Protein AF-A0A2A3E7M5-F1 (afdb_monomer_lite)

Organism: Apis cerana cerana (NCBI:txid94128)

Radius of gyration: 36.36 Å; chains: 1; bounding box: 108×103×100 Å

Foldseek 3Di:
DDDDDDPPVVVVVVVVVVVVVVVVCVVVCLQACPVVCPDPLLVVLLVLLLQLLLQLLQQLLVLQFPQDPPDGRDLLSSLLRNLVSQLVSQVCQLVVVVVVCVVCVPDPDDPDSDGSNNSQLFLLSLVLCSLVVNHHDNSSVSSLVSSLNSLQNNLQVNVVQADPPPDPHGGHPVRVVSLSLAWDFAPPADPVRLVVLLVVLLVQLNVLQCVLPPPVDPPNPPCSSNSSSVSSSVSSSPPCNGTSSPSGLSSNNNSCVNSVPCPGNVVVVVVVCVVVVCVVPVQPRDVPPAPCLVPVLVVVVVVVADPVLLVVLVVDAFLLVLLLSLLLDQSLPVNDQDFPPFPPLWWADQVQLVVLQVVLVVCVVVVVLVVSLVSLLSSLLRHFLVCNLVSLLSNLVSCVSVVVLVSSLQSLVVSVVSCPPLQCNLSSLQSNLVSCVSQVVLVVSLVSLVVSLVSLVSHPDDPVVSVVSNVVSVVVNVVSVVVVVVVVPDPCPPPPPGVPVPDPPDDDAPAADLQARQFHPQWDWDAPDDPQGIAIDGPDDDDVPHDGGDFDFLFWAFAQVCFQQAARQRRHGAPRWDYAPDRITSRHTHNHPVSRVLCNQLCLLCVRLVSVCNSNNDDLLLVRLVSLVSNDALVVQVVLQPPDPPPADDRDSVRHDDSNDCFLPDHDDDDDDDDDDDDRVVNQDLVPVVDDSVVLSSLSSSLSSSLLSSLVGPRDDPVQRWDSHSPTDHHPSSSSSSSSSSSSSSRCVQAKDFDWDFADPPVDPFSLRTDTGGTIIGGGPSVSSHDDPDPVQWFWWAAPVDPVQRDIDTDGPPDPDQWDQGPRPRHTGGLVVLVVLVVVLVVLQVVLVVCSVVVVLVSSLVSLVVSLVSCVVTGDDDDPVNVVSVVSNVSSVRSVVD

pLDDT: mean 78.93, std 17.99, range [24.17, 98.12]

InterPro domains:
  IPR000425 Major intrinsic protein [PF00230] (36-268)
  IPR000425 Major intrinsic protein [PR00783] (44-63)
  IPR000425 Major intrinsic protein [PR00783] (102-126)
  IPR000425 Major intrinsic protein [PR00783] (139-158)
  IPR000425 Major intrinsic protein [PR00783] (197-215)
  IPR000425 Major intrinsic protein [PR00783] (229-251)
  IPR000425 Major intrinsic protein [cd00333] (47-268)
  IPR002893 Zinc finger, MYND-type [PS01360] (567-607)
  IPR002893 Zinc finger, MYND-type [PS50865] (567-607)
  IPR011990 Tetratricopeptide-like helical domain superfamily [G3DSA:1.25.40.10] (345-496)
  IPR011990 Tetratricopeptide-like helical domain superfamily [SSF48452] (353-871)
  IPR019734 Tetratricopeptide repeat [PS50005] (353-386)
  IPR019734 Tetratricopeptide repeat [SM00028] (353-386)
  IPR019734 Tetratricopeptide repeat [SM00028] (389-422)
  IPR019734 Tetratricopeptide repeat [SM00028] (426-459)
  IPR019734 Tetratricopeptide repeat [SM00028] (841-874)
  IPR022357 Major intrinsic protein, conserved site [PS00221] (120-128)
  IPR023271 Aquaporin-like [G3DSA:1.20.1080.10] (28-274)
  IPR023271 Aquaporin-like [SSF81338] (40-268)
  IPR046341 SET domain superfamily [G3DSA:2.170.270.10] (535-565)

Structure (mmCIF, N/CA/C/O backbone):
data_AF-A0A2A3E7M5-F1
#
_entry.id   AF-A0A2A3E7M5-F1
#
loop_
_atom_site.group_PDB
_atom_site.id
_atom_site.type_symbol
_atom_site.label_atom_id
_atom_site.label_alt_id
_atom_site.label_comp_id
_atom_site.label_asym_id
_atom_site.label_entity_id
_atom_site.label_seq_id
_atom_site.pdbx_PDB_ins_code
_atom_site.Cartn_x
_atom_site.Cartn_y
_atom_site.Cartn_z
_atom_site.occupancy
_atom_site.B_iso_or_equiv
_atom_site.auth_seq_id
_atom_site.auth_comp_id
_atom_site.auth_asym_id
_atom_site.auth_atom_id
_atom_site.pdbx_PDB_model_num
ATOM 1 N N . MET A 1 1 ? 60.383 8.614 -33.159 1.00 37.72 1 MET A N 1
ATOM 2 C CA . MET A 1 1 ? 59.120 8.617 -33.930 1.00 37.72 1 MET A CA 1
ATOM 3 C C . MET A 1 1 ? 58.118 7.657 -33.287 1.00 37.72 1 MET A C 1
ATOM 5 O O . MET A 1 1 ? 58.036 6.505 -33.685 1.00 37.72 1 MET A O 1
ATOM 9 N N . LYS A 1 2 ? 57.409 8.100 -32.243 1.00 35.75 2 LYS A N 1
ATOM 10 C CA . LYS A 1 2 ? 56.304 7.377 -31.584 1.00 35.75 2 LYS A CA 1
ATOM 11 C C . LYS A 1 2 ? 55.258 8.409 -31.137 1.00 35.75 2 LYS A C 1
ATOM 13 O O . LYS A 1 2 ? 55.631 9.561 -30.936 1.00 35.75 2 LYS A O 1
ATOM 18 N N . ASN A 1 3 ? 54.014 7.959 -30.954 1.00 34.47 3 ASN A N 1
ATOM 19 C CA . ASN A 1 3 ? 52.841 8.701 -30.453 1.00 34.47 3 ASN A CA 1
ATOM 20 C C . ASN A 1 3 ? 52.068 9.541 -31.491 1.00 34.47 3 ASN A C 1
ATOM 22 O O . ASN A 1 3 ? 52.049 10.760 -31.399 1.00 34.47 3 ASN A O 1
ATOM 26 N N . HIS A 1 4 ? 51.363 8.884 -32.426 1.00 40.97 4 HIS A N 1
ATOM 27 C CA . HIS A 1 4 ? 50.200 9.467 -33.128 1.00 40.97 4 HIS A CA 1
ATOM 28 C C . HIS A 1 4 ? 49.213 8.396 -33.655 1.00 40.97 4 HIS A C 1
ATOM 30 O O . HIS A 1 4 ? 48.809 8.410 -34.811 1.00 40.97 4 HIS A O 1
ATOM 36 N N . VAL A 1 5 ? 48.789 7.457 -32.799 1.00 42.09 5 VAL A N 1
ATOM 37 C CA . VAL A 1 5 ? 47.614 6.595 -33.049 1.00 42.09 5 VAL A CA 1
ATOM 38 C C . VAL A 1 5 ? 46.894 6.390 -31.716 1.00 42.09 5 VAL A C 1
ATOM 40 O O . VAL A 1 5 ? 47.470 5.755 -30.843 1.00 42.09 5 VAL A O 1
ATOM 43 N N . ASN A 1 6 ? 45.704 6.991 -31.545 1.00 41.50 6 ASN A N 1
ATOM 44 C CA . ASN A 1 6 ? 44.674 6.609 -30.546 1.00 41.50 6 ASN A CA 1
ATOM 45 C C . ASN A 1 6 ? 43.386 7.466 -30.579 1.00 41.50 6 ASN A C 1
ATOM 47 O O . ASN A 1 6 ? 42.404 7.113 -29.937 1.00 41.50 6 ASN A O 1
ATOM 51 N N . CYS A 1 7 ? 43.315 8.534 -31.384 1.00 34.69 7 CYS A N 1
ATOM 52 C CA . CYS A 1 7 ? 42.153 9.442 -31.426 1.00 34.69 7 CYS A CA 1
ATOM 53 C C . CYS A 1 7 ? 40.828 8.803 -31.936 1.00 34.69 7 CYS A C 1
ATOM 55 O O . CYS A 1 7 ? 39.781 9.441 -31.919 1.00 34.69 7 CYS A O 1
ATOM 57 N N . TRP A 1 8 ? 40.849 7.543 -32.392 1.00 31.53 8 TRP A N 1
ATOM 58 C CA . TRP A 1 8 ? 39.679 6.828 -32.929 1.00 31.53 8 TRP A CA 1
ATOM 59 C C . TRP A 1 8 ? 38.948 5.922 -31.921 1.00 31.53 8 TRP A C 1
ATOM 61 O O . TRP A 1 8 ? 37.773 5.617 -32.135 1.00 31.53 8 TRP A O 1
ATOM 71 N N . GLU A 1 9 ? 39.587 5.488 -30.828 1.00 40.34 9 GLU A N 1
ATOM 72 C CA . GLU A 1 9 ? 38.908 4.664 -29.809 1.00 40.34 9 GLU A CA 1
ATOM 73 C C . GLU A 1 9 ? 38.120 5.511 -28.804 1.00 40.34 9 GLU A C 1
ATOM 75 O O . GLU A 1 9 ? 37.002 5.135 -28.434 1.00 40.34 9 GLU A O 1
ATOM 80 N N . ASP A 1 10 ? 38.637 6.692 -28.453 1.00 42.62 10 ASP A N 1
ATOM 81 C CA . ASP A 1 10 ? 37.933 7.671 -27.617 1.00 42.62 10 ASP A CA 1
ATOM 82 C C . ASP A 1 10 ? 36.631 8.138 -28.279 1.00 42.62 10 ASP A C 1
ATOM 84 O O . ASP A 1 10 ? 35.591 8.213 -27.627 1.00 42.62 10 ASP A O 1
ATOM 88 N N . TRP A 1 11 ? 36.639 8.360 -29.599 1.00 34.19 11 TRP A N 1
ATOM 89 C CA . TRP A 1 11 ? 35.440 8.752 -30.350 1.00 34.19 11 TRP A CA 1
ATOM 90 C C . TRP A 1 11 ? 34.361 7.660 -30.356 1.00 34.19 11 TRP A C 1
ATOM 92 O O . TRP A 1 11 ? 33.173 7.966 -30.245 1.00 34.19 11 TRP A O 1
ATOM 102 N N . LYS A 1 12 ? 34.752 6.377 -30.400 1.00 36.88 12 LYS A N 1
ATOM 103 C CA . LYS A 1 12 ? 33.814 5.250 -30.256 1.00 36.88 12 LYS A CA 1
ATOM 104 C C . LYS A 1 12 ? 33.254 5.145 -28.838 1.00 36.88 12 LYS A C 1
ATOM 106 O O . LYS A 1 12 ? 32.069 4.857 -28.690 1.00 36.88 12 LYS A O 1
ATOM 111 N N . HIS A 1 13 ? 34.057 5.410 -27.807 1.00 42.47 13 HIS A N 1
ATOM 112 C CA . HIS A 1 13 ? 33.569 5.464 -26.427 1.00 42.47 13 HIS A CA 1
ATOM 113 C C . HIS A 1 13 ? 32.621 6.647 -26.205 1.00 42.47 13 HIS A C 1
ATOM 115 O O . HIS A 1 13 ? 31.585 6.470 -25.569 1.00 42.47 13 HIS A O 1
ATOM 121 N N . TRP A 1 14 ? 32.903 7.809 -26.799 1.00 37.56 14 TRP A N 1
ATOM 122 C CA . TRP A 1 14 ? 32.030 8.982 -26.739 1.00 37.56 14 TRP A CA 1
ATOM 123 C C . TRP A 1 14 ? 30.698 8.743 -27.464 1.00 37.56 14 TRP A C 1
ATOM 125 O O . TRP A 1 14 ? 29.640 8.941 -26.875 1.00 37.56 14 TRP A O 1
ATOM 135 N N . LEU A 1 15 ? 30.721 8.205 -28.690 1.00 35.59 15 LEU A N 1
ATOM 136 C CA . LEU A 1 15 ? 29.507 7.829 -29.431 1.00 35.59 15 LEU A CA 1
ATOM 137 C C . LEU A 1 15 ? 28.678 6.761 -28.707 1.00 35.59 15 LEU A C 1
ATOM 139 O O . LEU A 1 15 ? 27.452 6.857 -28.681 1.00 35.59 15 LEU A O 1
ATOM 143 N N . LYS A 1 16 ? 29.321 5.771 -28.076 1.00 37.94 16 LYS A N 1
ATOM 144 C CA . LYS A 1 16 ? 28.632 4.716 -27.319 1.00 37.94 16 LYS A CA 1
ATOM 145 C C . LYS A 1 16 ? 28.085 5.232 -25.983 1.00 37.94 16 LYS A C 1
ATOM 147 O O . LYS A 1 16 ? 26.987 4.846 -25.597 1.00 37.94 16 LYS A O 1
ATOM 152 N N . ALA A 1 17 ? 28.782 6.156 -25.319 1.00 40.66 17 ALA A N 1
ATOM 153 C CA . ALA A 1 17 ? 28.269 6.875 -24.155 1.00 40.66 17 ALA A CA 1
ATOM 154 C C . ALA A 1 17 ? 27.073 7.765 -24.528 1.00 40.66 17 ALA A C 1
ATOM 156 O O . ALA A 1 17 ? 26.058 7.723 -23.839 1.00 40.66 17 ALA A O 1
ATOM 157 N N . CYS A 1 18 ? 27.131 8.483 -25.655 1.00 34.53 18 CYS A N 1
ATOM 158 C CA . CYS A 1 18 ? 25.996 9.226 -26.200 1.00 34.53 18 CYS A CA 1
ATOM 159 C C . CYS A 1 18 ? 24.829 8.308 -26.585 1.00 34.53 18 CYS A C 1
ATOM 161 O O . CYS A 1 18 ? 23.695 8.636 -26.263 1.00 34.53 18 CYS A O 1
ATOM 163 N N . GLN A 1 19 ? 25.068 7.142 -27.196 1.00 34.72 19 GLN A N 1
ATOM 164 C CA . GLN A 1 19 ? 24.007 6.166 -27.477 1.00 34.72 19 GLN A CA 1
ATOM 165 C C . GLN A 1 19 ? 23.382 5.598 -26.199 1.00 34.72 19 GLN A C 1
ATOM 167 O O . GLN A 1 19 ? 22.164 5.496 -26.137 1.00 34.72 19 GLN A O 1
ATOM 172 N N . ILE A 1 20 ? 24.167 5.278 -25.166 1.00 42.19 20 ILE A N 1
ATOM 173 C CA . ILE A 1 20 ? 23.651 4.785 -23.876 1.00 42.19 20 ILE A CA 1
ATOM 174 C C . ILE A 1 20 ? 22.906 5.896 -23.118 1.00 42.19 20 ILE A C 1
ATOM 176 O O . ILE A 1 20 ? 21.886 5.631 -22.484 1.00 42.19 20 ILE A O 1
ATOM 180 N N . PHE A 1 21 ? 23.374 7.143 -23.207 1.00 38.28 21 PHE A N 1
ATOM 181 C CA . PHE A 1 21 ? 22.692 8.319 -22.670 1.00 38.28 21 PHE A CA 1
ATOM 182 C C . PHE A 1 21 ? 21.350 8.530 -23.386 1.00 38.28 21 PHE A C 1
ATOM 184 O O . PHE A 1 21 ? 20.311 8.519 -22.737 1.00 38.28 21 PHE A O 1
ATOM 191 N N . VAL A 1 22 ? 21.342 8.573 -24.722 1.00 35.75 22 VAL A N 1
ATOM 192 C CA . VAL A 1 22 ? 20.123 8.653 -25.546 1.00 35.75 22 VAL A CA 1
ATOM 193 C C . VAL A 1 22 ? 19.181 7.470 -25.288 1.00 35.75 22 VAL A C 1
ATOM 195 O O . VAL A 1 22 ? 17.984 7.685 -25.138 1.00 35.75 22 VAL A O 1
ATOM 198 N N . GLN A 1 23 ? 19.681 6.239 -25.146 1.00 35.62 23 GLN A N 1
ATOM 199 C CA . GLN A 1 23 ? 18.849 5.066 -24.848 1.00 35.62 23 GLN A CA 1
ATOM 200 C C . GLN A 1 23 ? 18.246 5.092 -23.438 1.00 35.62 23 GLN A C 1
ATOM 202 O O . GLN A 1 23 ? 17.102 4.680 -23.273 1.00 35.62 23 GLN A O 1
ATOM 207 N N . LYS A 1 24 ? 18.949 5.617 -22.426 1.00 39.69 24 LYS A N 1
ATOM 208 C CA . LYS A 1 24 ? 18.361 5.824 -21.089 1.00 39.69 24 LYS A CA 1
ATOM 209 C C . LYS A 1 24 ? 17.323 6.951 -21.077 1.00 39.69 24 LYS A C 1
ATOM 211 O O . LYS A 1 24 ? 16.350 6.869 -20.335 1.00 39.69 24 LYS A O 1
ATOM 216 N N . LEU A 1 25 ? 17.472 7.945 -21.951 1.00 36.69 25 LEU A N 1
ATOM 217 C CA . LEU A 1 25 ? 16.480 9.000 -22.177 1.00 36.69 25 LEU A CA 1
ATOM 218 C C . LEU A 1 25 ? 15.216 8.502 -22.913 1.00 36.69 25 LEU A C 1
ATOM 220 O O . LEU A 1 25 ? 14.172 9.144 -22.808 1.00 36.69 25 LEU A O 1
ATOM 224 N N . LEU A 1 26 ? 15.246 7.346 -23.596 1.00 37.50 26 LEU A N 1
ATOM 225 C CA . LEU A 1 26 ? 14.063 6.777 -24.272 1.00 37.50 26 LEU A CA 1
ATOM 226 C C . LEU A 1 26 ? 12.964 6.292 -23.310 1.00 37.50 26 LEU A C 1
ATOM 228 O O . LEU A 1 26 ? 11.816 6.176 -23.733 1.00 37.50 26 LEU A O 1
ATOM 232 N N . GLY A 1 27 ? 13.279 6.059 -22.030 1.00 39.94 27 GLY A N 1
ATOM 233 C CA . GLY A 1 27 ? 12.277 5.835 -20.977 1.00 39.94 27 GLY A CA 1
ATOM 234 C C . GLY A 1 27 ? 11.668 7.125 -20.407 1.00 39.94 27 GLY A C 1
ATOM 235 O O . GLY A 1 27 ? 10.764 7.055 -19.583 1.00 39.94 27 GLY A O 1
ATOM 236 N N . ALA A 1 28 ? 12.163 8.293 -20.827 1.00 47.72 28 ALA A N 1
ATOM 237 C CA . ALA A 1 28 ? 11.855 9.600 -20.249 1.00 47.72 28 ALA A CA 1
ATOM 238 C C . ALA A 1 28 ? 11.552 10.661 -21.327 1.00 47.72 28 ALA A C 1
ATOM 240 O O . ALA A 1 28 ? 11.864 11.838 -21.140 1.00 47.72 28 ALA A O 1
ATOM 241 N N . LYS A 1 29 ? 10.965 10.256 -22.466 1.00 47.97 29 LYS A N 1
ATOM 242 C CA . LYS A 1 29 ? 10.720 11.125 -23.636 1.00 47.97 29 LYS A CA 1
ATOM 243 C C . LYS A 1 29 ? 10.110 12.488 -23.274 1.00 47.97 29 LYS A C 1
ATOM 245 O O . LYS A 1 29 ? 10.593 13.511 -23.765 1.00 47.97 29 LYS A O 1
ATOM 250 N N . ASP A 1 30 ? 9.133 12.491 -22.368 1.00 49.19 30 ASP A N 1
ATOM 251 C CA . ASP A 1 30 ? 8.420 13.689 -21.907 1.00 49.19 30 ASP A CA 1
ATOM 252 C C . ASP A 1 30 ? 9.307 14.631 -21.075 1.00 49.19 30 ASP A C 1
ATOM 254 O O . ASP A 1 30 ? 9.268 15.846 -21.256 1.00 49.19 30 ASP A O 1
ATOM 258 N N . PHE A 1 31 ? 10.169 14.088 -20.205 1.00 58.47 31 PHE A N 1
ATOM 259 C CA . PHE A 1 31 ? 11.104 14.894 -19.409 1.00 58.47 31 PHE A CA 1
ATOM 260 C C . PHE A 1 31 ? 12.188 15.532 -20.282 1.00 58.47 31 PHE A C 1
ATOM 262 O O . PHE A 1 31 ? 12.618 16.653 -20.022 1.00 58.47 31 PHE A O 1
ATOM 269 N N . VAL A 1 32 ? 12.633 14.842 -21.334 1.00 70.81 32 VAL A N 1
ATOM 270 C CA . VAL A 1 32 ? 13.661 15.373 -22.239 1.00 70.81 32 VAL A CA 1
ATOM 271 C C . VAL A 1 32 ? 13.085 16.427 -23.178 1.00 70.81 32 VAL A C 1
ATOM 273 O O . VAL A 1 32 ? 13.730 17.449 -23.392 1.00 70.81 32 VAL A O 1
ATOM 276 N N . GLY A 1 33 ? 11.877 16.210 -23.707 1.00 61.41 33 GLY A N 1
ATOM 277 C CA . GLY A 1 33 ? 11.207 17.152 -24.609 1.00 61.41 33 GLY A CA 1
ATOM 278 C C . GLY A 1 33 ? 11.652 17.054 -26.074 1.00 61.41 33 GLY A C 1
ATOM 279 O O . GLY A 1 33 ? 11.481 18.006 -26.831 1.00 61.41 33 GLY A O 1
ATOM 280 N N . LEU A 1 34 ? 12.211 15.916 -26.510 1.00 67.88 34 LEU A N 1
ATOM 281 C CA . LEU A 1 34 ? 12.657 15.706 -27.903 1.00 67.88 34 LEU A CA 1
ATOM 282 C C . LEU A 1 34 ? 11.530 15.889 -28.941 1.00 67.88 34 LEU A C 1
ATOM 284 O O . LEU A 1 34 ? 11.790 16.332 -30.055 1.00 67.88 34 LEU A O 1
ATOM 288 N N . GLU A 1 35 ? 10.282 15.595 -28.571 1.00 63.06 35 GLU A N 1
ATOM 289 C CA . GLU A 1 35 ? 9.090 15.811 -29.409 1.00 63.06 35 GLU A CA 1
ATOM 290 C C . GLU A 1 35 ? 8.504 17.235 -29.280 1.00 63.06 35 GLU A C 1
ATOM 292 O O . GLU A 1 35 ? 7.570 17.598 -29.997 1.00 63.06 35 GLU A O 1
ATOM 297 N N . GLU A 1 36 ? 9.010 18.057 -28.356 1.00 66.75 36 GLU A N 1
ATOM 298 C CA . GLU A 1 36 ? 8.673 19.482 -28.271 1.00 66.75 36 GLU A CA 1
ATOM 299 C C . GLU A 1 36 ? 9.598 20.315 -29.160 1.00 66.75 36 GLU A C 1
ATOM 301 O O . GLU A 1 36 ? 9.118 21.164 -29.905 1.00 66.75 36 GLU A O 1
ATOM 306 N N . VAL A 1 37 ? 10.911 20.047 -29.126 1.00 66.56 37 VAL A N 1
ATOM 307 C CA . VAL A 1 37 ? 11.925 20.847 -29.841 1.00 66.56 37 VAL A CA 1
ATOM 308 C C . VAL A 1 37 ? 11.868 20.728 -31.369 1.00 66.56 37 VAL A C 1
ATOM 310 O O . VAL A 1 37 ? 12.450 21.550 -32.069 1.00 66.56 37 VAL A O 1
ATOM 313 N N . THR A 1 38 ? 11.173 19.718 -31.896 1.00 62.72 38 THR A N 1
ATOM 314 C CA . THR A 1 38 ? 10.990 19.473 -33.338 1.00 62.72 38 THR A CA 1
ATOM 315 C C . THR A 1 38 ? 9.784 20.200 -33.942 1.00 62.72 38 THR A C 1
ATOM 317 O O . THR A 1 38 ? 9.569 20.124 -35.151 1.00 62.72 38 THR A O 1
ATOM 320 N N . LYS A 1 39 ? 8.993 20.910 -33.128 1.00 70.19 39 LYS A N 1
ATOM 321 C CA . LYS A 1 39 ? 7.785 21.637 -33.549 1.00 70.19 39 LYS A CA 1
ATOM 322 C C . LYS A 1 39 ? 8.106 23.080 -33.941 1.00 70.19 39 LYS A C 1
ATOM 324 O O . LYS A 1 39 ? 8.925 23.732 -33.298 1.00 70.19 39 LYS A O 1
ATOM 329 N N . VAL A 1 40 ? 7.429 23.623 -34.954 1.00 67.25 40 VAL A N 1
ATOM 330 C CA . VAL A 1 40 ? 7.653 25.011 -35.418 1.00 67.25 40 VAL A CA 1
ATOM 331 C C . VAL A 1 40 ? 7.272 26.023 -34.331 1.00 67.25 40 VAL A C 1
ATOM 333 O O . VAL A 1 40 ? 7.945 27.036 -34.141 1.00 67.25 40 VAL A O 1
ATOM 336 N N . GLU A 1 41 ? 6.254 25.700 -33.536 1.00 69.06 41 GLU A N 1
ATOM 337 C CA . GLU A 1 41 ? 5.815 26.452 -32.362 1.00 69.06 41 GLU A CA 1
ATOM 338 C C . GLU A 1 41 ? 6.935 26.618 -31.321 1.00 69.06 41 GLU A C 1
ATOM 340 O O . GLU A 1 41 ? 6.967 27.619 -30.607 1.00 69.06 41 GLU A O 1
ATOM 345 N N . PHE A 1 42 ? 7.897 25.688 -31.253 1.00 77.25 42 PHE A N 1
ATOM 346 C CA . PHE A 1 42 ? 9.040 25.791 -30.346 1.00 77.25 42 PHE A CA 1
ATOM 347 C C . PHE A 1 42 ? 9.945 26.977 -30.689 1.00 77.25 42 PHE A C 1
ATOM 349 O O . PHE A 1 42 ? 10.337 27.720 -29.792 1.00 77.25 42 PHE A O 1
ATOM 356 N N . LEU A 1 43 ? 10.199 27.230 -31.976 1.00 75.94 43 LEU A N 1
ATOM 357 C CA . LEU A 1 43 ? 10.962 28.403 -32.417 1.00 75.94 43 LEU A CA 1
ATOM 358 C C . LEU A 1 43 ? 10.253 29.706 -32.021 1.00 75.94 43 LEU A C 1
ATOM 360 O O . LEU A 1 43 ? 10.895 30.646 -31.555 1.00 75.94 43 LEU A O 1
ATOM 364 N N . VAL A 1 44 ? 8.922 29.736 -32.127 1.00 76.00 44 VAL A N 1
ATOM 365 C CA . VAL A 1 44 ? 8.103 30.879 -31.697 1.00 76.00 44 VAL A CA 1
ATOM 366 C C . VAL A 1 44 ? 8.199 31.094 -30.179 1.00 76.00 44 VAL A C 1
ATOM 368 O O . VAL A 1 44 ? 8.331 32.234 -29.731 1.00 76.00 44 VAL A O 1
ATOM 371 N N . MET A 1 45 ? 8.219 30.019 -29.380 1.00 82.69 45 MET A N 1
ATOM 372 C CA . MET A 1 45 ? 8.457 30.102 -27.933 1.00 82.69 45 MET A CA 1
ATOM 373 C C . MET A 1 45 ? 9.843 30.670 -27.594 1.00 82.69 45 MET A C 1
ATOM 375 O O . MET A 1 45 ? 9.946 31.544 -26.734 1.00 82.69 45 MET A O 1
ATOM 379 N N . LEU A 1 46 ? 10.899 30.230 -28.286 1.00 84.19 46 LEU A N 1
ATOM 380 C CA . LEU A 1 46 ? 12.263 30.735 -28.082 1.00 84.19 46 LEU A CA 1
ATOM 381 C C . LEU A 1 46 ? 12.396 32.223 -28.436 1.00 84.19 46 LEU A C 1
ATOM 383 O O . LEU A 1 46 ? 13.023 32.987 -27.696 1.00 84.19 46 LEU A O 1
ATOM 387 N N . LEU A 1 47 ? 11.769 32.660 -29.532 1.00 82.44 47 LEU A N 1
ATOM 388 C CA . LEU A 1 47 ? 11.714 34.074 -29.911 1.00 82.44 47 LEU A CA 1
ATOM 389 C C . LEU A 1 47 ? 10.949 34.908 -28.873 1.00 82.44 47 LEU A C 1
ATOM 391 O O . LEU A 1 47 ? 11.408 35.990 -28.511 1.00 82.44 47 LEU A O 1
ATOM 395 N N . ALA A 1 48 ? 9.836 34.397 -28.339 1.00 83.12 48 ALA A N 1
ATOM 396 C CA . ALA A 1 48 ? 9.057 35.076 -27.304 1.00 83.12 48 ALA A CA 1
ATOM 397 C C . ALA A 1 48 ? 9.807 35.205 -25.962 1.00 83.12 48 ALA A C 1
ATOM 399 O O . ALA A 1 48 ? 9.706 36.246 -25.314 1.00 83.12 48 ALA A O 1
ATOM 400 N N . GLU A 1 49 ? 10.602 34.206 -25.561 1.00 89.62 49 GLU A N 1
ATOM 401 C CA . GLU A 1 49 ? 11.495 34.312 -24.394 1.00 89.62 49 GLU A CA 1
ATOM 402 C C . GLU A 1 49 ? 12.641 35.305 -24.633 1.00 89.62 49 GLU A C 1
ATOM 404 O O . GLU A 1 49 ? 12.936 36.126 -23.765 1.00 89.62 49 GLU A O 1
ATOM 409 N N . THR A 1 50 ? 13.242 35.285 -25.828 1.00 90.12 50 THR A N 1
ATOM 410 C CA . THR A 1 50 ? 14.314 36.222 -26.210 1.00 90.12 50 THR A CA 1
ATOM 411 C C . THR A 1 50 ? 13.811 37.668 -26.180 1.00 90.12 50 THR A C 1
ATOM 413 O O . THR A 1 50 ? 14.418 38.524 -25.539 1.00 90.12 50 THR A O 1
ATOM 416 N N . LEU A 1 51 ? 12.672 37.939 -26.828 1.00 87.25 51 LEU A N 1
ATOM 417 C CA . LEU A 1 51 ? 12.052 39.264 -26.880 1.00 87.25 51 LEU A CA 1
ATOM 418 C C . LEU A 1 51 ? 11.528 39.708 -25.506 1.00 87.25 51 LEU A C 1
ATOM 420 O O . LEU A 1 51 ? 11.681 40.870 -25.134 1.00 87.25 51 LEU A O 1
ATOM 424 N N . GLY A 1 52 ? 10.949 38.788 -24.730 1.00 89.19 52 GLY A N 1
ATOM 425 C CA . GLY A 1 52 ? 10.465 39.062 -23.380 1.00 89.19 52 GLY A CA 1
ATOM 426 C C . GLY A 1 52 ? 11.591 39.492 -22.439 1.00 89.19 52 GLY A C 1
ATOM 427 O O . GLY A 1 52 ? 11.477 40.528 -21.784 1.00 89.19 52 GLY A O 1
ATOM 428 N N . THR A 1 53 ? 12.712 38.762 -22.412 1.00 91.88 53 THR A N 1
ATOM 429 C CA . THR A 1 53 ? 13.868 39.158 -21.593 1.00 91.88 53 THR A CA 1
ATOM 430 C C . THR A 1 53 ? 14.586 40.390 -22.154 1.00 91.88 53 THR A C 1
ATOM 432 O O . THR A 1 53 ? 15.043 41.217 -21.366 1.00 91.88 53 THR A O 1
ATOM 435 N N . PHE A 1 54 ? 14.628 40.581 -23.480 1.00 92.94 54 PHE A N 1
ATOM 436 C CA . PHE A 1 54 ? 15.121 41.819 -24.100 1.00 92.94 54 PHE A CA 1
ATOM 437 C C . PHE A 1 54 ? 14.360 43.050 -23.596 1.00 92.94 54 PHE A C 1
ATOM 439 O O . PHE A 1 54 ? 14.979 43.979 -23.081 1.00 92.94 54 PHE A O 1
ATOM 446 N N . LEU A 1 55 ? 13.025 43.038 -23.679 1.00 91.00 55 LEU A N 1
ATOM 447 C CA . LEU A 1 55 ? 12.185 44.154 -23.236 1.00 91.00 55 LEU A CA 1
ATOM 448 C C . LEU A 1 55 ? 12.260 44.360 -21.718 1.00 91.00 55 LEU A C 1
ATOM 450 O O . LEU A 1 55 ? 12.357 45.500 -21.267 1.00 91.00 55 LEU A O 1
ATOM 454 N N . LEU A 1 56 ? 12.275 43.275 -20.935 1.00 92.31 56 LEU A N 1
ATOM 455 C CA . LEU A 1 56 ? 12.440 43.335 -19.481 1.00 92.31 56 LEU A CA 1
ATOM 456 C C . LEU A 1 56 ? 13.748 44.026 -19.081 1.00 92.31 56 LEU A C 1
ATOM 458 O O . LEU A 1 56 ? 13.739 44.896 -18.214 1.00 92.31 56 LEU A O 1
ATOM 462 N N . VAL A 1 57 ? 14.870 43.651 -19.698 1.00 91.69 57 VAL A N 1
ATOM 463 C CA . VAL A 1 57 ? 16.178 44.227 -19.364 1.00 91.69 57 VAL A CA 1
ATOM 464 C C . VAL A 1 57 ? 16.311 45.644 -19.914 1.00 91.69 57 VAL A C 1
ATOM 466 O O . VAL A 1 57 ? 16.767 46.516 -19.183 1.00 91.69 57 VAL A O 1
ATOM 469 N N . LEU A 1 58 ? 15.851 45.915 -21.138 1.00 90.12 58 LEU A N 1
ATOM 470 C CA . LEU A 1 58 ? 15.872 47.258 -21.724 1.00 90.12 58 LEU A CA 1
ATOM 471 C C . LEU A 1 58 ? 15.077 48.265 -20.874 1.00 90.12 58 LEU A C 1
ATOM 473 O O . LEU A 1 58 ? 15.622 49.289 -20.477 1.00 90.12 58 LEU A O 1
ATOM 477 N N . ILE A 1 59 ? 13.812 47.964 -20.560 1.00 90.50 59 ILE A N 1
ATOM 478 C CA . ILE A 1 59 ? 12.906 48.875 -19.836 1.00 90.50 59 ILE A CA 1
ATOM 479 C C . ILE A 1 59 ? 13.222 48.890 -18.333 1.00 90.50 59 ILE A C 1
ATOM 481 O O . ILE A 1 59 ? 13.243 49.949 -17.704 1.00 90.50 59 ILE A O 1
ATOM 485 N N . GLY A 1 60 ? 13.505 47.724 -17.749 1.00 89.88 60 GLY A N 1
ATOM 486 C CA . GLY A 1 60 ? 13.842 47.594 -16.335 1.00 89.88 60 GLY A CA 1
ATOM 487 C C . GLY A 1 60 ? 15.145 48.311 -15.991 1.00 89.88 60 GLY A C 1
ATOM 488 O O . GLY A 1 60 ? 15.147 49.205 -15.146 1.00 89.88 60 GLY A O 1
ATOM 489 N N . CYS A 1 61 ? 16.249 47.996 -16.677 1.00 89.06 61 CYS A N 1
ATOM 490 C CA . CYS A 1 61 ? 17.532 48.653 -16.415 1.00 89.06 61 CYS A CA 1
ATOM 491 C C . CYS A 1 61 ? 17.527 50.138 -16.807 1.00 89.06 61 CYS A C 1
ATOM 493 O O . CYS A 1 61 ? 18.211 50.918 -16.148 1.00 89.06 61 CYS A O 1
ATOM 495 N N . ALA A 1 62 ? 16.715 50.561 -17.785 1.00 87.12 62 ALA A N 1
ATOM 496 C CA . ALA A 1 62 ? 16.480 51.981 -18.046 1.00 87.12 62 ALA A CA 1
ATOM 497 C C . ALA A 1 62 ? 15.936 52.720 -16.810 1.00 87.12 62 ALA A C 1
ATOM 499 O O . ALA A 1 62 ? 16.364 53.836 -16.534 1.00 87.12 62 ALA A O 1
ATOM 500 N N . SER A 1 63 ? 15.054 52.109 -16.012 1.00 88.25 63 SER A N 1
ATOM 501 C CA . SER A 1 63 ? 14.539 52.743 -14.783 1.00 88.25 63 SER A CA 1
ATOM 502 C C . SER A 1 63 ? 15.587 52.938 -13.679 1.00 88.25 63 SER A C 1
ATOM 504 O O . SER A 1 63 ? 15.377 53.737 -12.770 1.00 88.25 63 SER A O 1
ATOM 506 N N . CYS A 1 64 ? 16.728 52.245 -13.761 1.00 85.88 64 CYS A N 1
ATOM 507 C CA . CYS A 1 64 ? 17.852 52.392 -12.835 1.00 85.88 64 CYS A CA 1
ATOM 508 C C . CYS A 1 64 ? 18.796 53.555 -13.189 1.00 85.88 64 CYS A C 1
ATOM 510 O O . CYS A 1 64 ? 19.755 53.783 -12.456 1.00 85.88 64 CYS A O 1
ATOM 512 N N . ILE A 1 65 ? 18.576 54.259 -14.305 1.00 80.12 65 ILE A N 1
ATOM 513 C CA . ILE A 1 65 ? 19.493 55.279 -14.828 1.00 80.12 65 ILE A CA 1
ATOM 514 C C . ILE A 1 65 ? 18.996 56.686 -14.477 1.00 80.12 65 ILE A C 1
ATOM 516 O O . ILE A 1 65 ? 17.819 57.012 -14.631 1.00 80.12 65 ILE A O 1
ATOM 520 N N . THR A 1 66 ? 19.913 57.550 -14.037 1.00 75.00 66 THR A N 1
ATOM 521 C CA . THR A 1 66 ? 19.631 58.975 -13.800 1.00 75.00 66 THR A CA 1
ATOM 522 C C . THR A 1 66 ? 19.610 59.737 -15.130 1.00 75.00 66 THR A C 1
ATOM 524 O O . THR A 1 66 ? 20.619 60.285 -15.565 1.00 75.00 66 THR A O 1
ATOM 527 N N . TRP A 1 67 ? 18.456 59.752 -15.802 1.00 69.12 67 TRP A N 1
ATOM 528 C CA . TRP A 1 67 ? 18.286 60.388 -17.119 1.00 69.12 67 TRP A CA 1
ATOM 529 C C . TRP A 1 67 ? 18.364 61.927 -17.097 1.00 69.12 67 TRP A C 1
ATOM 531 O O . TRP A 1 67 ? 18.649 62.541 -18.124 1.00 69.12 67 TRP A O 1
ATOM 541 N N . THR A 1 68 ? 18.117 62.562 -15.947 1.00 65.38 68 THR A N 1
ATOM 542 C CA . THR A 1 68 ? 18.252 64.013 -15.745 1.00 65.38 68 THR A CA 1
ATOM 543 C C . THR A 1 68 ? 19.001 64.295 -14.445 1.00 65.38 68 THR A C 1
ATOM 545 O O . THR A 1 68 ? 18.730 63.678 -13.417 1.00 65.38 68 THR A O 1
ATOM 548 N N . ALA A 1 69 ? 19.933 65.253 -14.467 1.00 59.72 69 ALA A N 1
ATOM 549 C CA . ALA A 1 69 ? 20.866 65.511 -13.361 1.00 59.72 69 ALA A CA 1
ATOM 550 C C . ALA A 1 69 ? 20.211 65.928 -12.023 1.00 59.72 69 ALA A C 1
ATOM 552 O O . ALA A 1 69 ? 20.892 65.997 -11.003 1.00 59.72 69 ALA A O 1
ATOM 553 N N . SER A 1 70 ? 18.908 66.225 -12.015 1.00 60.12 70 SER A N 1
ATOM 554 C CA . SER A 1 70 ? 18.190 66.792 -10.867 1.00 60.12 70 SER A CA 1
ATOM 555 C C . SER A 1 70 ? 17.391 65.779 -10.039 1.00 60.12 70 SER A C 1
ATOM 557 O O . SER A 1 70 ? 16.944 66.142 -8.958 1.00 60.12 70 SER A O 1
ATOM 559 N N . ASN A 1 71 ? 17.172 64.546 -10.518 1.00 66.69 71 ASN A N 1
ATOM 560 C CA . ASN A 1 71 ? 16.352 63.543 -9.822 1.00 66.69 71 ASN A CA 1
ATOM 561 C C . ASN A 1 71 ? 16.900 62.113 -10.029 1.00 66.69 71 ASN A C 1
ATOM 563 O O . ASN A 1 71 ? 16.663 61.530 -11.091 1.00 66.69 71 ASN A O 1
ATOM 567 N N . PRO A 1 72 ? 17.592 61.511 -9.041 1.00 74.38 72 PRO A N 1
ATOM 568 C CA . PRO A 1 72 ? 17.982 60.105 -9.112 1.00 74.38 72 PRO A CA 1
ATOM 569 C C . PRO A 1 72 ? 16.751 59.179 -9.023 1.00 74.38 72 PRO A C 1
ATOM 571 O O . PRO A 1 72 ? 15.756 59.528 -8.377 1.00 74.38 72 PRO A O 1
ATOM 574 N N . PRO A 1 73 ? 16.790 57.983 -9.637 1.00 81.12 73 PRO A N 1
ATOM 575 C CA . PRO A 1 73 ? 15.667 57.052 -9.620 1.00 81.12 73 PRO A CA 1
ATOM 576 C C . PRO A 1 73 ? 15.401 56.523 -8.206 1.00 81.12 73 PRO A C 1
ATOM 578 O O . PRO A 1 73 ? 16.293 56.019 -7.522 1.00 81.12 73 PRO A O 1
ATOM 581 N N . THR A 1 74 ? 14.148 56.613 -7.758 1.00 89.25 74 THR A N 1
ATOM 582 C CA . THR A 1 74 ? 13.744 56.096 -6.445 1.00 89.25 74 THR A CA 1
ATOM 583 C C . THR A 1 74 ? 13.542 54.581 -6.488 1.00 89.25 74 THR A C 1
ATOM 585 O O . THR A 1 74 ? 13.148 54.015 -7.508 1.00 89.25 74 THR A O 1
ATOM 588 N N . VAL A 1 75 ? 13.723 53.911 -5.344 1.00 89.62 75 VAL A N 1
ATOM 589 C CA . VAL A 1 75 ? 13.433 52.470 -5.204 1.00 89.62 75 VAL A CA 1
ATOM 590 C C . VAL A 1 75 ? 11.994 52.141 -5.627 1.00 89.62 75 VAL A C 1
ATOM 592 O O . VAL A 1 75 ? 11.761 51.110 -6.251 1.00 89.62 75 VAL A O 1
ATOM 595 N N . VAL A 1 76 ? 11.038 53.036 -5.346 1.00 91.06 76 VAL A N 1
ATOM 596 C CA . VAL A 1 76 ? 9.630 52.886 -5.746 1.00 91.06 76 VAL A CA 1
ATOM 597 C C . VAL A 1 76 ? 9.473 52.934 -7.269 1.00 91.06 76 VAL A C 1
ATOM 599 O O . VAL A 1 76 ? 8.806 52.062 -7.817 1.00 91.06 76 VAL A O 1
ATOM 602 N N . HIS A 1 77 ? 10.121 53.884 -7.959 1.00 89.88 77 HIS A N 1
ATOM 603 C CA . HIS A 1 77 ? 10.132 53.935 -9.428 1.00 89.88 77 HIS A CA 1
ATOM 604 C C . HIS A 1 77 ? 10.635 52.601 -9.994 1.00 89.88 77 HIS A C 1
ATOM 606 O O . HIS A 1 77 ? 9.916 51.945 -10.744 1.00 89.88 77 HIS A O 1
ATOM 612 N N . ILE A 1 78 ? 11.839 52.177 -9.598 1.00 90.75 78 ILE A N 1
ATOM 613 C CA . ILE A 1 78 ? 12.475 50.947 -10.095 1.00 90.75 78 ILE A CA 1
ATOM 614 C C . ILE A 1 78 ? 11.564 49.734 -9.848 1.00 90.75 78 ILE A C 1
ATOM 616 O O . ILE A 1 78 ? 11.306 48.945 -10.758 1.00 90.75 78 ILE A O 1
ATOM 620 N N . ALA A 1 79 ? 11.020 49.609 -8.635 1.00 92.62 79 ALA A N 1
ATOM 621 C CA . ALA A 1 79 ? 10.157 48.500 -8.249 1.00 92.62 79 ALA A CA 1
ATOM 622 C C . ALA A 1 79 ? 8.872 48.407 -9.082 1.00 92.62 79 ALA A C 1
ATOM 624 O O . ALA A 1 79 ? 8.517 47.320 -9.543 1.00 92.62 79 ALA A O 1
ATOM 625 N N . PHE A 1 80 ? 8.181 49.530 -9.297 1.00 93.94 80 PHE A N 1
ATOM 626 C CA . PHE A 1 80 ? 6.987 49.550 -10.139 1.00 93.94 80 PHE A CA 1
ATOM 627 C C . PHE A 1 80 ? 7.324 49.299 -11.609 1.00 93.94 80 PHE A C 1
ATOM 629 O O . PHE A 1 80 ? 6.620 48.513 -12.241 1.00 93.94 80 PHE A O 1
ATOM 636 N N . THR A 1 81 ? 8.405 49.870 -12.149 1.00 93.12 81 THR A N 1
ATOM 637 C CA . THR A 1 81 ? 8.777 49.647 -13.555 1.00 93.12 81 THR A CA 1
ATOM 638 C C . THR A 1 81 ? 9.115 48.182 -13.831 1.00 93.12 81 THR A C 1
ATOM 640 O O . THR A 1 81 ? 8.576 47.617 -14.782 1.00 93.12 81 THR A O 1
ATOM 643 N N . PHE A 1 82 ? 9.910 47.514 -12.985 1.00 92.62 82 PHE A N 1
ATOM 644 C CA . PHE A 1 82 ? 10.197 46.082 -13.152 1.00 92.62 82 PHE A CA 1
ATOM 645 C C . PHE A 1 82 ? 8.944 45.201 -12.998 1.00 92.62 82 PHE A C 1
ATOM 647 O O . PHE A 1 82 ? 8.697 44.333 -13.839 1.00 92.62 82 PHE A O 1
ATOM 654 N N . GLY A 1 83 ? 8.131 45.422 -11.959 1.00 91.69 83 GLY A N 1
ATOM 655 C CA . GLY A 1 83 ? 6.933 44.612 -11.714 1.00 91.69 83 GLY A CA 1
ATOM 656 C C . GLY A 1 83 ? 5.852 44.781 -12.784 1.00 91.69 83 GLY A C 1
ATOM 657 O O . GLY A 1 83 ? 5.307 43.790 -13.280 1.00 91.69 83 GLY A O 1
ATOM 658 N N . LEU A 1 84 ? 5.578 46.020 -13.205 1.00 92.44 84 LEU A N 1
ATOM 659 C CA . LEU A 1 84 ? 4.606 46.309 -14.261 1.00 92.44 84 LEU A CA 1
ATOM 660 C C . LEU A 1 84 ? 5.105 45.869 -15.640 1.00 92.44 84 LEU A C 1
ATOM 662 O O . LEU A 1 84 ? 4.289 45.399 -16.434 1.00 92.44 84 LEU A O 1
ATOM 666 N N . ALA A 1 85 ? 6.411 45.944 -15.925 1.00 90.19 85 ALA A N 1
ATOM 667 C CA . ALA A 1 85 ? 6.973 45.409 -17.165 1.00 90.19 85 ALA A CA 1
ATOM 668 C C . ALA A 1 85 ? 6.721 43.898 -17.278 1.00 90.19 85 ALA A C 1
ATOM 670 O O . ALA A 1 85 ? 6.173 43.451 -18.284 1.00 90.19 85 ALA A O 1
ATOM 671 N N . VAL A 1 86 ? 7.018 43.112 -16.235 1.00 89.06 86 VAL A N 1
ATOM 672 C CA . VAL A 1 86 ? 6.744 41.662 -16.244 1.00 89.06 86 VAL A CA 1
ATOM 673 C C . VAL A 1 86 ? 5.242 41.366 -16.321 1.00 89.06 86 VAL A C 1
ATOM 675 O O . VAL A 1 86 ? 4.837 40.537 -17.135 1.00 89.06 86 VAL A O 1
ATOM 678 N N . ALA A 1 87 ? 4.396 42.069 -15.556 1.00 89.19 87 ALA A N 1
ATOM 679 C CA . ALA A 1 87 ? 2.940 41.882 -15.622 1.00 89.19 87 ALA A CA 1
ATOM 680 C C . ALA A 1 87 ? 2.356 42.202 -17.011 1.00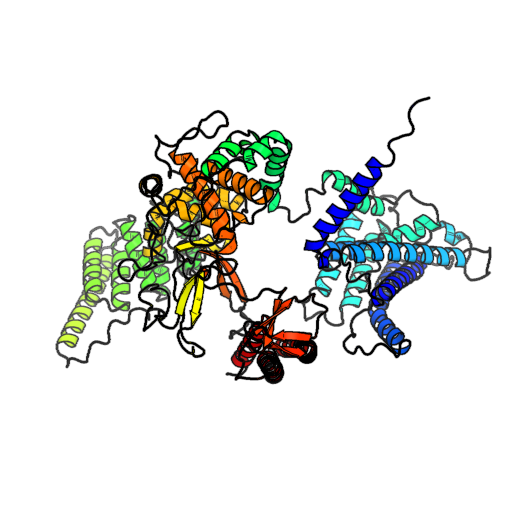 89.19 87 ALA A C 1
ATOM 682 O O . ALA A 1 87 ? 1.428 41.521 -17.463 1.00 89.19 87 ALA A O 1
ATOM 683 N N . SER A 1 88 ? 2.906 43.215 -17.689 1.00 85.75 88 SER A N 1
ATOM 684 C CA . SER A 1 88 ? 2.498 43.640 -19.032 1.00 85.75 88 SER A CA 1
ATOM 685 C C . SER A 1 88 ? 2.990 42.680 -20.112 1.00 85.75 88 SER A C 1
ATOM 687 O O . SER A 1 88 ? 2.213 42.329 -20.994 1.00 85.75 88 SER A O 1
ATOM 689 N N . LEU A 1 89 ? 4.236 42.198 -20.023 1.00 85.31 89 LEU A N 1
ATOM 690 C CA . LEU A 1 89 ? 4.795 41.183 -20.927 1.00 85.31 89 LEU A CA 1
ATOM 691 C C . LEU A 1 89 ? 4.025 39.857 -20.824 1.00 85.31 89 LEU A C 1
ATOM 693 O O . LEU A 1 89 ? 3.615 39.290 -21.836 1.00 85.31 89 LEU A O 1
ATOM 697 N N . ALA A 1 90 ? 3.743 39.396 -19.604 1.00 81.81 90 ALA A N 1
ATOM 698 C CA . ALA A 1 90 ? 2.979 38.171 -19.378 1.00 81.81 90 ALA A CA 1
ATOM 699 C C . ALA A 1 90 ? 1.497 38.291 -19.803 1.00 81.81 90 ALA A C 1
ATOM 701 O O . ALA A 1 90 ? 0.898 37.292 -20.203 1.00 81.81 90 ALA A O 1
ATOM 702 N N . HIS A 1 91 ? 0.908 39.495 -19.797 1.00 78.19 91 HIS A N 1
ATOM 703 C CA . HIS A 1 91 ? -0.388 39.748 -20.444 1.00 78.19 91 HIS A CA 1
ATOM 704 C C . HIS A 1 91 ? -0.286 39.772 -21.977 1.00 78.19 91 HIS A C 1
ATOM 706 O O . HIS A 1 91 ? -1.085 39.128 -22.662 1.00 78.19 91 HIS A O 1
ATOM 712 N N . SER A 1 92 ? 0.684 40.505 -22.529 1.00 69.56 92 SER A N 1
ATOM 713 C CA . SER A 1 92 ? 0.788 40.767 -23.969 1.00 69.56 92 SER A CA 1
ATOM 714 C C . SER A 1 92 ? 1.216 39.546 -24.782 1.00 69.56 92 SER A C 1
ATOM 716 O O . SER A 1 92 ? 0.879 39.470 -25.964 1.00 69.56 92 SER A O 1
ATOM 718 N N . GLN A 1 93 ? 1.830 38.526 -24.169 1.00 65.00 93 GLN A N 1
ATOM 719 C CA . GLN A 1 93 ? 2.080 37.249 -24.848 1.00 65.00 93 GLN A CA 1
ATOM 720 C C . GLN A 1 93 ? 0.804 36.593 -25.410 1.00 65.00 93 GLN A C 1
ATOM 722 O O . GLN A 1 93 ? 0.881 35.939 -26.447 1.00 65.00 93 GLN A O 1
ATOM 727 N N . LYS A 1 94 ? -0.380 36.794 -24.808 1.00 60.78 94 LYS A N 1
ATOM 728 C CA . LYS A 1 94 ? -1.644 36.325 -25.414 1.00 60.78 94 LYS A CA 1
ATOM 729 C C . LYS A 1 94 ? -2.001 37.078 -26.698 1.00 60.78 94 LYS A C 1
ATOM 731 O O . LYS A 1 94 ? -2.560 36.484 -27.612 1.00 60.78 94 LYS A O 1
ATOM 736 N N . LEU A 1 95 ? -1.670 38.366 -26.784 1.00 59.12 95 LEU A N 1
ATOM 737 C CA . LEU A 1 95 ? -1.893 39.174 -27.984 1.00 59.12 95 LEU A CA 1
ATOM 738 C C . LEU A 1 95 ? -0.891 38.812 -29.090 1.00 59.12 95 LEU A C 1
ATOM 740 O O . LEU A 1 95 ? -1.271 38.715 -30.253 1.00 59.12 95 LEU A O 1
ATOM 744 N N . LEU A 1 96 ? 0.362 38.518 -28.727 1.00 58.91 96 LEU A N 1
ATOM 745 C CA . LEU A 1 96 ? 1.374 38.035 -29.669 1.00 58.91 96 LEU A CA 1
ATOM 746 C C . LEU A 1 96 ? 0.980 36.680 -30.290 1.00 58.91 96 LEU A C 1
ATOM 748 O O . LEU A 1 96 ? 1.140 36.501 -31.495 1.00 58.91 96 LEU A O 1
ATOM 752 N N . ALA A 1 97 ? 0.380 35.768 -29.511 1.00 58.53 97 ALA A N 1
ATOM 753 C CA . ALA A 1 97 ? -0.199 34.524 -30.037 1.00 58.53 97 ALA A CA 1
ATOM 754 C C . ALA A 1 97 ? -1.273 34.785 -31.112 1.00 58.53 97 ALA A C 1
ATOM 756 O O . ALA A 1 97 ? -1.306 34.107 -32.139 1.00 58.53 97 ALA A O 1
ATOM 757 N N . LEU A 1 98 ? -2.138 35.783 -30.891 1.00 56.50 98 LEU A N 1
ATOM 758 C CA . LEU A 1 98 ? -3.211 36.154 -31.819 1.00 56.50 98 LEU A CA 1
ATOM 759 C C . LEU A 1 98 ? -2.676 36.801 -33.108 1.00 56.50 98 LEU A C 1
ATOM 761 O O . LEU A 1 98 ? -3.181 36.490 -34.184 1.00 56.50 98 LEU A O 1
ATOM 765 N N . LEU A 1 99 ? -1.641 37.643 -33.017 1.00 58.97 99 LEU A N 1
ATOM 766 C CA . LEU A 1 99 ? -1.009 38.283 -34.180 1.00 58.97 99 LEU A CA 1
ATOM 767 C C . LEU A 1 99 ? -0.241 37.280 -35.053 1.00 58.97 99 LEU A C 1
ATOM 769 O O . LEU A 1 99 ? -0.382 37.278 -36.273 1.00 58.97 99 LEU A O 1
ATOM 773 N N . ILE A 1 100 ? 0.522 36.369 -34.443 1.00 59.78 100 ILE A N 1
ATOM 774 C CA . ILE A 1 100 ? 1.232 35.314 -35.188 1.00 59.78 100 ILE A CA 1
ATOM 775 C C . ILE A 1 100 ? 0.226 34.395 -35.901 1.00 59.78 100 ILE A C 1
ATOM 777 O O . ILE A 1 100 ? 0.446 34.006 -37.046 1.00 59.78 100 ILE A O 1
ATOM 781 N N . ARG A 1 101 ? -0.928 34.127 -35.276 1.00 56.72 101 ARG A N 1
ATOM 782 C CA . ARG A 1 101 ? -2.031 33.374 -35.888 1.00 56.72 101 ARG A CA 1
ATOM 783 C C . ARG A 1 101 ? -2.669 34.082 -37.091 1.00 56.72 101 ARG A C 1
ATOM 785 O O . ARG A 1 101 ? -3.132 33.386 -37.986 1.00 56.72 101 ARG A O 1
ATOM 792 N N . SER A 1 102 ? -2.695 35.419 -37.149 1.00 56.84 102 SER A N 1
ATOM 793 C CA . SER A 1 102 ? -3.206 36.137 -38.332 1.00 56.84 102 SER A CA 1
ATOM 794 C C . SER A 1 102 ? -2.192 36.223 -39.475 1.00 56.84 102 SER A C 1
ATOM 796 O O . SER A 1 102 ? -2.594 36.367 -40.621 1.00 56.84 102 SER A O 1
ATOM 798 N N . MET A 1 103 ? -0.889 36.134 -39.186 1.00 56.31 103 MET A N 1
ATOM 799 C CA . MET A 1 103 ? 0.164 36.143 -40.213 1.00 56.31 103 MET A CA 1
ATOM 800 C C . MET A 1 103 ? 0.411 34.768 -40.856 1.00 56.31 103 MET A C 1
ATOM 802 O O . MET A 1 103 ? 1.067 34.696 -41.892 1.00 56.31 103 MET A O 1
ATOM 806 N N . ILE A 1 104 ? -0.090 33.680 -40.258 1.00 59.81 104 ILE A N 1
ATOM 807 C CA . ILE A 1 104 ? 0.089 32.307 -40.750 1.00 59.81 104 ILE A CA 1
ATOM 808 C C . ILE A 1 104 ? -1.287 31.670 -41.007 1.00 59.81 104 ILE A C 1
ATOM 810 O O . ILE A 1 104 ? -1.760 30.825 -40.244 1.00 59.81 104 ILE A O 1
ATOM 814 N N . GLU A 1 105 ? -1.930 32.065 -42.113 1.00 49.19 105 GLU A N 1
ATOM 815 C CA . GLU A 1 105 ? -3.282 31.621 -42.515 1.00 49.19 105 GLU A CA 1
ATOM 816 C C . GLU A 1 105 ? -3.443 30.091 -42.654 1.00 49.19 105 GLU A C 1
ATOM 818 O O . GLU A 1 105 ? -4.558 29.567 -42.648 1.00 49.19 105 GLU A O 1
ATOM 823 N N . SER A 1 106 ? -2.339 29.349 -42.765 1.00 50.53 106 SER A N 1
ATOM 824 C CA . SER A 1 106 ? -2.317 27.897 -42.962 1.00 50.53 106 SER A CA 1
ATOM 825 C C . SER A 1 106 ? -2.477 27.060 -41.680 1.00 50.53 106 SER A C 1
ATOM 827 O O . SER A 1 106 ? -2.733 25.857 -41.780 1.00 50.53 106 SER A O 1
ATOM 829 N N . ILE A 1 107 ? -2.392 27.643 -40.474 1.00 50.88 107 ILE A N 1
ATOM 830 C CA . ILE A 1 107 ? -2.519 26.890 -39.209 1.00 50.88 107 ILE A CA 1
ATOM 831 C C . ILE A 1 107 ? -3.994 26.786 -38.775 1.00 50.88 107 ILE A C 1
ATOM 833 O O . ILE A 1 107 ? -4.510 27.578 -37.983 1.00 50.88 107 ILE A O 1
ATOM 837 N N . LYS A 1 108 ? -4.681 25.736 -39.248 1.00 40.28 108 LYS A N 1
ATOM 838 C CA . LYS A 1 108 ? -6.055 25.365 -38.839 1.00 40.28 108 LYS A CA 1
ATOM 839 C C . LYS A 1 108 ? -6.137 24.728 -37.436 1.00 40.28 108 LYS A C 1
ATOM 841 O O . LYS A 1 108 ? -6.717 23.658 -37.273 1.00 40.28 108 LYS A O 1
ATOM 846 N N . TYR A 1 109 ? -5.609 25.395 -36.409 1.00 44.19 109 TYR A N 1
ATOM 847 C CA . TYR A 1 109 ? -5.840 25.026 -35.004 1.00 44.19 109 TYR A CA 1
ATOM 848 C C . TYR A 1 109 ? -6.691 26.073 -34.267 1.00 44.19 109 TYR A C 1
ATOM 850 O O . TYR A 1 109 ? -6.533 27.288 -34.434 1.00 44.19 109 TYR A O 1
ATOM 858 N N . GLN A 1 110 ? -7.635 25.582 -33.457 1.00 39.78 110 GLN A N 1
ATOM 859 C CA . GLN A 1 110 ? -8.680 26.383 -32.801 1.00 39.78 110 GLN A CA 1
ATOM 860 C C . GLN A 1 110 ? -8.625 26.324 -31.256 1.00 39.78 110 GLN A C 1
ATOM 862 O O . GLN A 1 110 ? -9.410 26.996 -30.597 1.00 39.78 110 GLN A O 1
ATOM 867 N N . ASP A 1 111 ? -7.672 25.587 -30.668 1.00 39.09 111 ASP A N 1
ATOM 868 C CA . ASP A 1 111 ? -7.554 25.371 -29.210 1.00 39.09 111 ASP A CA 1
ATOM 869 C C . ASP A 1 111 ? -6.575 26.326 -28.474 1.00 39.09 111 ASP A C 1
ATOM 871 O O . ASP A 1 111 ? -6.395 26.203 -27.262 1.00 39.09 111 ASP A O 1
ATOM 875 N N . VAL A 1 112 ? -5.927 27.287 -29.150 1.00 42.00 112 VAL A N 1
ATOM 876 C CA . VAL A 1 112 ? -4.850 28.105 -28.540 1.00 42.00 112 VAL A CA 1
ATOM 877 C C . VAL A 1 112 ? -5.342 29.478 -28.056 1.00 42.00 112 VAL A C 1
ATOM 879 O O . VAL A 1 112 ? -5.231 30.482 -28.753 1.00 42.00 112 VAL A O 1
ATOM 882 N N . LEU A 1 113 ? -5.828 29.525 -26.810 1.00 35.47 113 LEU A N 1
ATOM 883 C CA . LEU A 1 113 ? -5.954 30.754 -25.994 1.00 35.47 113 LEU A CA 1
ATOM 884 C C . LEU A 1 113 ? -4.943 30.783 -24.820 1.00 35.47 113 LEU A C 1
ATOM 886 O O . LEU A 1 113 ? -5.133 31.481 -23.816 1.00 35.47 113 LEU A O 1
ATOM 890 N N . GLY A 1 114 ? -3.866 29.999 -24.938 1.00 48.06 114 GLY A N 1
ATOM 891 C CA . GLY A 1 114 ? -2.747 29.954 -23.992 1.00 48.06 114 GLY A CA 1
ATOM 892 C C . GLY A 1 114 ? -1.663 31.010 -24.278 1.00 48.06 114 GLY A C 1
ATOM 893 O O . GLY A 1 114 ? -1.619 31.555 -25.381 1.00 48.06 114 GLY A O 1
ATOM 894 N N . PRO A 1 115 ? -0.782 31.320 -23.305 1.00 55.75 115 PRO A N 1
ATOM 895 C CA . PRO A 1 115 ? 0.426 32.117 -23.544 1.00 55.75 115 PRO A CA 1
ATOM 896 C C . PRO A 1 115 ? 1.374 31.413 -24.527 1.00 55.75 115 PRO A C 1
ATOM 898 O O . PRO A 1 115 ? 1.443 30.187 -24.513 1.00 55.75 115 PRO A O 1
ATOM 901 N N . VAL A 1 116 ? 2.138 32.174 -25.323 1.00 64.69 116 VAL A N 1
ATOM 902 C CA . VAL A 1 116 ? 3.076 31.615 -26.320 1.00 64.69 116 VAL A CA 1
ATOM 903 C C . VAL A 1 116 ? 4.144 30.746 -25.658 1.00 64.69 116 VAL A C 1
ATOM 905 O O . VAL A 1 116 ? 4.160 29.542 -25.877 1.00 64.69 116 VAL A O 1
ATOM 908 N N . SER A 1 117 ? 5.029 31.337 -24.846 1.00 71.94 117 SER A N 1
ATOM 909 C CA . SER A 1 117 ? 6.153 30.618 -24.223 1.00 71.94 117 SER A CA 1
ATOM 910 C C . SER A 1 117 ? 5.923 30.268 -22.753 1.00 71.94 117 SER A C 1
ATOM 912 O O . SER A 1 117 ? 6.687 29.488 -22.187 1.00 71.94 117 SER A O 1
ATOM 914 N N . GLY A 1 118 ? 4.895 30.851 -22.133 1.00 74.25 118 GLY A N 1
ATOM 915 C CA . GLY A 1 118 ? 4.709 30.867 -20.679 1.00 74.25 118 GLY A CA 1
ATOM 916 C C . GLY A 1 118 ? 5.326 32.093 -19.993 1.00 74.25 118 GLY A C 1
ATOM 917 O O . GLY A 1 118 ? 5.138 32.259 -18.793 1.00 74.25 118 GLY A O 1
ATOM 918 N N . CYS A 1 119 ? 6.012 32.968 -20.743 1.00 83.38 119 CYS A N 1
ATOM 919 C CA . CYS A 1 119 ? 6.662 34.188 -20.256 1.00 83.38 119 CYS A CA 1
ATOM 920 C C . CYS A 1 119 ? 7.577 33.949 -19.041 1.00 83.38 119 CYS A C 1
ATOM 922 O O . CYS A 1 119 ? 7.468 34.646 -18.031 1.00 83.38 119 CYS A O 1
ATOM 924 N N . HIS A 1 120 ? 8.478 32.963 -19.119 1.00 90.06 120 HIS A N 1
ATOM 925 C CA . HIS A 1 120 ? 9.380 32.671 -18.000 1.00 90.06 120 HIS A CA 1
ATOM 926 C C . HIS A 1 120 ? 10.344 33.844 -17.776 1.00 90.06 120 HIS A C 1
ATOM 928 O O . HIS A 1 120 ? 10.544 34.259 -16.637 1.00 90.06 120 HIS A O 1
ATOM 934 N N . VAL A 1 121 ? 10.941 34.355 -18.865 1.00 90.44 121 VAL A N 1
ATOM 935 C CA . VAL A 1 121 ? 11.853 35.518 -18.992 1.00 90.44 121 VAL A CA 1
ATOM 936 C C . VAL A 1 121 ? 13.009 35.603 -17.977 1.00 90.44 121 VAL A C 1
ATOM 938 O O . VAL A 1 121 ? 13.699 36.624 -17.872 1.00 90.44 121 VAL A O 1
ATOM 941 N N . ASN A 1 122 ? 13.234 34.519 -17.237 1.00 91.69 122 ASN A N 1
ATOM 942 C CA . ASN A 1 122 ? 14.096 34.406 -16.073 1.00 91.69 122 ASN A CA 1
ATOM 943 C C . ASN A 1 122 ? 14.613 32.954 -15.952 1.00 91.69 122 ASN A C 1
ATOM 945 O O . ASN A 1 122 ? 13.809 32.040 -15.728 1.00 91.69 122 ASN A O 1
ATOM 949 N N . PRO A 1 123 ? 15.941 32.727 -16.001 1.00 91.31 123 PRO A N 1
ATOM 950 C CA . PRO A 1 123 ? 16.529 31.398 -15.841 1.00 91.31 123 PRO A CA 1
ATOM 951 C C . PRO A 1 123 ? 16.174 30.685 -14.530 1.00 91.31 123 PRO A C 1
ATOM 953 O O . PRO A 1 123 ? 16.057 29.460 -14.517 1.00 91.31 123 PRO A O 1
ATOM 956 N N . ALA A 1 124 ? 15.967 31.424 -13.433 1.00 87.81 124 ALA A N 1
ATOM 957 C CA . ALA A 1 124 ? 15.558 30.850 -12.152 1.00 87.81 124 ALA A CA 1
ATOM 958 C C . ALA A 1 124 ? 14.121 30.299 -12.203 1.00 87.81 124 ALA A C 1
ATOM 960 O O . ALA A 1 124 ? 13.864 29.229 -11.654 1.00 87.81 124 ALA A O 1
ATOM 961 N N . VAL A 1 125 ? 13.211 30.973 -12.919 1.00 90.00 125 VAL A N 1
ATOM 962 C CA . VAL A 1 125 ? 11.825 30.515 -13.132 1.00 90.00 125 VAL A CA 1
ATOM 963 C C . VAL A 1 125 ? 11.795 29.276 -14.024 1.00 90.00 125 VAL A C 1
ATOM 965 O O . VAL A 1 125 ? 11.172 28.283 -13.654 1.00 90.00 125 VAL A O 1
ATOM 968 N N . SER A 1 126 ? 12.532 29.280 -15.141 1.00 88.75 126 SER A N 1
ATOM 969 C CA . SER A 1 126 ? 12.664 28.095 -16.001 1.00 88.75 126 SER A CA 1
ATOM 970 C C . SER A 1 126 ? 13.213 26.884 -15.232 1.00 88.75 126 SER A C 1
ATOM 972 O O . SER A 1 126 ? 12.691 25.780 -15.367 1.00 88.75 126 SER A O 1
ATOM 974 N N . MET A 1 127 ? 14.220 27.089 -14.374 1.00 83.25 127 MET A N 1
ATOM 975 C CA . MET A 1 127 ? 14.795 26.031 -13.536 1.00 83.25 127 MET A CA 1
ATOM 976 C C . MET A 1 127 ? 13.832 25.549 -12.436 1.00 83.25 127 MET A C 1
ATOM 978 O O . MET A 1 127 ? 13.745 24.347 -12.196 1.00 83.25 127 MET A O 1
ATOM 982 N N . GLY A 1 128 ? 13.083 26.446 -11.787 1.00 80.88 128 GLY A N 1
ATOM 983 C CA . GLY A 1 128 ? 12.062 26.066 -10.801 1.00 80.88 128 GLY A CA 1
ATOM 984 C C . GLY A 1 128 ? 10.935 25.237 -11.426 1.00 80.88 128 GLY A C 1
ATOM 985 O O . GLY A 1 128 ? 10.551 24.194 -10.893 1.00 80.88 128 GLY A O 1
ATOM 986 N N . LEU A 1 129 ? 10.472 25.630 -12.617 1.00 80.06 129 LEU A N 1
ATOM 987 C CA . LEU A 1 129 ? 9.466 24.875 -13.363 1.00 80.06 129 LEU A CA 1
ATOM 988 C C . LEU A 1 129 ? 9.990 23.502 -13.816 1.00 80.06 129 LEU A C 1
ATOM 990 O O . LEU A 1 129 ? 9.262 22.524 -13.653 1.00 80.06 129 LEU A O 1
ATOM 994 N N . LEU A 1 130 ? 11.253 23.390 -14.249 1.00 82.56 130 LEU A N 1
ATOM 995 C CA . LEU A 1 130 ? 11.913 22.100 -14.510 1.00 82.56 130 LEU A CA 1
ATOM 996 C C . LEU A 1 130 ? 11.948 21.194 -13.268 1.00 82.56 130 LEU A C 1
ATOM 998 O O . LEU A 1 130 ? 11.541 20.039 -13.346 1.00 82.56 130 LEU A O 1
ATOM 1002 N N . VAL A 1 131 ? 12.390 21.711 -12.115 1.00 75.94 131 VAL A N 1
ATOM 1003 C CA . VAL A 1 131 ? 12.468 20.937 -10.857 1.00 75.94 131 VAL A CA 1
ATOM 1004 C C . VAL A 1 131 ? 11.086 20.461 -10.399 1.00 75.94 131 VAL A C 1
ATOM 1006 O O . VAL A 1 131 ? 10.963 19.371 -9.853 1.00 75.94 131 VAL A O 1
ATOM 1009 N N . SER A 1 132 ? 10.036 21.242 -10.658 1.00 69.25 132 SER A N 1
ATOM 1010 C CA . SER A 1 132 ? 8.652 20.848 -10.358 1.00 69.25 132 SER A CA 1
ATOM 1011 C C . SER A 1 132 ? 7.996 19.922 -11.399 1.00 69.25 132 SER A C 1
ATOM 1013 O O . SER A 1 132 ? 6.823 19.591 -11.247 1.00 69.25 132 SER A O 1
ATOM 1015 N N . GLY A 1 133 ? 8.706 19.545 -12.471 1.00 73.56 133 GLY A N 1
ATOM 1016 C CA . GLY A 1 133 ? 8.174 18.716 -13.561 1.00 73.56 133 GLY A CA 1
ATOM 1017 C C . GLY A 1 133 ? 7.246 19.443 -14.548 1.00 73.56 133 GLY A C 1
ATOM 1018 O O . GLY A 1 133 ? 6.667 18.804 -15.419 1.00 73.56 133 GLY A O 1
ATOM 1019 N N . ASN A 1 134 ? 7.110 20.769 -14.442 1.00 72.31 134 ASN A N 1
ATOM 1020 C CA . ASN A 1 134 ? 6.230 21.597 -15.280 1.00 72.31 134 ASN A CA 1
ATOM 1021 C C . ASN A 1 134 ? 6.914 22.148 -16.552 1.00 72.31 134 ASN A C 1
ATOM 1023 O O . ASN A 1 134 ? 6.297 22.891 -17.313 1.00 72.31 134 ASN A O 1
ATOM 1027 N N . CYS A 1 135 ? 8.189 21.826 -16.793 1.00 78.56 135 CYS A N 1
ATOM 1028 C CA . CYS A 1 135 ? 8.926 22.211 -18.001 1.00 78.56 135 CYS A CA 1
ATOM 1029 C C . CYS A 1 135 ? 9.958 21.128 -18.353 1.00 78.56 135 CYS A C 1
ATOM 1031 O O . CYS A 1 135 ? 10.638 20.630 -17.459 1.00 78.56 135 CYS A O 1
ATOM 1033 N N . SER A 1 136 ? 10.093 20.763 -19.633 1.00 82.00 136 SER A N 1
ATOM 1034 C CA . SER A 1 136 ? 11.051 19.738 -20.072 1.00 82.00 136 SER A CA 1
ATOM 1035 C C . SER A 1 136 ? 12.503 20.239 -20.027 1.00 82.00 136 SER A C 1
ATOM 1037 O O . SER A 1 136 ? 12.782 21.445 -20.050 1.00 82.00 136 SER A O 1
ATOM 1039 N N . PHE A 1 137 ? 13.459 19.314 -19.958 1.00 83.12 137 PHE A N 1
ATOM 1040 C CA . PHE A 1 137 ? 14.882 19.611 -19.818 1.00 83.12 137 PHE A CA 1
ATOM 1041 C C . PHE A 1 137 ? 15.436 20.396 -21.015 1.00 83.12 137 PHE A C 1
ATOM 1043 O O . PHE A 1 137 ? 16.029 21.458 -20.818 1.00 83.12 137 PHE A O 1
ATOM 1050 N N . LEU A 1 138 ? 15.204 19.935 -22.254 1.00 82.94 138 LEU A N 1
ATOM 1051 C CA . LEU A 1 138 ? 15.694 20.642 -23.445 1.00 82.94 138 LEU A CA 1
ATOM 1052 C C . LEU A 1 138 ? 15.047 22.024 -23.589 1.00 82.94 138 LEU A C 1
ATOM 1054 O O . LEU A 1 138 ? 15.757 23.002 -23.820 1.00 82.94 138 LEU A O 1
ATOM 1058 N N . LYS A 1 139 ? 13.728 22.133 -23.370 1.00 84.44 139 LYS A N 1
ATOM 1059 C CA . LYS A 1 139 ? 13.014 23.420 -23.371 1.00 84.44 139 LYS A CA 1
ATOM 1060 C C . LYS A 1 139 ? 13.622 24.395 -22.368 1.00 84.44 139 LYS A C 1
ATOM 1062 O O . LYS A 1 139 ? 13.900 25.536 -22.722 1.00 84.44 139 LYS A O 1
ATOM 1067 N N . THR A 1 140 ? 13.911 23.926 -21.155 1.00 86.19 140 THR A N 1
ATOM 1068 C CA . THR A 1 140 ? 14.552 24.723 -20.099 1.00 86.19 140 THR A CA 1
ATOM 1069 C C . THR A 1 140 ? 15.934 25.225 -20.512 1.00 86.19 140 THR A C 1
ATOM 1071 O O . THR A 1 140 ? 16.220 26.410 -20.346 1.00 86.19 140 THR A O 1
ATOM 1074 N N . VAL A 1 141 ? 16.782 24.366 -21.087 1.00 87.44 141 VAL A N 1
ATOM 1075 C CA . VAL A 1 141 ? 18.122 24.757 -21.559 1.00 87.44 141 VAL A CA 1
ATOM 1076 C C . VAL A 1 141 ? 18.031 25.795 -22.681 1.00 87.44 141 VAL A C 1
ATOM 1078 O O . VAL A 1 141 ? 18.678 26.840 -22.596 1.00 87.44 141 VAL A O 1
ATOM 1081 N N . CYS A 1 142 ? 17.192 25.563 -23.694 1.00 87.94 142 CYS A N 1
ATOM 1082 C CA . CYS A 1 142 ? 17.004 26.508 -24.796 1.00 87.94 142 CYS A CA 1
ATOM 1083 C C . CYS A 1 142 ? 16.430 27.851 -24.316 1.00 87.94 142 CYS A C 1
ATOM 1085 O O . CYS A 1 142 ? 16.916 28.899 -24.734 1.00 87.94 142 CYS A O 1
ATOM 1087 N N . TYR A 1 143 ? 15.463 27.836 -23.390 1.00 90.44 143 TYR A N 1
ATOM 1088 C CA . TYR A 1 143 ? 14.917 29.048 -22.772 1.00 90.44 143 TYR A CA 1
ATOM 1089 C C . TYR A 1 143 ? 16.013 29.855 -22.073 1.00 90.44 143 TYR A C 1
ATOM 1091 O O . TYR A 1 143 ? 16.120 31.051 -22.316 1.00 90.44 143 TYR A O 1
ATOM 1099 N N . ILE A 1 144 ? 16.858 29.222 -21.252 1.00 91.44 144 ILE A N 1
ATOM 1100 C CA . ILE A 1 144 ? 17.937 29.915 -20.528 1.00 91.44 144 ILE A CA 1
ATOM 1101 C C . ILE A 1 144 ? 18.913 30.594 -21.501 1.00 91.44 144 ILE A C 1
ATOM 1103 O O . ILE A 1 144 ? 19.281 31.748 -21.286 1.00 91.44 144 ILE A O 1
ATOM 1107 N N . VAL A 1 145 ? 19.296 29.920 -22.592 1.00 89.88 145 VAL A N 1
ATOM 1108 C CA . VAL A 1 145 ? 20.161 30.509 -23.631 1.00 89.88 145 VAL A CA 1
ATOM 1109 C C . VAL A 1 145 ? 19.482 31.719 -24.283 1.00 89.88 145 VAL A C 1
ATOM 1111 O O . VAL A 1 145 ? 20.066 32.801 -24.315 1.00 89.88 145 VAL A O 1
ATOM 1114 N N . CYS A 1 146 ? 18.233 31.574 -24.727 1.00 90.62 146 CYS A N 1
ATOM 1115 C CA . CYS A 1 146 ? 17.449 32.642 -25.354 1.00 90.62 146 CYS A CA 1
ATOM 1116 C C . CYS A 1 146 ? 17.232 33.855 -24.434 1.00 90.62 146 CYS A C 1
ATOM 1118 O O . CYS A 1 146 ? 17.419 34.994 -24.861 1.00 90.62 146 CYS A O 1
ATOM 1120 N N . GLN A 1 147 ? 16.914 33.623 -23.158 1.00 93.38 147 GLN A N 1
ATOM 1121 C CA . GLN A 1 147 ? 16.772 34.662 -22.133 1.00 93.38 147 GLN A CA 1
ATOM 1122 C C . GLN A 1 147 ? 18.091 35.430 -21.941 1.00 93.38 147 GLN A C 1
ATOM 1124 O O . GLN A 1 147 ? 18.098 36.660 -21.931 1.00 93.38 147 GLN A O 1
ATOM 1129 N N . CYS A 1 148 ? 19.226 34.727 -21.850 1.00 91.75 148 CYS A N 1
ATOM 1130 C CA . CYS A 1 148 ? 20.547 35.350 -21.749 1.00 91.75 148 CYS A CA 1
ATOM 1131 C C . CYS A 1 148 ? 20.907 36.172 -23.000 1.00 91.75 148 CYS A C 1
ATOM 1133 O O . CYS A 1 148 ? 21.376 37.302 -22.865 1.00 91.75 148 CYS A O 1
ATOM 1135 N N . CYS A 1 149 ? 20.637 35.662 -24.206 1.00 91.19 149 CYS A N 1
ATOM 1136 C CA . CYS A 1 149 ? 20.821 36.414 -25.453 1.00 91.19 149 CYS A CA 1
ATOM 1137 C C . CYS A 1 149 ? 19.950 37.681 -25.492 1.00 91.19 149 CYS A C 1
ATOM 1139 O O . CYS A 1 149 ? 20.454 38.759 -25.808 1.00 91.19 149 CYS A O 1
ATOM 1141 N N . GLY A 1 150 ? 18.673 37.572 -25.107 1.00 91.69 150 GLY A N 1
ATOM 1142 C CA . GLY A 1 150 ? 17.752 38.704 -25.000 1.00 91.69 150 GLY A CA 1
ATOM 1143 C C . GLY A 1 150 ? 18.242 39.768 -24.017 1.00 91.69 150 GLY A C 1
ATOM 1144 O O . GLY A 1 150 ? 18.279 40.948 -24.358 1.00 91.69 150 GLY A O 1
ATOM 1145 N N . ALA A 1 151 ? 18.701 39.361 -22.831 1.00 92.38 151 ALA A N 1
ATOM 1146 C CA . ALA A 1 151 ? 19.254 40.272 -21.829 1.00 92.38 151 ALA A CA 1
ATOM 1147 C C . ALA A 1 151 ? 20.490 41.037 -22.327 1.00 92.38 151 ALA A C 1
ATOM 1149 O O . ALA A 1 151 ? 20.565 42.254 -22.166 1.00 92.38 151 ALA A O 1
ATOM 1150 N N . ILE A 1 152 ? 21.446 40.339 -22.952 1.00 90.44 152 ILE A N 1
ATOM 1151 C CA . ILE A 1 152 ? 22.664 40.954 -23.503 1.00 90.44 152 ILE A CA 1
ATOM 1152 C C . ILE A 1 152 ? 22.301 41.951 -24.611 1.00 90.44 152 ILE A C 1
ATOM 1154 O O . ILE A 1 152 ? 22.820 43.066 -24.619 1.00 90.44 152 ILE A O 1
ATOM 1158 N N . ALA A 1 153 ? 21.367 41.598 -25.500 1.00 91.44 153 ALA A N 1
ATOM 1159 C CA . ALA A 1 153 ? 20.873 42.507 -26.530 1.00 91.44 153 ALA A CA 1
ATOM 1160 C C . ALA A 1 153 ? 20.163 43.738 -25.932 1.00 91.44 153 ALA A C 1
ATOM 1162 O O . ALA A 1 153 ? 20.406 44.855 -26.384 1.00 91.44 153 ALA A O 1
ATOM 1163 N N . GLY A 1 154 ? 19.347 43.564 -24.885 1.00 91.12 154 GLY A N 1
ATOM 1164 C CA . GLY A 1 154 ? 18.636 44.657 -24.209 1.00 91.12 154 GLY A CA 1
ATOM 1165 C C . GLY A 1 154 ? 19.594 45.658 -23.565 1.00 91.12 154 GLY A C 1
ATOM 1166 O O . GLY A 1 154 ? 19.493 46.861 -23.801 1.00 91.12 154 GLY A O 1
ATOM 1167 N N . SER A 1 155 ? 20.592 45.166 -22.826 1.00 88.50 155 SER A N 1
ATOM 1168 C CA . SER A 1 155 ? 21.657 46.006 -22.263 1.00 88.50 155 SER A CA 1
ATOM 1169 C C . SER A 1 155 ? 22.562 46.625 -23.334 1.00 88.50 155 SER A C 1
ATOM 1171 O O . SER A 1 155 ? 23.023 47.752 -23.161 1.00 88.50 155 SER A O 1
ATOM 1173 N N . GLY A 1 156 ? 22.803 45.927 -24.447 1.00 87.12 156 GLY A N 1
ATOM 1174 C CA . GLY A 1 156 ? 23.577 46.435 -25.580 1.00 87.12 156 GLY A CA 1
ATOM 1175 C C . GLY A 1 156 ? 22.893 47.612 -26.275 1.00 87.12 156 GLY A C 1
ATOM 1176 O O . GLY A 1 156 ? 23.528 48.642 -26.490 1.00 87.12 156 GLY A O 1
ATOM 1177 N N . VAL A 1 157 ? 21.587 47.501 -26.545 1.00 87.69 157 VAL A N 1
ATOM 1178 C CA . VAL A 1 157 ? 20.763 48.601 -27.076 1.00 87.69 157 VAL A CA 1
ATOM 1179 C C . VAL A 1 157 ? 20.699 49.765 -26.085 1.00 87.69 157 VAL A C 1
ATOM 1181 O O . VAL A 1 157 ? 20.873 50.911 -26.493 1.00 87.69 157 VAL A O 1
ATOM 1184 N N . LEU A 1 158 ? 20.542 49.489 -24.785 1.00 84.06 158 LEU A N 1
ATOM 1185 C CA . LEU A 1 158 ? 20.555 50.525 -23.747 1.00 84.06 158 LEU A CA 1
ATOM 1186 C C . LEU A 1 158 ? 21.892 51.289 -23.713 1.00 84.06 158 LEU A C 1
ATOM 1188 O O . LEU A 1 158 ? 21.895 52.516 -23.677 1.00 84.06 158 LEU A O 1
ATOM 1192 N N . LYS A 1 159 ? 23.033 50.591 -23.806 1.00 80.25 159 LYS A N 1
ATOM 1193 C CA . LYS A 1 159 ? 24.361 51.223 -23.914 1.00 80.25 159 LYS A CA 1
ATOM 1194 C C . LYS A 1 159 ? 24.528 52.015 -25.212 1.00 80.25 159 LYS A C 1
ATOM 1196 O O . LYS A 1 159 ? 25.145 53.074 -25.187 1.00 80.25 159 LYS A O 1
ATOM 1201 N N . ALA A 1 160 ? 24.006 51.510 -26.331 1.00 77.88 160 ALA A N 1
ATOM 1202 C CA . ALA A 1 160 ? 24.088 52.179 -27.628 1.00 77.88 160 ALA A CA 1
ATOM 1203 C C . ALA A 1 160 ? 23.290 53.492 -27.654 1.00 77.88 160 ALA A C 1
ATOM 1205 O O . ALA A 1 160 ? 23.795 54.480 -28.177 1.00 77.88 160 ALA A O 1
ATOM 1206 N N . ALA A 1 161 ? 22.107 53.530 -27.029 1.00 71.56 161 ALA A N 1
ATOM 1207 C CA . ALA A 1 161 ? 21.327 54.759 -26.863 1.00 71.56 161 ALA A CA 1
ATOM 1208 C C . ALA A 1 161 ? 22.097 55.842 -26.076 1.00 71.56 161 ALA A C 1
ATOM 1210 O O . ALA A 1 161 ? 22.027 57.015 -26.410 1.00 71.56 161 ALA A O 1
ATOM 1211 N N . ILE A 1 162 ? 22.901 55.442 -25.086 1.00 67.50 162 ILE A N 1
ATOM 1212 C CA . ILE A 1 162 ? 23.647 56.355 -24.197 1.00 67.50 162 ILE A CA 1
ATOM 1213 C C . ILE A 1 162 ? 25.040 56.732 -24.776 1.00 67.50 162 ILE A C 1
ATOM 1215 O O . ILE A 1 162 ? 25.795 57.490 -24.169 1.00 67.50 162 ILE A O 1
ATOM 1219 N N . SER A 1 163 ? 25.440 56.208 -25.946 1.00 60.19 163 SER A N 1
ATOM 1220 C CA . SER A 1 163 ? 26.810 56.355 -26.472 1.00 60.19 163 SER A CA 1
ATOM 1221 C C . SER A 1 163 ? 26.894 57.171 -27.770 1.00 60.19 163 SER A C 1
ATOM 1223 O O . SER A 1 163 ? 26.447 56.737 -28.829 1.00 60.19 163 SER A O 1
ATOM 1225 N N . ASN A 1 164 ? 27.579 58.321 -27.710 1.00 54.91 164 ASN A N 1
ATOM 1226 C CA . ASN A 1 164 ? 27.691 59.335 -28.780 1.00 54.91 164 ASN A CA 1
ATOM 1227 C C . ASN A 1 164 ? 28.367 58.901 -30.112 1.00 54.91 164 ASN A C 1
ATOM 1229 O O . ASN A 1 164 ? 28.709 59.767 -30.913 1.00 54.91 164 ASN A O 1
ATOM 1233 N N . ASN A 1 165 ? 28.598 57.611 -30.376 1.00 52.97 165 ASN A N 1
ATOM 1234 C CA . ASN A 1 165 ? 29.405 57.147 -31.518 1.00 52.97 165 ASN A CA 1
ATOM 1235 C C . ASN A 1 165 ? 28.612 56.601 -32.724 1.00 52.97 165 ASN A C 1
ATOM 1237 O O . ASN A 1 165 ? 29.236 56.126 -33.670 1.00 52.97 165 ASN A O 1
ATOM 1241 N N . CYS A 1 166 ? 27.274 56.663 -32.736 1.00 46.06 166 CYS A N 1
ATOM 1242 C CA . CYS A 1 166 ? 26.486 56.329 -33.940 1.00 46.06 166 CYS A CA 1
ATOM 1243 C C . CYS A 1 166 ? 25.223 57.174 -34.153 1.00 46.06 166 CYS A C 1
ATOM 1245 O O . CYS A 1 166 ? 24.877 57.437 -35.301 1.00 46.06 166 CYS A O 1
ATOM 1247 N N . CYS A 1 167 ? 24.524 57.609 -33.102 1.00 45.75 167 CYS A N 1
ATOM 1248 C CA . CYS A 1 167 ? 23.334 58.461 -33.217 1.00 45.75 167 CYS A CA 1
ATOM 1249 C C . CYS A 1 167 ? 23.286 59.430 -32.026 1.00 45.75 167 CYS A C 1
ATOM 1251 O O . CYS A 1 167 ? 23.454 58.992 -30.892 1.00 45.75 167 CYS A O 1
ATOM 1253 N N . ASN A 1 168 ? 22.997 60.718 -32.250 1.00 48.59 168 ASN A N 1
ATOM 1254 C CA . ASN A 1 168 ? 22.703 61.678 -31.171 1.00 48.59 168 ASN A CA 1
ATOM 1255 C C . ASN A 1 168 ? 21.282 61.443 -30.624 1.00 48.59 168 ASN A C 1
ATOM 1257 O O . ASN A 1 168 ? 20.398 62.284 -30.776 1.00 48.59 168 ASN A O 1
ATOM 1261 N N . LEU A 1 169 ? 21.044 60.269 -30.036 1.00 52.16 169 LEU A N 1
ATOM 1262 C CA . LEU A 1 169 ? 19.721 59.833 -29.606 1.00 52.16 169 LEU A CA 1
ATOM 1263 C C . LEU A 1 169 ? 19.713 59.465 -28.116 1.00 52.16 169 LEU A C 1
ATOM 1265 O O . LEU A 1 169 ? 19.677 58.292 -27.768 1.00 52.16 169 LEU A O 1
ATOM 1269 N N . LEU A 1 170 ? 19.603 60.516 -27.289 1.00 53.91 170 LEU A N 1
ATOM 1270 C CA . LEU A 1 170 ? 19.152 60.506 -25.885 1.00 53.91 170 LEU A CA 1
ATOM 1271 C C . LEU A 1 170 ? 20.243 60.257 -24.800 1.00 53.91 170 LEU A C 1
ATOM 1273 O O . LEU A 1 170 ? 20.639 59.129 -24.540 1.00 53.91 170 LEU A O 1
ATOM 1277 N N . ILE A 1 171 ? 20.545 61.336 -24.049 1.00 55.12 171 ILE A N 1
ATOM 1278 C CA . ILE A 1 171 ? 21.148 61.421 -22.687 1.00 55.12 171 ILE A CA 1
ATOM 1279 C C . ILE A 1 171 ? 22.692 61.538 -22.516 1.00 55.12 171 ILE A C 1
ATOM 1281 O O . ILE A 1 171 ? 23.458 61.001 -23.311 1.00 55.12 171 ILE A O 1
ATOM 1285 N N . PRO A 1 172 ? 23.163 62.305 -21.494 1.00 55.28 172 PRO A N 1
ATOM 1286 C CA . PRO A 1 172 ? 24.584 62.585 -21.219 1.00 55.28 172 PRO A CA 1
ATOM 1287 C C . PRO A 1 172 ? 25.461 61.403 -20.762 1.00 55.28 172 PRO A C 1
ATOM 1289 O O . PRO A 1 172 ? 24.998 60.397 -20.223 1.00 55.28 172 PRO A O 1
ATOM 1292 N N . LYS A 1 173 ? 26.782 61.589 -20.917 1.00 54.19 173 LYS A N 1
ATOM 1293 C CA . LYS A 1 173 ? 27.833 60.577 -20.696 1.00 54.19 173 LYS A CA 1
ATOM 1294 C C . LYS A 1 173 ? 27.944 60.094 -19.247 1.00 54.19 173 LYS A C 1
ATOM 1296 O O . LYS A 1 173 ? 28.357 58.956 -19.024 1.00 54.19 173 LYS A O 1
ATOM 1301 N N . GLU A 1 174 ? 27.579 60.923 -18.271 1.00 55.53 174 GLU A N 1
ATOM 1302 C CA . GLU A 1 174 ? 27.671 60.595 -16.839 1.00 55.53 174 GLU A CA 1
ATOM 1303 C C . GLU A 1 174 ? 26.829 59.361 -16.447 1.00 55.53 174 GLU A C 1
ATOM 1305 O O . GLU A 1 174 ? 27.193 58.638 -15.518 1.00 55.53 174 GLU A O 1
ATOM 1310 N N . ALA A 1 175 ? 25.757 59.053 -17.190 1.00 54.66 175 ALA A N 1
ATOM 1311 C CA . ALA A 1 175 ? 24.899 57.888 -16.949 1.00 54.66 175 ALA A CA 1
ATOM 1312 C C . ALA A 1 175 ? 25.617 56.530 -17.101 1.00 54.66 175 ALA A C 1
ATOM 1314 O O . ALA A 1 175 ? 25.215 55.550 -16.470 1.00 54.66 175 ALA A O 1
ATOM 1315 N N . ILE A 1 176 ? 26.705 56.449 -17.879 1.00 55.03 176 ILE A N 1
ATOM 1316 C CA . ILE A 1 176 ? 27.469 55.198 -18.060 1.00 55.03 176 ILE A CA 1
ATOM 1317 C C . ILE A 1 176 ? 28.158 54.779 -16.747 1.00 55.03 176 ILE A C 1
ATOM 1319 O O . ILE A 1 176 ? 28.272 53.587 -16.465 1.00 55.03 176 ILE A O 1
ATOM 1323 N N . GLY A 1 177 ? 28.545 55.746 -15.905 1.00 53.72 177 GLY A N 1
ATOM 1324 C CA . GLY A 1 177 ? 29.170 55.497 -14.601 1.00 53.72 177 GLY A CA 1
ATOM 1325 C C . GLY A 1 177 ? 28.239 54.882 -13.547 1.00 53.72 177 GLY A C 1
ATOM 1326 O O . GLY A 1 177 ? 28.720 54.427 -12.515 1.00 53.72 177 GLY A O 1
ATOM 1327 N N . GLN A 1 178 ? 26.925 54.828 -13.800 1.00 58.97 178 GLN A N 1
ATOM 1328 C CA . GLN A 1 178 ? 25.930 54.206 -12.910 1.00 58.97 178 GLN A CA 1
ATOM 1329 C C . GLN A 1 178 ? 25.669 52.719 -13.233 1.00 58.97 178 GLN A C 1
ATOM 1331 O O . GLN A 1 178 ? 24.695 52.130 -12.764 1.00 58.97 178 GLN A O 1
ATOM 1336 N N . GLY A 1 179 ? 26.516 52.091 -14.056 1.00 69.00 179 GLY A N 1
ATOM 1337 C CA . GLY A 1 179 ? 26.521 50.638 -14.242 1.00 69.00 179 GLY A CA 1
ATOM 1338 C C . GLY A 1 179 ? 25.328 50.058 -15.013 1.00 69.00 179 GLY A C 1
ATOM 1339 O O . GLY A 1 179 ? 25.069 48.866 -14.898 1.00 69.00 179 GLY A O 1
ATOM 1340 N N . LEU A 1 180 ? 24.587 50.855 -15.798 1.00 74.06 180 LEU A N 1
ATOM 1341 C CA . LEU A 1 180 ? 23.452 50.402 -16.634 1.00 74.06 180 LEU A CA 1
ATOM 1342 C C . LEU A 1 180 ? 22.428 49.513 -15.886 1.00 74.06 180 LEU A C 1
ATOM 1344 O O . LEU A 1 180 ? 21.902 48.548 -16.442 1.00 74.06 180 LEU A O 1
ATOM 1348 N N . GLY A 1 181 ? 22.172 49.793 -14.604 1.00 75.88 181 GLY A N 1
ATOM 1349 C CA . GLY A 1 181 ? 21.274 48.984 -13.773 1.00 75.88 181 GLY A CA 1
ATOM 1350 C C . GLY A 1 181 ? 21.809 47.591 -13.405 1.00 75.88 181 GLY A C 1
ATOM 1351 O O . GLY A 1 181 ? 21.013 46.706 -13.066 1.00 75.88 181 GLY A O 1
ATOM 1352 N N . ALA A 1 182 ? 23.125 47.370 -13.475 1.00 79.56 182 ALA A N 1
ATOM 1353 C CA . ALA A 1 182 ? 23.788 46.181 -12.951 1.00 79.56 182 ALA A CA 1
ATOM 1354 C C . ALA A 1 182 ? 23.507 46.005 -11.448 1.00 79.56 182 ALA A C 1
ATOM 1356 O O . ALA A 1 182 ? 23.512 46.955 -10.669 1.00 79.56 182 ALA A O 1
ATOM 1357 N N . THR A 1 183 ? 23.258 44.764 -11.034 1.00 80.94 183 THR A N 1
ATOM 1358 C CA . THR A 1 183 ? 23.046 44.404 -9.625 1.00 80.94 183 THR A CA 1
ATOM 1359 C C . THR A 1 183 ? 24.377 44.265 -8.895 1.00 80.94 183 THR A C 1
ATOM 1361 O O . THR A 1 183 ? 25.252 43.526 -9.352 1.00 80.94 183 THR A O 1
ATOM 1364 N N . GLY A 1 184 ? 24.503 44.904 -7.735 1.00 78.50 184 GLY A N 1
ATOM 1365 C CA . GLY A 1 184 ? 25.680 44.838 -6.873 1.00 78.50 184 GLY A CA 1
ATOM 1366 C C . GLY A 1 184 ? 25.304 44.882 -5.394 1.00 78.50 184 GLY A C 1
ATOM 1367 O O . GLY A 1 184 ? 24.156 45.144 -5.040 1.00 78.50 184 GLY A O 1
ATOM 1368 N N . LEU A 1 185 ? 26.280 44.605 -4.532 1.00 80.62 185 LEU A N 1
ATOM 1369 C CA . LEU A 1 185 ? 26.127 44.756 -3.086 1.00 80.62 185 LEU A CA 1
ATOM 1370 C C . LEU A 1 185 ? 26.032 46.230 -2.686 1.00 80.62 185 LEU A C 1
ATOM 1372 O O . LEU A 1 185 ? 26.791 47.057 -3.191 1.00 80.62 185 LEU A O 1
ATOM 1376 N N . GLY A 1 186 ? 25.157 46.535 -1.727 1.00 79.69 186 GLY A N 1
ATOM 1377 C CA . GLY A 1 186 ? 25.211 47.808 -1.006 1.00 79.69 186 GLY A CA 1
ATOM 1378 C C . GLY A 1 186 ? 26.500 47.924 -0.181 1.00 79.69 186 GLY A C 1
ATOM 1379 O O . GLY A 1 186 ? 27.011 46.926 0.323 1.00 79.69 186 GLY A O 1
ATOM 1380 N N . GLU A 1 187 ? 27.008 49.145 0.008 1.00 75.25 187 GLU A N 1
ATOM 1381 C CA . GLU A 1 187 ? 28.349 49.438 0.564 1.00 75.25 187 GLU A CA 1
ATOM 1382 C C . GLU A 1 187 ? 28.662 48.818 1.942 1.00 75.25 187 GLU A C 1
ATOM 1384 O O . GLU A 1 187 ? 29.824 48.712 2.327 1.00 75.25 187 GLU A O 1
ATOM 1389 N N . LYS A 1 188 ? 27.633 48.427 2.704 1.00 80.00 188 LYS A N 1
ATOM 1390 C CA . LYS A 1 188 ? 27.743 47.842 4.054 1.00 80.00 188 LYS A CA 1
ATOM 1391 C C . LYS A 1 188 ? 27.176 46.420 4.153 1.00 80.00 188 LYS A C 1
ATOM 1393 O O . LYS A 1 188 ? 26.948 45.934 5.258 1.00 80.00 188 LYS A O 1
ATOM 1398 N N . VAL A 1 189 ? 26.909 45.771 3.021 1.00 80.56 189 VAL A N 1
ATOM 1399 C CA . VAL A 1 189 ? 26.293 44.441 2.954 1.00 80.56 189 VAL A CA 1
ATOM 1400 C C . VAL A 1 189 ? 27.374 43.399 2.687 1.00 80.56 189 VAL A C 1
ATOM 1402 O O . VAL A 1 189 ? 28.114 43.496 1.711 1.00 80.56 189 VAL A O 1
ATOM 1405 N N . SER A 1 190 ? 27.474 42.390 3.553 1.00 81.75 190 SER A N 1
ATOM 1406 C CA . SER A 1 190 ? 28.425 41.295 3.359 1.00 81.75 190 SER A CA 1
ATOM 1407 C C . SER A 1 190 ? 27.997 40.362 2.226 1.00 81.75 190 SER A C 1
ATOM 1409 O O . SER A 1 190 ? 26.820 40.276 1.862 1.00 81.75 190 SER A O 1
ATOM 1411 N N . GLU A 1 191 ? 28.945 39.563 1.733 1.00 76.31 191 GLU A N 1
ATOM 1412 C CA . GLU A 1 191 ? 28.621 38.538 0.748 1.00 76.31 191 GLU A CA 1
ATOM 1413 C C . GLU A 1 191 ? 27.528 37.560 1.256 1.00 76.31 191 GLU A C 1
ATOM 1415 O O . GLU A 1 191 ? 26.510 37.319 0.602 1.00 76.31 191 GLU A O 1
ATOM 1420 N N . SER A 1 192 ? 27.665 37.030 2.471 1.00 76.06 192 SER A N 1
ATOM 1421 C CA . SER A 1 192 ? 26.663 36.108 3.023 1.00 76.06 192 SER A CA 1
ATOM 1422 C C . SER A 1 192 ? 25.266 36.735 3.151 1.00 76.06 192 SER A C 1
ATOM 1424 O O . SER A 1 192 ? 24.271 36.047 2.915 1.00 76.06 192 SER A O 1
ATOM 1426 N N . GLN A 1 193 ? 25.177 38.032 3.461 1.00 80.38 193 GLN A N 1
ATOM 1427 C CA . GLN A 1 193 ? 23.909 38.761 3.563 1.00 80.38 193 GLN A CA 1
ATOM 1428 C C . GLN A 1 193 ? 23.232 38.951 2.200 1.00 80.38 193 GLN A C 1
ATOM 1430 O O . GLN A 1 193 ? 22.027 38.723 2.089 1.00 80.38 193 GLN A O 1
ATOM 1435 N N . GLY A 1 194 ? 23.983 39.314 1.155 1.00 81.56 194 GLY A N 1
ATOM 1436 C CA . GLY A 1 194 ? 23.410 39.478 -0.185 1.00 81.56 194 GLY A CA 1
ATOM 1437 C C . GLY A 1 194 ? 22.923 38.158 -0.794 1.00 81.56 194 GLY A C 1
ATOM 1438 O O . GLY A 1 194 ? 21.832 38.117 -1.359 1.00 81.56 194 GLY A O 1
ATOM 1439 N N . ILE A 1 195 ? 23.663 37.057 -0.598 1.00 79.94 195 ILE A N 1
ATOM 1440 C CA . ILE A 1 195 ? 23.227 35.706 -1.009 1.00 79.94 195 ILE A CA 1
ATOM 1441 C C . ILE A 1 195 ? 21.927 35.310 -0.299 1.00 79.94 195 ILE A C 1
ATOM 1443 O O . ILE A 1 195 ? 21.000 34.812 -0.939 1.00 79.94 195 ILE A O 1
ATOM 1447 N N . PHE A 1 196 ? 21.842 35.544 1.013 1.00 83.19 196 PHE A N 1
ATOM 1448 C CA . PHE A 1 196 ? 20.646 35.240 1.799 1.00 83.19 196 PHE A CA 1
ATOM 1449 C C . PHE A 1 196 ? 19.432 36.062 1.341 1.00 83.19 196 PHE A C 1
ATOM 1451 O O . PHE A 1 196 ? 18.343 35.509 1.181 1.00 83.19 196 PHE A O 1
ATOM 1458 N N . MET A 1 197 ? 19.625 37.356 1.058 1.00 85.19 197 MET A N 1
ATOM 1459 C CA . MET A 1 197 ? 18.557 38.227 0.567 1.00 85.19 197 MET A CA 1
ATOM 1460 C C . MET A 1 197 ? 18.042 37.782 -0.808 1.00 85.19 197 MET A C 1
ATOM 1462 O O . MET A 1 197 ? 16.838 37.578 -0.956 1.00 85.19 197 MET A O 1
ATOM 1466 N N . GLU A 1 198 ? 18.934 37.562 -1.785 1.00 84.50 198 GLU A N 1
ATOM 1467 C CA . GLU A 1 198 ? 18.579 37.077 -3.133 1.00 84.50 198 GLU A CA 1
ATOM 1468 C C . GLU A 1 198 ? 17.864 35.718 -3.090 1.00 84.50 198 GLU A C 1
ATOM 1470 O O . GLU A 1 198 ? 16.900 35.500 -3.828 1.00 84.50 198 GLU A O 1
ATOM 1475 N N . ALA A 1 199 ? 18.277 34.812 -2.196 1.00 83.31 199 ALA A N 1
ATOM 1476 C CA . ALA A 1 199 ? 17.611 33.525 -2.009 1.00 83.31 199 ALA A CA 1
ATOM 1477 C C . ALA A 1 199 ? 16.159 33.683 -1.518 1.00 83.31 199 ALA A C 1
ATOM 1479 O O . ALA A 1 199 ? 15.270 33.021 -2.053 1.00 83.31 199 ALA A O 1
ATOM 1480 N N . ILE A 1 200 ? 15.897 34.580 -0.558 1.00 88.69 200 ILE A N 1
ATOM 1481 C CA . ILE A 1 200 ? 14.544 34.839 -0.033 1.00 88.69 200 ILE A CA 1
ATOM 1482 C C . ILE A 1 200 ? 13.628 35.428 -1.109 1.00 88.69 200 ILE A C 1
ATOM 1484 O O . ILE A 1 200 ? 12.526 34.919 -1.319 1.00 88.69 200 ILE A O 1
ATOM 1488 N N . ILE A 1 201 ? 14.066 36.477 -1.812 1.00 89.62 201 ILE A N 1
ATOM 1489 C CA . ILE A 1 201 ? 13.225 37.135 -2.825 1.00 89.62 201 ILE A CA 1
ATOM 1490 C C . ILE A 1 201 ? 12.993 36.246 -4.054 1.00 89.62 201 ILE A C 1
ATOM 1492 O O . ILE A 1 201 ? 11.892 36.234 -4.605 1.00 89.62 201 ILE A O 1
ATOM 1496 N N . THR A 1 202 ? 13.982 35.428 -4.436 1.00 88.75 202 THR A N 1
ATOM 1497 C CA . THR A 1 202 ? 13.826 34.436 -5.512 1.00 88.75 202 THR A CA 1
ATOM 1498 C C . THR A 1 202 ? 12.886 33.308 -5.087 1.00 88.75 202 THR A C 1
ATOM 1500 O O . THR A 1 202 ? 12.035 32.896 -5.873 1.00 88.75 202 THR A O 1
ATOM 1503 N N . PHE A 1 203 ? 12.975 32.833 -3.838 1.00 87.69 203 PHE A N 1
ATOM 1504 C CA . PHE A 1 203 ? 12.037 31.846 -3.295 1.00 87.69 203 PHE A CA 1
ATOM 1505 C C . PHE A 1 203 ? 10.599 32.378 -3.275 1.00 87.69 203 PHE A C 1
ATOM 1507 O O . PHE A 1 203 ? 9.692 31.674 -3.709 1.00 87.69 203 PHE A O 1
ATOM 1514 N N . LEU A 1 204 ? 10.389 33.628 -2.847 1.00 90.81 204 LEU A N 1
ATOM 1515 C CA . LEU A 1 204 ? 9.072 34.271 -2.861 1.00 90.81 204 LEU A CA 1
ATOM 1516 C C . LEU A 1 204 ? 8.498 34.363 -4.286 1.00 90.81 204 LEU A C 1
ATOM 1518 O O . LEU A 1 204 ? 7.334 34.021 -4.500 1.00 90.81 204 LEU A O 1
ATOM 1522 N N . LEU A 1 205 ? 9.319 34.755 -5.267 1.00 91.00 205 LEU A N 1
ATOM 1523 C CA . LEU A 1 205 ? 8.928 34.783 -6.679 1.00 91.00 205 LEU A CA 1
ATOM 1524 C C . LEU A 1 205 ? 8.523 33.390 -7.188 1.00 91.00 205 LEU A C 1
ATOM 1526 O O . LEU A 1 205 ? 7.453 33.245 -7.777 1.00 91.00 205 LEU A O 1
ATOM 1530 N N . LEU A 1 206 ? 9.338 32.361 -6.936 1.00 90.25 206 LEU A N 1
ATOM 1531 C CA . LEU A 1 206 ? 9.042 30.984 -7.352 1.00 90.25 206 LEU A CA 1
ATOM 1532 C C . LEU A 1 206 ? 7.792 30.421 -6.663 1.00 90.25 206 LEU A C 1
ATOM 1534 O O . LEU A 1 206 ? 6.980 29.768 -7.316 1.00 90.25 206 LEU A O 1
ATOM 1538 N N . LEU A 1 207 ? 7.597 30.710 -5.374 1.00 89.50 207 LEU A N 1
ATOM 1539 C CA . LEU A 1 207 ? 6.412 30.303 -4.621 1.00 89.50 207 LEU A CA 1
ATOM 1540 C C . LEU A 1 207 ? 5.134 30.885 -5.238 1.00 89.50 207 LEU A C 1
ATOM 1542 O O . LEU A 1 207 ? 4.156 30.158 -5.417 1.00 89.50 207 LEU A O 1
ATOM 1546 N N . VAL A 1 208 ? 5.145 32.170 -5.611 1.00 90.19 208 VAL A N 1
ATOM 1547 C CA . VAL A 1 208 ? 4.005 32.806 -6.287 1.00 90.19 208 VAL A CA 1
ATOM 1548 C C . VAL A 1 208 ? 3.811 32.250 -7.696 1.00 90.19 208 VAL A C 1
ATOM 1550 O O . VAL A 1 208 ? 2.675 31.938 -8.047 1.00 90.19 208 VAL A O 1
ATOM 1553 N N . VAL A 1 209 ? 4.879 32.042 -8.477 1.00 88.25 209 VAL A N 1
ATOM 1554 C CA . VAL A 1 209 ? 4.787 31.403 -9.804 1.00 88.25 209 VAL A CA 1
ATOM 1555 C C . VAL A 1 209 ? 4.133 30.023 -9.703 1.00 88.25 209 VAL A C 1
ATOM 1557 O O . VAL A 1 209 ? 3.186 29.756 -10.441 1.00 88.25 209 VAL A O 1
ATOM 1560 N N . HIS A 1 210 ? 4.551 29.167 -8.766 1.00 83.62 210 HIS A N 1
ATOM 1561 C CA . HIS A 1 210 ? 3.910 27.864 -8.557 1.00 83.62 210 HIS A CA 1
ATOM 1562 C C . HIS A 1 210 ? 2.458 28.000 -8.082 1.00 83.62 210 HIS A C 1
ATOM 1564 O O . HIS A 1 210 ? 1.584 27.305 -8.590 1.00 83.62 210 HIS A O 1
ATOM 1570 N N . ALA A 1 211 ? 2.162 28.928 -7.168 1.00 85.75 211 ALA A N 1
ATOM 1571 C CA . ALA A 1 211 ? 0.803 29.133 -6.673 1.00 85.75 211 ALA A CA 1
ATOM 1572 C C . ALA A 1 211 ? -0.176 29.613 -7.762 1.00 85.75 211 ALA A C 1
ATOM 1574 O O . ALA A 1 211 ? -1.347 29.242 -7.720 1.00 85.75 211 ALA A O 1
ATOM 1575 N N . VAL A 1 212 ? 0.269 30.418 -8.735 1.00 84.00 212 VAL A N 1
ATOM 1576 C CA . VAL A 1 212 ? -0.591 30.894 -9.838 1.00 84.00 212 VAL A CA 1
ATOM 1577 C C . VAL A 1 212 ? -0.595 29.978 -11.066 1.00 84.00 212 VAL A C 1
ATOM 1579 O O . VAL A 1 212 ? -1.434 30.168 -11.944 1.00 84.00 212 VAL A O 1
ATOM 1582 N N . THR A 1 213 ? 0.309 28.993 -11.128 1.00 75.50 213 THR A N 1
ATOM 1583 C CA . THR A 1 213 ? 0.350 27.962 -12.184 1.00 75.50 213 THR A CA 1
ATOM 1584 C C . THR A 1 213 ? -0.202 26.601 -11.742 1.00 75.50 213 THR A C 1
ATOM 1586 O O . THR A 1 213 ? -0.447 25.763 -12.606 1.00 75.50 213 THR A O 1
ATOM 1589 N N . ASP A 1 214 ? -0.464 26.373 -10.446 1.00 78.69 214 ASP A N 1
ATOM 1590 C CA . ASP A 1 214 ? -1.094 25.138 -9.954 1.00 78.69 214 ASP A CA 1
ATOM 1591 C C . ASP A 1 214 ? -2.505 24.956 -10.558 1.00 78.69 214 ASP A C 1
ATOM 1593 O O . ASP A 1 214 ? -3.414 25.731 -10.237 1.00 78.69 214 ASP A O 1
ATOM 1597 N N . PRO A 1 215 ? -2.751 23.907 -11.373 1.00 66.69 215 PRO A N 1
ATOM 1598 C CA . PRO A 1 215 ? -4.062 23.656 -11.973 1.00 66.69 215 PRO A CA 1
ATOM 1599 C C . PRO A 1 215 ? -5.170 23.374 -10.942 1.00 66.69 215 PRO A C 1
ATOM 1601 O O . PRO A 1 215 ? -6.350 23.408 -11.293 1.00 66.69 215 PRO A O 1
ATOM 1604 N N . LYS A 1 216 ? -4.825 23.107 -9.674 1.00 70.69 216 LYS A N 1
ATOM 1605 C CA . LYS A 1 216 ? -5.784 22.929 -8.572 1.00 70.69 216 LYS A CA 1
ATOM 1606 C C . LYS A 1 216 ? -6.340 24.254 -8.039 1.00 70.69 216 LYS A C 1
ATOM 1608 O O . LYS A 1 216 ? -7.371 24.228 -7.368 1.00 70.69 216 LYS A O 1
ATOM 1613 N N . ARG A 1 217 ? -5.703 25.400 -8.323 1.00 69.06 217 ARG A N 1
ATOM 1614 C CA . ARG A 1 217 ? -6.222 26.730 -7.962 1.00 69.06 217 ARG A CA 1
ATOM 1615 C C . ARG A 1 217 ? -7.066 27.304 -9.092 1.00 69.06 217 ARG A C 1
ATOM 1617 O O . ARG A 1 217 ? -6.569 27.795 -10.099 1.00 69.06 217 ARG A O 1
ATOM 1624 N N . THR A 1 218 ? -8.381 27.243 -8.918 1.00 67.12 218 THR A N 1
ATOM 1625 C CA . THR A 1 218 ? -9.354 27.790 -9.875 1.00 67.12 218 THR A CA 1
ATOM 1626 C C . THR A 1 218 ? -9.652 29.275 -9.652 1.00 67.12 218 THR A C 1
ATOM 1628 O O . THR A 1 218 ? -10.215 29.911 -10.542 1.00 67.12 218 THR A O 1
ATOM 1631 N N . ASP A 1 219 ? -9.240 29.828 -8.510 1.00 73.62 219 ASP A N 1
ATOM 1632 C CA . ASP A 1 219 ? -9.489 31.197 -8.047 1.00 73.62 219 ASP A CA 1
ATOM 1633 C C . ASP A 1 219 ? -8.536 32.252 -8.644 1.00 73.62 219 ASP A C 1
ATOM 1635 O O . ASP A 1 219 ? -8.819 33.446 -8.601 1.00 73.62 219 ASP A O 1
ATOM 1639 N N . THR A 1 220 ? -7.423 31.829 -9.246 1.00 63.59 220 THR A N 1
ATOM 1640 C CA . THR A 1 220 ? -6.356 32.707 -9.772 1.00 63.59 220 THR A CA 1
ATOM 1641 C C . THR A 1 220 ? -6.517 33.086 -11.253 1.00 63.59 220 THR A C 1
ATOM 1643 O O . THR A 1 220 ? -5.719 33.864 -11.791 1.00 63.59 220 THR A O 1
ATOM 1646 N N . LYS A 1 221 ? -7.532 32.546 -11.946 1.00 60.69 221 LYS A N 1
ATOM 1647 C CA . LYS A 1 221 ? -7.699 32.675 -13.405 1.00 60.69 221 LYS A CA 1
ATOM 1648 C C . LYS A 1 221 ? -7.843 34.142 -13.834 1.00 60.69 221 LYS A C 1
ATOM 1650 O O . LYS A 1 221 ? -8.829 34.800 -13.527 1.00 60.69 221 LYS A O 1
ATOM 1655 N N . GLY A 1 222 ? -6.852 34.633 -14.582 1.00 66.81 222 GLY A N 1
ATOM 1656 C CA . GLY A 1 222 ? -6.772 36.012 -15.088 1.00 66.81 222 GLY A CA 1
ATOM 1657 C C . GLY A 1 222 ? -5.821 36.924 -14.304 1.00 66.81 222 GLY A C 1
ATOM 1658 O O . GLY A 1 222 ? -5.230 37.820 -14.895 1.00 66.81 222 GLY A O 1
ATOM 1659 N N . TRP A 1 223 ? -5.581 36.651 -13.019 1.00 78.38 223 TRP A N 1
ATOM 1660 C CA . TRP A 1 223 ? -4.768 37.511 -12.143 1.00 78.38 223 TRP A CA 1
ATOM 1661 C C . TRP A 1 223 ? -3.281 37.125 -12.083 1.00 78.38 223 TRP A C 1
ATOM 1663 O O . TRP A 1 223 ? -2.465 37.903 -11.588 1.00 78.38 223 TRP A O 1
ATOM 1673 N N . ALA A 1 224 ? -2.908 35.954 -12.613 1.00 82.19 224 ALA A N 1
ATOM 1674 C CA . ALA A 1 224 ? -1.552 35.403 -12.534 1.00 82.19 224 ALA A CA 1
ATOM 1675 C C . ALA A 1 224 ? -0.418 36.371 -12.966 1.00 82.19 224 ALA A C 1
ATOM 1677 O O . ALA A 1 224 ? 0.530 36.518 -12.191 1.00 82.19 224 ALA A O 1
ATOM 1678 N N . PRO A 1 225 ? -0.493 37.097 -14.106 1.00 86.44 225 PRO A N 1
ATOM 1679 C CA . PRO A 1 225 ? 0.553 38.055 -14.485 1.00 86.44 225 PRO A CA 1
ATOM 1680 C C . PRO A 1 225 ? 0.720 39.204 -13.484 1.00 86.44 225 PRO A C 1
ATOM 1682 O O . PRO A 1 225 ? 1.840 39.633 -13.211 1.00 86.44 225 PRO A O 1
ATOM 1685 N N . LEU A 1 226 ? -0.391 39.698 -12.922 1.00 88.44 226 LEU A N 1
ATOM 1686 C CA . LEU A 1 226 ? -0.375 40.807 -11.971 1.00 88.44 226 LEU A CA 1
ATOM 1687 C C . LEU A 1 226 ? 0.182 40.360 -10.615 1.00 88.44 226 LEU A C 1
ATOM 1689 O O . LEU A 1 226 ? 0.987 41.075 -10.030 1.00 88.44 226 LEU A O 1
ATOM 1693 N N . ALA A 1 227 ? -0.174 39.162 -10.147 1.00 90.25 227 ALA A N 1
ATOM 1694 C CA . ALA A 1 227 ? 0.390 38.578 -8.930 1.00 90.25 227 ALA A CA 1
ATOM 1695 C C . ALA A 1 227 ? 1.918 38.391 -9.024 1.00 90.25 227 ALA A C 1
ATOM 1697 O O . ALA A 1 227 ? 2.638 38.740 -8.086 1.00 90.25 227 ALA A O 1
ATOM 1698 N N . ILE A 1 228 ? 2.426 37.916 -10.168 1.00 91.44 228 ILE A N 1
ATOM 1699 C CA . ILE A 1 228 ? 3.873 37.813 -10.425 1.00 91.44 228 ILE A CA 1
ATOM 1700 C C . ILE A 1 228 ? 4.517 39.210 -10.429 1.00 91.44 228 ILE A C 1
ATOM 1702 O O . ILE A 1 228 ? 5.500 39.428 -9.721 1.00 91.44 228 ILE A O 1
ATOM 1706 N N . GLY A 1 229 ? 3.942 40.177 -11.153 1.00 92.31 229 GLY A N 1
ATOM 1707 C CA . GLY A 1 229 ? 4.456 41.550 -11.205 1.00 92.31 229 GLY A CA 1
ATOM 1708 C C . GLY A 1 229 ? 4.497 42.247 -9.843 1.00 92.31 229 GLY A C 1
ATOM 1709 O O . GLY A 1 229 ? 5.527 42.798 -9.471 1.00 92.31 229 GLY A O 1
ATOM 1710 N N . LEU A 1 230 ? 3.422 42.159 -9.052 1.00 94.12 230 LEU A N 1
ATOM 1711 C CA . LEU A 1 230 ? 3.363 42.717 -7.695 1.00 94.12 230 LEU A CA 1
ATOM 1712 C C . LEU A 1 230 ? 4.384 42.065 -6.754 1.00 94.12 230 LEU A C 1
ATOM 1714 O O . LEU A 1 230 ? 4.978 42.753 -5.926 1.00 94.12 230 LEU A O 1
ATOM 1718 N N . THR A 1 231 ? 4.637 40.762 -6.905 1.00 95.38 231 THR A N 1
ATOM 1719 C CA . THR A 1 231 ? 5.681 40.060 -6.141 1.00 95.38 231 THR A CA 1
ATOM 1720 C C . THR A 1 231 ? 7.065 40.612 -6.473 1.00 95.38 231 THR A C 1
ATOM 1722 O O . THR A 1 231 ? 7.862 40.867 -5.573 1.00 95.38 231 THR A O 1
ATOM 1725 N N . ILE A 1 232 ? 7.331 40.882 -7.754 1.00 94.81 232 ILE A N 1
ATOM 1726 C CA . ILE A 1 232 ? 8.568 41.530 -8.205 1.00 94.81 232 ILE A CA 1
ATOM 1727 C C . ILE A 1 232 ? 8.668 42.957 -7.647 1.00 94.81 232 ILE A C 1
ATOM 1729 O O . ILE A 1 232 ? 9.736 43.313 -7.149 1.00 94.81 232 ILE A O 1
ATOM 1733 N N . THR A 1 233 ? 7.585 43.744 -7.649 1.00 95.56 233 THR A N 1
ATOM 1734 C CA . THR A 1 233 ? 7.548 45.091 -7.048 1.00 95.56 233 THR A CA 1
ATOM 1735 C C . THR A 1 233 ? 7.901 45.053 -5.560 1.00 95.56 233 THR A C 1
ATOM 1737 O O . THR A 1 233 ? 8.814 45.757 -5.133 1.00 95.56 233 THR A O 1
ATOM 1740 N N . VAL A 1 234 ? 7.242 44.205 -4.762 1.00 94.81 234 VAL A N 1
ATOM 1741 C CA . VAL A 1 234 ? 7.511 44.086 -3.315 1.00 94.81 234 VAL A CA 1
ATOM 1742 C C . VAL A 1 234 ? 8.959 43.650 -3.056 1.00 94.81 234 VAL A C 1
ATOM 1744 O O . VAL A 1 234 ? 9.645 44.249 -2.226 1.00 94.81 234 VAL A O 1
ATOM 1747 N N . SER A 1 235 ? 9.468 42.677 -3.816 1.00 93.81 235 SER A N 1
ATOM 1748 C CA . SER A 1 235 ? 10.865 42.235 -3.724 1.00 93.81 235 SER A CA 1
ATOM 1749 C C . SER A 1 235 ? 11.874 43.321 -4.119 1.00 93.81 235 SER A C 1
ATOM 1751 O O . SER A 1 235 ? 12.953 43.403 -3.528 1.00 93.81 235 SER A O 1
ATOM 1753 N N . HIS A 1 236 ? 11.553 44.192 -5.081 1.00 92.50 236 HIS A N 1
ATOM 1754 C CA . HIS A 1 236 ? 12.397 45.345 -5.412 1.00 92.50 236 HIS A CA 1
ATOM 1755 C C . HIS A 1 236 ? 12.368 46.403 -4.304 1.00 92.50 236 HIS A C 1
ATOM 1757 O O . HIS A 1 236 ? 13.431 46.871 -3.895 1.00 92.50 236 HIS A O 1
ATOM 1763 N N . MET A 1 237 ? 11.187 46.718 -3.758 1.00 92.50 237 MET A N 1
ATOM 1764 C CA . MET A 1 237 ? 11.050 47.648 -2.629 1.00 92.50 237 MET A CA 1
ATOM 1765 C C . MET A 1 237 ? 11.861 47.206 -1.404 1.00 92.50 237 MET A C 1
ATOM 1767 O O . MET A 1 237 ? 12.430 48.052 -0.720 1.00 92.50 237 MET A O 1
ATOM 1771 N N . ALA A 1 238 ? 11.952 45.897 -1.153 1.00 89.81 238 ALA A N 1
ATOM 1772 C CA . ALA A 1 238 ? 12.726 45.342 -0.046 1.00 89.81 238 ALA A CA 1
ATOM 1773 C C . ALA A 1 238 ? 14.240 45.229 -0.323 1.00 89.81 238 ALA A C 1
ATOM 1775 O O . ALA A 1 238 ? 15.040 45.475 0.577 1.00 89.81 238 ALA A O 1
ATOM 1776 N N . ALA A 1 239 ? 14.652 44.818 -1.530 1.00 88.56 239 ALA A N 1
ATOM 1777 C CA . ALA A 1 239 ? 16.019 44.329 -1.764 1.00 88.56 239 ALA A CA 1
ATOM 1778 C C . ALA A 1 239 ? 16.915 45.203 -2.657 1.00 88.56 239 ALA A C 1
ATOM 1780 O O . ALA A 1 239 ? 18.128 44.971 -2.673 1.00 88.56 239 ALA A O 1
ATOM 1781 N N . VAL A 1 240 ? 16.380 46.205 -3.373 1.00 88.94 240 VAL A N 1
ATOM 1782 C CA . VAL A 1 240 ? 17.196 47.073 -4.250 1.00 88.94 240 VAL A CA 1
ATOM 1783 C C . VAL A 1 240 ? 18.371 47.727 -3.499 1.00 88.94 240 VAL A C 1
ATOM 1785 O O . VAL A 1 240 ? 19.490 47.587 -3.987 1.00 88.94 240 VAL A O 1
ATOM 1788 N N . PRO A 1 241 ? 18.205 48.323 -2.297 1.00 86.56 241 PRO A N 1
ATOM 1789 C CA . PRO A 1 241 ? 19.325 48.914 -1.548 1.00 86.56 241 PRO A CA 1
ATOM 1790 C C . PRO A 1 241 ? 20.377 47.912 -1.043 1.00 86.56 241 PRO A C 1
ATOM 1792 O O . PRO A 1 241 ? 21.456 48.317 -0.617 1.00 86.56 241 PRO A O 1
ATOM 1795 N N . VAL A 1 242 ? 20.056 46.613 -1.035 1.00 83.56 242 VAL A N 1
ATOM 1796 C CA . VAL A 1 242 ? 20.893 45.555 -0.443 1.00 83.56 242 VAL A CA 1
ATOM 1797 C C . VAL A 1 242 ? 21.697 44.813 -1.517 1.00 83.56 242 VAL A C 1
ATOM 1799 O O . VAL A 1 242 ? 22.858 44.469 -1.301 1.00 83.56 242 VAL A O 1
ATOM 1802 N N . THR A 1 243 ? 21.067 44.552 -2.669 1.00 85.50 243 THR A N 1
ATOM 1803 C CA . THR A 1 243 ? 21.553 43.627 -3.719 1.00 85.50 243 THR A CA 1
ATOM 1804 C C . THR A 1 243 ? 21.249 44.078 -5.154 1.00 85.50 243 THR A C 1
ATOM 1806 O O . THR A 1 243 ? 21.669 43.434 -6.115 1.00 85.50 243 THR A O 1
ATOM 1809 N N . GLY A 1 244 ? 20.472 45.152 -5.333 1.00 83.94 244 GLY A N 1
ATOM 1810 C CA . GLY A 1 244 ? 19.870 45.511 -6.620 1.00 83.94 244 GLY A CA 1
ATOM 1811 C C . GLY A 1 244 ? 18.623 44.695 -6.999 1.00 83.94 244 GLY A C 1
ATOM 1812 O O . GLY A 1 244 ? 18.055 44.963 -8.056 1.00 83.94 244 GLY A O 1
ATOM 1813 N N . SER A 1 245 ? 18.180 43.753 -6.148 1.00 86.94 245 SER A N 1
ATOM 1814 C CA . SER A 1 245 ? 16.999 42.891 -6.346 1.00 86.94 245 SER A CA 1
ATOM 1815 C C . SER A 1 245 ? 16.998 42.188 -7.708 1.00 86.94 245 SER A C 1
ATOM 1817 O O . SER A 1 245 ? 16.166 42.447 -8.576 1.00 86.94 245 SER A O 1
ATOM 1819 N N . SER A 1 246 ? 17.986 41.321 -7.933 1.00 83.62 246 SER A N 1
ATOM 1820 C CA . SER A 1 246 ? 18.135 40.622 -9.206 1.00 83.62 246 SER A CA 1
ATOM 1821 C C . SER A 1 246 ? 16.973 39.668 -9.458 1.00 83.62 246 SER A C 1
ATOM 1823 O O . SER A 1 246 ? 16.253 39.845 -10.444 1.00 83.62 246 SER A O 1
ATOM 1825 N N . MET A 1 247 ? 16.824 38.627 -8.622 1.00 86.25 247 MET A N 1
ATOM 1826 C CA . MET A 1 247 ? 15.934 37.461 -8.821 1.00 86.25 247 MET A CA 1
ATOM 1827 C C . MET A 1 247 ? 16.066 36.726 -10.172 1.00 86.25 247 MET A C 1
ATOM 1829 O O . MET A 1 247 ? 15.414 35.701 -10.387 1.00 86.25 247 MET A O 1
ATOM 1833 N N . ASN A 1 248 ? 16.856 37.248 -11.112 1.00 90.81 248 ASN A N 1
ATOM 1834 C CA . ASN A 1 248 ? 16.856 36.878 -12.517 1.00 90.81 248 ASN A CA 1
ATOM 1835 C C . ASN A 1 248 ? 18.300 36.890 -13.054 1.00 90.81 248 ASN A C 1
ATOM 1837 O O . ASN A 1 248 ? 18.847 37.950 -13.373 1.00 90.81 248 ASN A O 1
ATOM 1841 N N . PRO A 1 249 ? 18.915 35.705 -13.215 1.00 88.69 249 PRO A N 1
ATOM 1842 C CA . PRO A 1 249 ? 20.297 35.573 -13.668 1.00 88.69 249 PRO A CA 1
ATOM 1843 C C . PRO A 1 249 ? 20.581 36.231 -15.021 1.00 88.69 249 PRO A C 1
ATOM 1845 O O . PRO A 1 249 ? 21.654 36.804 -15.192 1.00 88.69 249 PRO A O 1
ATOM 1848 N N . ALA A 1 250 ? 19.629 36.209 -15.963 1.00 88.75 250 ALA A N 1
ATOM 1849 C CA . ALA A 1 250 ? 19.798 36.862 -17.262 1.00 88.75 250 ALA A CA 1
ATOM 1850 C C . ALA A 1 250 ? 19.832 38.396 -17.111 1.00 88.75 250 ALA A C 1
ATOM 1852 O O . ALA A 1 250 ? 20.695 39.054 -17.689 1.00 88.75 250 ALA A O 1
ATOM 1853 N N . ARG A 1 251 ? 18.972 38.961 -16.252 1.00 89.25 251 ARG A N 1
ATOM 1854 C CA . ARG A 1 251 ? 18.923 40.400 -15.912 1.00 89.25 251 ARG A CA 1
ATOM 1855 C C . ARG A 1 251 ? 20.162 40.907 -15.161 1.00 89.25 251 ARG A C 1
ATOM 1857 O O . ARG A 1 251 ? 20.441 42.103 -15.217 1.00 89.25 251 ARG A O 1
ATOM 1864 N N . THR A 1 252 ? 20.915 40.042 -14.480 1.00 87.44 252 THR A N 1
ATOM 1865 C CA . THR A 1 252 ? 22.268 40.380 -13.990 1.00 87.44 252 THR A CA 1
ATOM 1866 C C . THR A 1 252 ? 23.323 40.223 -15.090 1.00 87.44 252 THR A C 1
ATOM 1868 O O . THR A 1 252 ? 24.212 41.063 -15.200 1.00 87.44 252 THR A O 1
ATOM 1871 N N . LEU A 1 253 ? 23.229 39.176 -15.919 1.00 85.44 253 LEU A N 1
ATOM 1872 C CA . LEU A 1 253 ? 24.220 38.872 -16.955 1.00 85.44 253 LEU A CA 1
ATOM 1873 C C . LEU A 1 253 ? 24.306 39.954 -18.044 1.00 85.44 253 LEU A C 1
ATOM 1875 O O . LEU A 1 253 ? 25.413 40.315 -18.435 1.00 85.44 253 LEU A O 1
ATOM 1879 N N . GLY A 1 254 ? 23.168 40.478 -18.515 1.00 87.56 254 GLY A N 1
ATOM 1880 C CA . GLY A 1 254 ? 23.111 41.463 -19.606 1.00 87.56 254 GLY A CA 1
ATOM 1881 C C . GLY A 1 254 ? 24.016 42.685 -19.380 1.00 87.56 254 GLY A C 1
ATOM 1882 O O . GLY A 1 254 ? 24.962 42.875 -20.151 1.00 87.56 254 GLY A O 1
ATOM 1883 N N . PRO A 1 255 ? 23.806 43.476 -18.308 1.00 84.88 255 PRO A N 1
ATOM 1884 C CA . PRO A 1 255 ? 24.649 44.633 -18.011 1.00 84.88 255 PRO A CA 1
ATOM 1885 C C . PRO A 1 255 ? 26.108 44.250 -17.731 1.00 84.88 255 PRO A C 1
ATOM 1887 O O . PRO A 1 255 ? 27.017 44.921 -18.217 1.00 84.88 255 PRO A O 1
ATOM 1890 N N . ALA A 1 256 ? 26.346 43.143 -17.016 1.00 82.06 256 ALA A N 1
ATOM 1891 C CA . ALA A 1 256 ? 27.690 42.682 -16.661 1.00 82.06 256 ALA A CA 1
ATOM 1892 C C . ALA A 1 256 ? 28.553 42.356 -17.896 1.00 82.06 256 ALA A C 1
ATOM 1894 O O . ALA A 1 256 ? 29.698 42.797 -17.979 1.00 82.06 256 ALA A O 1
ATOM 1895 N N . VAL A 1 257 ? 27.990 41.655 -18.889 1.00 81.88 257 VAL A N 1
ATOM 1896 C CA . VAL A 1 257 ? 28.655 41.363 -20.174 1.00 81.88 257 VAL A CA 1
ATOM 1897 C C . VAL A 1 257 ? 28.960 42.651 -20.943 1.00 81.88 257 VAL A C 1
ATOM 1899 O O . VAL A 1 257 ? 30.051 42.813 -21.482 1.00 81.88 257 VAL A O 1
ATOM 1902 N N . ILE A 1 258 ? 28.003 43.579 -20.979 1.00 84.06 258 ILE A N 1
ATOM 1903 C CA . ILE A 1 258 ? 28.073 44.813 -21.773 1.00 84.06 258 ILE A CA 1
ATOM 1904 C C . ILE A 1 258 ? 29.007 45.876 -21.157 1.00 84.06 258 ILE A C 1
ATOM 1906 O O . ILE A 1 258 ? 29.528 46.739 -21.877 1.00 84.06 258 ILE A O 1
ATOM 1910 N N . LEU A 1 259 ? 29.259 45.808 -19.848 1.00 75.31 259 LEU A N 1
ATOM 1911 C CA . LEU A 1 259 ? 30.202 46.669 -19.123 1.00 75.31 259 LEU A CA 1
ATOM 1912 C C . LEU A 1 259 ? 31.563 46.011 -18.857 1.00 75.31 259 LEU A C 1
ATOM 1914 O O . LEU A 1 259 ? 32.531 46.718 -18.596 1.00 75.31 259 LEU A O 1
ATOM 1918 N N . GLY A 1 260 ? 31.660 44.682 -18.942 1.00 70.06 260 GLY A N 1
ATOM 1919 C CA . GLY A 1 260 ? 32.859 43.934 -18.555 1.00 70.06 260 GLY A CA 1
ATOM 1920 C C . GLY A 1 260 ? 33.048 43.819 -17.036 1.00 70.06 260 GLY A C 1
ATOM 1921 O O . GLY A 1 260 ? 34.152 43.529 -16.573 1.00 70.06 260 GLY A O 1
ATOM 1922 N N . GLU A 1 261 ? 31.992 44.044 -16.248 1.00 69.38 261 GLU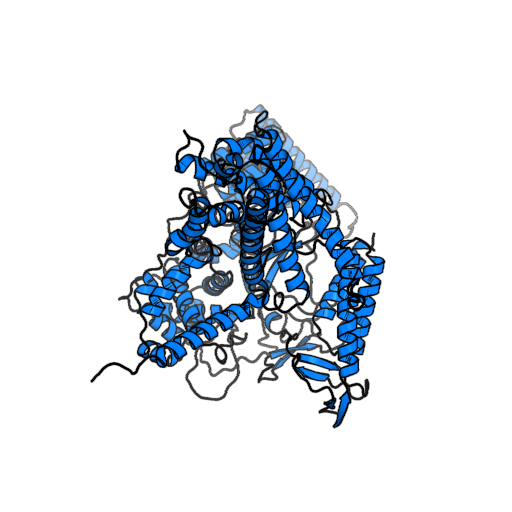 A N 1
ATOM 1923 C CA . GLU A 1 261 ? 32.050 44.053 -14.786 1.00 69.38 261 GLU A CA 1
ATOM 1924 C C . GLU A 1 261 ? 31.614 42.717 -14.176 1.00 69.38 261 GLU A C 1
ATOM 1926 O O . GLU A 1 261 ? 30.434 42.404 -14.037 1.00 69.38 261 GLU A O 1
ATOM 1931 N N . TRP A 1 262 ? 32.602 41.927 -13.754 1.00 68.44 262 TRP A N 1
ATOM 1932 C CA . TRP A 1 262 ? 32.402 40.558 -13.263 1.00 68.44 262 TRP A CA 1
ATOM 1933 C C . TRP A 1 262 ? 32.478 40.413 -11.733 1.00 68.44 262 TRP A C 1
ATOM 1935 O O . TRP A 1 262 ? 32.272 39.318 -11.206 1.00 68.44 262 TRP A O 1
ATOM 1945 N N . LYS A 1 263 ? 32.787 41.501 -11.008 1.00 56.06 263 LYS A N 1
ATOM 1946 C CA . LYS A 1 263 ? 33.126 41.477 -9.568 1.00 56.06 263 LYS A CA 1
ATOM 1947 C C . LYS A 1 263 ? 32.009 40.886 -8.699 1.00 56.06 263 LYS A C 1
ATOM 1949 O O . LYS A 1 263 ? 32.295 40.067 -7.834 1.00 56.06 263 LYS A O 1
ATOM 1954 N N . ASN A 1 264 ? 30.754 41.213 -9.011 1.00 53.50 264 ASN A N 1
ATOM 1955 C CA . ASN A 1 264 ? 29.563 40.734 -8.305 1.00 53.50 264 ASN A CA 1
ATOM 1956 C C . ASN A 1 264 ? 28.742 39.742 -9.154 1.00 53.50 264 ASN A C 1
ATOM 1958 O O . ASN A 1 264 ? 27.517 39.734 -9.088 1.00 53.50 264 ASN A O 1
ATOM 1962 N N . LEU A 1 265 ? 29.376 38.866 -9.952 1.00 56.34 265 LEU A N 1
ATOM 1963 C CA . LEU A 1 265 ? 28.659 37.810 -10.704 1.00 56.34 265 LEU A CA 1
ATOM 1964 C C . LEU A 1 265 ? 28.317 36.569 -9.853 1.00 56.34 265 LEU A C 1
ATOM 1966 O O . LEU A 1 265 ? 28.134 35.449 -10.324 1.00 56.34 265 LEU A O 1
ATOM 1970 N N . TRP A 1 266 ? 28.275 36.750 -8.549 1.00 53.16 266 TRP A N 1
ATOM 1971 C CA . TRP A 1 266 ? 28.066 35.722 -7.552 1.00 53.16 266 TRP A CA 1
ATOM 1972 C C . TRP A 1 266 ? 26.659 35.112 -7.495 1.00 53.16 266 TRP A C 1
ATOM 1974 O O . TRP A 1 266 ? 26.534 33.971 -7.073 1.00 53.16 266 TRP A O 1
ATOM 1984 N N . THR A 1 267 ? 25.626 35.781 -8.009 1.00 48.78 267 THR A N 1
ATOM 1985 C CA . THR A 1 267 ? 24.303 35.188 -8.280 1.00 48.78 267 THR A CA 1
ATOM 1986 C C . THR A 1 267 ? 24.392 34.145 -9.401 1.00 48.78 267 THR A C 1
ATOM 1988 O O . THR A 1 267 ? 23.808 33.067 -9.302 1.00 48.78 267 THR A O 1
ATOM 1991 N N . TYR A 1 268 ? 25.233 34.387 -10.412 1.00 47.84 268 TYR A N 1
ATOM 1992 C CA . TYR A 1 268 ? 25.595 33.391 -11.427 1.00 47.84 268 TYR A CA 1
ATOM 1993 C C . TYR A 1 268 ? 26.485 32.283 -10.839 1.00 47.84 268 TYR A C 1
ATOM 1995 O O . TYR A 1 268 ? 26.235 31.104 -11.086 1.00 47.84 268 TYR A O 1
ATOM 2003 N N . LYS A 1 269 ? 27.446 32.619 -9.958 1.00 44.53 269 LYS A N 1
ATOM 2004 C CA . LYS A 1 269 ? 28.165 31.607 -9.154 1.00 44.53 269 LYS A CA 1
ATOM 2005 C C . LYS A 1 269 ? 27.268 30.892 -8.143 1.00 44.53 269 LYS A C 1
ATOM 2007 O O . LYS A 1 269 ? 27.668 29.831 -7.696 1.00 44.53 269 LYS A O 1
ATOM 2012 N N . MET A 1 270 ? 26.088 31.395 -7.782 1.00 43.41 270 MET A N 1
ATOM 2013 C CA . MET A 1 270 ? 25.146 30.669 -6.931 1.00 43.41 270 MET A CA 1
ATOM 2014 C C . MET A 1 270 ? 24.448 29.586 -7.743 1.00 43.41 270 MET A C 1
ATOM 2016 O O . MET A 1 270 ? 24.358 28.467 -7.266 1.00 43.41 270 MET A O 1
ATOM 2020 N N . ILE A 1 271 ? 24.065 29.852 -8.995 1.00 40.97 271 ILE A N 1
ATOM 2021 C CA . ILE A 1 271 ? 23.565 28.806 -9.900 1.00 40.97 271 ILE A CA 1
ATOM 2022 C C . ILE A 1 271 ? 24.677 27.827 -10.271 1.00 40.97 271 ILE A C 1
ATOM 2024 O O . ILE A 1 271 ? 24.482 26.621 -10.144 1.00 40.97 271 ILE A O 1
ATOM 2028 N N . LEU A 1 272 ? 25.868 28.313 -10.632 1.00 35.97 272 LEU A N 1
ATOM 2029 C CA . LEU A 1 272 ? 27.001 27.430 -10.904 1.00 35.97 272 LEU A CA 1
ATOM 2030 C C . LEU A 1 272 ? 27.467 26.672 -9.658 1.00 35.97 272 LEU A C 1
ATOM 2032 O O . LEU A 1 272 ? 27.752 25.499 -9.798 1.00 35.97 272 LEU A O 1
ATOM 2036 N N . ARG A 1 273 ? 27.437 27.218 -8.434 1.00 36.03 273 ARG A N 1
ATOM 2037 C CA . ARG A 1 273 ? 27.693 26.443 -7.199 1.00 36.03 273 ARG A CA 1
ATOM 2038 C C . ARG A 1 273 ? 26.526 25.538 -6.822 1.00 36.03 273 ARG A C 1
ATOM 2040 O O . ARG A 1 273 ? 26.775 24.445 -6.340 1.00 36.03 273 ARG A O 1
ATOM 2047 N N . ILE A 1 274 ? 25.278 25.886 -7.124 1.00 40.31 274 ILE A N 1
ATOM 2048 C CA . ILE A 1 274 ? 24.149 24.944 -7.071 1.00 40.31 274 ILE A CA 1
ATOM 2049 C C . ILE A 1 274 ? 24.316 23.827 -8.119 1.00 40.31 274 ILE A C 1
ATOM 2051 O O . ILE A 1 274 ? 23.662 22.803 -7.964 1.00 40.31 274 ILE A O 1
ATOM 2055 N N . LEU A 1 275 ? 25.220 23.963 -9.105 1.00 34.97 275 LEU A N 1
ATOM 2056 C CA . LEU A 1 275 ? 25.658 22.929 -10.062 1.00 34.97 275 LEU A CA 1
ATOM 2057 C C . LEU A 1 275 ? 27.046 22.303 -9.731 1.00 34.97 275 LEU A C 1
ATOM 2059 O O . LEU A 1 275 ? 27.311 21.168 -10.119 1.00 34.97 275 LEU A O 1
ATOM 2063 N N . GLU A 1 276 ? 27.897 22.973 -8.945 1.00 30.56 276 GLU A N 1
ATOM 2064 C CA . GLU A 1 276 ? 29.313 22.635 -8.696 1.00 30.56 276 GLU A CA 1
ATOM 2065 C C . GLU A 1 276 ? 29.564 22.155 -7.254 1.00 30.56 276 GLU A C 1
ATOM 2067 O O . GLU A 1 276 ? 30.211 21.126 -7.079 1.00 30.56 276 GLU A O 1
ATOM 2072 N N . ASN A 1 277 ? 28.902 22.715 -6.229 1.00 30.94 277 ASN A N 1
ATOM 2073 C CA . ASN A 1 277 ? 28.588 21.941 -5.012 1.00 30.94 277 ASN A CA 1
ATOM 2074 C C . ASN A 1 277 ? 27.646 20.777 -5.345 1.00 30.94 277 ASN A C 1
ATOM 2076 O O . ASN A 1 277 ? 27.590 19.810 -4.596 1.00 30.94 277 ASN A O 1
ATOM 2080 N N . ARG A 1 278 ? 26.975 20.806 -6.504 1.00 38.44 278 ARG A N 1
ATOM 2081 C CA . ARG A 1 278 ? 26.317 19.633 -7.088 1.00 38.44 278 ARG A CA 1
ATOM 2082 C C . ARG A 1 278 ? 27.320 18.629 -7.681 1.00 38.44 278 ARG A C 1
ATOM 2084 O O . ARG A 1 278 ? 27.022 17.449 -7.647 1.00 38.44 278 ARG A O 1
ATOM 2091 N N . SER A 1 279 ? 28.564 18.960 -8.039 1.00 28.80 279 SER A N 1
ATOM 2092 C CA . SER A 1 279 ? 29.578 17.899 -8.274 1.00 28.80 279 SER A CA 1
ATOM 2093 C C . SER A 1 279 ? 29.823 17.023 -7.024 1.00 28.80 279 SER A C 1
ATOM 2095 O O . SER A 1 279 ? 30.222 15.867 -7.141 1.00 28.80 279 SER A O 1
ATOM 2097 N N . LYS A 1 280 ? 29.481 17.537 -5.829 1.00 29.64 280 LYS A N 1
ATOM 2098 C CA . LYS A 1 280 ? 29.434 16.803 -4.549 1.00 29.64 280 LYS A CA 1
ATOM 2099 C C . LYS A 1 280 ? 28.007 16.586 -3.998 1.00 29.64 280 LYS A C 1
ATOM 2101 O O . LYS A 1 280 ? 27.851 15.969 -2.952 1.00 29.64 280 LYS A O 1
ATOM 2106 N N . GLY A 1 281 ? 26.974 17.053 -4.708 1.00 26.50 281 GLY A N 1
ATOM 2107 C CA . GLY A 1 281 ? 25.581 17.183 -4.242 1.00 26.50 281 GLY A CA 1
ATOM 2108 C C . GLY A 1 281 ? 24.502 16.824 -5.280 1.00 26.50 281 GLY A C 1
ATOM 2109 O O . GLY A 1 281 ? 23.320 16.833 -4.963 1.00 26.50 281 GLY A O 1
ATOM 2110 N N . TRP A 1 282 ? 24.880 16.418 -6.497 1.00 25.14 282 TRP A N 1
ATOM 2111 C CA . TRP A 1 282 ? 24.022 15.772 -7.508 1.00 25.14 282 TRP A CA 1
ATOM 2112 C C . TRP A 1 282 ? 23.529 14.409 -7.010 1.00 25.14 282 TRP A C 1
ATOM 2114 O O . TRP A 1 282 ? 22.621 13.834 -7.593 1.00 25.14 282 TRP A O 1
ATOM 2124 N N . ARG A 1 283 ? 24.079 13.920 -5.892 1.00 29.34 283 ARG A N 1
ATOM 2125 C CA . ARG A 1 283 ? 23.572 12.767 -5.150 1.00 29.34 283 ARG A CA 1
ATOM 2126 C C . ARG A 1 283 ? 22.376 13.094 -4.238 1.00 29.34 283 ARG A C 1
ATOM 2128 O O . ARG A 1 283 ? 21.890 12.184 -3.594 1.00 29.34 283 ARG A O 1
ATOM 2135 N N . MET A 1 284 ? 21.917 14.354 -4.150 1.00 27.83 284 MET A N 1
ATOM 2136 C CA . MET A 1 284 ? 20.974 14.818 -3.106 1.00 27.83 284 MET A CA 1
ATOM 2137 C C . MET A 1 284 ? 19.649 15.443 -3.605 1.00 27.83 284 MET A C 1
ATOM 2139 O O . MET A 1 284 ? 18.872 15.892 -2.774 1.00 27.83 284 MET A O 1
ATOM 2143 N N . LEU A 1 285 ? 19.319 15.418 -4.911 1.00 27.08 285 LEU A N 1
ATOM 2144 C CA . LEU A 1 285 ? 18.003 15.875 -5.430 1.00 27.08 285 LEU A CA 1
ATOM 2145 C C . LEU A 1 285 ? 17.422 15.026 -6.602 1.00 27.08 285 LEU A C 1
ATOM 2147 O O . LEU A 1 285 ? 16.768 15.568 -7.487 1.00 27.08 285 LEU A O 1
ATOM 2151 N N . GLU A 1 286 ? 17.621 13.700 -6.603 1.00 31.25 286 GLU A N 1
ATOM 2152 C CA . GLU A 1 286 ? 16.745 12.726 -7.297 1.00 31.25 286 GLU A CA 1
ATOM 2153 C C . GLU A 1 286 ? 15.903 12.005 -6.225 1.00 31.25 286 GLU A C 1
ATOM 2155 O O . GLU A 1 286 ? 16.487 11.256 -5.449 1.00 31.25 286 GLU A O 1
ATOM 2160 N N . ASP A 1 287 ? 14.581 12.221 -6.138 1.00 33.50 287 ASP A N 1
ATOM 2161 C CA . ASP A 1 287 ? 13.632 11.449 -5.290 1.00 33.50 287 ASP A CA 1
ATOM 2162 C C . ASP A 1 287 ? 14.142 11.065 -3.880 1.00 33.50 287 ASP A C 1
ATOM 2164 O O . ASP A 1 287 ? 14.027 9.923 -3.407 1.00 33.50 287 ASP A O 1
ATOM 2168 N N . ASN A 1 288 ? 14.789 12.025 -3.213 1.00 36.53 288 ASN A N 1
ATOM 2169 C CA . ASN A 1 288 ? 15.919 11.695 -2.348 1.00 36.53 288 ASN A CA 1
ATOM 2170 C C . ASN A 1 288 ? 15.591 11.431 -0.877 1.00 36.53 288 ASN A C 1
ATOM 2172 O O . ASN A 1 288 ? 16.197 11.975 0.039 1.00 36.53 288 ASN A O 1
ATOM 2176 N N . GLU A 1 289 ? 14.675 10.490 -0.678 1.00 32.88 289 GLU A N 1
ATOM 2177 C CA . GLU A 1 289 ? 14.772 9.566 0.451 1.00 32.88 289 GLU A CA 1
ATOM 2178 C C . GLU A 1 289 ? 14.427 8.107 0.073 1.00 32.88 289 GLU A C 1
ATOM 2180 O O . GLU A 1 289 ? 14.297 7.286 0.979 1.00 32.88 289 GLU A O 1
ATOM 2185 N N . ILE A 1 290 ? 14.202 7.760 -1.209 1.00 39.56 290 ILE A N 1
ATOM 2186 C CA . ILE A 1 290 ? 13.597 6.456 -1.576 1.00 39.56 290 ILE A CA 1
ATOM 2187 C C . ILE A 1 290 ? 14.564 5.464 -2.261 1.00 39.56 290 ILE A C 1
ATOM 2189 O O . ILE A 1 290 ? 14.386 4.262 -2.082 1.00 39.56 290 ILE A O 1
ATOM 2193 N N . SER A 1 291 ? 15.610 5.893 -2.991 1.00 45.91 291 SER A N 1
ATOM 2194 C CA . SER A 1 291 ? 16.452 4.942 -3.769 1.00 45.91 291 SER A CA 1
ATOM 2195 C C . SER A 1 291 ? 17.850 4.619 -3.212 1.00 45.91 291 SER A C 1
ATOM 2197 O O . SER A 1 291 ? 18.378 3.538 -3.493 1.00 45.91 291 SER A O 1
ATOM 2199 N N . ASP A 1 292 ? 18.464 5.493 -2.406 1.00 58.91 292 ASP A N 1
ATOM 2200 C CA . ASP A 1 292 ? 19.907 5.389 -2.107 1.00 58.91 292 ASP A CA 1
ATOM 2201 C C . ASP A 1 292 ? 20.280 4.214 -1.172 1.00 58.91 292 ASP A C 1
ATOM 2203 O O . ASP A 1 292 ? 21.424 3.741 -1.196 1.00 58.91 292 ASP A O 1
ATOM 2207 N N . TYR A 1 293 ? 19.300 3.683 -0.421 1.00 72.31 293 TYR A N 1
ATOM 2208 C CA . TYR A 1 293 ? 19.451 2.554 0.513 1.00 72.31 293 TYR A CA 1
ATOM 2209 C C . TYR A 1 293 ? 20.003 1.295 -0.177 1.00 72.31 293 TYR A C 1
ATOM 2211 O O . TYR A 1 293 ? 21.009 0.741 0.262 1.00 72.31 293 TYR A O 1
ATOM 2219 N N . PHE A 1 294 ? 19.404 0.881 -1.300 1.00 81.69 294 PHE A N 1
ATOM 2220 C CA . PHE A 1 294 ? 19.910 -0.241 -2.103 1.00 81.69 294 PHE A CA 1
ATOM 2221 C C . PHE A 1 294 ? 20.899 0.213 -3.182 1.00 81.69 294 PHE A C 1
ATOM 2223 O O . PHE A 1 294 ? 21.919 -0.442 -3.383 1.00 81.69 294 PHE A O 1
ATOM 2230 N N . ARG A 1 295 ? 20.640 1.338 -3.868 1.00 82.12 295 ARG A N 1
ATOM 2231 C CA . ARG A 1 295 ? 21.387 1.770 -5.070 1.00 82.12 295 ARG A CA 1
ATOM 2232 C C . ARG A 1 295 ? 22.891 1.909 -4.819 1.00 82.12 295 ARG A C 1
ATOM 2234 O O . ARG A 1 295 ? 23.696 1.403 -5.600 1.00 82.12 295 ARG A O 1
ATOM 2241 N N . SER A 1 296 ? 23.275 2.541 -3.710 1.00 83.44 296 SER A N 1
ATOM 2242 C CA . SER A 1 296 ? 24.682 2.764 -3.342 1.00 83.44 296 SER A CA 1
ATOM 2243 C C . SER A 1 296 ? 25.425 1.477 -2.947 1.00 83.44 296 SER A C 1
ATOM 2245 O O . SER A 1 296 ? 26.635 1.352 -3.154 1.00 83.44 296 SER A O 1
ATOM 2247 N N . ASN A 1 297 ? 24.715 0.502 -2.378 1.00 86.75 297 ASN A N 1
ATOM 2248 C CA . ASN A 1 297 ? 25.273 -0.784 -1.980 1.00 86.75 297 ASN A CA 1
ATOM 2249 C C . ASN A 1 297 ? 25.356 -1.759 -3.166 1.00 86.75 297 ASN A C 1
ATOM 2251 O O . ASN A 1 297 ? 26.407 -2.352 -3.402 1.00 86.75 297 ASN A O 1
ATOM 2255 N N . PHE A 1 298 ? 24.305 -1.827 -3.981 1.00 89.75 298 PHE A N 1
ATOM 2256 C CA . PHE A 1 298 ? 24.278 -2.609 -5.213 1.00 89.75 298 PHE A CA 1
ATOM 2257 C C . PHE A 1 298 ? 25.369 -2.171 -6.201 1.00 89.75 298 PHE A C 1
ATOM 2259 O O . PHE A 1 298 ? 26.066 -3.019 -6.750 1.00 89.75 298 PHE A O 1
ATOM 2266 N N . HIS A 1 299 ? 25.620 -0.865 -6.358 1.00 88.25 299 HIS A N 1
ATOM 2267 C CA . HIS A 1 299 ? 26.723 -0.385 -7.202 1.00 88.25 299 HIS A CA 1
ATOM 2268 C C . HIS A 1 299 ? 28.107 -0.814 -6.667 1.00 88.25 299 HIS A C 1
ATOM 2270 O O . HIS A 1 299 ? 29.008 -1.111 -7.454 1.00 88.25 299 HIS A O 1
ATOM 2276 N N . ARG A 1 300 ? 28.301 -0.892 -5.339 1.00 89.00 300 ARG A N 1
ATOM 2277 C CA . ARG A 1 300 ? 29.541 -1.443 -4.756 1.00 89.00 300 ARG A CA 1
ATOM 2278 C C . ARG A 1 300 ? 29.700 -2.927 -5.077 1.00 89.00 300 ARG A C 1
ATOM 2280 O O . ARG A 1 300 ? 30.799 -3.336 -5.436 1.00 89.00 300 ARG A O 1
ATOM 2287 N N . LEU A 1 301 ? 28.618 -3.704 -5.002 1.00 91.94 301 LEU A N 1
ATOM 2288 C CA . LEU A 1 301 ? 28.609 -5.112 -5.405 1.00 91.94 301 LEU A CA 1
ATOM 2289 C C . LEU A 1 301 ? 28.934 -5.275 -6.900 1.00 91.94 301 LEU A C 1
ATOM 2291 O O . LEU A 1 301 ? 29.810 -6.061 -7.244 1.00 91.94 301 LEU A O 1
ATOM 2295 N N . GLN A 1 302 ? 28.302 -4.492 -7.780 1.00 90.88 302 GLN A N 1
ATOM 2296 C CA . GLN A 1 302 ? 28.579 -4.516 -9.223 1.00 90.88 302 GLN A CA 1
ATOM 2297 C C . GLN A 1 302 ? 30.049 -4.199 -9.544 1.00 90.88 302 GLN A C 1
ATOM 2299 O O . GLN A 1 302 ? 30.636 -4.854 -10.398 1.00 90.88 302 GLN A O 1
ATOM 2304 N N . ASN A 1 303 ? 30.665 -3.248 -8.832 1.00 91.25 303 ASN A N 1
ATOM 2305 C CA . ASN A 1 303 ? 32.087 -2.920 -8.995 1.00 91.25 303 ASN A CA 1
ATOM 2306 C C . ASN A 1 303 ? 33.036 -4.013 -8.468 1.00 91.25 303 ASN A C 1
ATOM 2308 O O . ASN A 1 303 ? 34.186 -4.072 -8.895 1.00 91.25 303 ASN A O 1
ATOM 2312 N N . ALA A 1 304 ? 32.592 -4.836 -7.513 1.00 92.06 304 ALA A N 1
ATOM 2313 C CA . ALA A 1 304 ? 33.398 -5.895 -6.904 1.00 92.06 304 ALA A CA 1
ATOM 2314 C C . ALA A 1 304 ? 33.393 -7.207 -7.707 1.00 92.06 304 ALA A C 1
ATOM 2316 O O . ALA A 1 304 ? 34.223 -8.084 -7.468 1.00 92.06 304 ALA A O 1
ATOM 2317 N N . ILE A 1 305 ? 32.453 -7.362 -8.640 1.00 92.69 305 ILE A N 1
ATOM 2318 C CA . ILE A 1 305 ? 32.253 -8.597 -9.393 1.00 92.69 305 ILE A CA 1
ATOM 2319 C C . ILE A 1 305 ? 33.078 -8.590 -10.674 1.00 92.69 305 ILE A C 1
ATOM 2321 O O . ILE A 1 305 ? 32.991 -7.683 -11.502 1.00 92.69 305 ILE A O 1
ATOM 2325 N N . THR A 1 306 ? 33.864 -9.648 -10.867 1.00 93.19 306 THR A N 1
ATOM 2326 C CA . THR A 1 306 ? 34.681 -9.791 -12.073 1.00 93.19 306 THR A CA 1
ATOM 2327 C C . THR A 1 306 ? 33.848 -10.296 -13.262 1.00 93.19 306 THR A C 1
ATOM 2329 O O . THR A 1 306 ? 32.850 -11.000 -13.077 1.00 93.19 306 THR A O 1
ATOM 2332 N N . PRO A 1 307 ? 34.281 -10.053 -14.516 1.00 92.62 307 PRO A N 1
ATOM 2333 C CA . PRO A 1 307 ? 33.649 -10.655 -15.694 1.00 92.62 307 PRO A CA 1
ATOM 2334 C C . PRO A 1 307 ? 33.619 -12.192 -15.661 1.00 92.62 307 PRO A C 1
ATOM 2336 O O . PRO A 1 307 ? 32.727 -12.807 -16.244 1.00 92.62 307 PRO A O 1
ATOM 2339 N N . GLN A 1 308 ? 34.576 -12.825 -14.973 1.00 93.50 308 GLN A N 1
ATOM 2340 C CA . GLN A 1 308 ? 34.600 -14.277 -14.796 1.00 93.50 308 GLN A CA 1
ATOM 2341 C C . GLN A 1 308 ? 33.540 -14.742 -13.790 1.00 93.50 308 GLN A C 1
ATOM 2343 O O . GLN A 1 308 ? 32.948 -15.803 -13.974 1.00 93.50 308 GLN A O 1
ATOM 2348 N N . ASP A 1 309 ? 33.253 -13.946 -12.762 1.00 93.31 309 ASP A N 1
ATOM 2349 C CA . ASP A 1 309 ? 32.199 -14.252 -11.797 1.00 93.31 309 ASP A CA 1
ATOM 2350 C C . ASP A 1 309 ? 30.801 -14.025 -12.377 1.00 93.31 309 ASP A C 1
ATOM 2352 O O . ASP A 1 309 ? 29.918 -14.840 -12.127 1.00 93.31 309 ASP A O 1
ATOM 2356 N N . MET A 1 310 ? 30.606 -13.029 -13.252 1.00 92.50 310 MET A N 1
ATOM 2357 C CA . MET A 1 310 ? 29.357 -12.922 -14.024 1.00 92.50 310 MET A CA 1
ATOM 2358 C C . MET A 1 310 ? 29.130 -14.146 -14.919 1.00 92.50 310 MET A C 1
ATOM 2360 O O . MET A 1 310 ? 28.011 -14.650 -14.981 1.00 92.50 310 MET A O 1
ATOM 2364 N N . LYS A 1 311 ? 30.176 -14.691 -15.560 1.00 92.19 311 LYS A N 1
ATOM 2365 C CA . LYS A 1 311 ? 30.059 -15.961 -16.304 1.00 92.19 311 LYS A CA 1
ATOM 2366 C C . LYS A 1 311 ? 29.649 -17.126 -15.396 1.00 92.19 311 LYS A C 1
ATOM 2368 O O . LYS A 1 311 ? 28.789 -17.909 -15.792 1.00 92.19 311 LYS A O 1
ATOM 2373 N N . LYS A 1 312 ? 30.207 -17.220 -14.178 1.00 93.75 312 LYS A N 1
ATOM 2374 C CA . LYS A 1 312 ? 29.765 -18.209 -13.176 1.00 93.75 312 LYS A CA 1
ATOM 2375 C C . LYS A 1 312 ? 28.291 -18.000 -12.825 1.00 93.75 312 LYS A C 1
ATOM 2377 O O . LYS A 1 312 ? 27.536 -18.958 -12.910 1.00 93.75 312 LYS A O 1
ATOM 2382 N N . PHE A 1 313 ? 27.870 -16.771 -12.515 1.00 93.06 313 PHE A N 1
ATOM 2383 C CA . PHE A 1 313 ? 26.483 -16.442 -12.171 1.00 93.06 313 PHE A CA 1
ATOM 2384 C C . PHE A 1 313 ? 25.484 -16.842 -13.272 1.00 93.06 313 PHE A C 1
ATOM 2386 O O . PHE A 1 313 ? 24.477 -17.481 -12.982 1.00 93.06 313 PHE A O 1
ATOM 2393 N N . ILE A 1 314 ? 25.801 -16.551 -14.539 1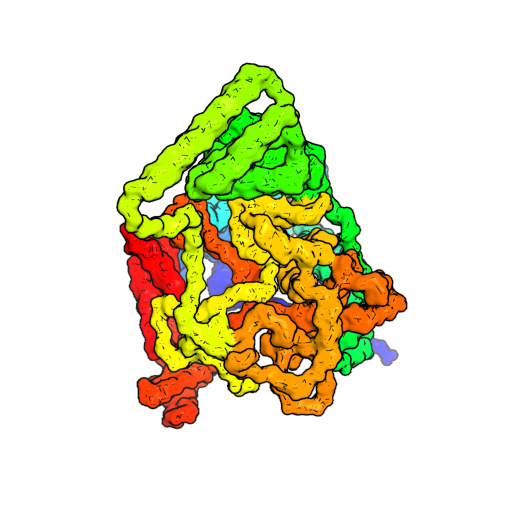.00 88.75 314 ILE A N 1
ATOM 2394 C CA . ILE A 1 314 ? 24.995 -16.952 -15.710 1.00 88.75 314 ILE A CA 1
ATOM 2395 C C . ILE A 1 314 ? 24.888 -18.482 -15.836 1.00 88.75 314 ILE A C 1
ATOM 2397 O O . ILE A 1 314 ? 23.887 -18.995 -16.332 1.00 88.75 314 ILE A O 1
ATOM 2401 N N . SER A 1 315 ? 25.905 -19.228 -15.392 1.00 89.12 315 SER A N 1
ATOM 2402 C CA . SER A 1 315 ? 25.916 -20.695 -15.458 1.00 89.12 315 SER A CA 1
ATOM 2403 C C . SER A 1 315 ? 25.132 -21.402 -14.339 1.00 89.12 315 SER A C 1
ATOM 2405 O O . SER A 1 315 ? 24.937 -22.616 -14.437 1.00 89.12 315 SER A O 1
ATOM 2407 N N . LEU A 1 316 ? 24.672 -20.674 -13.308 1.00 87.75 316 LEU A N 1
ATOM 2408 C CA . LEU A 1 316 ? 23.918 -21.229 -12.174 1.00 87.75 316 LEU A CA 1
ATOM 2409 C C . LEU A 1 316 ? 22.495 -21.622 -12.589 1.00 87.75 316 LEU A C 1
ATOM 2411 O O . LEU A 1 316 ? 21.783 -20.850 -13.241 1.00 87.75 316 LEU A O 1
ATOM 2415 N N . ASN A 1 317 ? 22.067 -22.813 -12.174 1.00 78.12 317 ASN A N 1
ATOM 2416 C CA . ASN A 1 317 ? 20.843 -23.444 -12.672 1.00 78.12 317 ASN A CA 1
ATOM 2417 C C . ASN A 1 317 ? 19.691 -23.372 -11.660 1.00 78.12 317 ASN A C 1
ATOM 2419 O O . ASN A 1 317 ? 18.536 -23.420 -12.066 1.00 78.12 317 ASN A O 1
ATOM 2423 N N . SER A 1 318 ? 19.986 -23.182 -10.371 1.00 82.94 318 SER A N 1
ATOM 2424 C CA . SER A 1 318 ? 18.989 -23.049 -9.304 1.00 82.94 318 SER A CA 1
ATOM 2425 C C . SER A 1 318 ? 18.993 -21.663 -8.648 1.00 82.94 318 SER A C 1
ATOM 2427 O O . SER A 1 318 ? 20.010 -20.968 -8.569 1.00 82.94 318 SER A O 1
ATOM 2429 N N . ASN A 1 319 ? 17.846 -21.268 -8.092 1.00 88.12 319 ASN A N 1
ATOM 2430 C CA . ASN A 1 319 ? 17.742 -20.037 -7.303 1.00 88.12 319 ASN A CA 1
ATOM 2431 C C . ASN A 1 319 ? 18.544 -20.113 -5.989 1.00 88.12 319 ASN A C 1
ATOM 2433 O O . ASN A 1 319 ? 19.088 -19.101 -5.556 1.00 88.12 319 ASN A O 1
ATOM 2437 N N . SER A 1 320 ? 18.696 -21.300 -5.395 1.00 90.19 320 SER A N 1
ATOM 2438 C CA . SER A 1 320 ? 19.522 -21.511 -4.197 1.00 90.19 320 SER A CA 1
ATOM 2439 C C . SER A 1 320 ? 21.012 -21.252 -4.463 1.00 90.19 320 SER A C 1
ATOM 2441 O O . SER A 1 320 ? 21.658 -20.559 -3.679 1.00 90.19 320 SER A O 1
ATOM 2443 N N . GLU A 1 321 ? 21.551 -21.717 -5.599 1.00 91.00 321 GLU A N 1
ATOM 2444 C CA . GLU A 1 321 ? 22.923 -21.396 -6.029 1.00 91.00 321 GLU A CA 1
ATOM 2445 C C . GLU A 1 321 ? 23.123 -19.889 -6.240 1.00 91.00 321 GLU A C 1
ATOM 2447 O O . GLU A 1 321 ? 24.170 -19.350 -5.885 1.00 91.00 321 GLU A O 1
ATOM 2452 N N . ARG A 1 322 ? 22.127 -19.189 -6.803 1.00 93.06 322 ARG A N 1
ATOM 2453 C CA . ARG A 1 322 ? 22.189 -17.730 -7.016 1.00 93.06 322 ARG A CA 1
ATOM 2454 C C . ARG A 1 322 ? 22.257 -16.968 -5.692 1.00 93.06 322 ARG A C 1
ATOM 2456 O O . ARG A 1 322 ? 23.015 -16.008 -5.591 1.00 93.06 322 ARG A O 1
ATOM 2463 N N . ILE A 1 323 ? 21.530 -17.414 -4.668 1.00 95.44 323 ILE A N 1
ATOM 2464 C CA . ILE A 1 323 ? 21.582 -16.837 -3.314 1.00 95.44 323 ILE A CA 1
ATOM 2465 C C . ILE A 1 323 ? 22.934 -17.095 -2.641 1.00 95.44 323 ILE A C 1
ATOM 2467 O O . ILE A 1 323 ? 23.521 -16.162 -2.087 1.00 95.44 323 ILE A O 1
ATOM 2471 N N . ASP A 1 324 ? 23.447 -18.325 -2.725 1.00 94.94 324 ASP A N 1
ATOM 2472 C CA . ASP A 1 324 ? 24.777 -18.691 -2.221 1.00 94.94 324 ASP A CA 1
ATOM 2473 C C . ASP A 1 324 ? 25.896 -17.892 -2.913 1.00 94.94 324 ASP A C 1
ATOM 2475 O O . ASP A 1 324 ? 26.835 -17.427 -2.269 1.00 94.94 324 ASP A O 1
ATOM 2479 N N . PHE A 1 325 ? 25.783 -17.673 -4.226 1.00 95.44 325 PHE A N 1
ATOM 2480 C CA . PHE A 1 325 ? 26.712 -16.835 -4.980 1.00 95.44 325 PHE A CA 1
ATOM 2481 C C . PHE A 1 325 ? 26.727 -15.390 -4.466 1.00 95.44 325 PHE A C 1
ATOM 2483 O O . PHE A 1 325 ? 27.801 -14.838 -4.243 1.00 95.44 325 PHE A O 1
ATOM 2490 N N . MET A 1 326 ? 25.559 -14.781 -4.238 1.00 95.12 326 MET A N 1
ATOM 2491 C CA . MET A 1 326 ? 25.469 -13.405 -3.726 1.00 95.12 326 MET A CA 1
ATOM 2492 C C . MET A 1 326 ? 26.065 -13.274 -2.324 1.00 95.12 326 MET A C 1
ATOM 2494 O O . MET A 1 326 ? 26.826 -12.346 -2.058 1.00 95.12 326 MET A O 1
ATOM 2498 N N . LEU A 1 327 ? 25.743 -14.206 -1.423 1.00 94.38 327 LEU A N 1
ATOM 2499 C CA . LEU A 1 327 ? 26.152 -14.142 -0.015 1.00 94.38 327 LEU A CA 1
ATOM 2500 C C . LEU A 1 327 ? 27.642 -14.448 0.218 1.00 94.38 327 LEU A C 1
ATOM 2502 O O . LEU A 1 327 ? 28.128 -14.295 1.332 1.00 94.38 327 LEU A O 1
ATOM 2506 N N . ARG A 1 328 ? 28.402 -14.775 -0.832 1.00 92.44 328 ARG A N 1
ATOM 2507 C CA . ARG A 1 328 ? 29.873 -14.816 -0.790 1.00 92.44 328 ARG A CA 1
ATOM 2508 C C . ARG A 1 328 ? 30.544 -13.445 -0.953 1.00 92.44 328 ARG A C 1
ATOM 2510 O O . ARG A 1 328 ? 31.749 -13.344 -0.739 1.00 92.44 328 ARG A O 1
ATOM 2517 N N . TYR A 1 329 ? 29.806 -12.390 -1.311 1.00 93.94 329 TYR A N 1
ATOM 2518 C CA . TYR A 1 329 ? 30.360 -11.043 -1.494 1.00 93.94 329 TYR A CA 1
ATOM 2519 C C . TYR A 1 329 ? 30.179 -10.168 -0.239 1.00 93.94 329 TYR A C 1
ATOM 2521 O O . TYR A 1 329 ? 29.037 -9.887 0.140 1.00 93.94 329 TYR A O 1
ATOM 2529 N N . PRO A 1 330 ? 31.264 -9.642 0.375 1.00 92.38 330 PRO A N 1
ATOM 2530 C CA . PRO A 1 330 ? 31.184 -8.749 1.540 1.00 92.38 330 PRO A CA 1
ATOM 2531 C C . PRO A 1 330 ? 30.278 -7.531 1.338 1.00 92.38 330 PRO A C 1
ATOM 2533 O O . PRO A 1 330 ? 29.579 -7.108 2.257 1.00 92.38 330 PRO A O 1
ATOM 2536 N N . GLN A 1 331 ? 30.205 -7.021 0.107 1.00 92.62 331 GLN A N 1
ATOM 2537 C CA . GLN A 1 331 ? 29.373 -5.877 -0.261 1.00 92.62 331 GLN A CA 1
ATOM 2538 C C . GLN A 1 331 ? 27.876 -6.132 -0.014 1.00 92.62 331 GLN A C 1
ATOM 2540 O O . GLN A 1 331 ? 27.139 -5.176 0.194 1.00 92.62 331 GLN A O 1
ATOM 2545 N N . VAL A 1 332 ? 27.407 -7.386 0.031 1.00 91.00 332 VAL A N 1
ATOM 2546 C CA . VAL A 1 332 ? 26.012 -7.704 0.397 1.00 91.00 332 VAL A CA 1
ATOM 2547 C C . VAL A 1 332 ? 25.746 -7.482 1.893 1.00 91.00 332 VAL A C 1
ATOM 2549 O O . VAL A 1 332 ? 24.609 -7.206 2.281 1.00 91.00 332 VAL A O 1
ATOM 2552 N N . TYR A 1 333 ? 26.779 -7.551 2.740 1.00 91.44 333 TYR A N 1
ATOM 2553 C CA . TYR A 1 333 ? 26.687 -7.367 4.193 1.00 91.44 333 TYR A CA 1
ATOM 2554 C C . TYR A 1 333 ? 26.822 -5.903 4.620 1.00 91.44 333 TYR A C 1
ATOM 2556 O O . TYR A 1 333 ? 26.198 -5.511 5.607 1.00 91.44 333 TYR A O 1
ATOM 2564 N N . ASP A 1 334 ? 27.525 -5.090 3.822 1.00 87.69 334 ASP A N 1
ATOM 2565 C CA . ASP A 1 334 ? 27.632 -3.628 3.961 1.00 87.69 334 ASP A CA 1
ATOM 2566 C C . ASP A 1 334 ? 26.266 -2.916 4.070 1.00 87.69 334 ASP A C 1
ATOM 2568 O O . ASP A 1 334 ? 26.186 -1.809 4.612 1.00 87.69 334 ASP A O 1
ATOM 2572 N N . LEU A 1 335 ? 25.185 -3.509 3.540 1.00 84.00 335 LEU A N 1
ATOM 2573 C CA . LEU A 1 335 ? 23.828 -3.023 3.779 1.00 84.00 335 LEU A CA 1
ATOM 2574 C C . LEU A 1 335 ? 23.347 -3.495 5.156 1.00 84.00 335 LEU A C 1
ATOM 2576 O O . LEU A 1 335 ? 22.920 -4.643 5.342 1.00 84.00 335 LEU A O 1
ATOM 2580 N N . ALA A 1 336 ? 23.444 -2.585 6.125 1.00 73.56 336 ALA A N 1
ATOM 2581 C CA . ALA A 1 336 ? 23.150 -2.841 7.526 1.00 73.56 336 ALA A CA 1
ATOM 2582 C C . ALA A 1 336 ? 21.665 -3.160 7.773 1.00 73.56 336 ALA A C 1
ATOM 2584 O O . ALA A 1 336 ? 20.765 -2.383 7.439 1.00 73.56 336 ALA A O 1
ATOM 2585 N N . ILE A 1 337 ? 21.420 -4.283 8.450 1.00 80.62 337 ILE A N 1
ATOM 2586 C CA . ILE A 1 337 ? 20.094 -4.672 8.935 1.00 80.62 337 ILE A CA 1
ATOM 2587 C C . ILE A 1 337 ? 19.910 -4.099 10.340 1.00 80.62 337 ILE A C 1
ATOM 2589 O O . ILE A 1 337 ? 20.328 -4.689 11.337 1.00 80.62 337 ILE A O 1
ATOM 2593 N N . LYS A 1 338 ? 19.295 -2.917 10.398 1.00 70.56 338 LYS A N 1
ATOM 2594 C CA . LYS A 1 338 ? 18.947 -2.218 11.637 1.00 70.56 338 LYS A CA 1
ATOM 2595 C C . LYS A 1 338 ? 17.684 -2.831 12.240 1.00 70.56 338 LYS A C 1
ATOM 2597 O O . LYS A 1 338 ? 16.592 -2.652 11.705 1.00 70.56 338 LYS A O 1
ATOM 2602 N N . ILE A 1 339 ? 17.841 -3.553 13.347 1.00 65.88 339 ILE A N 1
ATOM 2603 C CA . ILE A 1 339 ? 16.754 -4.125 14.155 1.00 65.88 339 ILE A CA 1
ATOM 2604 C C . ILE A 1 339 ? 16.975 -3.686 15.596 1.00 65.88 339 ILE A C 1
ATOM 2606 O O . ILE A 1 339 ? 18.102 -3.704 16.080 1.00 65.88 339 ILE A O 1
ATOM 2610 N N . GLY A 1 340 ? 15.909 -3.261 16.270 1.00 50.62 340 GLY A N 1
ATOM 2611 C CA . GLY A 1 340 ? 16.001 -2.633 17.592 1.00 50.62 340 GLY A CA 1
ATOM 2612 C C . GLY A 1 340 ? 16.205 -1.115 17.540 1.00 50.62 340 GLY A C 1
ATOM 2613 O O . GLY A 1 340 ? 15.741 -0.436 18.446 1.00 50.62 340 GLY A O 1
ATOM 2614 N N . GLU A 1 341 ? 16.727 -0.559 16.438 1.00 52.00 341 GLU A N 1
ATOM 2615 C CA . GLU A 1 341 ? 16.555 0.864 16.072 1.00 52.00 341 GLU A CA 1
ATOM 2616 C C . GLU A 1 341 ? 15.119 1.144 15.577 1.00 52.00 341 GLU A C 1
ATOM 2618 O O . GLU A 1 341 ? 14.880 1.742 14.530 1.00 52.00 341 GLU A O 1
ATOM 2623 N N . VAL A 1 342 ? 14.136 0.636 16.313 1.00 54.59 342 VAL A N 1
ATOM 2624 C CA . VAL A 1 342 ? 12.727 0.943 16.102 1.00 54.59 342 VAL A CA 1
ATOM 2625 C C . VAL A 1 342 ? 12.498 2.320 16.710 1.00 54.59 342 VAL A C 1
ATOM 2627 O O . VAL A 1 342 ? 12.818 2.523 17.880 1.00 54.59 342 VAL A O 1
ATOM 2630 N N . GLU A 1 343 ? 11.954 3.266 15.942 1.00 59.88 343 GLU A N 1
ATOM 2631 C CA . GLU A 1 343 ? 11.550 4.562 16.492 1.00 59.88 343 GLU A CA 1
ATOM 2632 C C . GLU A 1 343 ? 10.686 4.344 17.746 1.00 59.88 343 GLU A C 1
ATOM 2634 O O . GLU A 1 343 ? 9.758 3.534 17.726 1.00 59.88 343 GLU A O 1
ATOM 2639 N N . ASP A 1 344 ? 10.915 5.103 18.823 1.00 61.41 344 ASP A N 1
ATOM 2640 C CA . ASP A 1 344 ? 10.149 5.031 20.091 1.00 61.41 344 ASP A CA 1
ATOM 2641 C C . ASP A 1 344 ? 8.627 5.318 19.918 1.00 61.41 344 ASP A C 1
ATOM 2643 O O . ASP A 1 344 ? 7.819 5.234 20.846 1.00 61.41 344 ASP A O 1
ATOM 2647 N N . GLN A 1 345 ? 8.204 5.645 18.696 1.00 66.00 345 GLN A N 1
ATOM 2648 C CA . GLN A 1 345 ? 6.812 5.772 18.266 1.00 66.00 345 GLN A CA 1
ATOM 2649 C C . GLN A 1 345 ? 6.159 4.430 17.861 1.00 66.00 345 GLN A C 1
ATOM 2651 O O . GLN A 1 345 ? 4.935 4.328 17.862 1.00 66.00 345 GLN A O 1
ATOM 2656 N N . MET A 1 346 ? 6.950 3.405 17.521 1.00 78.75 346 MET A N 1
ATOM 2657 C CA . MET A 1 346 ? 6.508 2.075 17.061 1.00 78.75 346 MET A CA 1
ATOM 2658 C C . MET A 1 346 ? 6.516 0.994 18.162 1.00 78.75 346 MET A C 1
ATOM 2660 O O . MET A 1 346 ? 6.124 -0.154 17.921 1.00 78.75 346 MET A O 1
ATOM 2664 N N . LEU A 1 347 ? 6.923 1.350 19.381 1.00 86.62 347 LEU A N 1
ATOM 2665 C CA . LEU A 1 347 ? 6.868 0.483 20.559 1.00 86.62 347 LEU A CA 1
ATOM 2666 C C . LEU A 1 347 ? 5.665 0.822 21.453 1.00 86.62 347 LEU A C 1
ATOM 2668 O O . LEU A 1 347 ? 5.157 1.947 21.463 1.00 86.62 347 LEU A O 1
ATOM 2672 N N . LYS A 1 348 ? 5.208 -0.162 22.234 1.00 90.50 348 LYS A N 1
ATOM 2673 C CA . LYS A 1 348 ? 4.243 0.056 23.317 1.00 90.50 348 LYS A CA 1
ATOM 2674 C C . LYS A 1 348 ? 4.904 0.855 24.437 1.00 90.50 348 LYS A C 1
ATOM 2676 O O . LYS A 1 348 ? 6.007 0.539 24.874 1.00 90.50 348 LYS A O 1
ATOM 2681 N N . ASN A 1 349 ? 4.211 1.876 24.927 1.00 91.69 349 ASN A N 1
ATOM 2682 C CA . ASN A 1 349 ? 4.718 2.795 25.937 1.00 91.69 349 ASN A CA 1
ATOM 2683 C C . ASN A 1 349 ? 3.594 3.118 26.932 1.00 91.69 349 ASN A C 1
ATOM 2685 O O . ASN A 1 349 ? 2.659 3.860 26.622 1.00 91.69 349 ASN A O 1
ATOM 2689 N N . GLY A 1 350 ? 3.689 2.537 28.133 1.00 91.75 350 GLY A N 1
ATOM 2690 C CA . GLY A 1 350 ? 2.667 2.666 29.175 1.00 91.75 350 GLY A CA 1
ATOM 2691 C C . GLY A 1 350 ? 2.468 4.104 29.650 1.00 91.75 350 GLY A C 1
ATOM 2692 O O . GLY A 1 350 ? 1.335 4.527 29.847 1.00 91.75 350 GLY A O 1
ATOM 2693 N N . GLU A 1 351 ? 3.533 4.901 29.754 1.00 93.06 351 GLU A N 1
ATOM 2694 C CA . GLU A 1 351 ? 3.428 6.298 30.186 1.00 93.06 351 GLU A CA 1
ATOM 2695 C C . GLU A 1 351 ? 2.662 7.150 29.159 1.00 93.06 351 GLU A C 1
ATOM 2697 O O . GLU A 1 351 ? 1.734 7.879 29.519 1.00 93.06 351 GLU A O 1
ATOM 2702 N N . LYS A 1 352 ? 2.984 7.012 27.864 1.00 93.00 352 LYS A N 1
ATOM 2703 C CA . LYS A 1 352 ? 2.241 7.669 26.773 1.00 93.00 352 LYS A CA 1
ATOM 2704 C C . LYS A 1 352 ? 0.783 7.195 26.731 1.00 93.00 352 LYS A C 1
ATOM 2706 O O . LYS A 1 352 ? -0.119 8.022 26.602 1.00 93.00 352 LYS A O 1
ATOM 2711 N N . ALA A 1 353 ? 0.535 5.893 26.897 1.00 94.50 353 ALA A N 1
ATOM 2712 C CA . ALA A 1 353 ? -0.815 5.329 26.926 1.00 94.50 353 ALA A CA 1
ATOM 2713 C C . ALA A 1 353 ? -1.654 5.857 28.106 1.00 94.50 353 ALA A C 1
ATOM 2715 O O . ALA A 1 353 ? -2.820 6.209 27.921 1.00 94.50 353 ALA A O 1
ATOM 2716 N N . LEU A 1 354 ? -1.066 5.982 29.302 1.00 94.88 354 LEU A N 1
ATOM 2717 C CA . LEU A 1 354 ? -1.729 6.544 30.483 1.00 94.88 354 LEU A CA 1
ATOM 2718 C C . LEU A 1 354 ? -2.014 8.047 30.318 1.00 94.88 354 LEU A C 1
ATOM 2720 O O . LEU A 1 354 ? -3.136 8.475 30.591 1.00 94.88 354 LEU A O 1
ATOM 2724 N N . LYS A 1 355 ? -1.066 8.829 29.779 1.00 96.12 355 LYS A N 1
ATOM 2725 C CA . LYS A 1 355 ? -1.288 10.249 29.438 1.00 96.12 355 LYS A CA 1
ATOM 2726 C C . LYS A 1 355 ? -2.451 10.417 28.455 1.00 96.12 355 LYS A C 1
ATOM 2728 O O . LYS A 1 355 ? -3.328 11.249 28.686 1.00 96.12 355 LYS A O 1
ATOM 2733 N N . LEU A 1 356 ? -2.507 9.601 27.398 1.00 96.94 356 LEU A N 1
ATOM 2734 C CA . LEU A 1 356 ? -3.629 9.605 26.454 1.00 96.94 356 LEU A CA 1
ATOM 2735 C C . LEU A 1 356 ? -4.942 9.181 27.127 1.00 96.94 356 LEU A C 1
ATOM 2737 O O . LEU A 1 356 ? -5.938 9.877 26.962 1.00 96.94 356 LEU A O 1
ATOM 2741 N N . LYS A 1 357 ? -4.959 8.122 27.951 1.00 96.75 357 LYS A N 1
ATOM 2742 C CA . LYS A 1 357 ? -6.138 7.743 28.757 1.00 96.75 357 LYS A CA 1
ATOM 2743 C C . LYS A 1 357 ? -6.673 8.933 29.558 1.00 96.75 357 LYS A C 1
ATOM 2745 O O . LYS A 1 357 ? -7.880 9.145 29.576 1.00 96.75 357 LYS A O 1
ATOM 2750 N N . ASP A 1 358 ? -5.811 9.727 30.190 1.00 97.38 358 ASP A N 1
ATOM 2751 C CA . ASP A 1 358 ? -6.247 10.864 31.010 1.00 97.38 358 ASP A CA 1
ATOM 2752 C C . ASP A 1 358 ? -6.721 12.072 30.191 1.00 97.38 358 ASP A C 1
ATOM 2754 O O . ASP A 1 358 ? -7.633 12.784 30.616 1.00 97.38 358 ASP A O 1
ATOM 2758 N N . VAL A 1 359 ? -6.200 12.267 28.978 1.00 97.75 359 VAL A N 1
ATOM 2759 C CA . VAL A 1 359 ? -6.795 13.192 27.997 1.00 97.75 359 VAL A CA 1
ATOM 2760 C C . VAL A 1 359 ? -8.167 12.682 27.527 1.00 97.75 359 VAL A C 1
ATOM 2762 O O . VAL A 1 359 ? -9.120 13.459 27.465 1.00 97.75 359 VAL A O 1
ATOM 2765 N N . GLY A 1 360 ? -8.309 11.377 27.281 1.00 97.50 360 GLY A N 1
ATOM 2766 C CA . GLY A 1 360 ? -9.581 10.733 26.944 1.00 97.50 360 GLY A CA 1
ATOM 2767 C C . GLY A 1 360 ? -10.622 10.890 28.055 1.00 97.50 360 GLY A C 1
ATOM 2768 O O . GLY A 1 360 ? -11.763 11.253 27.775 1.00 97.50 360 GLY A O 1
ATOM 2769 N N . ASN A 1 361 ? -10.212 10.732 29.320 1.00 97.94 361 ASN A N 1
ATOM 2770 C CA . ASN A 1 361 ? -11.054 10.951 30.501 1.00 97.94 361 ASN A CA 1
ATOM 2771 C C . ASN A 1 361 ? -11.601 12.392 30.545 1.00 97.94 361 ASN A C 1
ATOM 2773 O O . ASN A 1 361 ? -12.774 12.592 30.858 1.00 97.94 361 ASN A O 1
ATOM 2777 N N . LYS A 1 362 ? -10.781 13.394 30.188 1.00 98.12 362 LYS A N 1
ATOM 2778 C CA . LYS A 1 362 ? -11.203 14.807 30.122 1.00 98.12 362 LYS A CA 1
ATOM 2779 C C . LYS A 1 362 ? -12.245 15.051 29.028 1.00 98.12 362 LYS A C 1
ATOM 2781 O O . LYS A 1 362 ? -13.228 15.734 29.293 1.00 98.12 362 LYS A O 1
ATOM 2786 N N . TYR A 1 363 ? -12.069 14.485 27.831 1.00 98.00 363 TYR A N 1
ATOM 2787 C CA . TYR A 1 363 ? -13.075 14.583 26.762 1.00 98.00 363 TYR A CA 1
ATOM 2788 C C . TYR A 1 363 ? -14.365 13.833 27.112 1.00 98.00 363 TYR A C 1
ATOM 2790 O O . TYR A 1 363 ? -15.457 14.362 26.917 1.00 98.00 363 TYR A O 1
ATOM 2798 N N . PHE A 1 364 ? -14.251 12.639 27.698 1.00 97.81 364 PHE A N 1
ATOM 2799 C CA . PHE A 1 364 ? -15.393 11.849 28.154 1.00 97.81 364 PHE A CA 1
ATOM 2800 C C . PHE A 1 364 ? -16.223 12.604 29.203 1.00 97.81 364 PHE A C 1
ATOM 2802 O O . PHE A 1 364 ? -17.439 12.701 29.067 1.00 97.81 364 PHE A O 1
ATOM 2809 N N . GLY A 1 365 ? -15.571 13.212 30.201 1.00 96.69 365 GLY A N 1
ATOM 2810 C CA . GLY A 1 365 ? -16.236 14.016 31.234 1.00 96.69 365 GLY A CA 1
ATOM 2811 C C . GLY A 1 365 ? -16.932 15.283 30.717 1.00 96.69 365 GLY A C 1
ATOM 2812 O O . GLY A 1 365 ? -17.768 15.839 31.421 1.00 96.69 365 GLY A O 1
ATOM 2813 N N . ARG A 1 366 ? -16.624 15.724 29.490 1.00 97.31 366 ARG A N 1
ATOM 2814 C CA . ARG A 1 366 ? -17.294 16.836 28.789 1.00 97.31 366 ARG A CA 1
ATOM 2815 C C . ARG A 1 366 ? -18.400 16.379 27.829 1.00 97.31 366 ARG A C 1
ATOM 2817 O O . ARG A 1 366 ? -19.002 17.217 27.169 1.00 97.31 366 ARG A O 1
ATOM 2824 N N . GLY A 1 367 ? -18.632 15.071 27.693 1.00 95.81 367 GLY A N 1
ATOM 2825 C CA . GLY A 1 367 ? -19.536 14.510 26.682 1.00 95.81 367 GLY A CA 1
ATOM 2826 C C . GLY A 1 367 ? -18.981 14.533 25.249 1.00 95.81 367 GLY A C 1
ATOM 2827 O O . GLY A 1 367 ? -19.700 14.216 24.304 1.00 95.81 367 GLY A O 1
ATOM 2828 N N . GLU A 1 368 ? -17.699 14.860 25.048 1.00 97.25 368 GLU A N 1
ATOM 2829 C CA . GLU A 1 368 ? -17.050 14.918 23.728 1.00 97.25 368 GLU A CA 1
ATOM 2830 C C . GLU A 1 368 ? -16.654 13.506 23.234 1.00 97.25 368 GLU A C 1
ATOM 2832 O O . GLU A 1 368 ? -15.488 13.222 22.942 1.00 97.25 368 GLU A O 1
ATOM 2837 N N . PHE A 1 369 ? -17.625 12.587 23.161 1.00 97.00 369 PHE A N 1
ATOM 2838 C CA . PHE A 1 369 ? -17.386 11.145 23.011 1.00 97.00 369 PHE A CA 1
ATOM 2839 C C . PHE A 1 369 ? -16.601 10.751 21.749 1.00 97.00 369 PHE A C 1
ATOM 2841 O O . PHE A 1 369 ? -15.804 9.821 21.803 1.00 97.00 369 PHE A O 1
ATOM 2848 N N . ILE A 1 370 ? -16.753 11.462 20.626 1.00 95.06 370 ILE A N 1
ATOM 2849 C CA . ILE A 1 370 ? -15.989 11.169 19.396 1.00 95.06 370 ILE A CA 1
ATOM 2850 C C . ILE A 1 370 ? -14.487 11.434 19.606 1.00 95.06 370 ILE A C 1
ATOM 2852 O O . ILE A 1 370 ? -13.662 10.586 19.268 1.00 95.06 370 ILE A O 1
ATOM 2856 N N . LYS A 1 371 ? -14.124 12.559 20.240 1.00 95.69 371 LYS A N 1
ATOM 2857 C CA . LYS A 1 371 ? -12.723 12.878 20.573 1.00 95.69 371 LYS A CA 1
ATOM 2858 C C . LYS A 1 371 ? -12.179 11.934 21.642 1.00 95.69 371 LYS A C 1
ATOM 2860 O O . LYS A 1 371 ? -11.040 11.488 21.554 1.00 95.69 371 LYS A O 1
ATOM 2865 N N . ALA A 1 372 ? -13.003 11.578 22.630 1.00 97.62 372 ALA A N 1
ATOM 2866 C CA . ALA A 1 372 ? -12.635 10.570 23.618 1.00 97.62 372 ALA A CA 1
ATOM 2867 C C . ALA A 1 372 ? -12.324 9.216 22.948 1.00 97.62 372 ALA A C 1
ATOM 2869 O O . ALA A 1 372 ? -11.312 8.601 23.273 1.00 97.62 372 ALA A O 1
ATOM 2870 N N . LEU A 1 373 ? -13.130 8.780 21.970 1.00 97.38 373 LEU A N 1
ATOM 2871 C CA . LEU A 1 373 ? -12.926 7.525 21.239 1.00 97.38 373 LEU A CA 1
ATOM 2872 C C . LEU A 1 373 ? -11.612 7.523 20.447 1.00 97.38 373 LEU A C 1
ATOM 2874 O O . LEU A 1 373 ? -10.885 6.529 20.493 1.00 97.38 373 LEU A O 1
ATOM 2878 N N . GLU A 1 374 ? -11.290 8.616 19.755 1.00 95.62 374 GLU A N 1
ATOM 2879 C CA . GLU A 1 374 ? -10.021 8.784 19.036 1.00 95.62 374 GLU A CA 1
ATOM 2880 C C . GLU A 1 374 ? -8.822 8.667 19.991 1.00 95.62 374 GLU A C 1
ATOM 2882 O O . GLU A 1 374 ? -7.930 7.836 19.798 1.00 95.62 374 GLU A O 1
ATOM 2887 N N . ILE A 1 375 ? -8.844 9.428 21.088 1.00 97.56 375 ILE A N 1
ATOM 2888 C CA . ILE A 1 375 ? -7.760 9.451 22.074 1.00 97.56 375 ILE A CA 1
ATOM 2889 C C . ILE A 1 375 ? -7.599 8.096 22.785 1.00 97.56 375 ILE A C 1
ATOM 2891 O O . ILE A 1 375 ? -6.475 7.601 22.906 1.00 97.56 375 ILE A O 1
ATOM 2895 N N . TYR A 1 376 ? -8.692 7.449 23.206 1.00 98.12 376 TYR A N 1
ATOM 2896 C CA . TYR A 1 376 ? -8.621 6.103 23.786 1.00 98.12 376 TYR A CA 1
ATOM 2897 C C . TYR A 1 376 ? -8.158 5.055 22.770 1.00 98.12 376 TYR A C 1
ATOM 2899 O O . TYR A 1 376 ? -7.472 4.111 23.149 1.00 98.12 376 TYR A O 1
ATOM 2907 N N . SER A 1 377 ? -8.489 5.201 21.486 1.00 96.31 377 SER A N 1
ATOM 2908 C CA . SER A 1 377 ? -8.030 4.276 20.444 1.00 96.31 377 SER A CA 1
ATOM 2909 C C . SER A 1 377 ? -6.515 4.333 20.251 1.00 96.31 377 SER A C 1
ATOM 2911 O O . SER A 1 377 ? -5.871 3.285 20.200 1.00 96.31 377 SER A O 1
ATOM 2913 N N . ASN A 1 378 ? -5.936 5.535 20.260 1.00 94.50 378 ASN A N 1
ATOM 2914 C CA . ASN A 1 378 ? -4.483 5.722 20.254 1.00 94.50 378 ASN A CA 1
ATOM 2915 C C . ASN A 1 378 ? -3.832 5.190 21.546 1.00 94.50 378 ASN A C 1
ATOM 2917 O O . ASN A 1 378 ? -2.783 4.548 21.495 1.00 94.50 378 ASN A O 1
ATOM 2921 N N . ALA A 1 379 ? -4.478 5.376 22.704 1.00 95.56 379 ALA A N 1
ATOM 2922 C CA . ALA A 1 379 ? -4.014 4.812 23.972 1.00 95.56 379 ALA A CA 1
ATOM 2923 C C . ALA A 1 379 ? -3.994 3.269 23.965 1.00 95.56 379 ALA A C 1
ATOM 2925 O O . ALA A 1 379 ? -3.020 2.679 24.424 1.00 95.56 379 ALA A O 1
ATOM 2926 N N . VAL A 1 380 ? -5.021 2.609 23.411 1.00 94.81 380 VAL A N 1
ATOM 2927 C CA . VAL A 1 380 ? -5.098 1.137 23.297 1.00 94.81 380 VAL A CA 1
ATOM 2928 C C . VAL A 1 380 ? -3.969 0.568 22.430 1.00 94.81 380 VAL A C 1
ATOM 2930 O O . VAL A 1 380 ? -3.426 -0.484 22.762 1.00 94.81 380 VAL A O 1
ATOM 2933 N N . LEU A 1 381 ? -3.583 1.254 21.348 1.00 93.88 381 LEU A N 1
ATOM 2934 C CA . LEU A 1 381 ? -2.476 0.828 20.481 1.00 93.88 381 LEU A CA 1
ATOM 2935 C C . LEU A 1 381 ? -1.103 0.895 21.173 1.00 93.88 381 LEU A C 1
ATOM 2937 O O . LEU A 1 381 ? -0.232 0.076 20.883 1.00 93.88 381 LEU A O 1
ATOM 2941 N N . LEU A 1 382 ? -0.918 1.839 22.101 1.00 93.56 382 LEU A N 1
ATOM 2942 C CA . LEU A 1 382 ? 0.326 2.016 22.859 1.00 93.56 382 LEU A CA 1
ATOM 2943 C C . LEU A 1 382 ? 0.368 1.240 24.184 1.00 93.56 382 LEU A C 1
ATOM 2945 O O . LEU A 1 382 ? 1.452 1.073 24.739 1.00 93.56 382 LEU A O 1
ATOM 2949 N N . ALA A 1 383 ? -0.773 0.793 24.715 1.00 92.69 383 ALA A N 1
ATOM 2950 C CA . ALA A 1 383 ? -0.864 0.218 26.054 1.00 92.69 383 ALA A CA 1
ATOM 2951 C C . ALA A 1 383 ? -0.204 -1.178 26.160 1.00 92.69 383 ALA A C 1
ATOM 2953 O O . ALA A 1 383 ? -0.616 -2.112 25.461 1.00 92.69 383 ALA A O 1
ATOM 2954 N N . PRO A 1 384 ? 0.773 -1.368 27.072 1.00 90.88 384 PRO A N 1
ATOM 2955 C CA . PRO A 1 384 ? 1.246 -2.691 27.480 1.00 90.88 384 PRO A CA 1
ATOM 2956 C C . PRO A 1 384 ? 0.122 -3.534 28.101 1.00 90.88 384 PRO A C 1
ATOM 2958 O O . PRO A 1 384 ? -0.883 -3.000 28.572 1.00 90.88 384 PRO A O 1
ATOM 2961 N N . GLN A 1 385 ? 0.315 -4.856 28.169 1.00 86.12 385 GLN A N 1
ATOM 2962 C CA . GLN A 1 385 ? -0.705 -5.809 28.639 1.00 86.12 385 GLN A CA 1
ATOM 2963 C C . GLN A 1 385 ? -1.330 -5.448 29.998 1.00 86.12 385 GLN A C 1
ATOM 2965 O O . GLN A 1 385 ? -2.540 -5.558 30.159 1.00 86.12 385 GLN A O 1
ATOM 2970 N N . LYS A 1 386 ? -0.523 -4.969 30.954 1.00 85.69 386 LYS A N 1
ATOM 2971 C CA . LYS A 1 386 ? -0.988 -4.582 32.298 1.00 85.69 386 LYS A CA 1
ATOM 2972 C C . LYS A 1 386 ? -1.947 -3.377 32.299 1.00 85.69 386 LYS A C 1
ATOM 2974 O O . LYS A 1 386 ? -2.768 -3.253 33.198 1.00 85.69 386 LYS A O 1
ATOM 2979 N N . ASP A 1 387 ? -1.831 -2.492 31.307 1.00 87.12 387 ASP A N 1
ATOM 2980 C CA . ASP A 1 387 ? -2.559 -1.220 31.244 1.00 87.12 387 ASP A CA 1
ATOM 2981 C C . ASP A 1 387 ? -3.763 -1.305 30.283 1.00 87.12 387 ASP A C 1
ATOM 2983 O O . ASP A 1 387 ? -4.782 -0.638 30.487 1.00 87.12 387 ASP A O 1
ATOM 2987 N N . VAL A 1 388 ? -3.676 -2.148 29.240 1.00 90.50 388 VAL A N 1
ATOM 2988 C CA . VAL A 1 388 ? -4.648 -2.188 28.129 1.00 90.50 388 VAL A CA 1
ATOM 2989 C C . VAL A 1 388 ? -6.075 -2.495 28.587 1.00 90.50 388 VAL A C 1
ATOM 2991 O O . VAL A 1 388 ? -7.014 -1.891 28.071 1.00 90.50 388 VAL A O 1
ATOM 2994 N N . GLY A 1 389 ? -6.256 -3.353 29.600 1.00 92.50 389 GLY A N 1
ATOM 2995 C CA . GLY A 1 389 ? -7.580 -3.691 30.132 1.00 92.50 389 GLY A CA 1
ATOM 2996 C C . GLY A 1 389 ? -8.331 -2.476 30.687 1.00 92.50 389 GLY A C 1
ATOM 2997 O O . GLY A 1 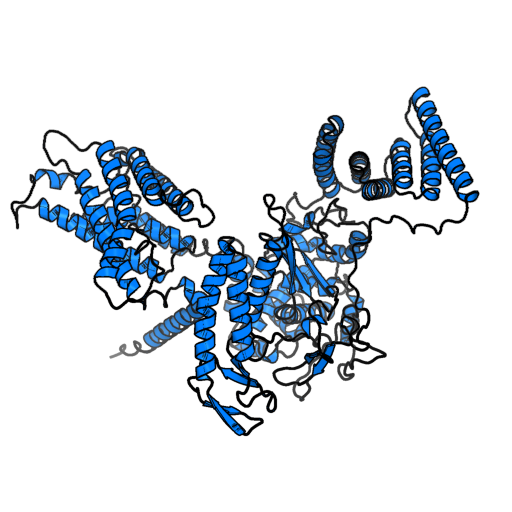389 ? -9.529 -2.326 30.455 1.00 92.50 389 GLY A O 1
ATOM 2998 N N . VAL A 1 390 ? -7.631 -1.549 31.351 1.00 93.56 390 VAL A N 1
ATOM 2999 C CA . VAL A 1 390 ? -8.238 -0.312 31.874 1.00 93.56 390 VAL A CA 1
ATOM 3000 C C . VAL A 1 390 ? -8.564 0.668 30.745 1.00 93.56 390 VAL A C 1
ATOM 3002 O O . VAL A 1 390 ? -9.617 1.304 30.765 1.00 93.56 390 VAL A O 1
ATOM 3005 N N . VAL A 1 391 ? -7.708 0.771 29.724 1.00 95.31 391 VAL A N 1
ATOM 3006 C CA . VAL A 1 391 ? -7.965 1.658 28.576 1.00 95.31 391 VAL A CA 1
ATOM 3007 C C . VAL A 1 391 ? -9.152 1.154 27.739 1.00 95.31 391 VAL A C 1
ATOM 3009 O O . VAL A 1 391 ? -10.031 1.943 27.394 1.00 95.31 391 VAL A O 1
ATOM 3012 N N . LEU A 1 392 ? -9.244 -0.156 27.487 1.00 96.38 392 LEU A N 1
ATOM 3013 C CA . LEU A 1 392 ? -10.393 -0.801 26.833 1.00 96.38 392 LEU A CA 1
ATOM 3014 C C . LEU A 1 392 ? -11.691 -0.631 27.644 1.00 96.38 392 LEU A C 1
ATOM 3016 O O . LEU A 1 392 ? -12.757 -0.371 27.081 1.00 96.38 392 LEU A O 1
ATOM 3020 N N . ALA A 1 393 ? -11.619 -0.682 28.977 1.00 96.56 393 ALA A N 1
ATOM 3021 C CA . ALA A 1 393 ? -12.763 -0.393 29.839 1.00 96.56 393 ALA A CA 1
ATOM 3022 C C . ALA A 1 393 ? -13.252 1.067 29.736 1.00 96.56 393 ALA A C 1
ATOM 3024 O O . ALA A 1 393 ? -14.448 1.321 29.890 1.00 96.56 393 ALA A O 1
ATOM 3025 N N . ASN A 1 394 ? -12.379 2.031 29.434 1.00 96.62 394 ASN A N 1
ATOM 3026 C CA . ASN A 1 394 ? -12.789 3.420 29.194 1.00 96.62 394 ASN A CA 1
ATOM 3027 C C . ASN A 1 394 ? -13.271 3.633 27.744 1.00 96.62 394 ASN A C 1
ATOM 3029 O O . ASN A 1 394 ? -14.244 4.357 27.501 1.00 96.62 394 ASN A O 1
ATOM 3033 N N . ARG A 1 395 ? -12.666 2.941 26.770 1.00 97.69 395 ARG A N 1
ATOM 3034 C CA . ARG A 1 395 ? -13.098 2.985 25.365 1.00 97.69 395 ARG A CA 1
ATOM 3035 C C . ARG A 1 395 ? -14.475 2.346 25.160 1.00 97.69 395 ARG A C 1
ATOM 3037 O O . ARG A 1 395 ? -15.332 2.976 24.545 1.00 97.69 395 ARG A O 1
ATOM 3044 N N . SER A 1 396 ? -14.750 1.192 25.774 1.00 97.88 396 SER A N 1
ATOM 3045 C CA . SER A 1 396 ? -16.088 0.570 25.779 1.00 97.88 396 SER A CA 1
ATOM 3046 C C . SER A 1 396 ? -17.164 1.468 26.395 1.00 97.88 396 SER A C 1
ATOM 3048 O O . SER A 1 396 ? -18.291 1.471 25.908 1.00 97.88 396 SER A O 1
ATOM 3050 N N . ALA A 1 397 ? -16.839 2.268 27.421 1.00 97.56 397 ALA A N 1
ATOM 3051 C CA . ALA A 1 397 ? -17.766 3.269 27.962 1.00 97.56 397 ALA A CA 1
ATOM 3052 C C . ALA A 1 397 ? -18.139 4.307 26.897 1.00 97.56 397 ALA A C 1
ATOM 3054 O O . ALA A 1 397 ? -19.311 4.601 26.679 1.00 97.56 397 ALA A O 1
ATOM 3055 N N . THR A 1 398 ? -17.134 4.813 26.187 1.00 97.94 398 THR A N 1
ATOM 3056 C CA . THR A 1 398 ? -17.306 5.798 25.113 1.00 97.94 398 THR A CA 1
ATOM 3057 C C . THR A 1 398 ? -18.122 5.233 23.951 1.00 97.94 398 THR A C 1
ATOM 3059 O O . THR A 1 398 ? -19.045 5.881 23.467 1.00 97.94 398 THR A O 1
ATOM 3062 N N . LEU A 1 399 ? -17.833 3.997 23.539 1.00 97.81 399 LEU A N 1
ATOM 3063 C CA . LEU A 1 399 ? -18.568 3.296 22.485 1.00 97.81 399 LEU A CA 1
ATOM 3064 C C . LEU A 1 399 ? -20.023 3.014 22.873 1.00 97.81 399 LEU A C 1
ATOM 3066 O O . LEU A 1 399 ? -20.897 3.098 22.016 1.00 97.81 399 LEU A O 1
ATOM 3070 N N . TYR A 1 400 ? -20.293 2.737 24.151 1.00 97.62 400 TYR A N 1
ATOM 3071 C CA . TYR A 1 400 ? -21.653 2.585 24.666 1.00 97.62 400 TYR A CA 1
ATOM 3072 C C . TYR A 1 400 ? -22.454 3.894 24.559 1.00 97.62 400 TYR A C 1
ATOM 3074 O O . TYR A 1 400 ? -23.581 3.867 24.075 1.00 97.62 400 TYR A O 1
ATOM 3082 N N . HIS A 1 401 ? -21.861 5.041 24.917 1.00 96.44 401 HIS A N 1
ATOM 3083 C CA . HIS A 1 401 ? -22.493 6.361 24.745 1.00 96.44 401 HIS A CA 1
ATOM 3084 C C . HIS A 1 401 ? -22.662 6.790 23.276 1.00 96.44 401 HIS A C 1
ATOM 3086 O O . HIS A 1 401 ? -23.496 7.639 22.986 1.00 96.44 401 HIS A O 1
ATOM 3092 N N . LEU A 1 402 ? -21.901 6.200 22.349 1.00 95.50 402 LEU A N 1
ATOM 3093 C CA . LEU A 1 402 ? -22.048 6.379 20.896 1.00 95.50 402 LEU A CA 1
ATOM 3094 C C . LEU A 1 402 ? -22.986 5.335 20.248 1.00 95.50 402 LEU A C 1
ATOM 3096 O O . LEU A 1 402 ? -22.992 5.197 19.022 1.00 95.50 402 LEU A O 1
ATOM 3100 N N . GLU A 1 403 ? -23.718 4.559 21.059 1.00 96.00 403 GLU A N 1
ATOM 3101 C CA . GLU A 1 403 ? -24.630 3.476 20.640 1.00 96.00 403 GLU A CA 1
ATOM 3102 C C . GLU A 1 403 ? -23.949 2.382 19.788 1.00 96.00 403 GLU A C 1
ATOM 3104 O O . GLU A 1 403 ? -24.578 1.601 19.073 1.00 96.00 403 GLU A O 1
ATOM 3109 N N . LYS A 1 404 ? -22.617 2.271 19.874 1.00 96.00 404 LYS A N 1
ATOM 3110 C CA . LYS A 1 404 ? -21.806 1.271 19.162 1.00 96.00 404 LYS A CA 1
ATOM 3111 C C . LYS A 1 404 ? -21.682 -0.006 19.985 1.00 96.00 404 LYS A C 1
ATOM 3113 O O . LYS A 1 404 ? -20.580 -0.462 20.287 1.00 96.00 404 LYS A O 1
ATOM 3118 N N . HIS A 1 405 ? -22.827 -0.586 20.348 1.00 96.12 405 HIS A N 1
ATOM 3119 C CA . HIS A 1 405 ? -22.931 -1.711 21.286 1.00 96.12 405 HIS A CA 1
ATOM 3120 C C . HIS A 1 405 ? -22.111 -2.949 20.875 1.00 96.12 405 HIS A C 1
ATOM 3122 O O . HIS A 1 405 ? -21.529 -3.589 21.746 1.00 96.12 405 HIS A O 1
ATOM 3128 N N . SER A 1 406 ? -21.993 -3.238 19.571 1.00 94.31 406 SER A N 1
ATOM 3129 C CA . SER A 1 406 ? -21.130 -4.297 19.005 1.00 94.31 406 SER A CA 1
ATOM 3130 C C . SER A 1 406 ? -19.652 -4.120 19.412 1.00 94.31 406 SER A C 1
ATOM 3132 O O . SER A 1 406 ? -19.041 -4.992 20.041 1.00 94.31 406 SER A O 1
ATOM 3134 N N . TYR A 1 407 ? -19.095 -2.929 19.171 1.00 95.38 407 TYR A N 1
ATOM 3135 C CA . TYR A 1 407 ? -17.720 -2.587 19.548 1.00 95.38 407 TYR A CA 1
ATOM 3136 C C . TYR A 1 407 ? -17.547 -2.431 21.067 1.00 95.38 407 TYR A C 1
ATOM 3138 O O . TYR A 1 407 ? -16.540 -2.869 21.619 1.00 95.38 407 TYR A O 1
ATOM 3146 N N . ALA A 1 408 ? -18.533 -1.851 21.760 1.00 97.31 408 ALA A N 1
ATOM 3147 C CA . ALA A 1 408 ? -18.503 -1.686 23.213 1.00 97.31 408 ALA A CA 1
ATOM 3148 C C . ALA A 1 408 ? -18.486 -3.034 23.955 1.00 97.31 408 ALA A C 1
ATOM 3150 O O . ALA A 1 408 ? -17.780 -3.167 24.952 1.00 97.31 408 ALA A O 1
ATOM 3151 N N . LEU A 1 409 ? -19.233 -4.029 23.459 1.00 96.62 409 LEU A N 1
ATOM 3152 C CA . LEU A 1 409 ? -19.203 -5.408 23.947 1.00 96.62 409 LEU A CA 1
ATOM 3153 C C . LEU A 1 409 ? -17.824 -6.045 23.727 1.00 96.62 409 LEU A C 1
ATOM 3155 O O . LEU A 1 409 ? -17.242 -6.569 24.672 1.00 96.62 409 LEU A O 1
ATOM 3159 N N . THR A 1 410 ? -17.282 -5.924 22.511 1.00 95.62 410 THR A N 1
ATOM 3160 C CA . THR A 1 410 ? -15.959 -6.464 22.145 1.00 95.62 410 THR A CA 1
ATOM 3161 C C . THR A 1 410 ? -14.851 -5.930 23.061 1.00 95.62 410 THR A C 1
ATOM 3163 O O . THR A 1 410 ? -14.063 -6.704 23.600 1.00 95.62 410 THR A O 1
ATOM 3166 N N . ASP A 1 411 ? -14.815 -4.614 23.295 1.00 96.62 411 ASP A N 1
ATOM 3167 C CA . ASP A 1 411 ? -13.846 -3.987 24.202 1.00 96.62 411 ASP A CA 1
ATOM 3168 C C . ASP A 1 411 ? -14.061 -4.393 25.673 1.00 96.62 411 ASP A C 1
ATOM 3170 O O . ASP A 1 411 ? -13.090 -4.510 26.420 1.00 96.62 411 ASP A O 1
ATOM 3174 N N . ALA A 1 412 ? -15.310 -4.600 26.111 1.00 96.75 412 ALA A N 1
ATOM 3175 C CA . ALA A 1 412 ? -15.620 -5.009 27.483 1.00 96.75 412 ALA A CA 1
ATOM 3176 C C . ALA A 1 412 ? -15.169 -6.452 27.773 1.00 96.75 412 ALA A C 1
ATOM 3178 O O . ALA A 1 412 ? -14.575 -6.717 28.819 1.00 96.75 412 ALA A O 1
ATOM 3179 N N . GLU A 1 413 ? -15.402 -7.371 26.835 1.00 95.12 413 GLU A N 1
ATOM 3180 C CA . GLU A 1 413 ? -14.949 -8.763 26.926 1.00 95.12 413 GLU A CA 1
ATOM 3181 C C . GLU A 1 413 ? -13.422 -8.864 26.841 1.00 95.12 413 GLU A C 1
ATOM 3183 O O . GLU A 1 413 ? -12.802 -9.581 27.629 1.00 95.12 413 GLU A O 1
ATOM 3188 N N . GLU A 1 414 ? -12.793 -8.079 25.963 1.00 93.12 414 GLU A N 1
ATOM 3189 C CA . GLU A 1 414 ? -11.335 -8.040 25.858 1.00 93.12 414 GLU A CA 1
ATOM 3190 C C . GLU A 1 414 ? -10.675 -7.441 27.107 1.00 93.12 414 GLU A C 1
ATOM 3192 O O . GLU A 1 414 ? -9.669 -7.964 27.581 1.00 93.12 414 GLU A O 1
ATOM 3197 N N . ALA A 1 415 ? -11.254 -6.393 27.697 1.00 94.62 415 ALA A N 1
ATOM 3198 C CA . ALA A 1 415 ? -10.774 -5.822 28.953 1.00 94.62 415 ALA A CA 1
ATOM 3199 C C . ALA A 1 415 ? -10.823 -6.830 30.113 1.00 94.62 415 ALA A C 1
ATOM 3201 O O . ALA A 1 415 ? -9.851 -6.953 30.862 1.00 94.62 415 ALA A O 1
ATOM 3202 N N . LEU A 1 416 ? -11.922 -7.586 30.241 1.00 93.06 416 LEU A N 1
ATOM 3203 C CA . LEU A 1 416 ? -12.037 -8.677 31.214 1.00 93.06 416 LEU A CA 1
ATOM 3204 C C . LEU A 1 416 ? -10.954 -9.743 30.982 1.00 93.06 416 LEU A C 1
ATOM 3206 O O . LEU A 1 416 ? -10.269 -10.132 31.930 1.00 93.06 416 LEU A O 1
ATOM 3210 N N . ARG A 1 417 ? -10.740 -10.150 29.722 1.00 91.56 417 ARG A N 1
ATOM 3211 C CA . ARG A 1 417 ? -9.724 -11.139 29.320 1.00 91.56 417 ARG A CA 1
ATOM 3212 C C . ARG A 1 417 ? -8.285 -10.675 29.575 1.00 91.56 417 ARG A C 1
ATOM 3214 O O . ARG A 1 417 ? -7.435 -11.496 29.902 1.00 91.56 417 ARG A O 1
ATOM 3221 N N . MET A 1 418 ? -8.010 -9.376 29.448 1.00 88.00 418 MET A N 1
ATOM 3222 C CA . MET A 1 418 ? -6.686 -8.775 29.674 1.00 88.00 418 MET A CA 1
ATOM 3223 C C . MET A 1 418 ? -6.389 -8.442 31.149 1.00 88.00 418 MET A C 1
ATOM 3225 O O . MET A 1 418 ? -5.324 -7.906 31.437 1.00 88.00 418 MET A O 1
ATOM 3229 N N . GLY A 1 419 ? -7.288 -8.766 32.088 1.00 84.00 419 GLY A N 1
ATOM 3230 C CA . GLY A 1 419 ? -7.045 -8.590 33.525 1.00 84.00 419 GLY A CA 1
ATOM 3231 C C . GLY A 1 419 ? -7.546 -7.265 34.107 1.00 84.00 419 GLY A C 1
ATOM 3232 O O . GLY A 1 419 ? -6.833 -6.615 34.867 1.00 84.00 419 GLY A O 1
ATOM 3233 N N . TYR A 1 420 ? -8.777 -6.855 33.784 1.00 90.44 420 TYR A N 1
ATOM 3234 C CA . TYR A 1 420 ? -9.404 -5.683 34.413 1.00 90.44 420 TYR A CA 1
ATOM 3235 C C . TYR A 1 420 ? -9.522 -5.829 35.956 1.00 90.44 420 TYR A C 1
ATOM 3237 O O . TYR A 1 420 ? -9.929 -6.912 36.412 1.00 90.44 420 TYR A O 1
ATOM 3245 N N . PRO A 1 421 ? -9.213 -4.772 36.754 1.00 91.50 421 PRO A N 1
ATOM 3246 C CA . PRO A 1 421 ? -9.179 -4.827 38.221 1.00 91.50 421 PRO A CA 1
ATOM 3247 C C . PRO A 1 421 ? -10.471 -5.354 38.843 1.00 91.50 421 PRO A C 1
ATOM 3249 O O . PRO A 1 421 ? -11.571 -4.931 38.474 1.00 91.50 421 PRO A O 1
ATOM 3252 N N . GLN A 1 422 ? -10.331 -6.293 39.781 1.00 90.31 422 GLN A N 1
ATOM 3253 C CA . GLN A 1 422 ? -11.439 -7.068 40.342 1.00 90.31 422 GLN A CA 1
ATOM 3254 C C . GLN A 1 422 ? -12.473 -6.169 41.031 1.00 90.31 422 GLN A C 1
ATOM 3256 O O . GLN A 1 422 ? -13.665 -6.276 40.755 1.00 90.31 422 GLN A O 1
ATOM 3261 N N . GLU A 1 423 ? -12.006 -5.186 41.798 1.00 90.56 423 GLU A N 1
ATOM 3262 C CA . GLU A 1 423 ? -12.809 -4.207 42.530 1.00 90.56 423 GLU A CA 1
ATOM 3263 C C . GLU A 1 423 ? -13.585 -3.220 41.639 1.00 90.56 423 GLU A C 1
ATOM 3265 O O . GLU A 1 423 ? -14.390 -2.430 42.139 1.00 90.56 423 GLU A O 1
ATOM 3270 N N . LEU A 1 424 ? -13.353 -3.249 40.320 1.00 91.75 424 LEU A N 1
ATOM 3271 C CA . LEU A 1 424 ? -14.080 -2.470 39.316 1.00 91.75 424 LEU A CA 1
ATOM 3272 C C . LEU A 1 424 ? -14.932 -3.337 38.373 1.00 91.75 424 LEU A C 1
ATOM 3274 O O . LEU A 1 424 ? -15.701 -2.774 37.588 1.00 91.75 424 LEU A O 1
ATOM 3278 N N . ARG A 1 425 ? -14.840 -4.677 38.433 1.00 92.44 425 ARG A N 1
ATOM 3279 C CA . ARG A 1 425 ? -15.477 -5.589 37.458 1.00 92.44 425 ARG A CA 1
ATOM 3280 C C . ARG A 1 425 ? -16.988 -5.422 37.338 1.00 92.44 425 ARG A C 1
ATOM 3282 O O . ARG A 1 425 ? -17.507 -5.549 36.231 1.00 92.44 425 ARG A O 1
ATOM 3289 N N . TYR A 1 426 ? -17.682 -5.047 38.412 1.00 92.50 426 TYR A N 1
ATOM 3290 C CA . TYR A 1 426 ? -19.121 -4.770 38.358 1.00 92.50 426 TYR A CA 1
ATOM 3291 C C . TYR A 1 426 ? -19.482 -3.745 37.266 1.00 92.50 426 TYR A C 1
ATOM 3293 O O . TYR A 1 426 ? -20.455 -3.945 36.545 1.00 92.50 426 TYR A O 1
ATOM 3301 N N . LYS A 1 427 ? -18.658 -2.702 37.057 1.00 92.69 427 LYS A N 1
ATOM 3302 C CA . LYS A 1 427 ? -18.908 -1.649 36.051 1.00 92.69 427 LYS A CA 1
ATOM 3303 C C . LYS A 1 427 ? -18.855 -2.166 34.618 1.00 92.69 427 LYS A C 1
ATOM 3305 O O . LYS A 1 427 ? -19.554 -1.650 33.746 1.00 92.69 427 LYS A O 1
ATOM 3310 N N . ILE A 1 428 ? -17.955 -3.111 34.347 1.00 95.06 428 ILE A N 1
ATOM 3311 C CA . ILE A 1 428 ? -17.708 -3.591 32.986 1.00 95.06 428 ILE A CA 1
ATOM 3312 C C . ILE A 1 428 ? -18.639 -4.749 32.625 1.00 95.06 428 ILE A C 1
ATOM 3314 O O . ILE A 1 428 ? -19.135 -4.780 31.503 1.00 95.06 428 ILE A O 1
ATOM 3318 N N . GLU A 1 429 ? -18.965 -5.619 33.585 1.00 95.25 429 GLU A N 1
ATOM 3319 C CA . GLU A 1 429 ? -19.975 -6.671 33.411 1.00 95.25 429 GLU A CA 1
ATOM 3320 C C . GLU A 1 429 ? -21.389 -6.085 33.277 1.00 95.25 429 GLU A C 1
ATOM 3322 O O . GLU A 1 429 ? -22.148 -6.516 32.412 1.00 95.25 429 GLU A O 1
ATOM 3327 N N . GLU A 1 430 ? -21.728 -5.031 34.031 1.00 94.75 430 GLU A N 1
ATOM 3328 C CA . GLU A 1 430 ? -22.994 -4.309 33.844 1.00 94.75 430 GLU A CA 1
ATOM 3329 C C . GLU A 1 430 ? -23.085 -3.705 32.430 1.00 94.75 430 GLU A C 1
ATOM 3331 O O . GLU A 1 430 ? -24.092 -3.867 31.738 1.00 94.75 430 GLU A O 1
ATOM 3336 N N . ARG A 1 431 ? -22.014 -3.053 31.951 1.00 96.12 431 ARG A N 1
ATOM 3337 C CA . ARG A 1 431 ? -21.974 -2.503 30.587 1.00 96.12 431 ARG A CA 1
ATOM 3338 C C . ARG A 1 431 ? -22.082 -3.597 29.531 1.00 96.12 431 ARG A C 1
ATOM 3340 O O . ARG A 1 431 ? -22.830 -3.434 28.573 1.00 96.12 431 ARG A O 1
ATOM 3347 N N . ARG A 1 432 ? -21.370 -4.710 29.713 1.00 96.75 432 ARG A N 1
ATOM 3348 C CA . ARG A 1 432 ? -21.441 -5.896 28.854 1.00 96.75 432 ARG A CA 1
ATOM 3349 C C . ARG A 1 432 ? -22.870 -6.435 28.773 1.00 96.75 432 ARG A C 1
ATOM 3351 O O . ARG A 1 432 ? -23.373 -6.631 27.669 1.00 96.75 432 ARG A O 1
ATOM 3358 N N . ALA A 1 433 ? -23.554 -6.567 29.907 1.00 95.94 433 ALA A N 1
ATOM 3359 C CA . ALA A 1 433 ? -24.952 -6.982 29.968 1.00 95.94 433 ALA A CA 1
ATOM 3360 C C . ALA A 1 433 ? -25.896 -6.003 29.243 1.00 95.94 433 ALA A C 1
ATOM 3362 O O . ALA A 1 433 ? -26.732 -6.428 28.444 1.00 95.94 433 ALA A O 1
ATOM 3363 N N . ARG A 1 434 ? -25.720 -4.687 29.441 1.00 95.19 434 ARG A N 1
ATOM 3364 C CA . ARG A 1 434 ? -26.486 -3.650 28.724 1.00 95.19 434 ARG A CA 1
ATOM 3365 C C . ARG A 1 434 ? -26.227 -3.666 27.210 1.00 95.19 434 ARG A C 1
ATOM 3367 O O . ARG A 1 434 ? -27.175 -3.521 26.443 1.00 95.19 434 ARG A O 1
ATOM 3374 N N . CYS A 1 435 ? -24.989 -3.894 26.761 1.00 96.19 435 CYS A N 1
ATOM 3375 C CA . CYS A 1 435 ? -24.671 -4.069 25.338 1.00 96.19 435 CYS A CA 1
ATOM 3376 C C . CYS A 1 435 ? -25.347 -5.315 24.749 1.00 96.19 435 CYS A C 1
ATOM 3378 O O . CYS A 1 435 ? -25.952 -5.228 23.684 1.00 96.19 435 CYS A O 1
ATOM 3380 N N . LEU A 1 436 ? -25.279 -6.460 25.438 1.00 94.69 436 LEU A N 1
ATOM 3381 C CA . LEU A 1 436 ? -25.939 -7.701 25.013 1.00 94.69 436 LEU A CA 1
ATOM 3382 C C . LEU A 1 436 ? -27.460 -7.521 24.907 1.00 94.69 436 LEU A C 1
ATOM 3384 O O . LEU A 1 436 ? -28.061 -7.967 23.932 1.00 94.69 436 LEU A O 1
ATOM 3388 N N . LEU A 1 437 ? -28.068 -6.795 25.850 1.00 91.81 437 LEU A N 1
ATOM 3389 C CA . LEU A 1 437 ? -29.489 -6.457 25.815 1.00 91.81 437 LEU A CA 1
ATOM 3390 C C . LEU A 1 437 ? -29.853 -5.570 24.613 1.00 91.81 437 LEU A C 1
ATOM 3392 O O . LEU A 1 437 ? -30.821 -5.868 23.915 1.00 91.81 437 LEU A O 1
ATOM 3396 N N . ALA A 1 438 ? -29.066 -4.527 24.327 1.00 90.94 438 ALA A N 1
ATOM 3397 C CA . ALA A 1 438 ? -29.262 -3.670 23.152 1.00 90.94 438 ALA A CA 1
ATOM 3398 C C . ALA A 1 438 ? -29.101 -4.442 21.824 1.00 90.94 438 ALA A C 1
ATOM 3400 O O . ALA A 1 438 ? -29.815 -4.185 20.857 1.00 90.94 438 ALA A O 1
ATOM 3401 N N . LEU A 1 439 ? -28.218 -5.447 21.802 1.00 90.00 439 LEU A N 1
ATOM 3402 C CA . LEU A 1 439 ? -28.025 -6.388 20.692 1.00 90.00 439 LEU A CA 1
ATOM 3403 C C . LEU A 1 439 ? -29.051 -7.544 20.670 1.00 90.00 439 LEU A C 1
ATOM 3405 O O . LEU A 1 439 ? -28.907 -8.460 19.863 1.00 90.00 439 LEU A O 1
ATOM 3409 N N . LYS A 1 440 ? -30.077 -7.525 21.537 1.00 90.44 440 LYS A N 1
ATOM 3410 C CA . LYS A 1 440 ? -31.136 -8.553 21.663 1.00 90.44 440 LYS A CA 1
ATOM 3411 C C . LYS A 1 440 ? -30.631 -9.966 22.014 1.00 90.44 440 LYS A C 1
ATOM 3413 O O . LYS A 1 440 ? -31.352 -10.948 21.857 1.00 90.44 440 LYS A O 1
ATOM 3418 N N . ARG A 1 441 ? -29.411 -10.086 22.548 1.00 89.38 441 ARG A N 1
ATOM 3419 C CA . ARG A 1 441 ? -28.796 -11.340 23.026 1.00 89.38 441 ARG A CA 1
ATOM 3420 C C . ARG A 1 441 ? -29.213 -11.598 24.478 1.00 89.38 441 ARG A C 1
ATOM 3422 O O . ARG A 1 441 ? -28.407 -11.512 25.402 1.00 89.38 441 ARG A O 1
ATOM 3429 N N . HIS A 1 442 ? -30.512 -11.830 24.682 1.00 89.69 442 HIS A N 1
ATOM 3430 C CA . HIS A 1 442 ? -31.153 -11.807 26.004 1.00 89.69 442 HIS A CA 1
ATOM 3431 C C . HIS A 1 442 ? -30.584 -12.829 27.001 1.00 89.69 442 HIS A C 1
ATOM 3433 O O . HIS A 1 442 ? -30.316 -12.460 28.144 1.00 89.69 442 HIS A O 1
ATOM 3439 N N . ASP A 1 443 ? -30.347 -14.074 26.583 1.00 87.94 443 ASP A N 1
ATOM 3440 C CA . ASP A 1 443 ? -29.840 -15.124 27.482 1.00 87.94 443 ASP A CA 1
ATOM 3441 C C . ASP A 1 443 ? -28.415 -14.816 27.974 1.00 87.94 443 ASP A C 1
ATOM 3443 O O . ASP A 1 443 ? -28.102 -14.945 29.158 1.00 87.94 443 ASP A O 1
ATOM 3447 N N . GLU A 1 444 ? -27.562 -14.304 27.086 1.00 92.44 444 GLU A N 1
ATOM 3448 C CA . GLU A 1 444 ? -26.211 -13.858 27.435 1.00 92.44 444 GLU A CA 1
ATOM 3449 C C . GLU A 1 444 ? -26.231 -12.600 28.315 1.00 92.44 444 GLU A C 1
ATOM 3451 O O . GLU A 1 444 ? -25.427 -12.484 29.240 1.00 92.44 444 GLU A O 1
ATOM 3456 N N . ALA A 1 445 ? -27.175 -11.678 28.082 1.00 93.31 445 ALA A N 1
ATOM 3457 C CA . ALA A 1 445 ? -27.368 -10.506 28.934 1.00 93.31 445 ALA A CA 1
ATOM 3458 C C . ALA A 1 445 ? -27.740 -10.903 30.373 1.00 93.31 445 ALA A C 1
ATOM 3460 O O . ALA A 1 445 ? -27.206 -10.326 31.318 1.00 93.31 445 ALA A O 1
ATOM 3461 N N . VAL A 1 446 ? -28.592 -11.921 30.560 1.00 92.69 446 VAL A N 1
ATOM 3462 C CA . VAL A 1 446 ? -28.932 -12.471 31.888 1.00 92.69 446 VAL A CA 1
ATOM 3463 C C . VAL A 1 446 ? -27.694 -13.036 32.588 1.00 92.69 446 VAL A C 1
ATOM 3465 O O . VAL A 1 446 ? -27.479 -12.758 33.770 1.00 92.69 446 VAL A O 1
ATOM 3468 N N . LEU A 1 447 ? -26.849 -13.787 31.875 1.00 93.38 447 LEU A N 1
ATOM 3469 C CA . LEU A 1 447 ? -25.593 -14.310 32.426 1.00 93.38 447 LEU A CA 1
ATOM 3470 C C . LEU A 1 447 ? -24.623 -13.182 32.816 1.00 93.38 447 LEU A C 1
ATOM 3472 O O . LEU A 1 447 ? -24.051 -13.217 33.905 1.00 93.38 447 LEU A O 1
ATOM 3476 N N . ALA A 1 448 ? -24.481 -12.155 31.976 1.00 94.50 448 ALA A N 1
ATOM 3477 C CA . ALA A 1 448 ? -23.636 -10.998 32.261 1.00 94.50 448 ALA A CA 1
ATOM 3478 C C . ALA A 1 448 ? -24.160 -10.161 33.448 1.00 94.50 448 ALA A C 1
ATOM 3480 O O . ALA A 1 448 ? -23.372 -9.774 34.307 1.00 94.50 448 ALA A O 1
ATOM 3481 N N . PHE A 1 449 ? -25.478 -9.956 33.581 1.00 95.94 449 PHE A N 1
ATOM 3482 C CA . PHE A 1 449 ? -26.067 -9.294 34.756 1.00 95.94 449 PHE A CA 1
ATOM 3483 C C . PHE A 1 449 ? -25.846 -10.094 36.050 1.00 95.94 449 PHE A C 1
ATOM 3485 O O . PHE A 1 449 ? -25.544 -9.507 37.087 1.00 95.94 449 PHE A O 1
ATOM 3492 N N . ARG A 1 450 ? -25.924 -11.432 36.004 1.00 94.38 450 ARG A N 1
ATOM 3493 C CA . ARG A 1 450 ? -25.573 -12.293 37.151 1.00 94.38 450 ARG A CA 1
ATOM 3494 C C . ARG A 1 450 ? -24.079 -12.210 37.498 1.00 94.38 450 ARG A C 1
ATOM 3496 O O . ARG A 1 450 ? -23.740 -12.177 38.680 1.00 94.38 450 ARG A O 1
ATOM 3503 N N . SER A 1 451 ? -23.199 -12.109 36.498 1.00 93.50 451 SER A N 1
ATOM 3504 C CA . SER A 1 451 ? -21.764 -11.852 36.709 1.00 93.50 451 SER A CA 1
ATOM 3505 C C . SER A 1 451 ? -21.526 -10.481 37.356 1.00 93.50 451 SER A C 1
ATOM 3507 O O . SER A 1 451 ? -20.773 -10.374 38.323 1.00 93.50 451 SER A O 1
ATOM 3509 N N . ALA A 1 452 ? -22.243 -9.447 36.900 1.00 94.06 452 ALA A N 1
ATOM 3510 C CA . ALA A 1 452 ? -22.185 -8.103 37.470 1.00 94.06 452 ALA A CA 1
ATOM 3511 C C . ALA A 1 452 ? -22.612 -8.076 38.946 1.00 94.06 452 ALA A C 1
ATOM 3513 O O . ALA A 1 452 ? -21.908 -7.470 39.748 1.00 94.06 452 ALA A O 1
ATOM 3514 N N . LEU A 1 453 ? -23.696 -8.778 39.315 1.00 93.50 453 LEU A N 1
ATOM 3515 C CA . LEU A 1 453 ? -24.117 -8.934 40.716 1.00 93.50 453 LEU A CA 1
ATOM 3516 C C . LEU A 1 453 ? -23.023 -9.584 41.567 1.00 93.50 453 LEU A C 1
ATOM 3518 O O . LEU A 1 453 ? -22.660 -9.033 42.601 1.00 93.50 453 LEU A O 1
ATOM 3522 N N . LYS A 1 454 ? -22.443 -10.703 41.112 1.00 92.94 454 LYS A N 1
ATOM 3523 C CA . LYS A 1 454 ? -21.345 -11.375 41.829 1.00 92.94 454 LYS A CA 1
ATOM 3524 C C . LYS A 1 454 ? -20.122 -10.462 41.996 1.00 92.94 454 LYS A C 1
ATOM 3526 O O . LYS A 1 454 ? -19.483 -10.460 43.041 1.00 92.94 454 LYS A O 1
ATOM 3531 N N . ALA A 1 455 ? -19.814 -9.644 40.992 1.00 92.06 455 ALA A N 1
ATOM 3532 C CA . ALA A 1 455 ? -18.711 -8.687 41.041 1.00 92.06 455 ALA A CA 1
ATOM 3533 C C . ALA A 1 455 ? -18.968 -7.461 41.950 1.00 92.06 455 ALA A C 1
ATOM 3535 O O . ALA A 1 455 ? -18.046 -6.672 42.166 1.00 92.06 455 ALA A O 1
ATOM 3536 N N . LEU A 1 456 ? -20.182 -7.273 42.494 1.00 91.69 456 LEU A N 1
ATOM 3537 C CA . LEU A 1 456 ? -20.448 -6.250 43.518 1.00 91.69 456 LEU A CA 1
ATOM 3538 C C . LEU A 1 456 ? -19.898 -6.639 44.896 1.00 91.69 456 LEU A C 1
ATOM 3540 O O . LEU A 1 456 ? -19.780 -5.769 45.760 1.00 91.69 456 LEU A O 1
ATOM 3544 N N . ASP A 1 457 ? -19.577 -7.911 45.138 1.00 87.19 457 ASP A N 1
ATOM 3545 C CA . ASP A 1 457 ? -19.014 -8.368 46.416 1.00 87.19 457 ASP A CA 1
ATOM 3546 C C . ASP A 1 457 ? -17.549 -7.956 46.585 1.00 87.19 457 ASP A C 1
ATOM 3548 O O . ASP A 1 457 ? -17.160 -7.523 47.666 1.00 87.19 457 ASP A O 1
ATOM 3552 N N . ASP A 1 458 ? -16.795 -7.919 45.486 1.00 87.25 458 ASP A N 1
ATOM 3553 C CA . ASP A 1 458 ? -15.428 -7.385 45.440 1.00 87.25 458 ASP A CA 1
ATOM 3554 C C . ASP A 1 458 ? -15.379 -5.840 45.324 1.00 87.25 458 ASP A C 1
ATOM 3556 O O . ASP A 1 458 ? -14.310 -5.223 45.359 1.00 87.25 458 ASP A O 1
ATOM 3560 N N . GLY A 1 459 ? -16.529 -5.189 45.119 1.00 84.12 459 GLY A N 1
ATOM 3561 C CA . GLY A 1 459 ? -16.622 -3.781 44.735 1.00 84.12 459 GLY A CA 1
ATOM 3562 C C . GLY A 1 459 ? -16.417 -2.795 45.890 1.00 84.12 459 GLY A C 1
ATOM 3563 O O . GLY A 1 459 ? -17.204 -2.751 46.834 1.00 84.12 459 GLY A O 1
ATOM 3564 N N . LYS A 1 460 ? -15.432 -1.892 45.764 1.00 82.69 460 LYS A N 1
ATOM 3565 C CA . LYS A 1 460 ? -15.220 -0.767 46.703 1.00 82.69 460 LYS A CA 1
ATOM 3566 C C . LYS A 1 460 ? -16.271 0.340 46.504 1.00 82.69 460 LYS A C 1
ATOM 3568 O O . LYS A 1 460 ? -16.007 1.368 45.880 1.00 82.69 460 LYS A O 1
ATOM 3573 N N . LEU A 1 461 ? -17.481 0.106 47.010 1.00 82.56 461 LEU A N 1
ATOM 3574 C CA . LEU A 1 461 ? -18.649 0.993 46.945 1.00 82.56 461 LEU A CA 1
ATOM 3575 C C . LEU A 1 461 ? -19.149 1.357 48.352 1.00 82.56 461 LEU A C 1
ATOM 3577 O O . LEU A 1 461 ? -19.004 0.576 49.287 1.00 82.56 461 LEU A O 1
ATOM 3581 N N . SER A 1 462 ? -19.801 2.517 48.500 1.00 85.56 462 SER A N 1
ATOM 3582 C CA . SER A 1 462 ? -20.626 2.776 49.688 1.00 85.56 462 SER A CA 1
ATOM 3583 C C . SER A 1 462 ? -21.877 1.889 49.661 1.00 85.56 462 SER A C 1
ATOM 3585 O O . SER A 1 462 ? -22.396 1.593 48.581 1.00 85.56 462 SER A O 1
ATOM 3587 N N . GLY A 1 463 ? -22.380 1.487 50.835 1.00 84.06 463 GLY A N 1
ATOM 3588 C CA . GLY A 1 463 ? -23.512 0.554 50.951 1.00 84.06 463 GLY A CA 1
ATOM 3589 C C . GLY A 1 463 ? -24.740 0.982 50.139 1.00 84.06 463 GLY A C 1
ATOM 3590 O O . GLY A 1 463 ? -25.267 0.191 49.364 1.00 84.06 463 GLY A O 1
ATOM 3591 N N . GLU A 1 464 ? -25.105 2.263 50.213 1.00 88.62 464 GLU A N 1
ATOM 3592 C CA . GLU A 1 464 ? -26.188 2.874 49.428 1.00 88.62 464 GLU A CA 1
ATOM 3593 C C . GLU A 1 464 ? -25.992 2.713 47.905 1.00 88.62 464 GLU A C 1
ATOM 3595 O O . GLU A 1 464 ? -26.912 2.321 47.186 1.00 88.62 464 GLU A O 1
ATOM 3600 N N . LYS A 1 465 ? -24.773 2.950 47.394 1.00 86.81 465 LYS A N 1
ATOM 3601 C CA . LYS A 1 465 ? -24.468 2.802 45.960 1.00 86.81 465 LYS A CA 1
ATOM 3602 C C . LYS A 1 465 ? -24.484 1.339 45.519 1.00 86.81 465 LYS A C 1
ATOM 3604 O O . LYS A 1 465 ? -24.927 1.065 44.406 1.00 86.81 465 LYS A O 1
ATOM 3609 N N . LYS A 1 466 ? -24.029 0.411 46.374 1.00 89.12 466 LYS A N 1
ATOM 3610 C CA . LYS A 1 466 ? -24.114 -1.034 46.108 1.00 89.12 466 LYS A CA 1
ATOM 3611 C C . LYS A 1 466 ? -25.576 -1.489 46.050 1.00 89.12 466 LYS A C 1
ATOM 3613 O O . LYS A 1 466 ? -25.961 -2.097 45.058 1.00 89.12 466 LYS A O 1
ATOM 3618 N N . GLN A 1 467 ? -26.391 -1.122 47.041 1.00 89.62 467 GLN A N 1
ATOM 3619 C CA . GLN A 1 467 ? -27.821 -1.456 47.092 1.00 89.62 467 GLN A CA 1
ATOM 3620 C C . GLN A 1 467 ? -28.594 -0.909 45.887 1.00 89.62 467 GLN A C 1
ATOM 3622 O O . GLN A 1 467 ? -29.368 -1.643 45.277 1.00 89.62 467 GLN A O 1
ATOM 3627 N N . LYS A 1 468 ? -28.356 0.353 45.499 1.00 91.50 468 LYS A N 1
ATOM 3628 C CA . LYS A 1 468 ? -29.000 0.945 44.319 1.00 91.50 468 LYS A CA 1
ATOM 3629 C C . LYS A 1 468 ? -28.660 0.182 43.037 1.00 91.50 468 LYS A C 1
ATOM 3631 O O . LYS A 1 468 ? -29.559 -0.167 42.280 1.00 91.50 468 LYS A O 1
ATOM 3636 N N . LEU A 1 469 ? -27.377 -0.104 42.810 1.00 89.12 469 LEU A N 1
ATOM 3637 C CA . LEU A 1 469 ? -26.937 -0.802 41.602 1.00 89.12 469 LEU A CA 1
ATOM 3638 C C . LEU A 1 469 ? -27.419 -2.262 41.564 1.00 89.12 469 LEU A C 1
ATOM 3640 O O . LEU A 1 469 ? -27.798 -2.766 40.510 1.00 89.12 469 LEU A O 1
ATOM 3644 N N . GLU A 1 470 ? -27.466 -2.930 42.717 1.00 91.62 470 GLU A N 1
ATOM 3645 C CA . GLU A 1 470 ? -28.068 -4.255 42.850 1.00 91.62 470 GLU A CA 1
ATOM 3646 C C . GLU A 1 470 ? -29.572 -4.239 42.523 1.00 91.62 470 GLU A C 1
ATOM 3648 O O . GLU A 1 470 ? -30.042 -5.101 41.776 1.00 91.62 470 GLU A O 1
ATOM 3653 N N . ALA A 1 471 ? -30.321 -3.255 43.031 1.00 92.06 471 ALA A N 1
ATOM 3654 C CA . ALA A 1 471 ? -31.738 -3.085 42.721 1.00 92.06 471 ALA A CA 1
ATOM 3655 C C . ALA A 1 471 ? -31.964 -2.836 41.220 1.00 92.06 471 ALA A C 1
ATOM 3657 O O . ALA A 1 471 ? -32.781 -3.527 40.610 1.00 92.06 471 ALA A O 1
ATOM 3658 N N . ASP A 1 472 ? -31.190 -1.934 40.606 1.00 92.25 472 ASP A N 1
ATOM 3659 C CA . ASP A 1 472 ? -31.252 -1.645 39.168 1.00 92.25 472 ASP A CA 1
ATOM 3660 C C . ASP A 1 472 ? -31.001 -2.916 38.328 1.00 92.25 472 ASP A C 1
ATOM 3662 O O . ASP A 1 472 ? -31.763 -3.216 37.406 1.00 92.25 472 ASP A O 1
ATOM 3666 N N . ILE A 1 473 ? -29.983 -3.721 38.664 1.00 92.75 473 ILE A N 1
ATOM 3667 C CA . ILE A 1 473 ? -29.689 -4.976 37.949 1.00 92.75 473 ILE A CA 1
ATOM 3668 C C . ILE A 1 473 ? -30.805 -6.019 38.151 1.00 92.75 473 ILE A C 1
ATOM 3670 O O . ILE A 1 473 ? -31.213 -6.674 37.187 1.00 92.75 473 ILE A O 1
ATOM 3674 N N . ARG A 1 474 ? -31.341 -6.163 39.371 1.00 92.75 474 ARG A N 1
ATOM 3675 C CA . ARG A 1 474 ? -32.468 -7.071 39.662 1.00 92.75 474 ARG A CA 1
ATOM 3676 C C . ARG A 1 474 ? -33.734 -6.675 38.887 1.00 92.75 474 ARG A C 1
ATOM 3678 O O . ARG A 1 474 ? -34.411 -7.556 38.360 1.00 92.75 474 ARG A O 1
ATOM 3685 N N . ILE A 1 475 ? -34.019 -5.377 38.749 1.00 91.94 475 ILE A N 1
ATOM 3686 C CA . ILE A 1 475 ? -35.123 -4.864 37.919 1.00 91.94 475 ILE A CA 1
ATOM 3687 C C . ILE A 1 475 ? -34.908 -5.242 36.447 1.00 91.94 475 ILE A C 1
ATOM 3689 O O . ILE A 1 475 ? -35.817 -5.784 35.818 1.00 91.94 475 ILE A O 1
ATOM 3693 N N . MET A 1 476 ? -33.706 -5.025 35.903 1.00 91.25 476 MET A N 1
ATOM 3694 C CA . MET A 1 476 ? -33.392 -5.376 34.510 1.00 91.25 476 MET A CA 1
ATOM 3695 C C . MET A 1 476 ? -33.547 -6.880 34.237 1.00 91.25 476 MET A C 1
ATOM 3697 O O . MET A 1 476 ? -34.114 -7.257 33.211 1.00 91.25 476 MET A O 1
ATOM 3701 N N . LEU A 1 477 ? -33.119 -7.743 35.167 1.00 91.06 477 LEU A N 1
ATOM 3702 C CA . LEU A 1 477 ? -33.333 -9.192 35.084 1.00 91.06 477 LEU A CA 1
ATOM 3703 C C . LEU A 1 477 ? -34.828 -9.553 35.053 1.00 91.06 477 LEU A C 1
ATOM 3705 O O . LEU A 1 477 ? -35.257 -10.276 34.154 1.00 91.06 477 LEU A O 1
ATOM 3709 N N . ALA A 1 478 ? -35.633 -8.998 35.963 1.00 89.31 478 ALA A N 1
ATOM 3710 C CA . ALA A 1 478 ? -37.076 -9.248 36.012 1.00 89.31 478 ALA A CA 1
ATOM 3711 C C . ALA A 1 478 ? -37.810 -8.767 34.743 1.00 89.31 478 ALA A C 1
ATOM 3713 O O . ALA A 1 478 ? -38.740 -9.425 34.268 1.00 89.31 478 ALA A O 1
ATOM 3714 N N . VAL A 1 479 ? -37.378 -7.646 34.151 1.00 87.69 479 VAL A N 1
ATOM 3715 C CA . VAL A 1 479 ? -37.900 -7.146 32.867 1.00 87.69 479 VAL A CA 1
ATOM 3716 C C . VAL A 1 479 ? -37.586 -8.118 31.724 1.00 87.69 479 VAL A C 1
ATOM 3718 O O . VAL A 1 479 ? -38.480 -8.424 30.930 1.00 87.69 479 VAL A O 1
ATOM 3721 N N . ILE A 1 480 ? -36.359 -8.649 31.651 1.00 86.56 480 ILE A N 1
ATOM 3722 C CA . ILE A 1 480 ? -35.968 -9.630 30.623 1.00 86.56 480 ILE A CA 1
ATOM 3723 C C . ILE A 1 480 ? -36.754 -10.937 30.791 1.00 86.56 480 ILE A C 1
ATOM 3725 O O . ILE A 1 480 ? -37.301 -11.450 29.815 1.00 86.56 480 ILE A O 1
ATOM 3729 N N . GLU A 1 481 ? -36.884 -11.453 32.016 1.00 84.81 481 GLU A N 1
ATOM 3730 C CA . GLU A 1 481 ? -37.657 -12.670 32.289 1.00 84.81 481 GLU A CA 1
ATOM 3731 C C . GLU A 1 481 ? -39.138 -12.503 31.913 1.00 84.81 481 GLU A C 1
ATOM 3733 O O . GLU A 1 481 ? -39.701 -13.366 31.236 1.00 84.81 481 GLU A O 1
ATOM 3738 N N . LYS A 1 482 ? -39.759 -11.365 32.255 1.00 83.25 482 LYS A N 1
ATOM 3739 C CA . LYS A 1 482 ? -41.143 -11.051 31.865 1.00 83.25 482 LYS A CA 1
ATOM 3740 C C . LYS A 1 482 ? -41.302 -10.924 30.345 1.00 83.25 482 LYS A C 1
ATOM 3742 O O . LYS A 1 482 ? -42.273 -11.444 29.796 1.00 83.25 482 LYS A O 1
ATOM 3747 N N . SER A 1 483 ? -40.344 -10.298 29.658 1.00 79.12 483 SER A N 1
ATOM 3748 C CA . SER A 1 483 ? -40.307 -10.218 28.189 1.00 79.12 483 SER A CA 1
ATOM 3749 C C . SER A 1 483 ? -40.249 -11.613 27.549 1.00 79.12 483 SER A C 1
ATOM 3751 O O . SER A 1 483 ? -41.067 -11.944 26.690 1.00 79.12 483 SER A O 1
ATOM 3753 N N . ASN A 1 484 ? -39.360 -12.481 28.041 1.00 77.81 484 ASN A N 1
ATOM 3754 C CA . ASN A 1 484 ? -39.219 -13.858 27.562 1.00 77.81 484 ASN A CA 1
ATOM 3755 C C . ASN A 1 484 ? -40.476 -14.709 27.835 1.00 77.81 484 ASN A C 1
ATOM 3757 O O . ASN A 1 484 ? -40.860 -15.530 27.001 1.00 77.81 484 ASN A O 1
ATOM 3761 N N . GLN A 1 485 ? -41.158 -14.508 28.969 1.00 77.25 485 GLN A N 1
ATOM 3762 C CA . GLN A 1 485 ? -42.437 -15.171 29.261 1.00 77.25 485 GLN A CA 1
ATOM 3763 C C . GLN A 1 485 ? -43.566 -14.723 28.321 1.00 77.25 485 GLN A C 1
ATOM 3765 O O . GLN A 1 485 ? -44.374 -15.554 27.907 1.00 77.25 485 GLN A O 1
ATOM 3770 N N . LEU A 1 486 ? -43.622 -13.435 27.965 1.00 72.38 486 LEU A N 1
ATOM 3771 C CA . LEU A 1 486 ? -44.599 -12.901 27.009 1.00 72.38 486 LEU A CA 1
ATOM 3772 C C . LEU A 1 486 ? -44.337 -13.429 25.591 1.00 72.38 486 LEU A C 1
ATOM 3774 O O . LEU A 1 486 ? -45.268 -13.896 24.937 1.00 72.38 486 LEU A O 1
ATOM 3778 N N . ALA A 1 487 ? -43.074 -13.458 25.154 1.00 67.88 487 ALA A N 1
ATOM 3779 C CA . ALA A 1 487 ? -42.679 -14.020 23.861 1.00 67.88 487 ALA A CA 1
ATOM 3780 C C . ALA A 1 487 ? -43.073 -15.504 23.710 1.00 67.88 487 ALA A C 1
ATOM 3782 O O . ALA A 1 487 ? -43.512 -15.921 22.643 1.00 67.88 487 ALA A O 1
ATOM 3783 N N . ARG A 1 488 ? -43.000 -16.293 24.794 1.00 66.56 488 ARG A N 1
ATOM 3784 C CA . ARG A 1 488 ? -43.429 -17.707 24.817 1.00 66.56 488 ARG A CA 1
ATOM 3785 C C . ARG A 1 488 ? -44.950 -17.920 24.782 1.00 66.56 488 ARG A C 1
ATOM 3787 O O . ARG A 1 488 ? -45.375 -19.050 24.561 1.00 66.56 488 ARG A O 1
ATOM 3794 N N . LYS A 1 489 ? -45.762 -16.883 25.027 1.00 62.91 489 LYS A N 1
ATOM 3795 C CA . LYS A 1 489 ? -47.239 -16.956 25.054 1.00 62.91 489 LYS A CA 1
ATOM 3796 C C . LYS A 1 489 ? -47.922 -16.361 23.816 1.00 62.91 489 LYS A C 1
ATOM 3798 O O . LYS A 1 489 ? -49.126 -16.544 23.658 1.00 62.91 489 LYS A O 1
ATOM 3803 N N . GLY A 1 490 ? -47.192 -15.647 22.959 1.00 55.44 490 GLY A N 1
ATOM 3804 C CA . GLY A 1 490 ? -47.720 -15.142 21.690 1.00 55.44 490 GLY A CA 1
ATOM 3805 C C . GLY A 1 490 ? -47.838 -16.236 20.616 1.00 55.44 490 GLY A C 1
ATOM 3806 O O . GLY A 1 490 ? -47.187 -17.279 20.726 1.00 55.44 490 GLY A O 1
ATOM 3807 N N . PRO A 1 491 ? -48.628 -16.015 19.548 1.00 49.75 491 PRO A N 1
ATOM 3808 C CA . PRO A 1 491 ? -48.569 -16.869 18.365 1.00 49.75 491 PRO A CA 1
ATOM 3809 C C . PRO A 1 491 ? -47.143 -16.875 17.799 1.00 49.75 491 PRO A C 1
ATOM 3811 O O . PRO A 1 491 ? -46.467 -15.844 17.808 1.00 49.75 491 PRO A O 1
ATOM 3814 N N . LYS A 1 492 ? -46.691 -18.026 17.278 1.00 46.19 492 LYS A N 1
ATOM 3815 C CA . LYS A 1 492 ? -45.383 -18.170 16.618 1.00 46.19 492 LYS A CA 1
ATOM 3816 C C . LYS A 1 492 ? -45.346 -17.385 15.301 1.00 46.19 492 LYS A C 1
ATOM 3818 O O . LYS A 1 492 ? -45.450 -17.956 14.218 1.00 46.19 492 LYS A O 1
ATOM 3823 N N . ILE A 1 493 ? -45.171 -16.071 15.399 1.00 46.62 493 ILE A N 1
ATOM 3824 C CA . ILE A 1 493 ? -44.659 -15.254 14.301 1.00 46.62 493 ILE A CA 1
ATOM 3825 C C . ILE A 1 493 ? -43.283 -15.846 13.958 1.00 46.62 493 ILE A C 1
ATOM 3827 O O . ILE A 1 493 ? -42.484 -16.025 14.883 1.00 46.62 493 ILE A O 1
ATOM 3831 N N . PRO A 1 494 ? -42.995 -16.196 12.689 1.00 41.41 494 PRO A N 1
ATOM 3832 C CA . PRO A 1 494 ? -41.695 -16.742 12.326 1.00 41.41 494 PRO A CA 1
ATOM 3833 C C . PRO A 1 494 ? -40.613 -15.767 12.779 1.00 41.41 494 PRO A C 1
ATOM 3835 O O . PRO A 1 494 ? -40.688 -14.572 12.479 1.00 41.41 494 PRO A O 1
ATOM 3838 N N . GLU A 1 495 ? -39.646 -16.274 13.546 1.00 43.53 495 GLU A N 1
ATOM 3839 C CA . GLU A 1 495 ? -38.574 -15.460 14.105 1.00 43.53 495 GLU A CA 1
ATOM 3840 C C . GLU A 1 495 ? -37.951 -14.636 12.979 1.00 43.53 495 GLU A C 1
ATOM 3842 O O . GLU A 1 495 ? -37.407 -15.186 12.016 1.00 43.53 495 GLU A O 1
ATOM 3847 N N . LYS A 1 496 ? -38.013 -13.301 13.095 1.00 40.50 496 LYS A N 1
ATOM 3848 C CA . LYS A 1 496 ? -37.142 -12.434 12.303 1.00 40.50 496 LYS A CA 1
ATOM 3849 C C . LYS A 1 496 ? -35.725 -12.723 12.770 1.00 40.50 496 LYS A C 1
ATOM 3851 O O . LYS A 1 496 ? -35.250 -12.120 13.732 1.00 40.50 496 LYS A O 1
ATOM 3856 N N . ARG A 1 497 ? -35.126 -13.701 12.080 1.00 40.06 497 ARG A N 1
ATOM 3857 C CA . ARG A 1 497 ? -33.747 -14.175 12.167 1.00 40.06 497 ARG A CA 1
ATOM 3858 C C . ARG A 1 497 ? -32.874 -13.000 12.574 1.00 40.06 497 ARG A C 1
ATOM 3860 O O . ARG A 1 497 ? -32.920 -11.981 11.889 1.00 40.06 497 ARG A O 1
ATOM 3867 N N . ASN A 1 498 ? -32.194 -13.157 13.711 1.00 39.28 498 ASN A N 1
ATOM 3868 C CA . ASN A 1 498 ? -31.372 -12.166 14.404 1.00 39.28 498 ASN A CA 1
ATOM 3869 C C . ASN A 1 498 ? -31.036 -10.931 13.560 1.00 39.28 498 ASN A C 1
ATOM 3871 O O . ASN A 1 498 ? -30.411 -11.065 12.507 1.00 39.28 498 ASN A O 1
ATOM 3875 N N . MET A 1 499 ? -31.332 -9.730 14.075 1.00 37.78 499 MET A N 1
ATOM 3876 C CA . MET A 1 499 ? -30.702 -8.493 13.590 1.00 37.78 499 MET A CA 1
ATOM 3877 C C . MET A 1 499 ? -29.217 -8.474 13.991 1.00 37.78 499 MET A C 1
ATOM 3879 O O . MET A 1 499 ? -28.769 -7.639 14.772 1.00 37.78 499 MET A O 1
ATOM 3883 N N . ILE A 1 500 ? -28.467 -9.430 13.442 1.00 42.38 500 ILE A N 1
ATOM 3884 C CA . ILE A 1 500 ? -27.048 -9.316 13.142 1.00 42.38 500 ILE A CA 1
ATOM 3885 C C . ILE A 1 500 ? -26.907 -7.987 12.387 1.00 42.38 500 ILE A C 1
ATOM 3887 O O . ILE A 1 500 ? -27.750 -7.682 11.535 1.00 42.38 500 ILE A O 1
ATOM 3891 N N . GLU A 1 501 ? -25.888 -7.183 12.716 1.00 43.59 501 GLU A N 1
ATOM 3892 C CA . GLU A 1 501 ? -25.510 -6.029 11.885 1.00 43.59 501 GLU A CA 1
ATOM 3893 C C . GLU A 1 501 ? -25.513 -6.501 10.428 1.00 43.59 501 GLU A C 1
ATOM 3895 O O . GLU A 1 501 ? -24.859 -7.512 10.172 1.00 43.59 501 GLU A O 1
ATOM 3900 N N . PRO A 1 502 ? -26.281 -5.872 9.512 1.00 36.75 502 PRO A N 1
ATOM 3901 C CA . PRO A 1 502 ? -26.603 -6.469 8.220 1.00 36.75 502 PRO A CA 1
ATOM 3902 C C . PRO A 1 502 ? -25.320 -6.966 7.569 1.00 36.75 502 PRO A C 1
ATOM 3904 O O . PRO A 1 502 ? -24.443 -6.151 7.263 1.00 36.75 502 PRO A O 1
ATOM 3907 N N . GLU A 1 503 ? -25.184 -8.298 7.453 1.00 44.25 503 GLU A N 1
ATOM 3908 C CA . GLU A 1 503 ? -23.962 -8.911 6.937 1.00 44.25 503 GLU A CA 1
ATOM 3909 C C . GLU A 1 503 ? -23.669 -8.222 5.615 1.00 44.25 503 GLU A C 1
ATOM 3911 O O . GLU A 1 503 ? -24.516 -8.245 4.716 1.00 44.25 503 GLU A O 1
ATOM 3916 N N . LYS A 1 504 ? -22.511 -7.548 5.524 1.00 50.66 504 LYS A N 1
ATOM 3917 C CA . LYS A 1 504 ? -22.134 -6.821 4.308 1.00 50.66 504 LYS A CA 1
ATOM 3918 C C . LYS A 1 504 ? -22.354 -7.782 3.144 1.00 50.66 504 LYS A C 1
ATOM 3920 O O . LYS A 1 504 ? -21.741 -8.852 3.197 1.00 50.66 504 LYS A O 1
ATOM 3925 N N . PRO A 1 505 ? -23.216 -7.451 2.162 1.00 52.56 505 PRO A N 1
ATOM 3926 C CA . PRO A 1 505 ? -23.655 -8.410 1.162 1.00 52.56 505 PRO A CA 1
ATOM 3927 C C . PRO A 1 505 ? -22.423 -9.005 0.494 1.00 52.56 505 PRO A C 1
ATOM 3929 O O . PRO A 1 505 ? -21.675 -8.323 -0.207 1.00 52.56 505 PRO A O 1
ATOM 3932 N N . THR A 1 506 ? -22.160 -10.270 0.816 1.00 62.56 506 THR A N 1
ATOM 3933 C CA . THR A 1 506 ? -21.011 -10.981 0.282 1.00 62.56 506 THR A CA 1
ATOM 3934 C C . THR A 1 506 ? -21.394 -11.396 -1.119 1.00 62.56 506 THR A C 1
ATOM 3936 O O . THR A 1 506 ? -22.322 -12.183 -1.301 1.00 62.56 506 THR A O 1
ATOM 3939 N N . LEU A 1 507 ? -20.694 -10.833 -2.105 1.00 76.06 507 LEU A N 1
ATOM 3940 C CA . LEU A 1 507 ? -20.779 -11.303 -3.479 1.00 76.06 507 LEU A CA 1
ATOM 3941 C C . LEU A 1 507 ? -20.506 -12.811 -3.482 1.00 76.06 507 LEU A C 1
ATOM 3943 O O . LEU A 1 507 ? -19.587 -13.288 -2.807 1.00 76.06 507 LEU A O 1
ATOM 3947 N N . LYS A 1 508 ? -21.336 -13.551 -4.210 1.00 83.81 508 LYS A N 1
ATOM 3948 C CA . LYS A 1 508 ? -21.249 -15.000 -4.374 1.00 83.81 508 LYS A CA 1
ATOM 3949 C C . LYS A 1 508 ? -21.418 -15.314 -5.849 1.00 83.81 508 LYS A C 1
ATOM 3951 O O . LYS A 1 508 ? -22.178 -14.645 -6.539 1.00 83.81 508 LYS A O 1
ATOM 3956 N N . ILE A 1 509 ? -20.701 -16.330 -6.299 1.00 87.12 509 ILE A N 1
ATOM 3957 C CA . ILE A 1 509 ? -20.942 -16.973 -7.583 1.00 87.12 509 ILE A CA 1
ATOM 3958 C C . ILE A 1 509 ? -21.992 -18.050 -7.311 1.00 87.12 509 ILE A C 1
ATOM 3960 O O . ILE A 1 509 ? -21.818 -18.844 -6.387 1.00 87.12 509 ILE A O 1
ATOM 3964 N N . GLU A 1 510 ? -23.092 -18.040 -8.060 1.00 83.12 510 GLU A N 1
ATOM 3965 C CA . GLU A 1 510 ? -24.163 -19.035 -7.909 1.00 83.12 510 GLU A CA 1
ATOM 3966 C C . GLU A 1 510 ? -23.726 -20.393 -8.477 1.00 83.12 510 GLU A C 1
ATOM 3968 O O . GLU A 1 510 ? -23.895 -21.425 -7.831 1.00 83.12 510 GLU A O 1
ATOM 3973 N N . ASP A 1 511 ? -23.064 -20.369 -9.637 1.00 89.56 511 ASP A N 1
ATOM 3974 C CA . ASP A 1 511 ? -22.567 -21.537 -10.363 1.00 89.56 511 ASP A CA 1
ATOM 3975 C C . ASP A 1 511 ? -21.034 -21.498 -10.508 1.00 89.56 511 ASP A C 1
ATOM 3977 O O . ASP A 1 511 ? -20.492 -20.988 -11.490 1.00 89.56 511 ASP A O 1
ATOM 3981 N N . CYS A 1 512 ? -20.308 -22.036 -9.523 1.00 91.50 512 CYS A N 1
ATOM 3982 C CA . CYS A 1 512 ? -18.845 -22.147 -9.579 1.00 91.50 512 CYS A CA 1
ATOM 3983 C C . CYS A 1 512 ? -18.371 -23.174 -10.624 1.00 91.50 512 CYS A C 1
ATOM 3985 O O . CYS A 1 512 ? -18.956 -24.252 -10.773 1.00 91.50 512 CYS A O 1
ATOM 3987 N N . ASN A 1 513 ? -17.255 -22.876 -11.295 1.00 92.75 513 ASN A N 1
ATOM 3988 C CA . ASN A 1 513 ? -16.515 -23.839 -12.106 1.00 92.75 513 ASN A CA 1
ATOM 3989 C C . ASN A 1 513 ? -15.928 -24.937 -11.181 1.00 92.75 513 ASN A C 1
ATOM 3991 O O . ASN A 1 513 ? -15.284 -24.605 -10.184 1.00 92.75 513 ASN A O 1
ATOM 3995 N N . PRO A 1 514 ? -16.128 -26.239 -11.472 1.00 90.88 514 PRO A N 1
ATOM 3996 C CA . PRO A 1 514 ? -15.671 -27.323 -10.599 1.00 90.88 514 PRO A CA 1
ATOM 3997 C C . PRO A 1 514 ? -14.144 -27.475 -10.545 1.00 90.88 514 PRO A C 1
ATOM 3999 O O . PRO A 1 514 ? -13.626 -27.912 -9.523 1.00 90.88 514 PRO A O 1
ATOM 4002 N N . LEU A 1 515 ? -13.431 -27.108 -11.615 1.00 89.06 515 LEU A N 1
ATOM 4003 C CA . LEU A 1 515 ? -11.967 -27.150 -11.712 1.00 89.06 515 LEU A CA 1
ATOM 4004 C C . LEU A 1 515 ? -11.315 -25.890 -11.126 1.00 89.06 515 LEU A C 1
ATOM 4006 O O . LEU A 1 515 ? -10.229 -25.971 -10.562 1.00 89.06 515 LEU A O 1
ATOM 4010 N N . TYR A 1 516 ? -11.991 -24.741 -11.222 1.00 89.38 516 TYR A N 1
ATOM 4011 C CA . TYR A 1 516 ? -11.528 -23.440 -10.726 1.00 89.38 516 TYR A CA 1
ATOM 4012 C C . TYR A 1 516 ? -12.617 -22.788 -9.853 1.00 89.38 516 TYR A C 1
ATOM 4014 O O . TYR A 1 516 ? -13.326 -21.903 -10.330 1.00 89.38 516 TYR A O 1
ATOM 4022 N N . PRO A 1 517 ? -12.785 -23.185 -8.573 1.00 89.88 517 PRO A N 1
ATOM 4023 C CA . PRO A 1 517 ? -13.940 -22.788 -7.756 1.00 89.88 517 PRO A CA 1
ATOM 4024 C C . PRO A 1 517 ? -14.074 -21.282 -7.484 1.00 89.88 517 PRO A C 1
ATOM 4026 O O . PRO A 1 517 ? -15.153 -20.817 -7.119 1.00 89.88 517 PRO A O 1
ATOM 4029 N N . SER A 1 518 ? -12.998 -20.511 -7.668 1.00 90.38 518 SER A N 1
ATOM 4030 C CA . SER A 1 518 ? -13.012 -19.042 -7.618 1.00 90.38 518 SER A CA 1
ATOM 4031 C C . SER A 1 518 ? -13.631 -18.388 -8.861 1.00 90.38 518 SER A C 1
ATOM 4033 O O . SER A 1 518 ? -13.862 -17.181 -8.842 1.00 90.38 518 SER A O 1
ATOM 4035 N N . CYS A 1 519 ? -13.911 -19.148 -9.922 1.00 93.44 519 CYS A N 1
ATOM 4036 C CA . CYS A 1 519 ? -14.519 -18.693 -11.170 1.00 93.44 519 CYS A CA 1
ATOM 4037 C C . CYS A 1 519 ? -15.964 -19.195 -11.324 1.00 93.44 519 CYS A C 1
ATOM 4039 O O . CYS A 1 519 ? -16.341 -20.239 -10.793 1.00 93.44 519 CYS A O 1
ATOM 4041 N N . SER A 1 520 ? -16.769 -18.464 -12.095 1.00 94.62 520 SER A N 1
ATOM 4042 C CA . SER A 1 520 ? -18.065 -18.927 -12.606 1.00 94.62 520 SER A CA 1
ATOM 4043 C C . SER A 1 520 ? -17.870 -20.029 -13.651 1.00 94.62 520 SER A C 1
ATOM 4045 O O . SER A 1 520 ? -16.861 -20.036 -14.356 1.00 94.62 520 SER A O 1
ATOM 4047 N N . LYS A 1 521 ? -18.858 -20.918 -13.830 1.00 94.50 521 LYS A N 1
ATOM 4048 C CA . LYS A 1 521 ? -18.935 -21.836 -14.989 1.00 94.50 521 LYS A CA 1
ATOM 4049 C C . LYS A 1 521 ? -18.901 -21.102 -16.336 1.00 94.50 521 LYS A C 1
ATOM 4051 O O . LYS A 1 521 ? -18.574 -21.722 -17.343 1.00 94.50 521 LYS A O 1
ATOM 4056 N N . ALA A 1 522 ? -19.200 -19.799 -16.347 1.00 94.00 522 ALA A N 1
ATOM 4057 C CA . ALA A 1 522 ? -19.017 -18.902 -17.489 1.00 94.00 522 ALA A CA 1
ATOM 4058 C C . ALA A 1 522 ? -17.548 -18.756 -17.942 1.00 94.00 522 ALA A C 1
ATOM 4060 O O . ALA A 1 522 ? -17.305 -18.226 -19.023 1.00 94.00 522 ALA A O 1
ATOM 4061 N N . VAL A 1 523 ? -16.578 -19.193 -17.129 1.00 93.81 523 VAL A N 1
ATOM 4062 C CA . VAL A 1 523 ? -15.138 -19.106 -17.401 1.00 93.81 523 VAL A CA 1
ATOM 4063 C C . VAL A 1 523 ? -14.514 -20.500 -17.418 1.00 93.81 523 VAL A C 1
ATOM 4065 O O . VAL A 1 523 ? -14.664 -21.272 -16.473 1.00 93.81 523 VAL A O 1
ATOM 4068 N N . GLU A 1 524 ? -13.750 -20.789 -18.464 1.00 92.88 524 GLU A N 1
ATOM 4069 C CA . GLU A 1 524 ? -12.862 -21.946 -18.601 1.00 92.88 524 GLU A CA 1
ATOM 4070 C C . GLU A 1 524 ? -11.409 -21.451 -18.644 1.00 92.88 524 GLU A C 1
ATOM 4072 O O . GLU A 1 524 ? -11.142 -20.395 -19.215 1.00 92.88 524 GLU A O 1
ATOM 4077 N N . ILE A 1 525 ? -10.463 -22.192 -18.062 1.00 88.75 525 ILE A N 1
ATOM 4078 C CA . ILE A 1 525 ? -9.029 -21.931 -18.245 1.00 88.75 525 ILE A CA 1
ATOM 4079 C C . ILE A 1 525 ? -8.482 -22.953 -19.242 1.00 88.75 525 ILE A C 1
ATOM 4081 O O . ILE A 1 525 ? -8.638 -24.154 -19.024 1.00 88.75 525 ILE A O 1
ATOM 4085 N N . ARG A 1 526 ? -7.809 -22.490 -20.300 1.00 84.75 526 ARG A N 1
ATOM 4086 C CA . ARG A 1 526 ? -7.089 -23.346 -21.261 1.00 84.75 526 ARG A CA 1
ATOM 4087 C C . ARG A 1 526 ? -5.613 -22.996 -21.304 1.00 84.75 526 ARG A C 1
ATOM 4089 O O . ARG A 1 526 ? -5.259 -21.848 -21.059 1.00 84.75 526 ARG A O 1
ATOM 4096 N N . ASP A 1 527 ? -4.772 -23.965 -21.660 1.00 81.19 527 ASP A N 1
ATOM 4097 C CA . ASP A 1 527 ? -3.371 -23.733 -22.018 1.00 81.19 527 ASP A CA 1
ATOM 4098 C C . ASP A 1 527 ? -3.190 -23.854 -23.534 1.00 81.19 527 ASP A C 1
ATOM 4100 O O . ASP A 1 527 ? -3.396 -24.926 -24.100 1.00 81.19 527 ASP A O 1
ATOM 4104 N N . GLU A 1 528 ? -2.811 -22.759 -24.192 1.00 74.25 528 GLU A N 1
ATOM 4105 C CA . GLU A 1 528 ? -2.422 -22.756 -25.613 1.00 74.25 528 GLU A CA 1
ATOM 4106 C C . GLU A 1 528 ? -0.894 -22.772 -25.803 1.00 74.25 528 GLU A C 1
ATOM 4108 O O . GLU A 1 528 ? -0.399 -22.815 -26.930 1.00 74.25 528 GLU A O 1
ATOM 4113 N N . GLY A 1 529 ? -0.122 -22.752 -24.710 1.00 71.88 529 GLY A N 1
ATOM 4114 C CA . GLY A 1 529 ? 1.336 -22.745 -24.739 1.00 71.88 529 GLY A CA 1
ATOM 4115 C C . GLY A 1 529 ? 1.945 -21.529 -25.452 1.00 71.88 529 GLY A C 1
ATOM 4116 O O . GLY A 1 529 ? 1.329 -20.471 -25.628 1.00 71.88 529 GLY A O 1
ATOM 4117 N N . GLY A 1 530 ? 3.212 -21.668 -25.849 1.00 69.88 530 GLY A N 1
ATOM 4118 C CA . GLY A 1 530 ? 3.939 -20.655 -26.618 1.00 69.88 530 GLY A CA 1
ATOM 4119 C C . GLY A 1 530 ? 3.970 -19.277 -25.944 1.00 69.88 530 GLY A C 1
ATOM 4120 O O . GLY A 1 530 ? 4.481 -19.121 -24.839 1.00 69.88 530 GLY A O 1
ATOM 4121 N N . ASN A 1 531 ? 3.450 -18.258 -26.635 1.00 66.75 531 ASN A N 1
ATOM 4122 C CA . ASN A 1 531 ? 3.395 -16.878 -26.133 1.00 66.75 531 ASN A CA 1
ATOM 4123 C C . ASN A 1 531 ? 2.086 -16.519 -25.406 1.00 66.75 531 ASN A C 1
ATOM 4125 O O . ASN A 1 531 ? 1.983 -15.401 -24.906 1.00 66.75 531 ASN A O 1
ATOM 4129 N N . ILE A 1 532 ? 1.100 -17.422 -25.371 1.00 71.19 532 ILE A N 1
ATOM 4130 C CA . ILE A 1 532 ? -0.206 -17.198 -24.729 1.00 71.19 532 ILE A CA 1
ATOM 4131 C C . ILE A 1 532 ? -0.242 -17.913 -23.377 1.00 71.19 532 ILE A C 1
ATOM 4133 O O . ILE A 1 532 ? -0.593 -17.307 -22.366 1.00 71.19 532 ILE A O 1
ATOM 4137 N N . GLY A 1 533 ? 0.161 -19.185 -23.361 1.00 79.75 533 GLY A N 1
ATOM 4138 C CA . GLY A 1 533 ? 0.097 -20.038 -22.183 1.00 79.75 533 GLY A CA 1
ATOM 4139 C C . GLY A 1 533 ? -1.335 -20.199 -21.673 1.00 79.75 533 GLY A C 1
ATOM 4140 O O . GLY A 1 533 ? -2.302 -20.283 -22.441 1.00 79.75 533 GLY A O 1
ATOM 4141 N N . ARG A 1 534 ? -1.457 -20.212 -20.346 1.00 84.62 534 ARG A N 1
ATOM 4142 C CA . ARG A 1 534 ? -2.717 -20.447 -19.642 1.00 84.62 534 ARG A CA 1
ATOM 4143 C C . ARG A 1 534 ? -3.535 -19.174 -19.542 1.00 84.62 534 ARG A C 1
ATOM 4145 O O . ARG A 1 534 ? -3.024 -18.156 -19.084 1.00 84.62 534 ARG A O 1
ATOM 4152 N N . HIS A 1 535 ? -4.793 -19.240 -19.958 1.00 83.25 535 HIS A N 1
ATOM 4153 C CA . HIS A 1 535 ? -5.661 -18.074 -20.033 1.00 83.25 535 HIS A CA 1
ATOM 4154 C C . HIS A 1 535 ? -7.144 -18.413 -19.840 1.00 83.25 535 HIS A C 1
ATOM 4156 O O . HIS A 1 535 ? -7.594 -19.520 -20.136 1.00 83.25 535 HIS A O 1
ATOM 4162 N N . ALA A 1 536 ? -7.903 -17.429 -19.357 1.00 89.12 536 ALA A N 1
ATOM 4163 C CA . ALA A 1 536 ? -9.353 -17.494 -19.213 1.00 89.12 536 ALA A CA 1
ATOM 4164 C C . ALA A 1 536 ? -10.100 -17.262 -20.544 1.00 89.12 536 ALA A C 1
ATOM 4166 O O . ALA A 1 536 ? -9.807 -16.313 -21.274 1.00 89.12 536 ALA A O 1
ATOM 4167 N N . ILE A 1 537 ? -11.111 -18.092 -20.813 1.00 88.06 537 ILE A N 1
ATOM 4168 C CA . ILE A 1 537 ? -12.019 -18.031 -21.968 1.00 88.06 537 ILE A CA 1
ATOM 4169 C C . ILE A 1 537 ? -13.471 -18.056 -21.468 1.00 88.06 537 ILE A C 1
ATOM 4171 O O . ILE A 1 537 ? -13.788 -18.741 -20.497 1.00 88.06 537 ILE A O 1
ATOM 4175 N N . ALA A 1 538 ? -14.364 -17.326 -22.139 1.00 88.56 538 ALA A N 1
ATOM 4176 C CA . ALA A 1 538 ? -15.801 -17.390 -21.884 1.00 88.56 538 ALA A CA 1
ATOM 4177 C C . ALA A 1 538 ? -16.425 -18.668 -22.482 1.00 88.56 538 ALA A C 1
ATOM 4179 O O . ALA A 1 538 ? -16.218 -18.966 -23.657 1.00 88.56 538 ALA A O 1
ATOM 4180 N N . THR A 1 539 ? -17.213 -19.406 -21.696 1.00 91.69 539 THR A N 1
ATOM 4181 C CA . THR A 1 539 ? -17.921 -20.631 -22.140 1.00 91.69 539 THR A CA 1
ATOM 4182 C C . THR A 1 539 ? -19.311 -20.360 -22.721 1.00 91.69 539 THR A C 1
ATOM 4184 O O . THR A 1 539 ? -19.902 -21.230 -23.358 1.00 91.69 539 THR A O 1
ATOM 4187 N N . LYS A 1 540 ? -19.833 -19.152 -22.496 1.00 89.94 540 LYS A N 1
ATOM 4188 C CA . LYS A 1 540 ? -21.123 -18.634 -22.962 1.00 89.94 540 LYS A CA 1
ATOM 4189 C C . LYS A 1 540 ? -21.033 -17.116 -23.133 1.00 89.94 540 LYS A C 1
ATOM 4191 O O . LYS A 1 540 ? -20.053 -16.506 -22.700 1.00 89.94 540 LYS A O 1
ATOM 4196 N N . ASP A 1 541 ? -22.077 -16.507 -23.686 1.00 85.19 541 ASP A N 1
ATOM 4197 C CA . ASP A 1 541 ? -22.251 -15.057 -23.611 1.00 85.19 541 ASP A CA 1
ATOM 4198 C C . ASP A 1 541 ? -22.383 -14.605 -22.142 1.00 85.19 541 ASP A C 1
ATOM 4200 O O . ASP A 1 541 ? -22.981 -15.291 -21.304 1.00 85.19 541 ASP A O 1
ATOM 4204 N N . ILE A 1 542 ? -21.765 -13.466 -21.825 1.00 84.25 542 ILE A N 1
ATOM 4205 C CA . ILE A 1 542 ? -21.646 -12.913 -20.470 1.00 84.25 542 ILE A CA 1
ATOM 4206 C C . ILE A 1 542 ? -22.394 -11.584 -20.425 1.00 84.25 542 ILE A C 1
ATOM 4208 O O . ILE A 1 542 ? -22.041 -10.646 -21.143 1.00 84.25 542 ILE A O 1
ATOM 4212 N N . GLU A 1 543 ? -23.382 -11.485 -19.540 1.00 81.88 543 GLU A N 1
ATOM 4213 C CA . GLU A 1 543 ? -24.183 -10.269 -19.403 1.00 81.88 543 GLU A CA 1
ATOM 4214 C C . GLU A 1 543 ? -23.465 -9.189 -18.566 1.00 81.88 543 GLU A C 1
ATOM 4216 O O . GLU A 1 543 ? -22.771 -9.507 -17.590 1.00 81.88 543 GLU A O 1
ATOM 4221 N N . PRO A 1 544 ? -23.627 -7.888 -18.886 1.00 77.00 544 PRO A N 1
ATOM 4222 C CA . PRO A 1 544 ? -23.040 -6.802 -18.106 1.00 77.00 544 PRO A CA 1
ATOM 4223 C C . PRO A 1 544 ? -23.484 -6.823 -16.635 1.00 77.00 544 PRO A C 1
ATOM 4225 O O . PRO A 1 544 ? -24.629 -6.523 -16.305 1.00 77.00 544 PRO A O 1
ATOM 4228 N N . GLY A 1 545 ? -22.542 -7.124 -15.739 1.00 74.75 545 GLY A N 1
ATOM 4229 C CA . GLY A 1 545 ? -22.782 -7.244 -14.296 1.00 74.75 545 GLY A CA 1
ATOM 4230 C C . GLY A 1 545 ? -22.741 -8.680 -13.764 1.00 74.75 545 GLY A C 1
ATOM 4231 O O . GLY A 1 545 ? -22.738 -8.855 -12.546 1.00 74.75 545 GLY A O 1
ATOM 4232 N N . GLU A 1 546 ? -22.646 -9.694 -14.631 1.00 83.81 546 GLU A N 1
ATOM 4233 C CA . GLU A 1 546 ? -22.401 -11.075 -14.210 1.00 83.81 546 GLU A CA 1
ATOM 4234 C C . GLU A 1 546 ? -21.025 -11.219 -13.529 1.00 83.81 546 GLU A C 1
ATOM 4236 O O . GLU A 1 546 ? -20.019 -10.643 -13.956 1.00 83.81 546 GLU A O 1
ATOM 4241 N N . ILE A 1 547 ? -20.971 -11.995 -12.441 1.00 89.94 547 ILE A N 1
ATOM 4242 C CA . ILE A 1 547 ? -19.756 -12.170 -11.640 1.00 89.94 547 ILE A CA 1
ATOM 4243 C C . ILE A 1 547 ? -18.942 -13.350 -12.179 1.00 89.94 547 ILE A C 1
ATOM 4245 O O . ILE A 1 547 ? -19.296 -14.510 -11.980 1.00 89.94 547 ILE A O 1
ATOM 4249 N N . LEU A 1 548 ? -17.813 -13.047 -12.821 1.00 92.31 548 LEU A N 1
ATOM 4250 C CA . LEU A 1 548 ? -16.949 -14.054 -13.447 1.00 92.31 548 LEU A CA 1
ATOM 4251 C C . LEU A 1 548 ? -15.963 -14.724 -12.487 1.00 92.31 548 LEU A C 1
ATOM 4253 O O . LEU A 1 548 ? -15.656 -15.903 -12.659 1.00 92.31 548 LEU A O 1
ATOM 4257 N N . ALA A 1 549 ? -15.463 -13.994 -11.488 1.00 91.75 549 ALA A N 1
ATOM 4258 C CA . ALA A 1 549 ? -14.536 -14.519 -10.493 1.00 91.75 549 ALA A CA 1
ATOM 4259 C C . ALA A 1 549 ? -14.667 -13.795 -9.144 1.00 91.75 549 ALA A C 1
ATOM 4261 O O . ALA A 1 549 ? -14.904 -12.588 -9.090 1.00 91.75 549 ALA A O 1
ATOM 4262 N N . ILE A 1 550 ? -14.475 -14.540 -8.054 1.00 90.81 550 ILE A N 1
ATOM 4263 C CA . ILE A 1 550 ? -14.340 -14.041 -6.685 1.00 90.81 550 ILE A CA 1
ATOM 4264 C C . ILE A 1 550 ? -13.185 -14.800 -6.034 1.00 90.81 550 ILE A C 1
ATOM 4266 O O . ILE A 1 550 ? -13.295 -15.979 -5.701 1.00 90.81 550 ILE A O 1
ATOM 4270 N N . GLU A 1 551 ? -12.085 -14.096 -5.791 1.00 87.69 551 GLU A N 1
ATOM 4271 C CA . GLU A 1 551 ? -10.902 -14.640 -5.133 1.00 87.69 551 GLU A CA 1
ATOM 4272 C C . GLU A 1 551 ? -10.497 -13.743 -3.959 1.00 87.69 551 GLU A C 1
ATOM 4274 O O . GLU A 1 551 ? -10.518 -12.512 -4.044 1.00 87.69 551 GLU A O 1
ATOM 4279 N N . LYS A 1 552 ? -10.136 -14.359 -2.830 1.00 85.06 552 LYS A N 1
ATOM 4280 C CA . LYS A 1 552 ? -9.470 -13.656 -1.726 1.00 85.06 552 LYS A CA 1
ATOM 4281 C C . LYS A 1 552 ? -7.967 -13.685 -2.001 1.00 85.06 552 LYS A C 1
ATOM 4283 O O . LYS A 1 552 ? -7.486 -14.734 -2.422 1.00 85.06 552 LYS A O 1
ATOM 4288 N N . PRO A 1 553 ? -7.218 -12.602 -1.728 1.00 86.69 553 PRO A N 1
ATOM 4289 C CA . PRO A 1 553 ? -5.782 -12.608 -1.969 1.00 86.69 553 PRO A CA 1
ATOM 4290 C C . PRO A 1 553 ? -5.136 -13.742 -1.175 1.00 86.69 553 PRO A C 1
ATOM 4292 O O . PRO A 1 553 ? -5.362 -13.855 0.035 1.00 86.69 553 PRO A O 1
ATOM 4295 N N . TYR A 1 554 ? -4.311 -14.556 -1.835 1.00 84.56 554 TYR A N 1
ATOM 4296 C CA . TYR A 1 554 ? -3.528 -15.570 -1.136 1.00 84.56 554 TYR A CA 1
ATOM 4297 C C . TYR A 1 554 ? -2.594 -14.901 -0.123 1.00 84.56 554 TYR A C 1
ATOM 4299 O O . TYR A 1 554 ? -2.497 -15.324 1.026 1.00 84.56 554 TYR A O 1
ATOM 4307 N N . SER A 1 555 ? -1.929 -13.828 -0.541 1.00 88.00 555 SER A N 1
ATOM 4308 C CA . SER A 1 555 ? -1.133 -12.960 0.319 1.00 88.00 555 SER A CA 1
ATOM 4309 C C . SER A 1 555 ? -1.447 -11.518 -0.042 1.00 88.00 555 SER A C 1
ATOM 4311 O O . SER A 1 555 ? -1.543 -11.189 -1.223 1.00 88.00 555 SER A O 1
ATOM 4313 N N . ALA A 1 556 ? -1.619 -10.667 0.964 1.00 92.56 556 ALA A N 1
ATOM 4314 C CA . ALA A 1 556 ? -1.819 -9.235 0.802 1.00 92.56 556 ALA A CA 1
ATOM 4315 C C . ALA A 1 556 ? -0.947 -8.485 1.806 1.00 92.56 556 ALA A C 1
ATOM 4317 O O . ALA A 1 556 ? -0.701 -8.970 2.913 1.00 92.56 556 ALA A O 1
ATOM 4318 N N . PHE A 1 557 ? -0.488 -7.300 1.423 1.00 94.00 557 PHE A N 1
ATOM 4319 C CA . PHE A 1 557 ? 0.338 -6.456 2.269 1.00 94.00 557 PHE A CA 1
ATOM 4320 C C . PHE A 1 557 ? -0.082 -4.993 2.158 1.00 94.00 557 PHE A C 1
ATOM 4322 O O . PHE A 1 557 ? -0.371 -4.502 1.071 1.00 94.00 557 PHE A O 1
ATOM 4329 N N . LEU A 1 558 ? -0.115 -4.307 3.297 1.00 93.06 558 LEU A N 1
ATOM 4330 C CA . LEU A 1 558 ? -0.601 -2.940 3.458 1.00 93.06 558 LEU A CA 1
ATOM 4331 C C . LEU A 1 558 ? 0.582 -1.957 3.539 1.00 93.06 558 LEU A C 1
ATOM 4333 O O . LEU A 1 558 ? 1.561 -2.233 4.237 1.00 93.06 558 LEU A O 1
ATOM 4337 N N . LEU A 1 559 ? 0.507 -0.812 2.855 1.00 90.81 559 LEU A N 1
ATOM 4338 C CA . LEU A 1 559 ? 1.566 0.206 2.913 1.00 90.81 559 LEU A CA 1
ATOM 4339 C C . LEU A 1 559 ? 1.696 0.807 4.322 1.00 90.81 559 LEU A C 1
ATOM 4341 O O . LEU A 1 559 ? 0.734 0.863 5.093 1.00 90.81 559 LEU A O 1
ATOM 4345 N N . ALA A 1 560 ? 2.896 1.308 4.635 1.00 88.31 560 ALA A N 1
ATOM 4346 C CA . ALA A 1 560 ? 3.249 1.851 5.949 1.00 88.31 560 ALA A CA 1
ATOM 4347 C C . ALA A 1 560 ? 2.279 2.938 6.445 1.00 88.31 560 ALA A C 1
ATOM 4349 O O . ALA A 1 560 ? 1.948 2.972 7.628 1.00 88.31 560 ALA A O 1
ATOM 4350 N N . GLU A 1 561 ? 1.795 3.800 5.547 1.00 89.38 561 GLU A N 1
ATOM 4351 C CA . GLU A 1 561 ? 0.888 4.909 5.870 1.00 89.38 561 GLU A CA 1
ATOM 4352 C C . GLU A 1 561 ? -0.523 4.454 6.295 1.00 89.38 561 GLU A C 1
ATOM 4354 O O . GLU A 1 561 ? -1.182 5.146 7.069 1.00 89.38 561 GLU A O 1
ATOM 4359 N N . TYR A 1 562 ? -0.966 3.259 5.880 1.00 92.75 562 TYR A N 1
ATOM 4360 C CA . TYR A 1 562 ? -2.282 2.718 6.242 1.00 92.75 562 TYR A CA 1
ATOM 4361 C C . TYR A 1 562 ? -2.248 1.773 7.458 1.00 92.75 562 TYR A C 1
ATOM 4363 O O . TYR A 1 562 ? -3.308 1.411 7.970 1.00 92.75 562 TYR A O 1
ATOM 4371 N N . ARG A 1 563 ? -1.064 1.394 7.971 1.00 90.94 563 ARG A N 1
ATOM 4372 C CA . ARG A 1 563 ? -0.856 0.296 8.952 1.00 90.94 563 ARG A CA 1
ATOM 4373 C C . ARG A 1 563 ? -1.658 0.370 10.266 1.00 90.94 563 ARG A C 1
ATOM 4375 O O . ARG A 1 563 ? -1.820 -0.654 10.930 1.00 90.94 563 ARG A O 1
ATOM 4382 N N . LEU A 1 564 ? -2.133 1.561 10.649 1.00 92.69 564 LEU A N 1
ATOM 4383 C CA . LEU A 1 564 ? -2.959 1.795 11.848 1.00 92.69 564 LEU A CA 1
ATOM 4384 C C . LEU A 1 564 ? -4.426 2.155 11.545 1.00 92.69 564 LEU A C 1
ATOM 4386 O O . LEU A 1 564 ? -5.250 2.137 12.457 1.00 92.69 564 LEU A O 1
ATOM 4390 N N . ILE A 1 565 ? -4.758 2.473 10.289 1.00 92.62 565 ILE A N 1
ATOM 4391 C CA . ILE A 1 565 ? -6.096 2.926 9.858 1.00 92.62 565 ILE A CA 1
ATOM 4392 C C . ILE A 1 565 ? -6.833 1.899 8.989 1.00 92.62 565 ILE A C 1
ATOM 4394 O O . ILE A 1 565 ? -8.058 1.946 8.887 1.00 92.62 565 ILE A O 1
ATOM 4398 N N . ASN A 1 566 ? -6.118 0.925 8.429 1.00 94.94 566 ASN A N 1
ATOM 4399 C CA . ASN A 1 566 ? -6.660 -0.231 7.726 1.00 94.94 566 ASN A CA 1
ATOM 4400 C C . ASN A 1 566 ? -6.148 -1.508 8.410 1.00 94.94 566 ASN A C 1
ATOM 4402 O O . ASN A 1 566 ? -5.056 -1.541 8.973 1.00 94.94 566 ASN A O 1
ATOM 4406 N N . CYS A 1 567 ? -6.956 -2.569 8.405 1.00 95.12 567 CYS A N 1
ATOM 4407 C CA . CYS A 1 567 ? -6.619 -3.808 9.095 1.00 95.12 567 CYS A CA 1
ATOM 4408 C C . CYS A 1 567 ? -5.413 -4.491 8.448 1.00 95.12 567 CYS A C 1
ATOM 4410 O O . CYS A 1 567 ? -5.460 -4.847 7.275 1.00 95.12 567 CYS A O 1
ATOM 4412 N N . PHE A 1 568 ? -4.382 -4.785 9.237 1.00 94.94 568 PHE A N 1
ATOM 4413 C CA . PHE A 1 568 ? -3.142 -5.383 8.737 1.00 94.94 568 PHE A CA 1
ATOM 4414 C C . PHE A 1 568 ? -3.282 -6.819 8.178 1.00 94.94 568 PHE A C 1
ATOM 4416 O O . PHE A 1 568 ? -2.362 -7.325 7.535 1.00 94.94 568 PHE A O 1
ATOM 4423 N N . TYR A 1 569 ? -4.445 -7.454 8.381 1.00 93.06 569 TYR A N 1
ATOM 4424 C CA . TYR A 1 569 ? -4.795 -8.778 7.852 1.00 93.06 569 TYR A CA 1
ATOM 4425 C C . TYR A 1 569 ? -5.761 -8.727 6.654 1.00 93.06 569 TYR A C 1
ATOM 4427 O O . TYR A 1 569 ? -5.519 -9.377 5.644 1.00 93.06 569 TYR A O 1
ATOM 4435 N N . CYS A 1 570 ? -6.871 -7.977 6.747 1.00 91.19 570 CYS A N 1
ATOM 4436 C CA . CYS A 1 570 ? -7.916 -7.948 5.705 1.00 91.19 570 CYS A CA 1
ATOM 4437 C C . CYS A 1 570 ? -8.020 -6.625 4.927 1.00 91.19 570 CYS A C 1
ATOM 4439 O O . CYS A 1 570 ? -8.971 -6.445 4.167 1.00 91.19 570 CYS A O 1
ATOM 4441 N N . LEU A 1 571 ? -7.101 -5.683 5.166 1.00 93.44 571 LEU A N 1
ATOM 4442 C CA . LEU A 1 571 ? -6.933 -4.372 4.513 1.00 93.44 571 LEU A CA 1
ATOM 4443 C C . LEU A 1 571 ? -8.155 -3.427 4.573 1.00 93.44 571 LEU A C 1
ATOM 4445 O O . LEU A 1 571 ? -8.088 -2.272 4.155 1.00 93.44 571 LEU A O 1
ATOM 4449 N N . THR A 1 572 ? -9.260 -3.868 5.175 1.00 90.50 572 THR A N 1
ATOM 4450 C CA . THR A 1 572 ? -10.474 -3.075 5.390 1.00 90.50 572 THR A CA 1
ATOM 4451 C C . THR A 1 572 ? -10.211 -1.954 6.390 1.00 90.50 572 THR A C 1
ATOM 4453 O O . THR A 1 572 ? -9.591 -2.182 7.433 1.00 90.50 572 THR A O 1
ATOM 4456 N N . LYS A 1 573 ? -10.732 -0.758 6.100 1.00 91.44 573 LYS A N 1
ATOM 4457 C CA . LYS A 1 573 ? -10.666 0.411 6.981 1.00 91.44 573 LYS A CA 1
ATOM 4458 C C . LYS A 1 573 ? -11.181 0.101 8.391 1.00 91.44 573 LYS A C 1
ATOM 4460 O O . LYS A 1 573 ? -12.219 -0.541 8.565 1.00 91.44 573 LYS A O 1
ATOM 4465 N N . ILE A 1 574 ? -10.448 0.562 9.393 1.00 93.06 574 ILE A N 1
ATOM 4466 C CA . ILE A 1 574 ? -10.733 0.362 10.811 1.00 93.06 574 ILE A CA 1
ATOM 4467 C C . ILE A 1 574 ? -11.656 1.478 11.309 1.00 93.06 574 ILE A C 1
ATOM 4469 O O . ILE A 1 574 ? -11.400 2.655 11.070 1.00 93.06 574 ILE A O 1
ATOM 4473 N N . PHE A 1 575 ? -12.707 1.104 12.044 1.00 91.19 575 PHE A N 1
ATOM 4474 C CA . PHE A 1 575 ? -13.515 2.048 12.826 1.00 91.19 575 PHE A CA 1
ATOM 4475 C C . PHE A 1 575 ? -13.039 2.130 14.288 1.00 91.19 575 PHE A C 1
ATOM 4477 O O . PHE A 1 575 ? -12.846 3.221 14.814 1.00 91.19 575 PHE A O 1
ATOM 4484 N N . VAL A 1 576 ? -12.777 0.979 14.921 1.00 93.88 576 VAL A N 1
ATOM 4485 C CA . VAL A 1 576 ? -12.152 0.874 16.251 1.00 93.88 576 VAL A CA 1
ATOM 4486 C C . VAL A 1 576 ? -10.937 -0.057 16.153 1.00 93.88 576 VAL A C 1
ATOM 4488 O O . VAL A 1 576 ? -11.120 -1.221 15.789 1.00 93.88 576 VAL A O 1
ATOM 4491 N N . PRO A 1 577 ? -9.704 0.404 16.441 1.00 95.44 577 PRO A N 1
ATOM 4492 C CA . PRO A 1 577 ? -8.513 -0.426 16.300 1.00 95.44 577 PRO A CA 1
ATOM 4493 C C . PRO A 1 577 ? -8.390 -1.446 17.430 1.00 95.44 577 PRO A C 1
ATOM 4495 O O . PRO A 1 577 ? -8.436 -1.108 18.617 1.00 95.44 577 PRO A O 1
ATOM 4498 N N . ILE A 1 578 ? -8.164 -2.697 17.050 1.00 93.69 578 ILE A N 1
ATOM 4499 C CA . ILE A 1 578 ? -7.705 -3.765 17.935 1.00 93.69 578 ILE A CA 1
ATOM 4500 C C . ILE A 1 578 ? -6.171 -3.852 17.797 1.00 93.69 578 ILE A C 1
ATOM 4502 O O . ILE A 1 578 ? -5.685 -3.938 16.666 1.00 93.69 578 ILE A O 1
ATOM 4506 N N . PRO A 1 579 ? -5.394 -3.810 18.896 1.00 93.12 579 PRO A N 1
ATOM 4507 C CA . PRO A 1 579 ? -3.934 -3.882 18.848 1.00 93.12 579 PRO A CA 1
ATOM 4508 C C . PRO A 1 579 ? -3.457 -5.310 18.557 1.00 93.12 579 PRO A C 1
ATOM 4510 O O . PRO A 1 579 ? -4.201 -6.273 18.743 1.00 93.12 579 PRO A O 1
ATOM 4513 N N . ALA A 1 580 ? -2.198 -5.471 18.148 1.00 91.44 580 ALA A N 1
ATOM 4514 C CA . ALA A 1 580 ? -1.569 -6.787 18.042 1.00 91.44 580 ALA A CA 1
ATOM 4515 C C . ALA A 1 580 ? -1.503 -7.525 19.396 1.00 91.44 580 ALA A C 1
ATOM 4517 O O . ALA A 1 580 ? -1.373 -6.901 20.453 1.00 91.44 580 ALA A O 1
ATOM 4518 N N . VAL A 1 581 ? -1.515 -8.867 19.345 1.00 88.06 581 VAL A N 1
ATOM 4519 C CA . VAL A 1 581 ? -1.205 -9.736 20.506 1.00 88.06 581 VAL A CA 1
ATOM 4520 C C . VAL A 1 581 ? 0.236 -9.515 20.986 1.00 88.06 581 VAL A C 1
ATOM 4522 O O . VAL A 1 581 ? 0.530 -9.677 22.167 1.00 88.06 581 VAL A O 1
ATOM 4525 N N . CYS A 1 582 ? 1.128 -9.102 20.078 1.00 87.69 582 CYS A N 1
ATOM 4526 C CA . CYS A 1 582 ? 2.505 -8.730 20.378 1.00 87.69 582 CYS A CA 1
ATOM 4527 C C . CYS A 1 582 ? 2.575 -7.710 21.529 1.00 87.69 582 CYS A C 1
ATOM 4529 O O . CYS A 1 582 ? 1.905 -6.675 21.506 1.00 87.69 582 CYS A O 1
ATOM 4531 N N . GLN A 1 583 ? 3.401 -7.994 22.540 1.00 85.38 583 GLN A N 1
ATOM 4532 C CA . GLN A 1 583 ? 3.514 -7.157 23.741 1.00 85.38 583 GLN A CA 1
ATOM 4533 C C . GLN A 1 583 ? 4.554 -6.038 23.638 1.00 85.38 583 GLN A C 1
ATOM 4535 O O . GLN A 1 583 ? 4.658 -5.229 24.557 1.00 85.38 583 GLN A O 1
ATOM 4540 N N . THR A 1 584 ? 5.282 -5.949 22.524 1.00 84.50 584 THR A N 1
ATOM 4541 C CA . THR A 1 584 ? 6.320 -4.931 22.307 1.00 84.50 584 THR A CA 1
ATOM 4542 C C . THR A 1 584 ? 5.922 -3.883 21.272 1.00 84.50 584 THR A C 1
ATOM 4544 O O . THR A 1 584 ? 6.192 -2.706 21.489 1.00 84.50 584 THR A O 1
ATOM 4547 N N . CYS A 1 585 ? 5.263 -4.261 20.172 1.00 89.25 585 CYS A N 1
ATOM 4548 C CA . CYS A 1 585 ? 4.982 -3.334 19.073 1.00 89.25 585 CYS A CA 1
ATOM 4549 C C . CYS A 1 585 ? 3.633 -2.607 19.204 1.00 89.25 585 CYS A C 1
ATOM 4551 O O . CYS A 1 585 ? 2.630 -3.188 19.627 1.00 89.25 585 CYS A O 1
ATOM 4553 N N . SER A 1 586 ? 3.604 -1.367 18.723 1.00 90.75 586 SER A N 1
ATOM 4554 C CA . SER A 1 586 ? 2.399 -0.596 18.384 1.00 90.75 586 SER A CA 1
ATOM 4555 C C . SER A 1 586 ? 2.258 -0.423 16.858 1.00 90.75 586 SER A C 1
ATOM 4557 O O . SER A 1 586 ? 1.540 0.448 16.371 1.00 90.75 586 SER A O 1
ATOM 4559 N N . CYS A 1 587 ? 2.966 -1.251 16.077 1.00 87.19 587 CYS A N 1
ATOM 4560 C CA . CYS A 1 587 ? 3.168 -1.076 14.637 1.00 87.19 587 CYS A CA 1
ATOM 4561 C C . CYS A 1 587 ? 1.920 -1.279 13.768 1.00 87.19 587 CYS A C 1
ATOM 4563 O O . CYS A 1 587 ? 1.841 -0.675 12.699 1.00 87.19 587 CYS A O 1
ATOM 4565 N N . VAL A 1 588 ? 0.988 -2.141 14.177 1.00 93.62 588 VAL A N 1
ATOM 4566 C CA . VAL A 1 588 ? -0.119 -2.619 13.332 1.00 93.62 588 VAL A CA 1
ATOM 4567 C C . VAL A 1 588 ? -1.439 -2.669 14.097 1.00 93.62 588 VAL A C 1
ATOM 4569 O O . VAL A 1 588 ? -1.460 -2.937 15.301 1.00 93.62 588 VAL A O 1
ATOM 4572 N N . ALA A 1 589 ? -2.544 -2.451 13.382 1.00 95.31 589 ALA A N 1
ATOM 4573 C CA . ALA A 1 589 ? -3.895 -2.510 13.928 1.00 95.31 589 ALA A CA 1
ATOM 4574 C C . ALA A 1 589 ? -4.807 -3.462 13.135 1.00 95.31 589 ALA A C 1
ATOM 4576 O O . ALA A 1 589 ? -4.610 -3.725 11.946 1.00 95.31 589 ALA A O 1
ATOM 4577 N N . TYR A 1 590 ? -5.852 -3.960 13.796 1.00 96.44 590 TYR A N 1
ATOM 4578 C CA . TYR A 1 590 ? -6.838 -4.874 13.220 1.00 96.44 590 TYR A CA 1
ATOM 4579 C C . TYR A 1 590 ? -8.258 -4.337 13.407 1.00 96.44 590 TYR A C 1
ATOM 4581 O O . TYR A 1 590 ? -8.546 -3.642 14.377 1.00 96.44 590 TYR A O 1
ATOM 4589 N N . CYS A 1 591 ? -9.167 -4.680 12.491 1.00 94.19 591 CYS A N 1
ATOM 4590 C CA . CYS A 1 591 ? -10.580 -4.296 12.590 1.00 94.19 591 CYS A CA 1
ATOM 4591 C C . CYS A 1 591 ? -11.393 -5.180 13.554 1.00 94.19 591 CYS A C 1
ATOM 4593 O O . CYS A 1 591 ? -12.525 -4.839 13.882 1.00 94.19 591 CYS A O 1
ATOM 4595 N N . SER A 1 592 ? -10.852 -6.333 13.962 1.00 93.00 592 SER A N 1
ATOM 4596 C CA . SER A 1 592 ? -11.528 -7.303 14.826 1.00 93.00 592 SER A CA 1
ATOM 4597 C C . SER A 1 592 ? -10.535 -8.230 15.530 1.00 93.00 592 SER A C 1
ATOM 4599 O O . SER A 1 592 ? -9.420 -8.453 15.046 1.00 93.00 592 SER A O 1
ATOM 4601 N N . ILE A 1 593 ? -10.986 -8.831 16.635 1.00 91.00 593 ILE A N 1
ATOM 4602 C CA . ILE A 1 593 ? -10.285 -9.908 17.349 1.00 91.00 593 ILE A CA 1
ATOM 4603 C C . ILE A 1 593 ? -9.970 -11.085 16.408 1.00 91.00 593 ILE A C 1
ATOM 4605 O O . ILE A 1 593 ? -8.836 -11.551 16.387 1.00 91.00 593 ILE A O 1
ATOM 4609 N N . SER A 1 594 ? -10.911 -11.503 15.549 1.00 92.62 594 SER A N 1
ATOM 4610 C CA . SER A 1 594 ? -10.674 -12.612 14.607 1.00 92.62 594 SER A CA 1
ATOM 4611 C C . SER A 1 594 ? -9.556 -12.316 13.602 1.00 92.62 594 SER A C 1
ATOM 4613 O O . SER A 1 594 ? -8.759 -13.202 13.303 1.00 92.62 594 SER A O 1
ATOM 4615 N N . CYS A 1 595 ? -9.464 -11.085 13.086 1.00 94.38 595 CYS A N 1
ATOM 4616 C CA . CYS A 1 595 ? -8.382 -10.706 12.174 1.00 94.38 595 CYS A CA 1
ATOM 4617 C C . CYS A 1 595 ? -7.023 -10.660 12.881 1.00 94.38 595 CYS A C 1
ATOM 4619 O O . CYS A 1 595 ? -6.046 -11.149 12.323 1.00 94.38 595 CYS A O 1
ATOM 4621 N N . ARG A 1 596 ? -6.972 -10.132 14.110 1.00 94.69 596 ARG A N 1
ATOM 4622 C CA . ARG A 1 596 ? -5.761 -10.143 14.939 1.00 94.69 596 ARG A CA 1
ATOM 4623 C C . ARG A 1 596 ? -5.285 -11.570 15.218 1.00 94.69 596 ARG A C 1
ATOM 4625 O O . ARG A 1 596 ? -4.112 -11.869 15.032 1.00 94.69 596 ARG A O 1
ATOM 4632 N N . ASP A 1 597 ? -6.187 -12.446 15.651 1.00 93.62 597 ASP A N 1
ATOM 4633 C CA . ASP A 1 597 ? -5.830 -13.798 16.095 1.00 93.62 597 ASP A CA 1
ATOM 4634 C C . ASP A 1 597 ? -5.424 -14.699 14.914 1.00 93.62 597 ASP A C 1
ATOM 4636 O O . ASP A 1 597 ? -4.534 -15.535 15.059 1.00 93.62 597 ASP A O 1
ATOM 4640 N N . LYS A 1 598 ? -5.993 -14.477 13.718 1.00 91.31 598 LYS A N 1
ATOM 4641 C CA . LYS A 1 598 ? -5.559 -15.134 12.469 1.00 91.31 598 LYS A CA 1
ATOM 4642 C C . LYS A 1 598 ? -4.180 -14.684 11.989 1.00 91.31 598 LYS A C 1
ATOM 4644 O O . LYS A 1 598 ? -3.469 -15.485 11.389 1.00 91.31 598 LYS A O 1
ATOM 4649 N N . ASP A 1 599 ? -3.808 -13.428 12.231 1.00 93.62 599 ASP A N 1
ATOM 4650 C CA . ASP A 1 599 ? -2.508 -12.890 11.819 1.00 93.62 599 ASP A CA 1
ATOM 4651 C C . ASP A 1 599 ? -1.410 -13.099 12.868 1.00 93.62 599 ASP A C 1
ATOM 4653 O O . ASP A 1 599 ? -0.235 -13.036 12.529 1.00 93.62 599 ASP A O 1
ATOM 4657 N N . ALA A 1 600 ? -1.759 -13.386 14.128 1.00 93.06 600 ALA A N 1
ATOM 4658 C CA . ALA A 1 600 ? -0.833 -13.391 15.264 1.00 93.06 600 ALA A CA 1
ATOM 4659 C C . ALA A 1 600 ? 0.467 -14.188 15.025 1.00 93.06 600 ALA A C 1
ATOM 4661 O O . ALA A 1 600 ? 1.546 -13.683 15.325 1.00 93.06 600 ALA A O 1
ATOM 4662 N N . LYS A 1 601 ? 0.380 -15.388 14.431 1.00 91.19 601 LYS A N 1
ATOM 4663 C CA . LYS A 1 601 ? 1.547 -16.238 14.118 1.00 91.19 601 LYS A CA 1
ATOM 4664 C C . LYS A 1 601 ? 2.360 -15.754 12.905 1.00 91.19 601 LYS A C 1
ATOM 4666 O O . LYS A 1 601 ? 3.559 -16.007 12.820 1.00 91.19 601 LYS A O 1
ATOM 4671 N N . ILE A 1 602 ? 1.726 -15.059 11.963 1.00 92.75 602 ILE A N 1
ATOM 4672 C CA . ILE A 1 602 ? 2.412 -14.427 10.826 1.00 92.75 602 ILE A CA 1
ATOM 4673 C C . ILE A 1 602 ? 3.172 -13.211 11.361 1.00 92.75 602 ILE A C 1
ATOM 4675 O O . ILE A 1 602 ? 4.389 -13.109 11.226 1.00 92.75 602 ILE A O 1
ATOM 4679 N N . HIS A 1 603 ? 2.454 -12.356 12.087 1.00 93.69 603 HIS A N 1
ATOM 4680 C CA . HIS A 1 603 ? 2.965 -11.161 12.734 1.00 93.69 603 HIS A CA 1
ATOM 4681 C C . HIS A 1 603 ? 4.101 -11.446 13.730 1.00 93.69 603 HIS A C 1
ATOM 4683 O O . HIS A 1 603 ? 5.010 -10.635 13.824 1.00 93.69 603 HIS A O 1
ATOM 4689 N N . GLU A 1 604 ? 4.124 -12.584 14.430 1.00 92.31 604 GLU A N 1
ATOM 4690 C CA . GLU A 1 604 ? 5.268 -12.996 15.267 1.00 92.31 604 GLU A CA 1
ATOM 4691 C C . GLU A 1 604 ? 6.594 -13.039 14.480 1.00 92.31 604 GLU A C 1
ATOM 4693 O O . GLU A 1 604 ? 7.632 -12.594 14.972 1.00 92.31 604 GLU A O 1
ATOM 4698 N N . ASN A 1 605 ? 6.546 -13.505 13.229 1.00 92.50 605 ASN A N 1
ATOM 4699 C CA . ASN A 1 605 ? 7.703 -13.571 12.337 1.00 92.50 605 ASN A CA 1
ATOM 4700 C C . ASN A 1 605 ? 7.987 -12.228 11.644 1.00 92.50 605 ASN A C 1
ATOM 4702 O O . ASN A 1 605 ? 9.146 -11.874 11.438 1.00 92.50 605 ASN A O 1
ATOM 4706 N N . GLU A 1 606 ? 6.955 -11.449 11.311 1.00 92.31 606 GLU A N 1
ATOM 4707 C CA . GLU A 1 606 ? 7.127 -10.143 10.655 1.00 92.31 606 GLU A CA 1
ATOM 4708 C C . GLU A 1 606 ? 7.537 -9.027 11.628 1.00 92.31 606 GLU A C 1
ATOM 4710 O O . GLU A 1 606 ? 8.316 -8.147 11.269 1.00 92.31 606 GLU A O 1
ATOM 4715 N N . CYS A 1 607 ? 7.045 -9.038 12.867 1.00 91.06 607 CYS A N 1
ATOM 4716 C CA . CYS A 1 607 ? 7.160 -7.926 13.814 1.00 91.06 607 CYS A CA 1
ATOM 4717 C C . CYS A 1 607 ? 8.592 -7.380 13.994 1.00 91.06 607 CYS A C 1
ATOM 4719 O O . CYS A 1 607 ? 8.735 -6.155 14.003 1.00 91.06 607 CYS A O 1
ATOM 4721 N N . PRO A 1 608 ? 9.656 -8.205 14.107 1.00 89.19 608 PRO A N 1
ATOM 4722 C CA . PRO A 1 608 ? 11.022 -7.695 14.252 1.00 89.19 608 PRO A CA 1
ATOM 4723 C C . PRO A 1 608 ? 11.578 -7.019 12.990 1.00 89.19 608 PRO A C 1
ATOM 4725 O O . PRO A 1 608 ? 12.519 -6.238 13.094 1.00 89.19 608 PRO A O 1
ATOM 4728 N N . ILE A 1 609 ? 11.028 -7.335 11.811 1.00 89.88 609 ILE A N 1
ATOM 4729 C CA . ILE A 1 609 ? 11.548 -6.917 10.500 1.00 89.88 609 ILE A CA 1
ATOM 4730 C C . ILE A 1 609 ? 10.693 -5.839 9.816 1.00 89.88 609 ILE A C 1
ATOM 4732 O O . ILE A 1 609 ? 11.203 -5.125 8.955 1.00 89.88 609 ILE A O 1
ATOM 4736 N N . LEU A 1 610 ? 9.423 -5.668 10.215 1.00 90.06 610 LEU A N 1
ATOM 4737 C CA . LEU A 1 610 ? 8.522 -4.633 9.684 1.00 90.06 610 LEU A CA 1
ATOM 4738 C C . LEU A 1 610 ? 9.120 -3.211 9.721 1.00 90.06 610 LEU A C 1
ATOM 4740 O O . LEU A 1 610 ? 9.050 -2.539 8.690 1.00 90.06 610 LEU A O 1
ATOM 4744 N N . PRO A 1 611 ? 9.744 -2.739 10.826 1.00 86.75 611 PRO A N 1
ATOM 4745 C CA . PRO A 1 611 ? 10.332 -1.400 10.866 1.00 86.75 611 PRO A CA 1
ATOM 4746 C C . PRO A 1 611 ? 11.460 -1.236 9.841 1.00 86.75 611 PRO A C 1
ATOM 4748 O O . PRO A 1 611 ? 11.481 -0.247 9.116 1.00 86.75 611 PRO A O 1
ATOM 4751 N N . THR A 1 612 ? 12.345 -2.232 9.711 1.00 86.06 612 THR A N 1
ATOM 4752 C CA . THR A 1 612 ? 13.445 -2.225 8.733 1.00 86.06 612 THR A CA 1
ATOM 4753 C C . THR A 1 612 ? 12.922 -2.244 7.295 1.00 86.06 612 THR A C 1
ATOM 4755 O O . THR A 1 612 ? 13.428 -1.505 6.452 1.00 86.06 612 THR A O 1
ATOM 4758 N N . LEU A 1 613 ? 11.884 -3.041 7.008 1.00 87.19 613 LEU A N 1
ATOM 4759 C CA . LEU A 1 613 ? 11.252 -3.081 5.688 1.00 87.19 613 LEU A CA 1
ATOM 4760 C C . LEU A 1 613 ? 10.643 -1.722 5.316 1.00 87.19 613 LEU A C 1
ATOM 4762 O O . LEU A 1 613 ? 10.930 -1.209 4.235 1.00 87.19 613 LEU A O 1
ATOM 4766 N N . TRP A 1 614 ? 9.859 -1.102 6.204 1.00 86.25 614 TRP A N 1
ATOM 4767 C CA . TRP A 1 614 ? 9.273 0.218 5.941 1.00 86.25 614 TRP A CA 1
ATOM 4768 C C . TRP A 1 614 ? 10.331 1.323 5.842 1.00 86.25 614 TRP A C 1
ATOM 4770 O O . TRP A 1 614 ? 10.263 2.130 4.918 1.00 86.25 614 TRP A O 1
ATOM 4780 N N . ALA A 1 615 ? 11.339 1.329 6.720 1.00 82.12 615 ALA A N 1
ATOM 4781 C CA . ALA A 1 615 ? 12.435 2.300 6.683 1.00 82.12 615 ALA A CA 1
ATOM 4782 C C . ALA A 1 615 ? 13.299 2.177 5.414 1.00 82.12 615 ALA A C 1
ATOM 4784 O O . ALA A 1 615 ? 13.764 3.187 4.894 1.00 82.12 615 ALA A O 1
ATOM 4785 N N . SER A 1 616 ? 13.465 0.963 4.870 1.00 82.56 616 SER A N 1
ATOM 4786 C CA . SER A 1 616 ? 14.164 0.743 3.592 1.00 82.56 616 SER A CA 1
ATOM 4787 C C . SER A 1 616 ? 13.420 1.300 2.372 1.00 82.56 616 SER A C 1
ATOM 4789 O O . SER A 1 616 ? 14.002 1.358 1.290 1.00 82.56 616 SER A O 1
ATOM 4791 N N . LYS A 1 617 ? 12.128 1.644 2.526 1.00 81.38 617 LYS A N 1
ATOM 4792 C CA . LYS A 1 617 ? 11.213 2.108 1.465 1.00 81.38 617 LYS A CA 1
ATOM 4793 C C . LYS A 1 617 ? 11.226 1.223 0.207 1.00 81.38 617 LYS A C 1
ATOM 4795 O O . LYS A 1 617 ? 10.978 1.681 -0.905 1.00 81.38 617 LYS A O 1
ATOM 4800 N N . THR A 1 618 ? 11.502 -0.067 0.401 1.00 83.44 618 THR A N 1
ATOM 4801 C CA . THR A 1 618 ? 11.530 -1.073 -0.661 1.00 83.44 618 THR A CA 1
ATOM 4802 C C . THR A 1 618 ? 10.149 -1.265 -1.302 1.00 83.44 618 THR A C 1
ATOM 4804 O O . THR A 1 618 ? 9.123 -0.866 -0.749 1.00 83.44 618 THR A O 1
ATOM 4807 N N . SER A 1 619 ? 10.102 -1.901 -2.474 1.00 87.50 619 SER A N 1
ATOM 4808 C CA . SER A 1 619 ? 8.840 -2.192 -3.166 1.00 87.50 619 SER A CA 1
ATOM 4809 C C . SER A 1 619 ? 7.914 -3.058 -2.307 1.00 87.50 619 SER A C 1
ATOM 4811 O O . SER A 1 619 ? 8.371 -4.001 -1.659 1.00 87.50 619 SER A O 1
ATOM 4813 N N . ILE A 1 620 ? 6.598 -2.818 -2.392 1.00 89.31 620 ILE A N 1
ATOM 4814 C CA . ILE A 1 620 ? 5.551 -3.673 -1.798 1.00 89.31 620 ILE A CA 1
ATOM 4815 C C . ILE A 1 620 ? 5.733 -5.161 -2.158 1.00 89.31 620 ILE A C 1
ATOM 4817 O O . ILE A 1 620 ? 5.406 -6.044 -1.365 1.00 89.31 620 ILE A O 1
ATOM 4821 N N . ASN A 1 621 ? 6.350 -5.438 -3.311 1.00 91.06 621 ASN A N 1
ATOM 4822 C CA . ASN A 1 621 ? 6.656 -6.783 -3.785 1.00 91.06 621 ASN A CA 1
ATOM 4823 C C . ASN A 1 621 ? 7.620 -7.536 -2.854 1.00 91.06 621 ASN A C 1
ATOM 4825 O O . ASN A 1 621 ? 7.481 -8.744 -2.686 1.00 91.06 621 ASN A O 1
ATOM 4829 N N . CYS A 1 622 ? 8.550 -6.839 -2.198 1.00 93.06 622 CYS A N 1
ATOM 4830 C CA . CYS A 1 622 ? 9.474 -7.425 -1.225 1.00 93.06 622 CYS A CA 1
ATOM 4831 C C . CYS A 1 622 ? 8.757 -7.841 0.068 1.00 93.06 622 CYS A C 1
ATOM 4833 O O . CYS A 1 622 ? 9.042 -8.901 0.628 1.00 93.06 622 CYS A O 1
ATOM 4835 N N . PHE A 1 623 ? 7.781 -7.041 0.513 1.00 93.31 623 PHE A N 1
ATOM 4836 C CA . PHE A 1 623 ? 6.931 -7.375 1.657 1.00 93.31 623 PHE A CA 1
ATOM 4837 C C . PHE A 1 623 ? 6.041 -8.582 1.341 1.00 93.31 623 PHE A C 1
ATOM 4839 O O . PHE A 1 623 ? 5.956 -9.508 2.142 1.00 93.31 623 PHE A O 1
ATOM 4846 N N . LEU A 1 624 ? 5.425 -8.612 0.153 1.00 92.56 624 LEU A N 1
ATOM 4847 C CA . LEU A 1 624 ? 4.652 -9.763 -0.321 1.00 92.56 624 LEU A CA 1
ATOM 4848 C C . LEU A 1 624 ? 5.521 -11.025 -0.433 1.00 92.56 624 LEU A C 1
ATOM 4850 O O . LEU A 1 624 ? 5.090 -12.085 0.019 1.00 92.56 624 LEU A O 1
ATOM 4854 N N . ALA A 1 625 ? 6.746 -10.914 -0.961 1.00 92.25 625 ALA A N 1
ATOM 4855 C CA . ALA A 1 625 ? 7.671 -12.038 -1.111 1.00 92.25 625 ALA A CA 1
ATOM 4856 C C . ALA A 1 625 ? 8.020 -12.688 0.232 1.00 92.25 625 ALA A C 1
ATOM 4858 O O . ALA A 1 625 ? 8.019 -13.915 0.321 1.00 92.25 625 ALA A O 1
ATOM 4859 N N . LEU A 1 626 ? 8.252 -11.883 1.276 1.00 93.25 626 LEU A N 1
ATOM 4860 C CA . LEU A 1 626 ? 8.452 -12.382 2.637 1.00 93.25 626 LEU A CA 1
ATOM 4861 C C . LEU A 1 626 ? 7.155 -12.887 3.279 1.00 93.25 626 LEU A C 1
ATOM 4863 O O . LEU A 1 626 ? 7.174 -13.960 3.881 1.00 93.25 626 LEU A O 1
ATOM 4867 N N . ARG A 1 627 ? 6.020 -12.189 3.120 1.00 92.69 627 ARG A N 1
ATOM 4868 C CA . ARG A 1 627 ? 4.739 -12.613 3.716 1.00 92.69 627 ARG A CA 1
ATOM 4869 C C . ARG A 1 627 ? 4.264 -13.957 3.172 1.00 92.69 627 ARG A C 1
ATOM 4871 O O . ARG A 1 627 ? 3.728 -14.759 3.927 1.00 92.69 627 ARG A O 1
ATOM 4878 N N . ILE A 1 628 ? 4.516 -14.251 1.893 1.00 88.75 628 ILE A N 1
ATOM 4879 C CA . ILE A 1 628 ? 4.261 -15.574 1.297 1.00 88.75 628 ILE A CA 1
ATOM 4880 C C . ILE A 1 628 ? 5.037 -16.686 2.028 1.00 88.75 628 ILE A C 1
ATOM 4882 O O . ILE A 1 628 ? 4.467 -17.752 2.252 1.00 88.75 628 ILE A O 1
ATOM 4886 N N . ILE A 1 629 ? 6.283 -16.427 2.448 1.00 90.25 629 ILE A N 1
ATOM 4887 C CA . ILE A 1 629 ? 7.101 -17.366 3.233 1.00 90.25 629 ILE A CA 1
ATOM 4888 C C . ILE A 1 629 ? 6.565 -17.490 4.666 1.00 90.25 629 ILE A C 1
ATOM 4890 O O . ILE A 1 629 ? 6.182 -18.576 5.091 1.00 90.25 629 ILE A O 1
ATOM 4894 N N . VAL A 1 630 ? 6.479 -16.381 5.413 1.00 91.50 630 VAL A N 1
ATOM 4895 C CA . VAL A 1 630 ? 6.169 -16.417 6.859 1.00 91.50 630 VAL A CA 1
ATOM 4896 C C . VAL A 1 630 ? 4.730 -16.817 7.200 1.00 91.50 630 VAL A C 1
ATOM 4898 O O . VAL A 1 630 ? 4.430 -17.127 8.353 1.00 91.50 630 VAL A O 1
ATOM 4901 N N . ARG A 1 631 ? 3.830 -16.861 6.208 1.00 86.94 631 ARG A N 1
ATOM 4902 C CA . ARG A 1 631 ? 2.482 -17.441 6.347 1.00 86.94 631 ARG A CA 1
ATOM 4903 C C . ARG A 1 631 ? 2.496 -18.918 6.737 1.00 86.94 631 ARG A C 1
ATOM 4905 O O . ARG A 1 631 ? 1.489 -19.414 7.239 1.00 86.94 631 ARG A O 1
ATOM 4912 N N . GLN A 1 632 ? 3.595 -19.625 6.489 1.00 84.44 632 GLN A N 1
ATOM 4913 C CA . GLN A 1 632 ? 3.713 -21.067 6.674 1.00 84.44 632 GLN A CA 1
ATOM 4914 C C . GLN A 1 632 ? 4.964 -21.371 7.493 1.00 84.44 632 GLN A C 1
ATOM 4916 O O . GLN A 1 632 ? 5.995 -20.741 7.321 1.00 84.44 632 GLN A O 1
ATOM 4921 N N . SER A 1 633 ? 4.883 -22.316 8.428 1.00 88.69 633 SER A N 1
ATOM 4922 C CA . SER A 1 633 ? 6.032 -22.670 9.273 1.00 88.69 633 SER A CA 1
ATOM 4923 C C . SER A 1 633 ? 7.174 -23.254 8.443 1.00 88.69 633 SER A C 1
ATOM 4925 O O . SER A 1 633 ? 6.904 -24.073 7.562 1.00 88.69 633 SER A O 1
ATOM 4927 N N . PHE A 1 634 ? 8.422 -22.934 8.803 1.00 90.62 634 PHE A N 1
ATOM 4928 C CA . PHE A 1 634 ? 9.635 -23.460 8.167 1.00 90.62 634 PHE A CA 1
ATOM 4929 C C . PHE A 1 634 ? 9.544 -24.964 7.849 1.00 90.62 634 PHE A C 1
ATOM 4931 O O . PHE A 1 634 ? 9.707 -25.345 6.695 1.00 90.62 634 PHE A O 1
ATOM 4938 N N . ASP A 1 635 ? 9.159 -25.804 8.818 1.00 88.56 635 ASP A N 1
ATOM 4939 C CA . ASP A 1 635 ? 9.082 -27.266 8.645 1.00 88.56 635 ASP A CA 1
ATOM 4940 C C . ASP A 1 635 ? 8.069 -27.725 7.583 1.00 88.56 635 ASP A C 1
ATOM 4942 O O . ASP A 1 635 ? 8.190 -28.823 7.045 1.00 88.56 635 ASP A O 1
ATOM 4946 N N . LYS A 1 636 ? 7.041 -26.916 7.292 1.00 83.19 636 LYS A N 1
ATOM 4947 C CA . LYS A 1 636 ? 6.059 -27.211 6.236 1.00 83.19 636 LYS A CA 1
ATOM 4948 C C . LYS A 1 636 ? 6.594 -26.852 4.859 1.00 83.19 636 LYS A C 1
ATOM 4950 O O . LYS A 1 636 ? 6.341 -27.602 3.929 1.00 83.19 636 LYS A O 1
ATOM 4955 N N . LEU A 1 637 ? 7.303 -25.728 4.740 1.00 81.25 637 LEU A N 1
ATOM 4956 C CA . LEU A 1 637 ? 7.940 -25.325 3.488 1.00 81.25 637 LEU A CA 1
ATOM 4957 C C . LEU A 1 637 ? 9.128 -26.228 3.158 1.00 81.25 637 LEU A C 1
ATOM 4959 O O . LEU A 1 637 ? 9.222 -26.721 2.044 1.00 81.25 637 LEU A O 1
ATOM 4963 N N . TYR A 1 638 ? 10.002 -26.499 4.128 1.00 84.25 638 TYR A N 1
ATOM 4964 C CA . TYR A 1 638 ? 11.224 -27.267 3.894 1.00 84.25 638 TYR A CA 1
ATOM 4965 C C . TYR A 1 638 ? 10.946 -28.712 3.447 1.00 84.25 638 TYR A C 1
ATOM 4967 O O . TYR A 1 638 ? 11.625 -29.210 2.558 1.00 84.25 638 TYR A O 1
ATOM 4975 N N . LYS A 1 639 ? 9.878 -29.348 3.956 1.00 79.50 639 LYS A N 1
ATOM 4976 C CA . LYS A 1 639 ? 9.411 -30.675 3.499 1.00 79.50 639 LYS A CA 1
ATOM 4977 C C . LYS A 1 639 ? 9.011 -30.744 2.021 1.00 79.50 639 LYS A C 1
ATOM 4979 O O . LYS A 1 639 ? 8.865 -31.841 1.497 1.00 79.50 639 LYS A O 1
ATOM 4984 N N . LEU A 1 640 ? 8.804 -29.608 1.353 1.00 72.50 640 LEU A N 1
ATOM 4985 C CA . LEU A 1 640 ? 8.464 -29.568 -0.072 1.00 72.50 640 LEU A CA 1
ATOM 4986 C C . LEU A 1 640 ? 9.700 -29.604 -0.982 1.00 72.50 640 LEU A C 1
ATOM 4988 O O . LEU A 1 640 ? 9.551 -29.790 -2.186 1.00 72.50 640 LEU A O 1
ATOM 4992 N N . LYS A 1 641 ? 10.912 -29.497 -0.416 1.00 72.56 641 LYS A N 1
ATOM 4993 C CA . LYS A 1 641 ? 12.180 -29.755 -1.118 1.00 72.56 641 LYS A CA 1
ATOM 4994 C C . LYS A 1 641 ? 12.276 -31.201 -1.624 1.00 72.56 641 LYS A C 1
ATOM 4996 O O . LYS A 1 641 ? 12.855 -31.436 -2.675 1.00 72.56 641 LYS A O 1
ATOM 5001 N N . ASP A 1 642 ? 11.678 -32.147 -0.899 1.00 61.53 642 ASP A N 1
ATOM 5002 C CA . ASP A 1 642 ? 11.782 -33.586 -1.177 1.00 61.53 642 ASP A CA 1
ATOM 5003 C C . ASP A 1 642 ? 10.615 -34.126 -2.040 1.00 61.53 642 ASP A C 1
ATOM 5005 O O . ASP A 1 642 ? 10.516 -35.330 -2.283 1.00 61.53 642 ASP A O 1
ATOM 5009 N N . VAL A 1 643 ? 9.702 -33.257 -2.499 1.00 58.16 643 VAL A N 1
ATOM 5010 C CA . VAL A 1 643 ? 8.547 -33.645 -3.329 1.00 58.16 643 VAL A CA 1
ATOM 5011 C C . VAL A 1 643 ? 8.963 -33.706 -4.798 1.00 58.16 643 VAL A C 1
ATOM 5013 O O . VAL A 1 643 ? 9.304 -32.695 -5.407 1.00 58.16 643 VAL A O 1
ATOM 5016 N N . ASN A 1 644 ? 8.914 -34.910 -5.367 1.00 46.56 644 ASN A N 1
ATOM 5017 C CA . ASN A 1 644 ? 9.466 -35.221 -6.684 1.00 46.56 644 ASN A CA 1
ATOM 5018 C C . ASN A 1 644 ? 8.779 -34.431 -7.823 1.00 46.56 644 ASN A C 1
ATOM 5020 O O . ASN A 1 644 ? 7.552 -34.329 -7.882 1.00 46.56 644 ASN A O 1
ATOM 5024 N N . SER A 1 645 ? 9.567 -33.892 -8.758 1.00 49.53 645 SER A N 1
ATOM 5025 C CA . SER A 1 645 ? 9.091 -32.982 -9.816 1.00 49.53 645 SER A CA 1
ATOM 5026 C C . SER A 1 645 ? 8.416 -33.673 -11.009 1.00 49.53 645 SER A C 1
ATOM 5028 O O . SER A 1 645 ? 7.894 -32.995 -11.891 1.00 49.53 645 SER A O 1
ATOM 5030 N N . LYS A 1 646 ? 8.402 -35.013 -11.049 1.00 40.62 646 LYS A N 1
ATOM 5031 C CA . LYS A 1 646 ? 7.850 -35.798 -12.170 1.00 40.62 646 LYS A CA 1
ATOM 5032 C C . LYS A 1 646 ? 6.326 -35.949 -12.163 1.00 40.62 646 LYS A C 1
ATOM 5034 O O . LYS A 1 646 ? 5.753 -36.216 -13.217 1.00 40.62 646 LYS A O 1
ATOM 5039 N N . ASP A 1 647 ? 5.675 -35.753 -11.020 1.00 45.44 647 ASP A N 1
ATOM 5040 C CA . ASP A 1 647 ? 4.215 -35.792 -10.931 1.00 45.44 647 ASP A CA 1
ATOM 5041 C C . ASP A 1 647 ? 3.645 -34.455 -11.416 1.00 45.44 647 ASP A C 1
ATOM 5043 O O . ASP A 1 647 ? 3.577 -33.496 -10.640 1.00 45.44 647 ASP A O 1
ATOM 5047 N N . LYS A 1 648 ? 3.236 -34.377 -12.690 1.00 51.22 648 LYS A N 1
ATOM 5048 C CA . LYS A 1 648 ? 2.521 -33.205 -13.221 1.00 51.22 648 LYS A CA 1
ATOM 5049 C C . LYS A 1 648 ? 1.331 -32.880 -12.321 1.00 51.22 648 LYS A C 1
ATOM 5051 O O . LYS A 1 648 ? 0.530 -33.754 -12.000 1.00 51.22 648 LYS A O 1
ATOM 5056 N N . PHE A 1 649 ? 1.211 -31.620 -11.911 1.00 56.88 649 PHE A N 1
ATOM 5057 C CA . PHE A 1 649 ? 0.014 -31.165 -11.220 1.00 56.88 649 PHE A CA 1
ATOM 5058 C C . PHE A 1 649 ? -1.111 -30.982 -12.249 1.00 56.88 649 PHE A C 1
ATOM 5060 O O . PHE A 1 649 ? -1.103 -30.030 -13.030 1.00 56.88 649 PHE A O 1
ATOM 5067 N N . GLU A 1 650 ? -2.067 -31.908 -12.263 1.00 64.50 650 GLU A N 1
ATOM 5068 C CA . GLU A 1 650 ? -3.236 -31.861 -13.143 1.00 64.50 650 GLU A CA 1
ATOM 5069 C C . GLU A 1 650 ? -4.467 -31.381 -12.368 1.00 64.50 650 GLU A C 1
ATOM 5071 O O . GLU A 1 650 ? -4.906 -32.008 -11.403 1.00 64.50 650 GLU A O 1
ATOM 5076 N N . VAL A 1 651 ? -5.046 -30.257 -12.804 1.00 74.50 651 VAL A N 1
ATOM 5077 C CA . VAL A 1 651 ? -6.289 -29.736 -12.222 1.00 74.50 651 VAL A CA 1
ATOM 5078 C C . VAL A 1 651 ? -7.428 -30.694 -12.557 1.00 74.50 651 VAL A C 1
ATOM 5080 O O . VAL A 1 651 ? -7.752 -30.906 -13.725 1.00 74.50 651 VAL A O 1
ATOM 5083 N N . SER A 1 652 ? -8.065 -31.246 -11.529 1.00 78.75 652 SER A N 1
ATOM 5084 C CA . SER A 1 652 ? -9.125 -32.248 -11.664 1.00 78.75 652 SER A CA 1
ATOM 5085 C C . SER A 1 652 ? -10.320 -31.918 -10.768 1.00 78.75 652 SER A C 1
ATOM 5087 O O . SER A 1 652 ? -10.241 -31.065 -9.888 1.00 78.75 652 SER A O 1
ATOM 5089 N N . ALA A 1 653 ? -11.453 -32.599 -10.957 1.00 78.56 653 ALA A N 1
ATOM 5090 C CA . ALA A 1 653 ? -12.608 -32.424 -10.069 1.00 78.56 653 ALA A CA 1
ATOM 5091 C C . ALA A 1 653 ? -12.330 -32.912 -8.628 1.00 78.56 653 ALA A C 1
ATOM 5093 O O . ALA A 1 653 ? -12.957 -32.437 -7.682 1.00 78.56 653 ALA A O 1
ATOM 5094 N N . SER A 1 654 ? -11.383 -33.843 -8.461 1.00 78.56 654 SER A N 1
ATOM 5095 C CA . SER A 1 654 ? -10.874 -34.323 -7.169 1.00 78.56 654 SER A CA 1
ATOM 5096 C C . SER A 1 654 ? -9.841 -33.384 -6.540 1.00 78.56 654 SER A C 1
ATOM 5098 O O . SER A 1 654 ? -9.867 -33.186 -5.327 1.00 78.56 654 SER A O 1
ATOM 5100 N N . GLU A 1 655 ? -8.970 -32.775 -7.350 1.00 75.06 655 GLU A N 1
ATOM 5101 C CA . GLU A 1 655 ? -7.956 -31.799 -6.928 1.00 75.06 655 GLU A CA 1
ATOM 5102 C C . GLU A 1 655 ? -8.112 -30.489 -7.732 1.00 75.06 655 GLU A C 1
ATOM 5104 O O . GLU A 1 655 ? -7.381 -30.246 -8.698 1.00 75.06 655 GLU A O 1
ATOM 5109 N N . PRO A 1 656 ? -9.109 -29.649 -7.386 1.00 80.19 656 PRO A N 1
ATOM 5110 C CA . PRO A 1 656 ? -9.392 -28.417 -8.116 1.00 80.19 656 PRO A CA 1
ATOM 5111 C C . PRO A 1 656 ? -8.412 -27.296 -7.754 1.00 80.19 656 PRO A C 1
ATOM 5113 O O . PRO A 1 656 ? -7.910 -27.219 -6.630 1.00 80.19 656 PRO A O 1
ATOM 5116 N N . TYR A 1 657 ? -8.197 -26.365 -8.684 1.00 80.50 657 TYR A N 1
ATOM 5117 C CA . TYR A 1 657 ? -7.298 -25.230 -8.509 1.00 80.50 657 TYR A CA 1
ATOM 5118 C C . TYR A 1 657 ? -7.844 -24.257 -7.457 1.00 80.50 657 TYR A C 1
ATOM 5120 O O . TYR A 1 657 ? -8.800 -23.516 -7.695 1.00 80.50 657 TYR A O 1
ATOM 5128 N N . ARG A 1 658 ? -7.237 -24.271 -6.269 1.00 74.44 658 ARG A N 1
ATOM 5129 C CA . ARG A 1 658 ? -7.670 -23.502 -5.099 1.00 74.44 658 ARG A CA 1
ATOM 5130 C C . ARG A 1 658 ? -6.635 -22.460 -4.698 1.00 74.44 658 ARG A C 1
ATOM 5132 O O . ARG A 1 658 ? -5.484 -22.783 -4.422 1.00 74.44 658 ARG A O 1
ATOM 5139 N N . SER A 1 659 ? -7.086 -21.215 -4.566 1.00 67.75 659 SER A N 1
ATOM 5140 C CA . SER A 1 659 ? -6.266 -20.068 -4.155 1.00 67.75 659 SER A CA 1
ATOM 5141 C C . SER A 1 659 ? -5.664 -20.192 -2.748 1.00 67.75 659 SER A C 1
ATOM 5143 O O . SER A 1 659 ? -4.731 -19.468 -2.405 1.00 67.75 659 SER A O 1
ATOM 5145 N N . ASP A 1 660 ? -6.240 -21.049 -1.901 1.00 63.81 660 ASP A N 1
ATOM 5146 C CA . ASP A 1 660 ? -5.811 -21.328 -0.531 1.00 63.81 660 ASP A CA 1
ATOM 5147 C C . ASP A 1 660 ? -5.052 -22.658 -0.370 1.00 63.81 660 ASP A C 1
ATOM 5149 O O . ASP A 1 660 ? -4.577 -22.943 0.733 1.00 63.81 660 ASP A O 1
ATOM 5153 N N . ASP A 1 661 ? -4.870 -23.440 -1.442 1.00 62.88 661 ASP A N 1
ATOM 5154 C CA . ASP A 1 661 ? -4.091 -24.677 -1.381 1.00 62.88 661 ASP A CA 1
ATOM 5155 C C . ASP A 1 661 ? -2.580 -24.407 -1.471 1.00 62.88 661 ASP A C 1
ATOM 5157 O O . ASP A 1 661 ? -2.032 -23.906 -2.452 1.00 62.88 661 ASP A O 1
ATOM 5161 N N . PHE A 1 662 ? -1.893 -24.792 -0.401 1.00 58.31 662 PHE A N 1
ATOM 5162 C CA . PHE A 1 662 ? -0.452 -24.685 -0.223 1.00 58.31 662 PHE A CA 1
ATOM 5163 C C . PHE A 1 662 ? 0.348 -25.795 -0.941 1.00 58.31 662 PHE A C 1
ATOM 5165 O O . PHE A 1 662 ? 1.565 -25.678 -1.034 1.00 58.31 662 PHE A O 1
ATOM 5172 N N . LYS A 1 663 ? -0.280 -26.854 -1.476 1.00 51.91 663 LYS A N 1
ATOM 5173 C CA . LYS A 1 663 ? 0.394 -27.886 -2.299 1.00 51.91 663 LYS A CA 1
ATOM 5174 C C . LYS A 1 663 ? 0.539 -27.495 -3.765 1.00 51.91 663 LYS A C 1
ATOM 5176 O O . LYS A 1 663 ? 1.584 -27.748 -4.357 1.00 51.91 663 LYS A O 1
ATOM 5181 N N . ILE A 1 664 ? -0.452 -26.779 -4.302 1.00 49.38 664 ILE A N 1
ATOM 5182 C CA . ILE A 1 664 ? -0.321 -25.984 -5.541 1.00 49.38 664 ILE A CA 1
ATOM 5183 C C . ILE A 1 664 ? 0.818 -24.953 -5.389 1.00 49.38 664 ILE A C 1
ATOM 5185 O O . ILE A 1 664 ? 1.279 -24.409 -6.380 1.00 49.38 664 ILE A O 1
ATOM 5189 N N . MET A 1 665 ? 1.246 -24.735 -4.135 1.00 46.25 665 MET A N 1
ATOM 5190 C CA . MET A 1 665 ? 2.123 -23.738 -3.527 1.00 46.25 665 MET A CA 1
ATOM 5191 C C . MET A 1 665 ? 3.580 -23.642 -3.975 1.00 46.25 665 MET A C 1
ATOM 5193 O O . MET A 1 665 ? 4.170 -22.573 -4.108 1.00 46.25 665 MET A O 1
ATOM 5197 N N . PHE A 1 666 ? 4.206 -24.812 -4.023 1.00 46.59 666 PHE A N 1
ATOM 5198 C CA . PHE A 1 666 ? 5.638 -24.937 -3.783 1.00 46.59 666 PHE A CA 1
ATOM 5199 C C . PHE A 1 666 ? 6.097 -26.342 -4.203 1.00 46.59 666 PHE A C 1
ATOM 5201 O O . PHE A 1 666 ? 6.133 -27.257 -3.383 1.00 46.59 666 PHE A O 1
ATOM 5208 N N . ARG A 1 667 ? 6.475 -26.520 -5.472 1.00 47.62 667 ARG A N 1
ATOM 5209 C CA . ARG A 1 667 ? 7.399 -27.592 -5.880 1.00 47.62 667 ARG A CA 1
ATOM 5210 C C . ARG A 1 667 ? 8.532 -26.951 -6.658 1.00 47.62 667 ARG A C 1
ATOM 5212 O O . ARG A 1 667 ? 8.265 -26.230 -7.607 1.00 47.62 667 ARG A O 1
ATOM 5219 N N . LEU A 1 668 ? 9.772 -27.200 -6.260 1.00 38.69 668 LEU A N 1
ATOM 5220 C CA . LEU A 1 668 ? 10.967 -26.691 -6.927 1.00 38.69 668 LEU A CA 1
ATOM 5221 C C . LEU A 1 668 ? 11.949 -27.845 -7.098 1.00 38.69 668 LEU A C 1
ATOM 5223 O O . LEU A 1 668 ? 12.550 -28.243 -6.107 1.00 38.69 668 LEU A O 1
ATOM 5227 N N . ASP A 1 669 ? 12.166 -28.294 -8.335 1.00 38.06 669 ASP A N 1
ATOM 5228 C CA . ASP A 1 669 ? 13.530 -28.298 -8.873 1.00 38.06 669 ASP A CA 1
ATOM 5229 C C . ASP A 1 669 ? 13.550 -28.419 -10.404 1.00 38.06 669 ASP A C 1
ATOM 5231 O O . ASP A 1 669 ? 12.754 -29.157 -10.988 1.00 38.06 669 ASP A O 1
ATOM 5235 N N . CYS A 1 670 ? 14.496 -27.725 -11.040 1.00 32.81 670 CYS A N 1
ATOM 5236 C CA . CYS A 1 670 ? 14.776 -27.825 -12.474 1.00 32.81 670 CYS A CA 1
ATOM 5237 C C . CYS A 1 670 ? 16.250 -28.183 -12.682 1.00 32.81 670 CYS A C 1
ATOM 5239 O O . CYS A 1 670 ? 17.127 -27.328 -12.551 1.00 32.81 670 CYS A O 1
ATOM 5241 N N . GLN A 1 671 ? 16.522 -29.425 -13.089 1.00 31.38 671 GLN A N 1
ATOM 5242 C CA . GLN A 1 671 ? 17.775 -29.756 -13.773 1.00 31.38 671 GLN A CA 1
ATOM 5243 C C . GLN A 1 671 ? 17.597 -29.674 -15.294 1.00 31.38 671 GLN A C 1
ATOM 5245 O O . GLN A 1 671 ? 16.488 -29.690 -15.824 1.00 31.38 671 GLN A O 1
ATOM 5250 N N . LYS A 1 672 ? 18.715 -29.438 -15.980 1.00 36.62 672 LYS A N 1
ATOM 5251 C CA . LYS A 1 672 ? 18.770 -28.738 -17.267 1.00 36.62 672 LYS A CA 1
ATOM 5252 C C . LYS A 1 672 ? 18.531 -29.655 -18.471 1.00 36.62 672 LYS A C 1
ATOM 5254 O O . LYS A 1 672 ? 19.036 -30.769 -18.491 1.00 36.62 672 LYS A O 1
ATOM 5259 N N . TYR A 1 673 ? 17.907 -29.092 -19.508 1.00 31.62 673 TYR A N 1
ATOM 5260 C CA . TYR A 1 673 ? 17.690 -29.688 -20.835 1.00 31.62 673 TYR A CA 1
ATOM 5261 C C . TYR A 1 673 ? 16.817 -30.949 -20.872 1.00 31.62 673 TYR A C 1
ATOM 5263 O O . TYR A 1 673 ? 17.300 -32.032 -21.179 1.00 31.62 673 TYR A O 1
ATOM 5271 N N . ASP A 1 674 ? 15.506 -30.757 -20.724 1.00 24.17 674 ASP A N 1
ATOM 5272 C CA . ASP A 1 674 ? 14.572 -31.374 -21.671 1.00 24.17 674 ASP A CA 1
ATOM 5273 C C . ASP A 1 674 ? 13.299 -30.528 -21.846 1.00 24.17 674 ASP A C 1
ATOM 5275 O O . ASP A 1 674 ? 13.007 -29.635 -21.046 1.00 24.17 674 ASP A O 1
ATOM 5279 N N . ILE A 1 675 ? 12.572 -30.753 -22.941 1.00 29.52 675 ILE A N 1
ATOM 5280 C CA . ILE A 1 675 ? 11.429 -29.927 -23.366 1.00 29.52 675 ILE A CA 1
ATOM 5281 C C . ILE A 1 675 ? 10.158 -30.291 -22.568 1.00 29.52 675 ILE A C 1
ATOM 5283 O O . ILE A 1 675 ? 9.459 -31.233 -22.928 1.00 29.52 675 ILE A O 1
ATOM 5287 N N . CYS A 1 676 ? 9.844 -29.523 -21.516 1.00 24.34 676 CYS A N 1
ATOM 5288 C CA . CYS A 1 676 ? 8.547 -29.422 -20.803 1.00 24.34 676 CYS A CA 1
ATOM 5289 C C . CYS A 1 676 ? 8.552 -28.068 -20.044 1.00 24.34 676 CYS A C 1
ATOM 5291 O O . CYS A 1 676 ? 9.425 -27.865 -19.210 1.00 24.34 676 CYS A O 1
ATOM 5293 N N . THR A 1 677 ? 7.795 -27.008 -20.359 1.00 28.70 677 THR A N 1
ATOM 5294 C CA . THR A 1 677 ? 6.334 -26.807 -20.185 1.00 28.70 677 THR A CA 1
ATOM 5295 C C . THR A 1 677 ? 5.711 -27.498 -18.957 1.00 28.70 677 THR A C 1
ATOM 5297 O O . THR A 1 677 ? 5.716 -28.725 -18.895 1.00 28.70 677 THR A O 1
ATOM 5300 N N . LEU A 1 678 ? 5.089 -26.692 -18.065 1.00 28.47 678 LEU A N 1
ATOM 5301 C CA . LEU A 1 678 ? 4.311 -27.060 -16.851 1.00 28.47 678 LEU A CA 1
ATOM 5302 C C . LEU A 1 678 ? 5.131 -27.632 -15.650 1.00 28.47 678 LEU A C 1
ATOM 5304 O O . LEU A 1 678 ? 6.185 -28.211 -15.868 1.00 28.47 678 LEU A O 1
ATOM 5308 N N . ASP A 1 679 ? 4.716 -27.612 -14.361 1.00 39.00 679 ASP A N 1
ATOM 5309 C CA . ASP A 1 679 ? 3.874 -26.668 -13.571 1.00 39.00 679 ASP A CA 1
ATOM 5310 C C . ASP A 1 679 ? 3.820 -27.061 -12.044 1.00 39.00 679 ASP A C 1
ATOM 5312 O O . ASP A 1 679 ? 3.428 -28.185 -11.738 1.00 39.00 679 ASP A O 1
ATOM 5316 N N . THR A 1 680 ? 4.163 -26.178 -11.067 1.00 49.44 680 THR A N 1
ATOM 5317 C CA . THR A 1 680 ? 3.503 -26.037 -9.708 1.00 49.44 680 THR A CA 1
ATOM 5318 C C . THR A 1 680 ? 3.892 -24.722 -8.968 1.00 49.44 680 THR A C 1
ATOM 5320 O O . THR A 1 680 ? 5.013 -24.621 -8.476 1.00 49.44 680 THR A O 1
ATOM 5323 N N . PHE A 1 681 ? 2.986 -23.725 -8.841 1.00 41.84 681 PHE A N 1
ATOM 5324 C CA . PHE A 1 681 ? 3.162 -22.304 -8.371 1.00 41.84 681 PHE A CA 1
ATOM 5325 C C . PHE A 1 681 ? 4.237 -21.445 -9.042 1.00 41.84 681 PHE A C 1
ATOM 5327 O O . PHE A 1 681 ? 3.965 -20.305 -9.409 1.00 41.84 681 PHE A O 1
ATOM 5334 N N . LEU A 1 682 ? 5.310 -22.105 -9.458 1.00 48.88 682 LEU A N 1
ATOM 5335 C CA . LEU A 1 682 ? 5.854 -22.062 -10.817 1.00 48.88 682 LEU A CA 1
ATOM 5336 C C . LEU A 1 682 ? 4.800 -22.201 -11.951 1.00 48.88 682 LEU A C 1
ATOM 5338 O O . LEU A 1 682 ? 5.171 -22.284 -13.110 1.00 48.88 682 LEU A O 1
ATOM 5342 N N . HIS A 1 683 ? 3.503 -22.207 -11.627 1.00 52.91 683 HIS A N 1
ATOM 5343 C CA . HIS A 1 683 ? 2.357 -21.973 -12.506 1.00 52.91 683 HIS A CA 1
ATOM 5344 C C . HIS A 1 683 ? 2.292 -20.538 -13.017 1.00 52.91 683 HIS A C 1
ATOM 5346 O O . HIS A 1 683 ? 2.071 -20.288 -14.203 1.00 52.91 683 HIS A O 1
ATOM 5352 N N . ILE A 1 684 ? 2.327 -19.579 -12.089 1.00 67.19 684 ILE A N 1
ATOM 5353 C CA . ILE A 1 684 ? 2.049 -18.191 -12.436 1.00 67.19 684 ILE A CA 1
ATOM 5354 C C . ILE A 1 684 ? 3.338 -17.589 -12.981 1.00 67.19 684 ILE A C 1
ATOM 5356 O O . ILE A 1 684 ? 4.415 -17.788 -12.417 1.00 67.19 684 ILE A O 1
ATOM 5360 N N . VAL A 1 685 ? 3.243 -16.913 -14.123 1.00 74.88 685 VAL A N 1
ATOM 5361 C CA . VAL A 1 685 ? 4.402 -16.710 -14.989 1.00 74.88 685 VAL A CA 1
ATOM 5362 C C . VAL A 1 685 ? 5.492 -15.862 -14.321 1.00 74.88 685 VAL A C 1
ATOM 5364 O O . VAL A 1 685 ? 5.258 -14.738 -13.878 1.00 74.88 685 VAL A O 1
ATOM 5367 N N . THR A 1 686 ? 6.710 -16.405 -14.258 1.00 77.25 686 THR A N 1
ATOM 5368 C CA . THR A 1 686 ? 7.897 -15.708 -13.729 1.00 77.25 686 THR A CA 1
ATOM 5369 C C . THR A 1 686 ? 8.641 -14.917 -14.803 1.00 77.25 686 THR A C 1
ATOM 5371 O O . THR A 1 686 ? 9.417 -14.022 -14.461 1.00 77.25 686 THR A O 1
ATOM 5374 N N . HIS A 1 687 ? 8.442 -15.278 -16.079 1.00 78.69 687 HIS A N 1
ATOM 5375 C CA . HIS A 1 687 ? 9.251 -14.884 -17.240 1.00 78.69 687 HIS A CA 1
ATOM 5376 C C . HIS A 1 687 ? 10.767 -15.064 -17.038 1.00 78.69 687 HIS A C 1
ATOM 5378 O O . HIS A 1 687 ? 11.553 -14.309 -17.602 1.00 78.69 687 HIS A O 1
ATOM 5384 N N . GLU A 1 688 ? 11.194 -16.032 -16.217 1.00 78.50 688 GLU A N 1
ATOM 5385 C CA . GLU A 1 688 ? 12.615 -16.281 -15.920 1.00 78.50 688 GLU A CA 1
ATOM 5386 C C . GLU A 1 688 ? 13.458 -16.502 -17.190 1.00 78.50 688 GLU A C 1
ATOM 5388 O O . GLU A 1 688 ? 14.562 -15.974 -17.290 1.00 78.50 688 GLU A O 1
ATOM 5393 N N . ASP A 1 689 ? 12.884 -17.167 -18.195 1.00 75.75 689 ASP A N 1
ATOM 5394 C CA . ASP A 1 689 ? 13.443 -17.403 -19.531 1.00 75.75 689 ASP A CA 1
ATOM 5395 C C . ASP A 1 689 ? 13.655 -16.126 -20.369 1.00 75.75 689 ASP A C 1
ATOM 5397 O O . ASP A 1 689 ? 14.499 -16.108 -21.265 1.00 75.75 689 ASP A O 1
ATOM 5401 N N . LYS A 1 690 ? 12.903 -15.054 -20.083 1.00 77.19 690 LYS A N 1
ATOM 5402 C CA . LYS A 1 690 ? 12.929 -13.775 -20.822 1.00 77.19 690 LYS A CA 1
ATOM 5403 C C . LYS A 1 690 ? 13.628 -12.647 -20.054 1.00 77.19 690 LYS A C 1
ATOM 5405 O O . LYS A 1 690 ? 13.685 -11.521 -20.550 1.00 77.19 690 LYS A O 1
ATOM 5410 N N . ARG A 1 691 ? 14.134 -12.906 -18.842 1.00 81.94 691 ARG A N 1
ATOM 5411 C CA . ARG A 1 691 ? 14.842 -11.906 -18.025 1.00 81.94 691 ARG A CA 1
ATOM 5412 C C . ARG A 1 691 ? 16.263 -11.684 -18.526 1.00 81.94 691 ARG A C 1
ATOM 5414 O O . ARG A 1 691 ? 16.943 -12.612 -18.954 1.00 81.94 691 ARG A O 1
ATOM 5421 N N . THR A 1 692 ? 16.741 -10.446 -18.414 1.00 87.81 692 THR A N 1
ATOM 5422 C CA . THR A 1 692 ? 18.165 -10.166 -18.619 1.00 87.81 692 THR A CA 1
ATOM 5423 C C . THR A 1 692 ? 18.974 -10.641 -17.413 1.00 87.81 692 THR A C 1
ATOM 5425 O O . THR A 1 692 ? 18.453 -10.782 -16.300 1.00 87.81 692 THR A O 1
ATOM 5428 N N . VAL A 1 693 ? 20.274 -10.861 -17.621 1.00 86.44 693 VAL A N 1
ATOM 5429 C CA . VAL A 1 693 ? 21.196 -11.267 -16.552 1.00 86.44 693 VAL A CA 1
ATOM 5430 C C . VAL A 1 693 ? 21.219 -10.221 -15.435 1.00 86.44 693 VAL A C 1
ATOM 5432 O O . VAL A 1 693 ? 21.275 -10.581 -14.264 1.00 86.44 693 VAL A O 1
ATOM 5435 N N . GLU A 1 694 ? 21.121 -8.937 -15.776 1.00 86.25 694 GLU A N 1
ATOM 5436 C CA . GLU A 1 694 ? 21.129 -7.816 -14.835 1.00 86.25 694 GLU A CA 1
ATOM 5437 C C . GLU A 1 694 ? 19.882 -7.791 -13.937 1.00 86.25 694 GLU A C 1
ATOM 5439 O O . GLU A 1 694 ? 20.009 -7.519 -12.743 1.00 86.25 694 GLU A O 1
ATOM 5444 N N . ASP A 1 695 ? 18.693 -8.107 -14.468 1.00 87.19 695 ASP A N 1
ATOM 5445 C CA . ASP A 1 695 ? 17.460 -8.208 -13.669 1.00 87.19 695 ASP A CA 1
ATOM 5446 C C . ASP A 1 695 ? 17.512 -9.410 -12.713 1.00 87.19 695 ASP A C 1
ATOM 5448 O O . ASP A 1 695 ? 17.234 -9.257 -11.521 1.00 87.19 695 ASP A O 1
ATOM 5452 N N . LEU A 1 696 ? 17.951 -10.581 -13.193 1.00 87.44 696 LEU A N 1
ATOM 5453 C CA . LEU A 1 696 ? 18.163 -11.766 -12.349 1.00 87.44 696 LEU A CA 1
ATOM 5454 C C . LEU A 1 696 ? 19.213 -11.514 -11.261 1.00 87.44 696 LEU A C 1
ATOM 5456 O O . LEU A 1 696 ? 19.016 -11.889 -10.102 1.00 87.44 696 LEU A O 1
ATOM 5460 N N . PHE A 1 697 ? 20.308 -10.843 -11.616 1.00 92.12 697 PHE A N 1
ATOM 5461 C CA . PHE A 1 697 ? 21.376 -10.463 -10.700 1.00 92.12 697 PHE A CA 1
ATOM 5462 C C . PHE A 1 697 ? 20.869 -9.493 -9.617 1.00 92.12 697 PHE A C 1
ATOM 5464 O O . PHE A 1 697 ? 21.060 -9.734 -8.423 1.00 92.12 697 PHE A O 1
ATOM 5471 N N . HIS A 1 698 ? 20.132 -8.447 -10.005 1.00 91.81 698 HIS A N 1
ATOM 5472 C CA . HIS A 1 698 ? 19.528 -7.494 -9.071 1.00 91.81 698 HIS A CA 1
ATOM 5473 C C . HIS A 1 698 ? 18.491 -8.150 -8.144 1.00 91.81 698 HIS A C 1
ATOM 5475 O O . HIS A 1 698 ? 18.514 -7.919 -6.935 1.00 91.81 698 HIS A O 1
ATOM 5481 N N . ARG A 1 699 ? 17.613 -9.019 -8.666 1.00 91.75 699 ARG A N 1
ATOM 5482 C CA . ARG A 1 699 ? 16.637 -9.750 -7.835 1.00 91.75 699 ARG A CA 1
ATOM 5483 C C . ARG A 1 699 ? 17.308 -10.709 -6.866 1.00 91.75 699 ARG A C 1
ATOM 5485 O O . ARG A 1 699 ? 16.862 -10.796 -5.727 1.00 91.75 699 ARG A O 1
ATOM 5492 N N . SER A 1 700 ? 18.383 -11.376 -7.284 1.00 94.50 700 SER A N 1
ATOM 5493 C CA . SER A 1 700 ? 19.174 -12.249 -6.409 1.00 94.50 700 SER A CA 1
ATOM 5494 C C . SER A 1 700 ? 19.775 -11.459 -5.244 1.00 94.50 700 SER A C 1
ATOM 5496 O O . SER A 1 700 ? 19.649 -11.876 -4.098 1.00 94.50 700 SER A O 1
ATOM 5498 N N . TYR A 1 701 ? 20.326 -10.271 -5.508 1.00 95.06 701 TYR A N 1
ATOM 5499 C CA . TYR A 1 701 ? 20.813 -9.359 -4.470 1.00 95.06 701 TYR A CA 1
ATOM 5500 C C . TYR A 1 701 ? 19.710 -8.938 -3.473 1.00 95.06 701 TYR A C 1
ATOM 5502 O O . TYR A 1 701 ? 19.902 -9.053 -2.259 1.00 95.06 701 TYR A O 1
ATOM 5510 N N . ILE A 1 702 ? 18.533 -8.517 -3.959 1.00 94.00 702 ILE A N 1
ATOM 5511 C CA . ILE A 1 702 ? 17.397 -8.162 -3.087 1.00 94.00 702 ILE A CA 1
ATOM 5512 C C . ILE A 1 702 ? 16.911 -9.381 -2.287 1.00 94.00 702 ILE A C 1
ATOM 5514 O O . ILE A 1 702 ? 16.664 -9.266 -1.087 1.00 94.00 702 ILE A O 1
ATOM 5518 N N . ALA A 1 703 ? 16.819 -10.560 -2.907 1.00 95.56 703 ALA A N 1
ATOM 5519 C CA . ALA A 1 703 ? 16.430 -11.798 -2.237 1.00 95.56 703 ALA A CA 1
ATOM 5520 C C . ALA A 1 703 ? 17.421 -12.202 -1.135 1.00 95.56 703 ALA A C 1
ATOM 5522 O O . ALA A 1 703 ? 16.994 -12.584 -0.046 1.00 95.56 703 ALA A O 1
ATOM 5523 N N . SER A 1 704 ? 18.727 -12.046 -1.367 1.00 96.31 704 SER A N 1
ATOM 5524 C CA . SER A 1 704 ? 19.760 -12.261 -0.350 1.00 96.31 704 SER A CA 1
ATOM 5525 C C . SER A 1 704 ? 19.624 -11.287 0.823 1.00 96.31 704 SER A C 1
ATOM 5527 O O . SER A 1 704 ? 19.713 -11.718 1.971 1.00 96.31 704 SER A O 1
ATOM 5529 N N . TRP A 1 705 ? 19.331 -10.002 0.585 1.00 94.69 705 TRP A N 1
ATOM 5530 C CA . TRP A 1 705 ? 19.042 -9.057 1.675 1.00 94.69 705 TRP A CA 1
ATOM 5531 C C . TRP A 1 705 ? 17.772 -9.434 2.454 1.00 94.69 705 TRP A C 1
ATOM 5533 O O . TRP A 1 705 ? 17.788 -9.446 3.686 1.00 94.69 705 TRP A O 1
ATOM 5543 N N . LEU A 1 706 ? 16.693 -9.818 1.763 1.00 95.69 706 LEU A N 1
ATOM 5544 C CA . LEU A 1 706 ? 15.452 -10.282 2.395 1.00 95.69 706 LEU A CA 1
ATOM 5545 C C . LEU A 1 706 ? 15.659 -11.576 3.201 1.00 95.69 706 LEU A C 1
ATOM 5547 O O . LEU A 1 706 ? 15.095 -11.700 4.287 1.00 95.69 706 LEU A O 1
ATOM 5551 N N . LEU A 1 707 ? 16.500 -12.508 2.736 1.00 96.88 707 LEU A N 1
ATOM 5552 C CA . LEU A 1 707 ? 16.887 -13.698 3.498 1.00 96.88 707 LEU A CA 1
ATOM 5553 C C . LEU A 1 707 ? 17.680 -13.319 4.754 1.00 96.88 707 LEU A C 1
ATOM 5555 O O . LEU A 1 707 ? 17.350 -13.790 5.842 1.00 96.88 707 LEU A O 1
ATOM 5559 N N . ARG A 1 708 ? 18.692 -12.448 4.636 1.00 94.81 708 ARG A N 1
ATOM 5560 C CA . ARG A 1 708 ? 19.461 -11.950 5.791 1.00 94.81 708 ARG A CA 1
ATOM 5561 C C . ARG A 1 708 ? 18.557 -11.256 6.813 1.00 94.81 708 ARG A C 1
ATOM 5563 O O . ARG A 1 708 ? 18.747 -11.430 8.015 1.00 94.81 708 ARG A O 1
ATOM 5570 N N . LEU A 1 709 ? 17.547 -10.515 6.353 1.00 93.62 709 LEU A N 1
ATOM 5571 C CA . LEU A 1 709 ? 16.546 -9.876 7.203 1.00 93.62 709 LEU A CA 1
ATOM 5572 C C . LEU A 1 709 ? 15.637 -10.913 7.883 1.00 93.62 709 LEU A C 1
ATOM 5574 O O . LEU A 1 709 ? 15.493 -10.891 9.106 1.00 93.62 709 LEU A O 1
ATOM 5578 N N . LEU A 1 710 ? 15.105 -11.880 7.129 1.00 95.12 710 LEU A N 1
ATOM 5579 C CA . LEU A 1 710 ? 14.301 -12.984 7.660 1.00 95.12 710 LEU A CA 1
ATOM 5580 C C . LEU A 1 710 ? 15.087 -13.826 8.678 1.00 95.12 710 LEU A C 1
ATOM 5582 O O . LEU A 1 710 ? 14.526 -14.211 9.704 1.00 95.12 710 LEU A O 1
ATOM 5586 N N . LYS A 1 711 ? 16.397 -14.032 8.479 1.00 93.88 711 LYS A N 1
ATOM 5587 C CA . LYS A 1 711 ? 17.289 -14.678 9.458 1.00 93.88 711 LYS A CA 1
ATOM 5588 C C . LYS A 1 711 ? 17.280 -13.982 10.818 1.00 93.88 711 LYS A C 1
ATOM 5590 O O . LYS A 1 711 ? 17.546 -14.642 11.816 1.00 93.88 711 LYS A O 1
ATOM 5595 N N . LYS A 1 712 ? 16.958 -12.689 10.925 1.00 91.44 712 LYS A N 1
ATOM 5596 C CA . LYS A 1 712 ? 16.879 -11.982 12.218 1.00 91.44 712 LYS A CA 1
ATOM 5597 C C . LYS A 1 712 ? 15.541 -12.177 12.947 1.00 91.44 712 LYS A C 1
ATOM 5599 O O . LYS A 1 712 ? 15.495 -11.988 14.159 1.00 91.44 712 LYS A O 1
ATOM 5604 N N . SER A 1 713 ? 14.491 -12.595 12.242 1.00 92.00 713 SER A N 1
ATOM 5605 C CA . SER A 1 713 ? 13.201 -12.989 12.829 1.00 92.00 713 SER A CA 1
ATOM 5606 C C . SER A 1 713 ? 13.296 -14.333 13.596 1.00 92.00 713 SER A C 1
ATOM 5608 O O . SER A 1 713 ? 14.325 -15.020 13.503 1.00 92.00 713 SER A O 1
ATOM 5610 N N . PRO A 1 714 ? 12.248 -14.750 14.340 1.00 92.75 714 PRO A N 1
ATOM 5611 C CA . PRO A 1 714 ? 12.157 -16.096 14.920 1.00 92.75 714 PRO A CA 1
ATOM 5612 C C . PRO A 1 714 ? 11.834 -17.215 13.906 1.00 92.75 714 PRO A C 1
ATOM 5614 O O . PRO A 1 714 ? 11.736 -18.369 14.312 1.00 92.75 714 PRO A O 1
ATOM 5617 N N . TYR A 1 715 ? 11.692 -16.907 12.610 1.00 95.50 715 TYR A N 1
ATOM 5618 C CA . TYR A 1 715 ? 11.187 -17.836 11.592 1.00 95.50 715 TYR A CA 1
ATOM 5619 C C . TYR A 1 715 ? 12.003 -19.127 11.422 1.00 95.50 715 TYR A C 1
ATOM 5621 O O . TYR A 1 715 ? 11.438 -20.211 11.271 1.00 95.50 715 TYR A O 1
ATOM 5629 N N . PHE A 1 716 ? 13.334 -19.021 11.435 1.00 96.00 716 PHE A N 1
ATOM 5630 C CA . PHE A 1 716 ? 14.221 -20.176 11.296 1.00 96.00 716 PHE A CA 1
ATOM 5631 C C . PHE A 1 716 ? 14.477 -20.848 12.654 1.00 96.00 716 PHE A C 1
ATOM 5633 O O . PHE A 1 716 ? 14.883 -20.160 13.600 1.00 96.00 716 PHE A O 1
ATOM 5640 N N . PRO A 1 717 ? 14.354 -22.187 12.759 1.00 95.50 717 PRO A N 1
ATOM 5641 C CA . PRO A 1 717 ? 14.776 -22.922 13.946 1.00 95.50 717 PRO A CA 1
ATOM 5642 C C . PRO A 1 717 ? 16.249 -22.661 14.289 1.00 95.50 717 PRO A C 1
ATOM 5644 O O . PRO A 1 717 ? 17.098 -22.544 13.403 1.00 95.50 717 PRO A O 1
ATOM 5647 N N . LYS A 1 718 ? 16.583 -22.634 15.587 1.00 93.56 718 LYS A N 1
ATOM 5648 C CA . LYS A 1 718 ? 17.945 -22.323 16.073 1.00 93.56 718 LYS A CA 1
ATOM 5649 C C . LYS A 1 718 ? 19.048 -23.218 15.488 1.00 93.56 718 LYS A C 1
ATOM 5651 O O . LYS A 1 718 ? 20.179 -22.766 15.401 1.00 93.56 718 LYS A O 1
ATOM 5656 N N . HIS A 1 719 ? 18.727 -24.455 15.104 1.00 91.75 719 HIS A N 1
ATOM 5657 C CA . HIS A 1 719 ? 19.675 -25.408 14.512 1.00 91.75 719 HIS A CA 1
ATOM 5658 C C . HIS A 1 719 ? 19.850 -25.246 12.986 1.00 91.75 719 HIS A C 1
ATOM 5660 O O . HIS A 1 719 ? 20.789 -25.796 12.425 1.00 91.75 719 HIS A O 1
ATOM 5666 N N . VAL A 1 720 ? 18.956 -24.506 12.318 1.00 94.25 720 VAL A N 1
ATOM 5667 C CA . VAL A 1 720 ? 19.015 -24.194 10.874 1.00 94.25 720 VAL A CA 1
ATOM 5668 C C . VAL A 1 720 ? 19.711 -22.854 10.631 1.00 94.25 720 VAL A C 1
ATOM 5670 O O . VAL A 1 720 ? 20.385 -22.666 9.621 1.00 94.25 720 VAL A O 1
ATOM 5673 N N . LYS A 1 721 ? 19.522 -21.908 11.554 1.00 94.06 721 LYS A N 1
ATOM 5674 C CA . LYS A 1 721 ? 19.979 -20.521 11.455 1.00 94.06 721 LYS A CA 1
ATOM 5675 C C . LYS A 1 721 ? 21.493 -20.404 11.654 1.00 94.06 721 LYS A C 1
ATOM 5677 O O . LYS A 1 721 ? 21.992 -20.589 12.761 1.00 94.06 721 LYS A O 1
ATOM 5682 N N . THR A 1 722 ? 22.208 -20.031 10.598 1.00 94.88 722 THR A N 1
ATOM 5683 C CA . THR A 1 722 ? 23.657 -19.781 10.626 1.00 94.88 722 THR A CA 1
ATOM 5684 C C . THR A 1 722 ? 23.954 -18.303 10.932 1.00 94.88 722 THR A C 1
ATOM 5686 O O . THR A 1 722 ? 23.045 -17.462 10.851 1.00 94.88 722 THR A O 1
ATOM 5689 N N . PRO A 1 723 ? 25.201 -17.931 11.286 1.00 93.38 723 PRO A N 1
ATOM 5690 C CA . PRO A 1 723 ? 25.591 -16.528 11.427 1.00 93.38 723 PRO A CA 1
ATOM 5691 C C . PRO A 1 723 ? 25.282 -15.688 10.171 1.00 93.38 723 PRO A C 1
ATOM 5693 O O . PRO A 1 723 ? 25.114 -16.205 9.068 1.00 93.38 723 PRO A O 1
ATOM 5696 N N . ASP A 1 724 ? 25.163 -14.372 10.344 1.00 92.25 724 ASP A N 1
ATOM 5697 C CA . ASP A 1 724 ? 24.948 -13.403 9.256 1.00 92.25 724 ASP A CA 1
ATOM 5698 C C . ASP A 1 724 ? 26.281 -12.720 8.911 1.00 92.25 724 ASP A C 1
ATOM 5700 O O . ASP A 1 724 ? 26.452 -11.525 9.144 1.00 92.25 724 ASP A O 1
ATOM 5704 N N . THR A 1 725 ? 27.242 -13.514 8.428 1.00 92.00 725 THR A N 1
ATOM 5705 C CA . THR A 1 725 ? 28.579 -13.070 7.988 1.00 92.00 725 THR A CA 1
ATOM 5706 C C . THR A 1 725 ? 28.962 -13.753 6.667 1.00 92.00 725 THR A C 1
ATOM 5708 O O . THR A 1 725 ? 28.258 -14.663 6.224 1.00 92.00 725 THR A O 1
ATOM 5711 N N . VAL A 1 726 ? 30.041 -13.301 6.019 1.00 91.56 726 VAL A N 1
ATOM 5712 C CA . VAL A 1 726 ? 30.495 -13.791 4.697 1.00 91.56 726 VAL A CA 1
ATOM 5713 C C . VAL A 1 726 ? 31.090 -15.201 4.786 1.00 91.56 726 VAL A C 1
ATOM 5715 O O . VAL A 1 726 ? 30.999 -15.998 3.859 1.00 91.56 726 VAL A O 1
ATOM 5718 N N . GLU A 1 727 ? 31.707 -15.515 5.922 1.00 91.69 727 GLU A N 1
ATOM 5719 C CA . GLU A 1 727 ? 32.430 -16.761 6.190 1.00 91.69 727 GLU A CA 1
ATOM 5720 C C . GLU A 1 727 ? 31.481 -17.905 6.580 1.00 91.69 727 GLU A C 1
ATOM 5722 O O . GLU A 1 727 ? 31.862 -19.077 6.576 1.00 91.69 727 GLU A O 1
ATOM 5727 N N . ALA A 1 728 ? 30.239 -17.574 6.944 1.00 91.44 728 ALA A N 1
ATOM 5728 C CA . ALA A 1 728 ? 29.237 -18.535 7.363 1.00 91.44 728 ALA A CA 1
ATOM 5729 C C . ALA A 1 728 ? 28.658 -19.280 6.153 1.00 91.44 728 ALA A C 1
ATOM 5731 O O . ALA A 1 728 ? 27.884 -18.725 5.375 1.00 91.44 728 ALA A O 1
ATOM 5732 N N . LYS A 1 729 ? 28.968 -20.575 6.030 1.00 92.25 729 LYS A N 1
ATOM 5733 C CA . LYS A 1 729 ? 28.269 -21.454 5.086 1.00 92.25 729 LYS A CA 1
ATOM 5734 C C . LYS A 1 729 ? 26.808 -21.602 5.523 1.00 92.25 729 LYS A C 1
ATOM 5736 O O . LYS A 1 729 ? 26.553 -22.118 6.611 1.00 92.25 729 LYS A O 1
ATOM 5741 N N . LEU A 1 730 ? 25.870 -21.167 4.680 1.00 93.88 730 LEU A N 1
ATOM 5742 C CA . LEU A 1 730 ? 24.433 -21.296 4.935 1.00 93.88 730 LEU A CA 1
ATOM 5743 C C . LEU A 1 730 ? 24.012 -22.767 5.042 1.00 93.88 730 LEU A C 1
ATOM 5745 O O . LEU A 1 730 ? 24.605 -23.649 4.416 1.00 93.88 730 LEU A O 1
ATOM 5749 N N . SER A 1 731 ? 22.948 -23.022 5.803 1.00 95.31 731 SER A N 1
ATOM 5750 C CA . SER A 1 731 ? 22.309 -24.338 5.813 1.00 95.31 731 SER A CA 1
ATOM 5751 C C . SER A 1 731 ? 21.427 -24.544 4.578 1.00 95.31 731 SER A C 1
ATOM 5753 O O . SER A 1 731 ? 20.885 -23.592 4.010 1.00 95.31 731 SER A O 1
ATOM 5755 N N . ASP A 1 732 ? 21.196 -25.805 4.208 1.00 92.25 732 ASP A N 1
ATOM 5756 C CA . ASP A 1 732 ? 20.238 -26.202 3.169 1.00 92.25 732 ASP A CA 1
ATOM 5757 C C . ASP A 1 732 ? 18.853 -25.555 3.336 1.00 92.25 732 ASP A C 1
ATOM 5759 O O . ASP A 1 732 ? 18.202 -25.212 2.349 1.00 92.25 732 ASP A O 1
ATOM 5763 N N . GLY A 1 733 ? 18.403 -25.371 4.582 1.00 91.69 733 GLY A N 1
ATOM 5764 C CA . GLY A 1 733 ? 17.134 -24.720 4.899 1.00 91.69 733 GLY A CA 1
ATOM 5765 C C . GLY A 1 733 ? 17.131 -23.225 4.588 1.00 91.69 733 GLY A C 1
ATOM 5766 O O . GLY A 1 733 ? 16.157 -22.714 4.038 1.00 91.69 733 GLY A O 1
ATOM 5767 N N . GLU A 1 734 ? 18.218 -22.516 4.895 1.00 95.81 734 GLU A N 1
ATOM 5768 C CA . GLU A 1 734 ? 18.366 -21.098 4.547 1.00 95.81 734 GLU A CA 1
ATOM 5769 C C . GLU A 1 734 ? 18.502 -20.901 3.033 1.00 95.81 734 GLU A C 1
ATOM 5771 O O . GLU A 1 734 ? 17.873 -19.997 2.486 1.00 95.81 734 GLU A O 1
ATOM 5776 N N . LEU A 1 735 ? 19.261 -21.766 2.350 1.00 93.38 735 LEU A N 1
ATOM 5777 C CA . LEU A 1 735 ? 19.424 -21.729 0.894 1.00 93.38 735 LEU A CA 1
ATOM 5778 C C . LEU A 1 735 ? 18.105 -21.995 0.159 1.00 93.38 735 LEU A C 1
ATOM 5780 O O . LEU A 1 735 ? 17.758 -21.245 -0.752 1.00 93.38 735 LEU A O 1
ATOM 5784 N N . TYR A 1 736 ? 17.337 -22.998 0.595 1.00 89.44 736 TYR A N 1
ATOM 5785 C CA . TYR A 1 736 ? 16.024 -23.310 0.025 1.00 89.44 736 TYR A CA 1
ATOM 5786 C C . TYR A 1 736 ? 15.028 -22.153 0.206 1.00 89.44 736 TYR A C 1
ATOM 5788 O O . TYR A 1 736 ? 14.399 -21.713 -0.758 1.00 89.44 736 TYR A O 1
ATOM 5796 N N . ILE A 1 737 ? 14.929 -21.588 1.417 1.00 92.44 737 ILE A N 1
ATOM 5797 C CA . ILE A 1 737 ? 14.062 -20.426 1.674 1.00 92.44 737 ILE A CA 1
ATOM 5798 C C . ILE A 1 737 ? 14.545 -19.184 0.904 1.00 92.44 737 ILE A C 1
ATOM 5800 O O . ILE A 1 737 ? 13.720 -18.438 0.381 1.00 92.44 737 ILE A O 1
ATOM 5804 N N . GLY A 1 738 ? 15.856 -18.973 0.764 1.00 93.69 738 GLY A N 1
ATOM 5805 C CA . GLY A 1 738 ? 16.415 -17.923 -0.091 1.00 93.69 738 GLY A CA 1
ATOM 5806 C C . GLY A 1 738 ? 15.999 -18.069 -1.554 1.00 93.69 738 GLY A C 1
ATOM 5807 O O . GLY A 1 738 ? 15.541 -17.103 -2.168 1.00 93.69 738 GLY A O 1
ATOM 5808 N N . GLY A 1 739 ? 16.113 -19.283 -2.099 1.00 91.19 739 GLY A N 1
ATOM 5809 C CA . GLY A 1 739 ? 15.684 -19.600 -3.459 1.00 91.19 739 GLY A CA 1
ATOM 5810 C C . GLY A 1 739 ? 14.188 -19.344 -3.674 1.00 91.19 739 GLY A C 1
ATOM 5811 O O . GLY A 1 739 ? 13.799 -18.795 -4.705 1.00 91.19 739 GLY A O 1
ATOM 5812 N N . LEU A 1 740 ? 13.360 -19.644 -2.668 1.00 88.25 740 LEU A N 1
ATOM 5813 C CA . LEU A 1 740 ? 11.931 -19.320 -2.662 1.00 88.25 740 LEU A CA 1
ATOM 5814 C C . LEU A 1 740 ? 11.643 -17.814 -2.608 1.00 88.25 740 LEU A C 1
ATOM 5816 O O . LEU A 1 740 ? 10.734 -17.349 -3.291 1.00 88.25 740 LEU A O 1
ATOM 5820 N N . ILE A 1 741 ? 12.414 -17.027 -1.852 1.00 93.25 741 ILE A N 1
ATOM 5821 C CA . ILE A 1 741 ? 12.282 -15.559 -1.845 1.00 93.25 741 ILE A CA 1
ATOM 5822 C C . ILE A 1 741 ? 12.602 -14.988 -3.236 1.00 93.25 741 ILE A C 1
ATOM 5824 O O . ILE A 1 741 ? 11.858 -14.139 -3.730 1.00 93.25 741 ILE A O 1
ATOM 5828 N N . LEU A 1 742 ? 13.664 -15.473 -3.892 1.00 91.88 742 LEU A N 1
ATOM 5829 C CA . LEU A 1 742 ? 14.017 -15.071 -5.258 1.00 91.88 742 LEU A CA 1
ATOM 5830 C C . LEU A 1 742 ? 12.920 -15.447 -6.263 1.00 91.88 742 LEU A C 1
ATOM 5832 O O . LEU A 1 742 ? 12.506 -14.599 -7.055 1.00 91.88 742 LEU A O 1
ATOM 5836 N N . HIS A 1 743 ? 12.393 -16.672 -6.185 1.00 86.75 743 HIS A N 1
ATOM 5837 C CA . HIS A 1 743 ? 11.246 -17.094 -6.987 1.00 86.75 743 HIS A CA 1
ATOM 5838 C C . HIS A 1 743 ? 10.041 -16.159 -6.778 1.00 86.75 743 HIS A C 1
ATOM 5840 O O . HIS A 1 743 ? 9.539 -15.585 -7.744 1.00 86.75 743 HIS A O 1
ATOM 5846 N N . ASN A 1 744 ? 9.648 -15.895 -5.526 1.00 88.88 744 ASN A N 1
ATOM 5847 C CA . ASN A 1 744 ? 8.540 -14.992 -5.204 1.00 88.88 744 ASN A CA 1
ATOM 5848 C C . ASN A 1 744 ? 8.741 -13.586 -5.801 1.00 88.88 744 ASN A C 1
ATOM 5850 O O . ASN A 1 744 ? 7.807 -13.032 -6.377 1.00 88.88 744 ASN A O 1
ATOM 5854 N N . LEU A 1 745 ? 9.948 -13.007 -5.726 1.00 90.19 745 LEU A N 1
ATOM 5855 C CA . LEU A 1 745 ? 10.254 -11.701 -6.335 1.00 90.19 745 LEU A CA 1
ATOM 5856 C C . LEU A 1 745 ? 10.138 -11.686 -7.868 1.00 90.19 745 LEU A C 1
ATOM 5858 O O . LEU A 1 745 ? 9.926 -10.618 -8.452 1.00 90.19 745 LEU A O 1
ATOM 5862 N N . MET A 1 746 ? 10.300 -12.832 -8.534 1.00 86.69 746 MET A N 1
ATOM 5863 C CA . MET A 1 746 ? 10.063 -12.962 -9.973 1.00 86.69 746 MET A CA 1
ATOM 5864 C C . MET A 1 746 ? 8.569 -13.112 -10.280 1.00 86.69 746 MET A C 1
ATOM 5866 O O . MET A 1 746 ? 8.069 -12.422 -11.167 1.00 86.69 746 MET A O 1
ATOM 5870 N N . THR A 1 747 ? 7.847 -13.937 -9.518 1.00 83.94 747 THR A N 1
ATOM 5871 C CA . THR A 1 747 ? 6.404 -14.187 -9.688 1.00 83.94 747 THR A CA 1
ATOM 5872 C C . THR A 1 747 ? 5.562 -12.940 -9.403 1.00 83.94 747 THR A C 1
ATOM 5874 O O . THR A 1 747 ? 4.729 -12.543 -10.213 1.00 83.94 747 THR A O 1
ATOM 5877 N N . ILE A 1 748 ? 5.789 -12.267 -8.272 1.00 88.31 748 ILE A N 1
ATOM 5878 C CA . ILE A 1 748 ? 4.977 -11.122 -7.817 1.00 88.31 748 ILE A CA 1
ATOM 5879 C C . ILE A 1 748 ? 5.026 -9.957 -8.817 1.00 88.31 748 ILE A C 1
ATOM 5881 O O . ILE A 1 748 ? 4.034 -9.254 -8.981 1.00 88.31 748 ILE A O 1
ATOM 5885 N N . GLN A 1 749 ? 6.146 -9.780 -9.528 1.00 85.38 749 GLN A N 1
ATOM 5886 C CA . GLN A 1 749 ? 6.375 -8.674 -10.465 1.00 85.38 749 GLN A CA 1
ATOM 5887 C C . GLN A 1 749 ? 5.301 -8.524 -11.555 1.00 85.38 749 GLN A C 1
ATOM 5889 O O . GLN A 1 749 ? 5.078 -7.404 -12.015 1.00 85.38 749 GLN A O 1
ATOM 5894 N N . PHE A 1 750 ? 4.691 -9.634 -11.978 1.00 83.75 750 PHE A N 1
ATOM 5895 C CA . PHE A 1 750 ? 3.723 -9.679 -13.078 1.00 83.75 750 PHE A CA 1
ATOM 5896 C C . PHE A 1 750 ? 2.316 -10.105 -12.640 1.00 83.75 750 PHE A C 1
ATOM 5898 O O . PHE A 1 750 ? 1.373 -9.946 -13.405 1.00 83.75 750 PHE A O 1
ATOM 5905 N N . ASN A 1 751 ? 2.179 -10.624 -11.415 1.00 86.06 751 ASN A N 1
ATOM 5906 C CA . ASN A 1 751 ? 0.975 -11.320 -10.952 1.00 86.06 751 ASN A CA 1
ATOM 5907 C C . ASN A 1 751 ? 0.361 -10.711 -9.678 1.00 86.06 751 ASN A C 1
ATOM 5909 O O . ASN A 1 751 ? -0.724 -11.109 -9.255 1.00 86.06 751 ASN A O 1
ATOM 5913 N N . ALA A 1 752 ? 1.037 -9.753 -9.036 1.00 89.12 752 ALA A N 1
ATOM 5914 C CA . ALA A 1 752 ? 0.444 -8.988 -7.946 1.00 89.12 752 ALA A CA 1
ATOM 5915 C C . ALA A 1 752 ? -0.427 -7.846 -8.481 1.00 89.12 752 ALA A C 1
ATOM 5917 O O . ALA A 1 752 ? -0.046 -7.121 -9.398 1.00 89.12 752 ALA A O 1
ATOM 5918 N N . HIS A 1 753 ? -1.582 -7.667 -7.852 1.00 89.62 753 HIS A N 1
ATOM 5919 C CA . HIS A 1 753 ? -2.553 -6.631 -8.166 1.00 89.62 753 HIS A CA 1
ATOM 5920 C C . HIS A 1 753 ? -2.534 -5.535 -7.098 1.00 89.62 753 HIS A C 1
ATOM 5922 O O . HIS A 1 753 ? -2.327 -5.797 -5.907 1.00 89.62 753 HIS A O 1
ATOM 5928 N N . GLU A 1 754 ? -2.795 -4.302 -7.525 1.00 89.81 754 GLU A N 1
ATOM 5929 C CA . GLU A 1 754 ? -3.035 -3.188 -6.615 1.00 89.81 754 GLU A CA 1
ATOM 5930 C C . GLU A 1 754 ? -4.351 -3.378 -5.852 1.00 89.81 754 GLU A C 1
ATOM 5932 O O . GLU A 1 754 ? -5.402 -3.649 -6.434 1.00 89.81 754 GLU A O 1
ATOM 5937 N N . ILE A 1 755 ? -4.300 -3.187 -4.536 1.00 90.06 755 ILE A N 1
ATOM 5938 C CA . ILE A 1 755 ? -5.464 -3.106 -3.659 1.00 90.06 755 ILE A CA 1
ATOM 5939 C C . ILE A 1 755 ? -5.658 -1.633 -3.312 1.00 90.06 755 ILE A C 1
ATOM 5941 O O . ILE A 1 755 ? -4.766 -0.989 -2.750 1.00 90.06 755 ILE A O 1
ATOM 5945 N N . SER A 1 756 ? -6.841 -1.111 -3.632 1.00 88.19 756 SER A N 1
ATOM 5946 C CA . SER A 1 756 ? -7.143 0.316 -3.539 1.00 88.19 756 SER A CA 1
ATOM 5947 C C . SER A 1 756 ? -8.458 0.597 -2.813 1.00 88.19 756 SER A C 1
ATOM 5949 O O . SER A 1 756 ? -9.439 -0.131 -2.960 1.00 88.19 756 SER A O 1
ATOM 5951 N N . GLU A 1 757 ? -8.490 1.681 -2.037 1.00 85.12 757 GLU A N 1
ATOM 5952 C CA . GLU A 1 757 ? -9.692 2.208 -1.386 1.00 85.12 757 GLU A CA 1
ATOM 5953 C C . GLU A 1 757 ? -10.314 3.315 -2.252 1.00 85.12 757 GLU A C 1
ATOM 5955 O O . GLU A 1 757 ? -9.622 4.240 -2.680 1.00 85.12 757 GLU A O 1
ATOM 5960 N N . LEU A 1 758 ? -11.628 3.256 -2.493 1.00 81.06 758 LEU A N 1
ATOM 5961 C CA . LEU A 1 758 ? -12.353 4.326 -3.180 1.00 81.06 758 LEU A CA 1
ATOM 5962 C C . LEU A 1 758 ? -12.734 5.426 -2.177 1.00 81.06 758 LEU A C 1
ATOM 5964 O O . LEU A 1 758 ? -13.579 5.220 -1.308 1.00 81.06 758 LEU A O 1
ATOM 5968 N N . VAL A 1 759 ? -12.115 6.600 -2.304 1.00 81.06 759 VAL A N 1
ATOM 5969 C CA . VAL A 1 759 ? -12.264 7.722 -1.369 1.00 81.06 759 VAL A CA 1
ATOM 5970 C C . VAL A 1 759 ? -13.074 8.851 -2.002 1.00 81.06 759 VAL A C 1
ATOM 5972 O O . VAL A 1 759 ? -12.645 9.459 -2.982 1.00 81.06 759 VAL A O 1
ATOM 5975 N N . ILE A 1 760 ? -14.220 9.172 -1.402 1.00 77.25 760 ILE A N 1
ATOM 5976 C CA . ILE A 1 760 ? -15.043 10.332 -1.769 1.00 77.25 760 ILE A CA 1
ATOM 5977 C C . ILE A 1 760 ? -14.489 11.588 -1.057 1.00 77.25 760 ILE A C 1
ATOM 5979 O O . ILE A 1 760 ? -14.247 11.530 0.155 1.00 77.25 760 ILE A O 1
ATOM 5983 N N . PRO A 1 761 ? -14.251 12.716 -1.756 1.00 74.75 761 PRO A N 1
ATOM 5984 C CA . PRO A 1 761 ? -13.870 13.978 -1.120 1.00 74.75 761 PRO A CA 1
ATOM 5985 C C . PRO A 1 761 ? -14.960 14.491 -0.168 1.00 74.75 761 PRO A C 1
ATOM 5987 O O . PRO A 1 761 ? -16.142 14.405 -0.471 1.00 74.75 761 PRO A O 1
ATOM 5990 N N . LYS A 1 762 ? -14.578 15.097 0.966 1.00 64.50 762 LYS A N 1
ATOM 5991 C CA . LYS A 1 762 ? -15.531 15.559 2.003 1.00 64.50 762 LYS A CA 1
ATOM 5992 C C . LYS A 1 762 ? -16.556 16.610 1.539 1.00 64.50 762 LYS A C 1
ATOM 5994 O O . LYS A 1 762 ? -17.511 16.854 2.266 1.00 64.50 762 LYS A O 1
ATOM 5999 N N . ALA A 1 763 ? -16.331 17.259 0.397 1.00 61.38 763 ALA A N 1
ATOM 6000 C CA . ALA A 1 763 ? -17.246 18.244 -0.180 1.00 61.38 763 ALA A CA 1
ATOM 6001 C C . ALA A 1 763 ? -18.330 17.612 -1.077 1.00 61.38 763 ALA A C 1
ATOM 6003 O O . ALA A 1 763 ? -19.295 18.288 -1.423 1.00 61.38 763 ALA A O 1
ATOM 6004 N N . ASP A 1 764 ? -18.184 16.333 -1.443 1.00 56.69 764 ASP A N 1
ATOM 6005 C CA . ASP A 1 764 ? -19.019 15.660 -2.433 1.00 56.69 764 ASP A CA 1
ATOM 6006 C C . ASP A 1 764 ? -19.879 14.559 -1.805 1.00 56.69 764 ASP A C 1
ATOM 6008 O O . ASP A 1 764 ? -19.384 13.636 -1.163 1.00 56.69 764 ASP A O 1
ATOM 6012 N N . ASN A 1 765 ? -21.184 14.602 -2.080 1.00 61.28 765 ASN A N 1
ATOM 6013 C CA . ASN A 1 765 ? -22.140 13.556 -1.695 1.00 61.28 765 ASN A CA 1
ATOM 6014 C C . ASN A 1 765 ? -22.389 12.536 -2.830 1.00 61.28 765 ASN A C 1
ATOM 6016 O O . ASN A 1 765 ? -23.454 11.923 -2.889 1.00 61.28 765 ASN A O 1
ATOM 6020 N N . ASN A 1 766 ? -21.469 12.389 -3.792 1.00 61.06 766 ASN A N 1
ATOM 6021 C CA . ASN A 1 766 ? -21.596 11.433 -4.899 1.00 61.06 766 ASN A CA 1
ATOM 6022 C C . ASN A 1 766 ? -20.248 10.802 -5.293 1.00 61.06 766 ASN A C 1
ATOM 6024 O O . ASN A 1 766 ? -19.179 11.228 -4.866 1.00 61.06 766 ASN A O 1
ATOM 6028 N N . LEU A 1 767 ? -20.309 9.766 -6.133 1.00 61.59 767 LEU A N 1
ATOM 6029 C CA . LEU A 1 767 ? -19.128 9.039 -6.608 1.00 61.59 767 LEU A CA 1
ATOM 6030 C C . LEU A 1 767 ? -18.381 9.737 -7.761 1.00 61.59 767 LEU A C 1
ATOM 6032 O O . LEU A 1 767 ? -17.354 9.222 -8.192 1.00 61.59 767 LEU A O 1
ATOM 6036 N N . ALA A 1 768 ? -18.864 10.878 -8.266 1.00 57.25 768 ALA A N 1
ATOM 6037 C CA . ALA A 1 768 ? -18.310 11.521 -9.464 1.00 57.25 768 ALA A CA 1
ATOM 6038 C C . ALA A 1 768 ? -16.851 11.973 -9.265 1.00 57.25 768 ALA A C 1
ATOM 6040 O O . ALA A 1 768 ? -16.019 11.777 -10.146 1.00 57.25 768 ALA A O 1
ATOM 6041 N N . ASN A 1 769 ? -16.534 12.488 -8.073 1.00 60.97 769 ASN A N 1
ATOM 6042 C CA . ASN A 1 769 ? -15.190 12.930 -7.691 1.00 60.97 769 ASN A CA 1
ATOM 6043 C C . ASN A 1 769 ? -14.422 11.887 -6.854 1.00 60.97 769 ASN A C 1
ATOM 6045 O O . ASN A 1 769 ? -13.379 12.202 -6.272 1.00 60.97 769 ASN A O 1
ATOM 6049 N N . ALA A 1 770 ? -14.930 10.653 -6.753 1.00 68.25 770 ALA A N 1
ATOM 6050 C CA . ALA A 1 770 ? -14.309 9.609 -5.947 1.00 68.25 770 ALA A CA 1
ATOM 6051 C C . ALA A 1 770 ? -12.974 9.152 -6.556 1.00 68.25 770 ALA A C 1
ATOM 6053 O O . ALA A 1 770 ? -12.882 8.840 -7.743 1.00 68.25 770 ALA A O 1
ATOM 6054 N N . LYS A 1 771 ? -11.929 9.086 -5.728 1.00 72.06 771 LYS A N 1
ATOM 6055 C CA . LYS A 1 771 ? -10.565 8.741 -6.147 1.00 72.06 771 LYS A CA 1
ATOM 6056 C C . LYS A 1 771 ? -10.179 7.367 -5.631 1.00 72.06 771 LYS A C 1
ATOM 6058 O O . LYS A 1 771 ? -10.319 7.093 -4.442 1.00 72.06 771 LYS A O 1
ATOM 6063 N N . SER A 1 772 ? -9.655 6.527 -6.517 1.00 78.50 772 SER A N 1
ATOM 6064 C CA . SER A 1 772 ? -8.972 5.297 -6.120 1.00 78.50 772 SER A CA 1
ATOM 6065 C C . SER A 1 772 ? -7.650 5.667 -5.443 1.00 78.50 772 SER A C 1
ATOM 6067 O O . SER A 1 772 ? -6.851 6.403 -6.025 1.00 78.50 772 SER A O 1
ATOM 6069 N N . LYS A 1 773 ? -7.429 5.203 -4.212 1.00 82.94 773 LYS A N 1
ATOM 6070 C CA . LYS A 1 773 ? -6.150 5.316 -3.503 1.00 82.94 773 LYS A CA 1
ATOM 6071 C C . LYS A 1 773 ? -5.532 3.940 -3.338 1.00 82.94 773 LYS A C 1
ATOM 6073 O O . LYS A 1 773 ? -6.135 3.099 -2.681 1.00 82.94 773 LYS A O 1
ATOM 6078 N N . PHE A 1 774 ? -4.328 3.747 -3.859 1.00 86.19 774 PHE A N 1
ATOM 6079 C CA . PHE A 1 774 ? -3.524 2.554 -3.611 1.00 86.19 774 PHE A CA 1
ATOM 6080 C C . PHE A 1 774 ? -3.193 2.434 -2.115 1.00 86.19 774 PHE A C 1
ATOM 6082 O O . PHE A 1 774 ? -2.595 3.344 -1.543 1.00 86.19 774 PHE A O 1
ATOM 6089 N N . ILE A 1 775 ? -3.612 1.335 -1.478 1.00 92.44 775 ILE A N 1
ATOM 6090 C CA . ILE A 1 775 ? -3.388 1.081 -0.041 1.00 92.44 775 ILE A CA 1
ATOM 6091 C C . ILE A 1 775 ? -2.436 -0.090 0.229 1.00 92.44 775 ILE A C 1
ATOM 6093 O O . ILE A 1 775 ? -1.881 -0.195 1.325 1.00 92.44 775 ILE A O 1
ATOM 6097 N N . GLY A 1 776 ? -2.236 -0.978 -0.743 1.00 92.44 776 GLY A N 1
ATOM 6098 C CA . GLY A 1 776 ? -1.440 -2.191 -0.584 1.00 92.44 776 GLY A CA 1
ATOM 6099 C C . GLY A 1 776 ? -1.460 -3.067 -1.831 1.00 92.44 776 GLY A C 1
ATOM 6100 O O . GLY A 1 776 ? -2.201 -2.794 -2.766 1.00 92.44 776 GLY A O 1
ATOM 6101 N N . GLY A 1 777 ? -0.665 -4.132 -1.851 1.00 92.50 777 GLY A N 1
ATOM 6102 C CA . GLY A 1 777 ? -0.650 -5.112 -2.944 1.00 92.50 777 GLY A CA 1
ATOM 6103 C C . GLY A 1 777 ? -1.202 -6.465 -2.501 1.00 92.50 777 GLY A C 1
ATOM 6104 O O . GLY A 1 777 ? -1.173 -6.783 -1.310 1.00 92.50 777 GLY A O 1
ATOM 6105 N N . GLY A 1 778 ? -1.660 -7.287 -3.446 1.00 92.06 778 GLY A N 1
ATOM 6106 C CA . GLY A 1 778 ? -2.035 -8.677 -3.177 1.00 92.06 778 GLY A CA 1
ATOM 6107 C C . GLY A 1 778 ? -1.823 -9.613 -4.362 1.00 92.06 778 GLY A C 1
ATOM 6108 O O . GLY A 1 778 ? -1.890 -9.196 -5.512 1.00 92.06 778 GLY A O 1
ATOM 6109 N N . LEU A 1 779 ? -1.562 -10.887 -4.070 1.00 87.62 779 LEU A N 1
ATOM 6110 C CA . LEU A 1 779 ? -1.430 -11.960 -5.057 1.00 87.62 779 LEU A CA 1
ATOM 6111 C C . LEU A 1 779 ? -2.735 -12.761 -5.128 1.00 87.62 779 LEU A C 1
ATOM 6113 O O . LEU A 1 779 ? -3.243 -13.201 -4.093 1.00 87.62 779 LEU A O 1
ATOM 6117 N N . TYR A 1 780 ? -3.242 -12.969 -6.342 1.00 88.12 780 TYR A N 1
ATOM 6118 C CA . TYR A 1 780 ? -4.540 -13.586 -6.625 1.00 88.12 780 TYR A CA 1
ATOM 6119 C C . TYR A 1 780 ? -4.353 -14.695 -7.677 1.00 88.12 780 TYR A C 1
ATOM 6121 O O . TYR A 1 780 ? -4.472 -14.416 -8.869 1.00 88.12 780 TYR A O 1
ATOM 6129 N N . PRO A 1 781 ? -3.970 -15.923 -7.267 1.00 84.38 781 PRO A N 1
ATOM 6130 C CA . PRO A 1 781 ? -3.489 -16.956 -8.187 1.00 84.38 781 PRO A CA 1
ATOM 6131 C C . PRO A 1 781 ? -4.418 -17.291 -9.359 1.00 84.38 781 PRO A C 1
ATOM 6133 O O . PRO A 1 781 ? -3.938 -17.528 -10.464 1.00 84.38 781 PRO A O 1
ATOM 6136 N N . THR A 1 782 ? -5.732 -17.284 -9.138 1.00 86.00 782 THR A N 1
ATOM 6137 C CA . THR A 1 782 ? -6.739 -17.574 -10.166 1.00 86.00 782 THR A CA 1
ATOM 6138 C C . THR A 1 782 ? -6.974 -16.366 -11.070 1.00 86.00 782 THR A C 1
ATOM 6140 O O . THR A 1 782 ? -7.056 -16.516 -12.286 1.00 86.00 782 THR A O 1
ATOM 6143 N N . ILE A 1 783 ? -7.037 -15.153 -10.509 1.00 88.38 783 ILE A N 1
ATOM 6144 C CA . ILE A 1 783 ? -7.162 -13.910 -11.288 1.00 88.38 783 ILE A CA 1
ATOM 6145 C C . ILE A 1 783 ? -5.917 -13.681 -12.161 1.00 88.38 783 ILE A C 1
ATOM 6147 O O . ILE A 1 783 ? -6.049 -13.187 -13.278 1.00 88.38 783 ILE A O 1
ATOM 6151 N N . SER A 1 784 ? -4.727 -14.118 -11.738 1.00 86.81 784 SER A N 1
ATOM 6152 C CA . SER A 1 784 ? -3.515 -14.063 -12.570 1.00 86.81 784 SER A CA 1
ATOM 6153 C C . SER A 1 784 ? -3.565 -14.960 -13.823 1.00 86.81 784 SER A C 1
ATOM 6155 O O . SER A 1 784 ? -2.693 -14.842 -14.677 1.00 86.81 784 SER A O 1
ATOM 6157 N N . LEU A 1 785 ? -4.582 -15.822 -13.975 1.00 85.06 785 LEU A N 1
ATOM 6158 C CA . LEU A 1 785 ? -4.858 -16.580 -15.209 1.00 85.06 785 LEU A CA 1
ATOM 6159 C C . LEU A 1 785 ? -5.687 -15.770 -16.231 1.00 85.06 785 LEU A C 1
ATOM 6161 O O . LEU A 1 785 ? -5.968 -16.243 -17.331 1.00 85.06 785 LEU A O 1
ATOM 6165 N N . PHE A 1 786 ? -6.102 -14.545 -15.900 1.00 86.88 786 PHE A N 1
ATOM 6166 C CA . PHE A 1 786 ? -6.785 -13.643 -16.826 1.00 86.88 786 PHE A CA 1
ATOM 6167 C C . PHE A 1 786 ? -5.740 -12.805 -17.570 1.00 86.88 786 PHE A C 1
ATOM 6169 O O . PHE A 1 786 ? -5.359 -11.717 -17.135 1.00 86.88 786 PHE A O 1
ATOM 6176 N N . ASN A 1 787 ? -5.265 -13.331 -18.703 1.00 80.62 787 ASN A N 1
ATOM 6177 C CA . ASN A 1 787 ? -4.216 -12.699 -19.503 1.00 80.62 787 ASN A CA 1
ATOM 6178 C C . ASN A 1 787 ? -4.534 -11.241 -19.876 1.00 80.62 787 ASN A C 1
ATOM 6180 O O . ASN A 1 787 ? -5.607 -10.914 -20.393 1.00 80.62 787 ASN A O 1
ATOM 6184 N N . HIS A 1 788 ? -3.542 -10.364 -19.705 1.00 71.38 788 HIS A N 1
ATOM 6185 C CA . HIS A 1 788 ? -3.621 -8.990 -20.186 1.00 71.38 788 HIS A CA 1
ATOM 6186 C C . HIS A 1 788 ? -3.632 -8.969 -21.718 1.00 71.38 788 HIS A C 1
ATOM 6188 O O . HIS A 1 788 ? -2.656 -9.342 -22.367 1.00 71.38 788 HIS A O 1
ATOM 6194 N N . SER A 1 789 ? -4.734 -8.511 -22.308 1.00 61.03 789 SER A N 1
ATOM 6195 C CA . SER A 1 789 ? -4.970 -8.655 -23.750 1.00 61.03 789 SER A CA 1
ATOM 6196 C C . SER A 1 789 ? -4.802 -7.341 -24.551 1.00 61.03 789 SER A C 1
ATOM 6198 O O . SER A 1 789 ? -4.923 -7.325 -25.775 1.00 61.03 789 SER A O 1
ATOM 6200 N N . CYS A 1 790 ? -4.385 -6.249 -23.895 1.00 55.94 790 CYS A N 1
ATOM 6201 C CA . CYS A 1 790 ? -3.935 -5.018 -24.558 1.00 55.94 790 CYS A CA 1
ATOM 6202 C C . CYS A 1 790 ? -2.410 -5.037 -24.791 1.00 55.94 790 CYS A C 1
ATOM 6204 O O . CYS A 1 790 ? -1.651 -4.577 -23.940 1.00 55.94 790 CYS A O 1
ATOM 6206 N N . ASN A 1 791 ? -1.934 -5.506 -25.948 1.00 59.75 791 ASN A N 1
ATOM 6207 C CA . ASN A 1 791 ? -0.573 -5.179 -26.391 1.00 59.75 791 ASN A CA 1
ATOM 6208 C C . ASN A 1 791 ? -0.620 -3.832 -27.141 1.00 59.75 791 ASN A C 1
ATOM 6210 O O . ASN A 1 791 ? -1.162 -3.805 -28.243 1.00 59.75 791 ASN A O 1
ATOM 6214 N N . PRO A 1 792 ? -0.071 -2.721 -26.608 1.00 57.28 792 PRO A N 1
ATOM 6215 C CA . PRO A 1 792 ? -0.139 -1.417 -27.275 1.00 57.28 792 PRO A CA 1
ATOM 6216 C C . PRO A 1 792 ? 0.620 -1.379 -28.611 1.00 57.28 792 PRO A C 1
ATOM 6218 O O . PRO A 1 792 ? 0.362 -0.506 -29.431 1.00 57.28 792 PRO A O 1
ATOM 6221 N N . GLY A 1 793 ? 1.528 -2.330 -28.850 1.00 63.16 793 GLY A N 1
ATOM 6222 C CA . GLY A 1 793 ? 2.192 -2.510 -30.137 1.00 63.16 793 GLY A CA 1
ATOM 6223 C C . GLY A 1 793 ? 1.370 -3.278 -31.176 1.00 63.16 793 GLY A C 1
ATOM 6224 O O . GLY A 1 793 ? 1.871 -3.448 -32.282 1.00 63.16 793 GLY A O 1
ATOM 6225 N N . ILE A 1 794 ? 0.158 -3.767 -30.861 1.00 73.31 794 ILE A N 1
ATOM 6226 C CA . ILE A 1 794 ? -0.691 -4.543 -31.784 1.00 73.31 794 ILE A CA 1
ATOM 6227 C C . ILE A 1 794 ? -2.142 -4.038 -31.765 1.00 73.31 794 ILE A C 1
ATOM 6229 O O . ILE A 1 794 ? -2.862 -4.192 -30.780 1.00 73.31 794 ILE A O 1
ATOM 6233 N N . ILE A 1 795 ? -2.604 -3.521 -32.902 1.00 79.19 795 ILE A N 1
ATOM 6234 C CA . ILE A 1 795 ? -3.997 -3.151 -33.166 1.00 79.19 795 ILE A CA 1
ATOM 6235 C C . ILE A 1 795 ? -4.728 -4.368 -33.757 1.00 79.19 795 ILE A C 1
ATOM 6237 O O . ILE A 1 795 ? -4.200 -5.065 -34.621 1.00 79.19 795 ILE A O 1
ATOM 6241 N N . ARG A 1 796 ? -5.946 -4.648 -33.283 1.00 83.44 796 ARG A N 1
ATOM 6242 C CA . ARG A 1 796 ? -6.744 -5.830 -33.657 1.00 83.44 796 ARG A CA 1
ATOM 6243 C C . ARG A 1 796 ? -7.923 -5.407 -34.535 1.00 83.44 796 ARG A C 1
ATOM 6245 O O . ARG A 1 796 ? -8.950 -5.001 -34.004 1.00 83.44 796 ARG A O 1
ATOM 6252 N N . PHE A 1 797 ? -7.810 -5.491 -35.858 1.00 85.94 797 PHE A N 1
ATOM 6253 C CA . PHE A 1 797 ? -8.916 -5.130 -36.761 1.00 85.94 797 PHE A CA 1
ATOM 6254 C C . PHE A 1 797 ? -9.899 -6.291 -36.949 1.00 85.94 797 PHE A C 1
ATOM 6256 O O . PHE A 1 797 ? -9.490 -7.453 -37.031 1.00 85.94 797 PHE A O 1
ATOM 6263 N N . LYS A 1 798 ? -11.199 -5.988 -37.059 1.00 85.25 798 LYS A N 1
ATOM 6264 C CA . LYS A 1 798 ? -12.198 -6.959 -37.533 1.00 85.25 798 LYS A CA 1
ATOM 6265 C C . LYS A 1 798 ? -12.040 -7.136 -39.049 1.00 85.25 798 LYS A C 1
ATOM 6267 O O . LYS A 1 798 ? -11.815 -6.171 -39.775 1.00 85.25 798 LYS A O 1
ATOM 6272 N N . CYS A 1 799 ? -12.150 -8.365 -39.547 1.00 82.44 799 CYS A N 1
ATOM 6273 C CA . CYS A 1 799 ? -12.094 -8.623 -40.986 1.00 82.44 799 CYS A CA 1
ATOM 6274 C C . CYS A 1 799 ? -13.345 -8.057 -41.697 1.00 82.44 799 CYS A C 1
ATOM 6276 O O . CYS A 1 799 ? -14.457 -8.521 -41.444 1.00 82.44 799 CYS A O 1
ATOM 6278 N N . GLU A 1 800 ? -13.175 -7.089 -42.612 1.00 76.44 800 GLU A N 1
ATOM 6279 C CA . GLU A 1 800 ? -14.294 -6.374 -43.270 1.00 76.44 800 GLU A CA 1
ATOM 6280 C C . GLU A 1 800 ? -15.230 -7.263 -44.115 1.00 76.44 800 GLU A C 1
ATOM 6282 O O . GLU A 1 800 ? -16.327 -6.837 -44.461 1.00 76.44 800 GLU A O 1
ATOM 6287 N N . THR A 1 801 ? -14.873 -8.523 -44.393 1.00 71.69 801 THR A N 1
ATOM 6288 C CA . THR A 1 801 ? -15.777 -9.499 -45.038 1.00 71.69 801 THR A CA 1
ATOM 6289 C C . THR A 1 801 ? -16.933 -9.964 -44.137 1.00 71.69 801 THR A C 1
ATOM 6291 O O . THR A 1 801 ? -17.643 -10.898 -44.490 1.00 71.69 801 THR A O 1
ATOM 6294 N N . GLY A 1 802 ? -17.132 -9.333 -42.978 1.00 56.19 802 GLY A N 1
ATOM 6295 C CA . GLY A 1 802 ? -18.348 -9.440 -42.177 1.00 56.19 802 GLY A CA 1
ATOM 6296 C C . GLY A 1 802 ? -18.389 -10.621 -41.205 1.00 56.19 802 GLY A C 1
ATOM 6297 O O . GLY A 1 802 ? -17.405 -11.339 -40.994 1.00 56.19 802 GLY A O 1
ATOM 6298 N N . LYS A 1 803 ? -19.571 -10.803 -40.594 1.00 56.09 803 LYS A N 1
ATOM 6299 C CA . LYS A 1 803 ? -19.834 -11.796 -39.533 1.00 56.09 803 LYS A CA 1
ATOM 6300 C C . LYS A 1 803 ? -19.501 -13.239 -39.939 1.00 56.09 803 LYS A C 1
ATOM 6302 O O . LYS A 1 803 ? -19.166 -14.031 -39.069 1.00 56.09 803 LYS A O 1
ATOM 6307 N N . GLU A 1 804 ? -19.542 -13.562 -41.231 1.00 62.88 804 GLU A N 1
ATOM 6308 C CA . GLU A 1 804 ? -19.233 -14.896 -41.771 1.00 62.88 804 GLU A CA 1
ATOM 6309 C C . GLU A 1 804 ? -17.761 -15.295 -41.585 1.00 62.88 804 GLU A C 1
ATOM 6311 O O . GLU A 1 804 ? -17.446 -16.456 -41.334 1.00 62.88 804 GLU A O 1
ATOM 6316 N N . CYS A 1 805 ? -16.835 -14.333 -41.677 1.00 77.56 805 CYS A N 1
ATOM 6317 C CA . CYS A 1 805 ? -15.417 -14.609 -41.468 1.00 77.56 805 CYS A CA 1
ATOM 6318 C C . CYS A 1 805 ? -15.086 -14.657 -39.972 1.00 77.56 805 CYS A C 1
ATOM 6320 O O . CYS A 1 805 ? -14.450 -15.604 -39.503 1.00 77.56 805 CYS A O 1
ATOM 6322 N N . GLY A 1 806 ? -15.490 -13.627 -39.220 1.00 72.88 806 GLY A N 1
ATOM 6323 C CA . GLY A 1 806 ? -15.220 -13.502 -37.782 1.00 72.88 806 GLY A CA 1
ATOM 6324 C C . GLY A 1 806 ? -13.734 -13.440 -37.388 1.00 72.88 806 GLY A C 1
ATOM 6325 O O . GLY A 1 806 ? -13.428 -13.440 -36.201 1.00 72.88 806 GLY A O 1
ATOM 6326 N N . ASN A 1 807 ? -12.802 -13.408 -38.350 1.00 81.69 807 ASN A N 1
ATOM 6327 C CA . ASN A 1 807 ? -11.370 -13.401 -38.060 1.00 81.69 807 ASN A CA 1
ATOM 6328 C C . ASN A 1 807 ? -10.898 -12.030 -37.557 1.00 81.69 807 ASN A C 1
ATOM 6330 O O . ASN A 1 807 ? -11.391 -10.985 -37.997 1.00 81.69 807 ASN A O 1
ATOM 6334 N N . VAL A 1 808 ? -9.889 -12.054 -36.690 1.00 83.25 808 VAL A N 1
ATOM 6335 C CA . VAL A 1 808 ? -9.208 -10.865 -36.173 1.00 83.25 808 VAL A CA 1
ATOM 6336 C C . VAL A 1 808 ? -7.859 -10.736 -36.864 1.00 83.25 808 VAL A C 1
ATOM 6338 O O . VAL A 1 808 ? -7.109 -11.704 -36.955 1.00 83.25 808 VAL A O 1
ATOM 6341 N N . LEU A 1 809 ? -7.544 -9.536 -37.341 1.00 85.25 809 LEU A N 1
ATOM 6342 C CA . LEU A 1 809 ? -6.273 -9.215 -37.981 1.00 85.25 809 LEU A CA 1
ATOM 6343 C C . LEU A 1 809 ? -5.382 -8.487 -36.961 1.00 85.25 809 LEU A C 1
ATOM 6345 O O . LEU A 1 809 ? -5.659 -7.322 -36.659 1.00 85.25 809 LEU A O 1
ATOM 6349 N N . PRO A 1 810 ? -4.359 -9.143 -36.381 1.00 81.31 810 PRO A N 1
ATOM 6350 C CA . PRO A 1 810 ? -3.378 -8.477 -35.535 1.00 81.31 810 PRO A CA 1
ATOM 6351 C C . PRO A 1 810 ? -2.378 -7.714 -36.410 1.00 81.31 810 PRO A C 1
ATOM 6353 O O . PRO A 1 810 ? -1.715 -8.294 -37.267 1.00 81.31 810 PRO A O 1
ATOM 6356 N N . VAL A 1 811 ? -2.253 -6.413 -36.177 1.00 80.69 811 VAL A N 1
ATOM 6357 C CA . VAL A 1 811 ? -1.419 -5.501 -36.968 1.00 80.69 811 VAL A CA 1
ATOM 6358 C C . VAL A 1 811 ? -0.501 -4.753 -36.030 1.00 80.69 811 VAL A C 1
ATOM 6360 O O . VAL A 1 811 ? -0.974 -4.212 -35.033 1.00 80.69 811 VAL A O 1
ATOM 6363 N N . LYS A 1 812 ? 0.799 -4.685 -36.320 1.00 77.94 812 LYS A N 1
ATOM 6364 C CA . LYS A 1 812 ? 1.681 -3.870 -35.483 1.00 77.94 812 LYS A CA 1
ATOM 6365 C C . LYS A 1 812 ? 1.352 -2.384 -35.629 1.00 77.94 812 LYS A C 1
ATOM 6367 O O . LYS A 1 812 ? 1.107 -1.916 -36.738 1.00 77.94 812 LYS A O 1
ATOM 6372 N N . ALA A 1 813 ? 1.374 -1.646 -34.523 1.00 70.56 813 ALA A N 1
ATOM 6373 C CA . ALA A 1 813 ? 1.052 -0.217 -34.500 1.00 70.56 813 ALA A CA 1
ATOM 6374 C C . ALA A 1 813 ? 2.058 0.658 -35.282 1.00 70.56 813 ALA A C 1
ATOM 6376 O O . ALA A 1 813 ? 1.728 1.781 -35.650 1.00 70.56 813 ALA A O 1
ATOM 6377 N N . ASP A 1 814 ? 3.263 0.141 -35.547 1.00 71.44 814 ASP A N 1
ATOM 6378 C CA . ASP A 1 814 ? 4.324 0.749 -36.361 1.00 71.44 814 ASP A CA 1
ATOM 6379 C C . ASP A 1 814 ? 4.361 0.229 -37.815 1.00 71.44 814 ASP A C 1
ATOM 6381 O O . ASP A 1 814 ? 5.285 0.549 -38.564 1.00 71.44 814 ASP A O 1
ATOM 6385 N N . SER A 1 815 ? 3.376 -0.577 -38.235 1.00 73.75 815 SER A N 1
ATOM 6386 C CA . SER A 1 815 ? 3.321 -1.110 -39.598 1.00 73.75 815 SER A CA 1
ATOM 6387 C C . SER A 1 815 ? 2.922 -0.044 -40.620 1.00 73.75 815 SER A C 1
ATOM 6389 O O . SER A 1 815 ? 1.902 0.627 -40.472 1.00 73.75 815 SER A O 1
ATOM 6391 N N . ASN A 1 816 ? 3.675 0.025 -41.720 1.00 75.00 816 ASN A N 1
ATOM 6392 C CA . ASN A 1 816 ? 3.325 0.807 -42.910 1.00 75.00 816 ASN A CA 1
ATOM 6393 C C . ASN A 1 816 ? 2.435 0.021 -43.903 1.00 75.00 816 ASN A C 1
ATOM 6395 O O . ASN A 1 816 ? 2.125 0.520 -44.984 1.00 75.00 816 ASN A O 1
ATOM 6399 N N . GLU A 1 817 ? 2.041 -1.216 -43.577 1.00 78.62 817 GLU A N 1
ATOM 6400 C CA . GLU A 1 817 ? 1.215 -2.065 -44.443 1.00 78.62 817 GLU A CA 1
ATOM 6401 C C . GLU A 1 817 ? -0.284 -1.844 -44.187 1.00 78.62 817 GLU A C 1
ATOM 6403 O O . GLU A 1 817 ? -0.834 -2.265 -43.170 1.00 78.62 817 GLU A O 1
ATOM 6408 N N . PHE A 1 818 ? -0.969 -1.217 -45.147 1.00 81.94 818 PHE A N 1
ATOM 6409 C CA . PHE A 1 818 ? -2.416 -0.959 -45.078 1.00 81.94 818 PHE A CA 1
ATOM 6410 C C . PHE A 1 818 ? -3.286 -2.079 -45.670 1.00 81.94 818 PHE A C 1
ATOM 6412 O O . PHE A 1 818 ? -4.501 -2.077 -45.472 1.00 81.94 818 PHE A O 1
ATOM 6419 N N . MET A 1 819 ? -2.682 -3.015 -46.407 1.00 85.81 819 MET A N 1
ATOM 6420 C CA . MET A 1 819 ? -3.355 -4.131 -47.075 1.00 85.81 819 MET A CA 1
ATOM 6421 C C . MET A 1 819 ? -2.898 -5.441 -46.443 1.00 85.81 819 MET A C 1
ATOM 6423 O O . MET A 1 819 ? -1.752 -5.839 -46.617 1.00 85.81 819 MET A O 1
ATOM 6427 N N . ILE A 1 820 ? -3.790 -6.111 -45.714 1.00 85.56 820 ILE A N 1
ATOM 6428 C CA . ILE 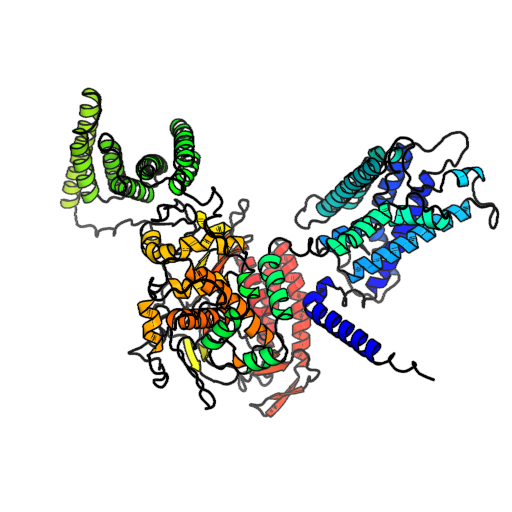A 1 820 ? -3.434 -7.268 -44.885 1.00 85.56 820 ILE A CA 1
ATOM 6429 C C . ILE A 1 820 ? -4.228 -8.485 -45.329 1.00 85.56 820 ILE A C 1
ATOM 6431 O O . ILE A 1 820 ? -5.460 -8.463 -45.357 1.00 85.56 820 ILE A O 1
ATOM 6435 N N . GLN A 1 821 ? -3.526 -9.560 -45.680 1.00 84.81 821 GLN A N 1
ATOM 6436 C CA . GLN A 1 821 ? -4.166 -10.801 -46.088 1.00 84.81 821 GLN A CA 1
ATOM 6437 C C . GLN A 1 821 ? -4.763 -11.523 -44.876 1.00 84.81 821 GLN A C 1
ATOM 6439 O O . GLN A 1 821 ? -4.076 -11.842 -43.907 1.00 84.81 821 GLN A O 1
ATOM 6444 N N . CYS A 1 822 ? -6.065 -11.793 -44.926 1.00 81.62 822 CYS A N 1
ATOM 6445 C CA . CYS A 1 822 ? -6.751 -12.535 -43.882 1.00 81.62 822 CYS A CA 1
ATOM 6446 C C . CYS A 1 822 ? -6.384 -14.022 -43.955 1.00 81.62 822 CYS A C 1
ATOM 6448 O O . CYS A 1 822 ? -6.760 -14.707 -44.905 1.00 81.62 822 CYS A O 1
ATOM 6450 N N . SER A 1 823 ? -5.734 -14.543 -42.912 1.00 79.94 823 SER A N 1
ATOM 6451 C CA . SER A 1 823 ? -5.340 -15.957 -42.804 1.00 79.94 823 SER A CA 1
ATOM 6452 C C . SER A 1 823 ? -6.503 -16.951 -42.927 1.00 79.94 823 SER A C 1
ATOM 6454 O O . SER A 1 823 ? -6.295 -18.076 -43.367 1.00 79.94 823 SER A O 1
ATOM 6456 N N . LYS A 1 824 ? -7.728 -16.544 -42.561 1.00 79.12 824 LYS A N 1
ATOM 6457 C CA . LYS A 1 824 ? -8.923 -17.404 -42.583 1.00 79.12 824 LYS A CA 1
ATOM 6458 C C . LYS A 1 824 ? -9.683 -17.383 -43.914 1.00 79.12 824 LYS A C 1
ATOM 6460 O O . LYS A 1 824 ? -10.123 -18.432 -44.365 1.00 79.12 824 LYS A O 1
ATOM 6465 N N . CYS A 1 825 ? -9.880 -16.210 -44.528 1.00 83.38 825 CYS A N 1
ATOM 6466 C CA . CYS A 1 825 ? -10.672 -16.077 -45.764 1.00 83.38 825 CYS A CA 1
ATOM 6467 C C . CYS A 1 825 ? -9.841 -15.768 -47.023 1.00 83.38 825 CYS A C 1
ATOM 6469 O O . CYS A 1 825 ? -10.415 -15.544 -48.087 1.00 83.38 825 CYS A O 1
ATOM 6471 N N . GLY A 1 826 ? -8.510 -15.705 -46.913 1.00 80.44 826 GLY A N 1
ATOM 6472 C CA . GLY A 1 826 ? -7.559 -15.499 -48.016 1.00 80.44 826 GLY A CA 1
ATOM 6473 C C . GLY A 1 826 ? -7.561 -14.104 -48.656 1.00 80.44 826 GLY A C 1
ATOM 6474 O O . GLY A 1 826 ? -6.623 -13.767 -49.378 1.00 80.44 826 GLY A O 1
ATOM 6475 N N . LYS A 1 827 ? -8.586 -13.282 -48.398 1.00 83.75 827 LYS A N 1
ATOM 6476 C CA . LYS A 1 827 ? -8.778 -11.946 -48.983 1.00 83.75 827 LYS A CA 1
ATOM 6477 C C . LYS A 1 827 ? -7.873 -10.896 -48.332 1.00 83.75 827 LYS A C 1
ATOM 6479 O O . LYS A 1 827 ? -7.695 -10.896 -47.115 1.00 83.75 827 LYS A O 1
ATOM 6484 N N . CYS A 1 828 ? -7.365 -9.961 -49.134 1.00 84.38 828 CYS A N 1
ATOM 6485 C CA . CYS A 1 828 ? -6.656 -8.776 -48.647 1.00 84.38 828 CYS A CA 1
ATOM 6486 C C . CYS A 1 828 ? -7.650 -7.712 -48.163 1.00 84.38 828 CYS A C 1
ATOM 6488 O O . CYS A 1 828 ? -8.547 -7.311 -48.903 1.00 84.38 828 CYS A O 1
ATOM 6490 N N . ILE A 1 829 ? -7.483 -7.264 -46.921 1.00 86.12 829 ILE A N 1
ATOM 6491 C CA . ILE A 1 829 ? -8.349 -6.307 -46.227 1.00 86.12 829 ILE A CA 1
ATOM 6492 C C . ILE A 1 829 ? -7.625 -4.965 -46.111 1.00 86.12 829 ILE A C 1
ATOM 6494 O O . ILE A 1 829 ? -6.450 -4.931 -45.745 1.00 86.12 829 ILE A O 1
ATOM 6498 N N . ASN A 1 830 ? -8.325 -3.868 -46.406 1.00 85.25 830 ASN A N 1
ATOM 6499 C CA . ASN A 1 830 ? -7.783 -2.515 -46.299 1.00 85.25 830 ASN A CA 1
ATOM 6500 C C . ASN A 1 830 ? -8.077 -1.927 -44.910 1.00 85.25 830 ASN A C 1
ATOM 6502 O O . ASN A 1 830 ? -9.207 -1.537 -44.618 1.00 85.25 830 ASN A O 1
ATOM 6506 N N . ILE A 1 831 ? -7.060 -1.819 -44.056 1.00 85.75 831 ILE A N 1
ATOM 6507 C CA . ILE A 1 831 ? -7.222 -1.297 -42.689 1.00 85.75 831 ILE A CA 1
ATOM 6508 C C . ILE A 1 831 ? -7.207 0.240 -42.603 1.00 85.75 831 ILE A C 1
ATOM 6510 O O . ILE A 1 831 ? -7.499 0.794 -41.542 1.00 85.75 831 ILE A O 1
ATOM 6514 N N . PHE A 1 832 ? -6.913 0.958 -43.696 1.00 83.12 832 PHE A N 1
ATOM 6515 C CA . PHE A 1 832 ? -6.782 2.423 -43.700 1.00 83.12 832 PHE A CA 1
ATOM 6516 C C . PHE A 1 832 ? -8.060 3.140 -43.240 1.00 83.12 832 PHE A C 1
ATOM 6518 O O . PHE A 1 832 ? -8.007 4.116 -42.491 1.00 83.12 832 PHE A O 1
ATOM 6525 N N . LYS A 1 833 ? -9.228 2.616 -43.629 1.00 77.38 833 LYS A N 1
ATOM 6526 C CA . LYS A 1 833 ? -10.537 3.113 -43.181 1.00 77.38 833 LYS A CA 1
ATOM 6527 C C . LYS A 1 833 ? -10.682 3.036 -41.656 1.00 77.38 833 LYS A C 1
ATOM 6529 O O . LYS A 1 833 ? -11.181 3.976 -41.042 1.00 77.38 833 LYS A O 1
ATOM 6534 N N . GLY A 1 834 ? -10.193 1.954 -41.050 1.00 78.38 834 GLY A N 1
ATOM 6535 C CA . GLY A 1 834 ? -10.187 1.784 -39.602 1.00 78.38 834 GLY A CA 1
ATOM 6536 C C . GLY A 1 834 ? -9.167 2.678 -38.892 1.00 78.38 834 GLY A C 1
ATOM 6537 O O . GLY A 1 834 ? -9.490 3.277 -37.872 1.00 78.38 834 GLY A O 1
ATOM 6538 N N . LEU A 1 835 ? -7.969 2.854 -39.460 1.00 81.12 835 LEU A N 1
ATOM 6539 C CA . LEU A 1 835 ? -6.972 3.805 -38.943 1.00 81.12 835 LEU A CA 1
ATOM 6540 C C . LEU A 1 835 ? -7.507 5.246 -38.925 1.00 81.12 835 LEU A C 1
ATOM 6542 O O . LEU A 1 835 ? -7.308 5.967 -37.947 1.00 81.12 835 LEU A O 1
ATOM 6546 N N . LYS A 1 836 ? -8.251 5.653 -39.961 1.00 81.25 836 LYS A N 1
ATOM 6547 C CA . LYS A 1 836 ? -8.928 6.956 -39.990 1.00 81.25 836 LYS A CA 1
ATOM 6548 C C . LYS A 1 836 ? -10.005 7.070 -38.904 1.00 81.25 836 LYS A C 1
ATOM 6550 O O . LYS A 1 836 ? -10.054 8.084 -38.210 1.00 81.25 836 LYS A O 1
ATOM 6555 N N . ALA A 1 837 ? -10.825 6.034 -38.709 1.00 77.12 837 ALA A N 1
ATOM 6556 C CA . ALA A 1 837 ? -11.815 6.013 -37.630 1.00 77.12 837 ALA A CA 1
ATOM 6557 C C . ALA A 1 837 ? -11.156 6.182 -36.245 1.00 77.12 837 ALA A C 1
ATOM 6559 O O . ALA A 1 837 ? -11.680 6.913 -35.407 1.00 77.12 837 ALA A O 1
ATOM 6560 N N . LEU A 1 838 ? -9.971 5.598 -36.025 1.00 79.94 838 LEU A N 1
ATOM 6561 C CA . LEU A 1 838 ? -9.217 5.767 -34.777 1.00 79.94 838 LEU A CA 1
ATOM 6562 C C . LEU A 1 838 ? -8.753 7.218 -34.554 1.00 79.94 838 LEU A C 1
ATOM 6564 O O . LEU A 1 838 ? -8.968 7.765 -33.470 1.00 79.94 838 LEU A O 1
ATOM 6568 N N . GLN A 1 839 ? -8.221 7.886 -35.584 1.00 82.12 839 GLN A N 1
ATOM 6569 C CA . GLN A 1 839 ? -7.867 9.316 -35.512 1.00 82.12 839 GLN A CA 1
ATOM 6570 C C . GLN A 1 839 ? -9.081 10.209 -35.182 1.00 82.12 839 GLN A C 1
ATOM 6572 O O . GLN A 1 839 ? -8.972 11.178 -34.422 1.00 82.12 839 GLN A O 1
ATOM 6577 N N . GLU A 1 840 ? -10.259 9.873 -35.716 1.00 83.12 840 GLU A N 1
ATOM 6578 C CA . GLU A 1 840 ? -11.507 10.559 -35.373 1.00 83.12 840 GLU A CA 1
ATOM 6579 C C . GLU A 1 840 ? -11.906 10.307 -33.906 1.00 83.12 840 GLU A C 1
ATOM 6581 O O . GLU A 1 840 ? -12.293 11.252 -33.209 1.00 83.12 840 GLU A O 1
ATOM 6586 N N . THR A 1 841 ? -11.755 9.077 -33.391 1.00 86.81 841 THR A N 1
ATOM 6587 C CA . THR A 1 841 ? -12.081 8.766 -31.987 1.00 86.81 841 THR A CA 1
ATOM 6588 C C . THR A 1 841 ? -11.223 9.524 -30.976 1.00 86.81 841 THR A C 1
ATOM 6590 O O . THR A 1 841 ? -11.777 10.018 -29.997 1.00 86.81 841 THR A O 1
ATOM 6593 N N . ASP A 1 842 ? -9.929 9.729 -31.239 1.00 82.88 842 ASP A N 1
ATOM 6594 C CA . ASP A 1 842 ? -9.024 10.524 -30.389 1.00 82.88 842 ASP A CA 1
ATOM 6595 C C . ASP A 1 842 ? -9.509 11.970 -30.200 1.00 82.88 842 ASP A C 1
ATOM 6597 O O . ASP A 1 842 ? -9.465 12.546 -29.106 1.00 82.88 842 ASP A O 1
ATOM 6601 N N . THR A 1 843 ? -10.003 12.571 -31.284 1.00 85.62 843 THR A N 1
ATOM 6602 C CA . THR A 1 843 ? -10.528 13.941 -31.274 1.00 85.62 843 THR A CA 1
ATOM 6603 C C . THR A 1 843 ? -11.826 14.010 -30.470 1.00 85.62 843 THR A C 1
ATOM 6605 O O . THR A 1 843 ? -11.992 14.886 -29.617 1.00 85.62 843 THR A O 1
ATOM 6608 N N . ILE A 1 844 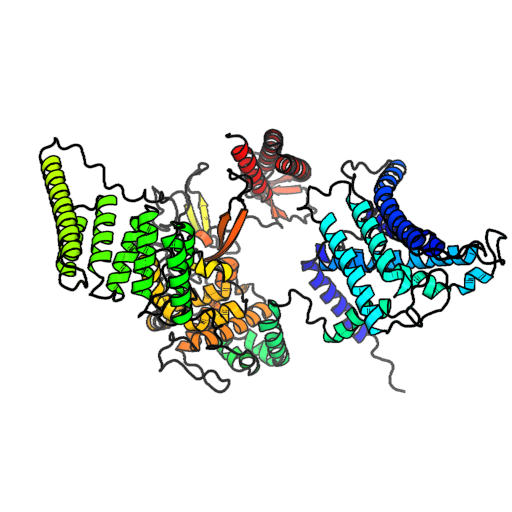? -12.728 13.044 -30.675 1.00 89.31 844 ILE A N 1
ATOM 6609 C CA . ILE A 1 844 ? -13.989 12.957 -29.928 1.00 89.31 844 ILE A CA 1
ATOM 6610 C C . ILE A 1 844 ? -13.716 12.657 -28.440 1.00 89.31 844 ILE A C 1
ATOM 6612 O O . ILE A 1 844 ? -14.418 13.196 -27.587 1.00 89.31 844 ILE A O 1
ATOM 6616 N N . PHE A 1 845 ? -12.685 11.871 -28.101 1.00 88.62 845 PHE A N 1
ATOM 6617 C CA . PHE A 1 845 ? -12.336 11.509 -26.720 1.00 88.62 845 PHE A CA 1
ATOM 6618 C C . PHE A 1 845 ? -11.874 12.715 -25.898 1.00 88.62 845 PHE A C 1
ATOM 6620 O O . PHE A 1 845 ? -12.289 12.886 -24.748 1.00 88.62 845 PHE A O 1
ATOM 6627 N N . LYS A 1 846 ? -11.072 13.598 -26.506 1.00 87.81 846 LYS A N 1
ATOM 6628 C CA . LYS A 1 846 ? -10.645 14.868 -25.896 1.00 87.81 846 LYS A CA 1
ATOM 6629 C C . LYS A 1 846 ? -11.843 15.779 -25.616 1.00 87.81 846 LYS A C 1
ATOM 6631 O O . LYS A 1 846 ? -11.937 16.348 -24.532 1.00 87.81 846 LYS A O 1
ATOM 6636 N N . ILE A 1 847 ? -12.797 15.857 -26.549 1.00 88.31 847 ILE A N 1
ATOM 6637 C CA . ILE A 1 847 ? -14.049 16.615 -26.379 1.00 88.31 847 ILE A CA 1
ATOM 6638 C C . ILE A 1 847 ? -14.928 15.992 -25.280 1.00 88.31 847 ILE A C 1
ATOM 6640 O O . ILE A 1 847 ? -15.434 16.713 -24.422 1.00 88.31 847 ILE A O 1
ATOM 6644 N N . ALA A 1 848 ? -15.079 14.664 -25.268 1.00 87.19 848 ALA A N 1
ATOM 6645 C CA . ALA A 1 848 ? -15.862 13.938 -24.267 1.00 87.19 848 ALA A CA 1
ATOM 6646 C C . ALA A 1 848 ? -15.324 14.169 -22.846 1.00 87.19 848 ALA A C 1
ATOM 6648 O O . ALA A 1 848 ? -16.086 14.496 -21.938 1.00 87.19 848 ALA A O 1
ATOM 6649 N N . SER A 1 849 ? -14.002 14.075 -22.686 1.00 84.81 849 SER A N 1
ATOM 6650 C CA . SER A 1 849 ? -13.312 14.268 -21.406 1.00 84.81 849 SER A CA 1
ATOM 6651 C C . SER A 1 849 ? -13.400 15.717 -20.927 1.00 84.81 849 SER A C 1
ATOM 6653 O O . SER A 1 849 ? -13.769 15.956 -19.781 1.00 84.81 849 SER A O 1
ATOM 6655 N N . ARG A 1 850 ? -13.208 16.694 -21.827 1.00 85.44 850 ARG A N 1
ATOM 6656 C CA . ARG A 1 850 ? -13.404 18.124 -21.532 1.00 85.44 850 ARG A CA 1
ATOM 6657 C C . ARG A 1 850 ? -14.845 18.428 -21.093 1.00 85.44 850 ARG A C 1
ATOM 6659 O O . ARG A 1 850 ? -15.047 19.174 -20.141 1.00 85.44 850 ARG A O 1
ATOM 6666 N N . ASN A 1 851 ? -15.849 17.833 -21.744 1.00 86.62 851 ASN A N 1
ATOM 6667 C CA . ASN A 1 851 ? -17.251 17.973 -21.335 1.00 86.62 851 ASN A CA 1
ATOM 6668 C C . ASN A 1 851 ? -17.520 17.330 -19.964 1.00 86.62 851 ASN A C 1
ATOM 6670 O O . ASN A 1 851 ? -18.261 17.900 -19.166 1.00 86.62 851 ASN A O 1
ATOM 6674 N N . LEU A 1 852 ? -16.912 16.177 -19.670 1.00 80.69 852 LEU A N 1
ATOM 6675 C CA . LEU A 1 852 ? -17.042 15.500 -18.378 1.00 80.69 852 LEU A CA 1
ATOM 6676 C C . LEU A 1 852 ? -16.445 16.341 -17.237 1.00 80.69 852 LEU A C 1
ATOM 6678 O O . LEU A 1 852 ? -17.109 16.529 -16.219 1.00 80.69 852 LEU A O 1
ATOM 6682 N N . GLU A 1 853 ? -15.249 16.903 -17.432 1.00 80.12 853 GLU A N 1
ATOM 6683 C CA . GLU A 1 853 ? -14.584 17.818 -16.488 1.00 80.12 853 GLU A CA 1
ATOM 6684 C C . GLU A 1 853 ? -15.381 19.107 -16.233 1.00 80.12 853 GLU A C 1
ATOM 6686 O O . GLU A 1 853 ? -15.361 19.646 -15.129 1.00 80.12 853 GLU A O 1
ATOM 6691 N N . GLN A 1 854 ? -16.106 19.598 -17.242 1.00 83.12 854 GLN A N 1
ATOM 6692 C CA . GLN A 1 854 ? -16.959 20.788 -17.144 1.00 83.12 854 GLN A CA 1
ATOM 6693 C C . GLN A 1 854 ? -18.351 20.509 -16.547 1.00 83.12 854 GLN A C 1
ATOM 6695 O O . GLN A 1 854 ? -19.144 21.437 -16.412 1.00 83.12 854 GLN A O 1
ATOM 6700 N N . GLY A 1 855 ? -18.677 19.256 -16.202 1.00 81.69 855 GLY A N 1
ATOM 6701 C CA . GLY A 1 855 ? -20.004 18.869 -15.700 1.00 81.69 855 GLY A CA 1
ATOM 6702 C C . GLY A 1 855 ? -21.084 18.711 -16.783 1.00 81.69 855 GLY A C 1
ATOM 6703 O O . GLY A 1 855 ? -22.240 18.425 -16.470 1.00 81.69 855 GLY A O 1
ATOM 6704 N N . ASN A 1 856 ? -20.726 18.827 -18.066 1.00 88.94 856 ASN A N 1
ATOM 6705 C CA . ASN A 1 856 ? -21.623 18.675 -19.219 1.00 88.94 856 ASN A CA 1
ATOM 6706 C C . ASN A 1 856 ? -21.880 17.184 -19.526 1.00 88.94 856 ASN A C 1
ATOM 6708 O O . ASN A 1 856 ? -21.560 16.667 -20.600 1.00 88.94 856 ASN A O 1
ATOM 6712 N N . HIS A 1 857 ? -22.437 16.464 -18.549 1.00 88.38 857 HIS A N 1
ATOM 6713 C CA . HIS A 1 857 ? -22.488 14.999 -18.532 1.00 88.38 857 HIS A CA 1
ATOM 6714 C C . HIS A 1 857 ? -23.302 14.370 -19.677 1.00 88.38 857 HIS A C 1
ATOM 6716 O O . HIS A 1 857 ? -22.956 13.278 -20.123 1.00 88.38 857 HIS A O 1
ATOM 6722 N N . ARG A 1 858 ? -24.352 15.028 -20.197 1.00 90.19 858 ARG A N 1
ATOM 6723 C CA . ARG A 1 858 ? -25.132 14.504 -21.342 1.00 90.19 858 ARG A CA 1
ATOM 6724 C C . ARG A 1 858 ? -24.331 14.551 -22.646 1.00 90.19 858 ARG A C 1
ATOM 6726 O O . ARG A 1 858 ? -24.353 13.598 -23.422 1.00 90.19 858 ARG A O 1
ATOM 6733 N N . GLU A 1 859 ? -23.596 15.630 -22.875 1.00 91.69 859 GLU A N 1
ATOM 6734 C CA . GLU A 1 859 ? -22.777 15.842 -24.070 1.00 91.69 859 GLU A CA 1
ATOM 6735 C C . GLU A 1 859 ? -21.505 14.988 -24.025 1.00 91.69 859 GLU A C 1
ATOM 6737 O O . GLU A 1 859 ? -21.133 14.399 -25.038 1.00 91.69 859 GLU A O 1
ATOM 6742 N N . ALA A 1 860 ? -20.905 14.818 -22.843 1.00 90.06 860 ALA A N 1
ATOM 6743 C CA . ALA A 1 860 ? -19.856 13.826 -22.616 1.00 90.06 860 ALA A CA 1
ATOM 6744 C C . ALA A 1 860 ? -20.348 12.393 -22.905 1.00 90.06 860 ALA A C 1
ATOM 6746 O O . ALA A 1 860 ? -19.705 11.667 -23.663 1.00 90.06 860 ALA A O 1
ATOM 6747 N N . LEU A 1 861 ? -21.521 12.005 -22.382 1.00 93.00 861 LEU A N 1
ATOM 6748 C CA . LEU A 1 861 ? -22.126 10.687 -22.607 1.00 93.00 861 LEU A CA 1
ATOM 6749 C C . LEU A 1 861 ? -22.351 10.399 -24.098 1.00 93.00 861 LEU A C 1
ATOM 6751 O O . LEU A 1 861 ? -21.938 9.346 -24.583 1.00 93.00 861 LEU A O 1
ATOM 6755 N N . LYS A 1 862 ? -22.955 11.340 -24.840 1.00 94.69 862 LYS A N 1
ATOM 6756 C CA . LYS A 1 862 ? -23.149 11.231 -26.299 1.00 94.69 862 LYS A CA 1
ATOM 6757 C C . LYS A 1 862 ? -21.822 10.998 -27.027 1.00 94.69 862 LYS A C 1
ATOM 6759 O O . LYS A 1 862 ? -21.745 10.127 -27.893 1.00 94.69 862 LYS A O 1
ATOM 6764 N N . SER A 1 863 ? -20.780 11.750 -26.669 1.00 94.12 863 SER A N 1
ATOM 6765 C CA . SER A 1 863 ? -19.455 11.621 -27.278 1.00 94.12 863 SER A CA 1
ATOM 6766 C C . SER A 1 863 ? -18.795 10.274 -26.966 1.00 94.12 863 SER A C 1
ATOM 6768 O O . SER A 1 863 ? -18.319 9.622 -27.893 1.00 94.12 863 SER A O 1
ATOM 6770 N N . TYR A 1 864 ? -18.821 9.802 -25.713 1.00 93.81 864 TYR A N 1
ATOM 6771 C CA . TYR A 1 864 ? -18.273 8.484 -25.367 1.00 93.81 864 TYR A CA 1
ATOM 6772 C C . TYR A 1 864 ? -19.034 7.331 -26.039 1.00 93.81 864 TYR A C 1
ATOM 6774 O O . TYR A 1 864 ? -18.401 6.418 -26.565 1.00 93.81 864 TYR A O 1
ATOM 6782 N N . LEU A 1 865 ? -20.370 7.384 -26.106 1.00 93.38 865 LEU A N 1
ATOM 6783 C CA . LEU A 1 865 ? -21.171 6.380 -26.823 1.00 93.38 865 LEU A CA 1
ATOM 6784 C C . LEU A 1 865 ? -20.864 6.360 -28.330 1.00 93.38 865 LEU A C 1
ATOM 6786 O O . LEU A 1 865 ? -20.776 5.284 -28.922 1.00 93.38 865 LEU A O 1
ATOM 6790 N N . LYS A 1 866 ? -20.638 7.529 -28.950 1.00 93.38 866 LYS A N 1
ATOM 6791 C CA . LYS A 1 866 ? -20.205 7.617 -30.355 1.00 93.38 866 LYS A CA 1
ATOM 6792 C C . LYS A 1 866 ? -18.843 6.947 -30.573 1.00 93.38 866 LYS A C 1
ATOM 6794 O O . LYS A 1 866 ? -18.683 6.236 -31.561 1.00 93.38 866 LYS A O 1
ATOM 6799 N N . ILE A 1 867 ? -17.886 7.144 -29.661 1.00 91.56 867 ILE A N 1
ATOM 6800 C CA . ILE A 1 867 ? -16.568 6.493 -29.739 1.00 91.56 867 ILE A CA 1
ATOM 6801 C C . ILE A 1 867 ? -16.703 4.977 -29.598 1.00 91.56 867 ILE A C 1
ATOM 6803 O O . ILE A 1 867 ? -16.170 4.255 -30.433 1.00 91.56 867 ILE A O 1
ATOM 6807 N N . LEU A 1 868 ? -17.445 4.490 -28.596 1.00 89.94 868 LEU A N 1
ATOM 6808 C CA . LEU A 1 868 ? -17.657 3.052 -28.388 1.00 89.94 868 LEU A CA 1
ATOM 6809 C C . LEU A 1 868 ? -18.214 2.377 -29.645 1.00 89.94 868 LEU A C 1
ATOM 6811 O O . LEU A 1 868 ? -17.703 1.337 -30.050 1.00 89.94 868 LEU A O 1
ATOM 6815 N N . LYS A 1 869 ? -19.195 3.002 -30.307 1.00 89.75 869 LYS A N 1
ATOM 6816 C CA . LYS A 1 869 ? -19.751 2.489 -31.564 1.00 89.75 869 LYS A CA 1
ATOM 6817 C C . LYS A 1 869 ? -18.708 2.426 -32.690 1.00 89.75 869 LYS A C 1
ATOM 6819 O O . LYS A 1 869 ? -18.579 1.385 -33.321 1.00 89.75 869 LYS A O 1
ATOM 6824 N N . LEU A 1 870 ? -17.939 3.497 -32.912 1.00 88.00 870 LEU A N 1
ATOM 6825 C CA . LEU A 1 870 ? -16.886 3.528 -33.943 1.00 88.00 870 LEU A CA 1
ATOM 6826 C C . LEU A 1 870 ? -15.784 2.488 -33.688 1.00 88.00 870 LEU A C 1
ATOM 6828 O O . LEU A 1 870 ? -15.307 1.840 -34.622 1.00 88.00 870 LEU A O 1
ATOM 6832 N N . LEU A 1 871 ? -15.390 2.320 -32.423 1.00 86.69 871 LEU A N 1
ATOM 6833 C CA . LEU A 1 871 ? -14.395 1.335 -32.011 1.00 86.69 871 LEU A CA 1
ATOM 6834 C C . LEU A 1 871 ? -14.904 -0.099 -32.200 1.00 86.69 871 LEU A C 1
ATOM 6836 O O . LEU A 1 871 ? -14.152 -0.914 -32.725 1.00 86.69 871 LEU A O 1
ATOM 6840 N N . ASP A 1 872 ? -16.156 -0.411 -31.844 1.00 85.38 872 ASP A N 1
ATOM 6841 C CA . ASP A 1 872 ? -16.714 -1.752 -32.072 1.00 85.38 872 ASP A CA 1
ATOM 6842 C C . ASP A 1 872 ? -16.960 -2.044 -33.562 1.00 85.38 872 ASP A C 1
ATOM 6844 O O . ASP A 1 872 ? -16.697 -3.151 -34.022 1.00 85.38 872 ASP A O 1
ATOM 6848 N N . GLU A 1 873 ? -17.380 -1.070 -34.370 1.00 84.19 873 GLU A N 1
ATOM 6849 C CA . GLU A 1 873 ? -17.526 -1.272 -35.822 1.00 84.19 873 GLU A CA 1
ATOM 6850 C C . GLU A 1 873 ? -16.183 -1.581 -36.518 1.00 84.19 873 GLU A C 1
ATOM 6852 O O . GLU A 1 873 ? -16.164 -2.254 -37.549 1.00 84.19 873 GLU A O 1
ATOM 6857 N N . THR A 1 874 ? -15.060 -1.137 -35.941 1.00 83.12 874 THR A N 1
ATOM 6858 C CA . THR A 1 874 ? -13.728 -1.171 -36.574 1.00 83.12 874 THR A CA 1
ATOM 6859 C C . THR A 1 874 ? -12.803 -2.261 -36.020 1.00 83.12 874 THR A C 1
ATOM 6861 O O . THR A 1 874 ? -12.119 -2.966 -36.770 1.00 83.12 874 THR A O 1
ATOM 6864 N N . LEU A 1 875 ? -12.729 -2.379 -34.695 1.00 85.00 875 LEU A N 1
ATOM 6865 C CA . LEU A 1 875 ? -11.719 -3.159 -33.987 1.00 85.00 875 LEU A CA 1
ATOM 6866 C C . LEU A 1 875 ? -12.337 -4.335 -33.229 1.00 85.00 875 LEU A C 1
ATOM 6868 O O . LEU A 1 875 ? -13.480 -4.305 -32.778 1.00 85.00 875 LEU A O 1
ATOM 6872 N N . ALA A 1 876 ? -11.551 -5.393 -33.072 1.00 81.38 876 ALA A N 1
ATOM 6873 C CA . ALA A 1 876 ? -11.881 -6.544 -32.252 1.00 81.38 876 ALA A CA 1
ATOM 6874 C C . ALA A 1 876 ? -11.350 -6.340 -30.832 1.00 81.38 876 ALA A C 1
ATOM 6876 O O . ALA A 1 876 ? -10.195 -5.958 -30.639 1.00 81.38 876 ALA A O 1
ATOM 6877 N N . LEU A 1 877 ? -12.181 -6.645 -29.837 1.00 71.94 877 LEU A N 1
ATOM 6878 C CA . LEU A 1 877 ? -11.808 -6.501 -28.435 1.00 71.94 877 LEU A CA 1
ATOM 6879 C C . LEU A 1 877 ? -10.605 -7.399 -28.041 1.00 71.94 877 LEU A C 1
ATOM 6881 O O . LEU A 1 877 ? -10.357 -8.440 -28.671 1.00 71.94 877 LEU A O 1
ATOM 6885 N N . PRO A 1 878 ? -9.860 -6.999 -26.993 1.00 63.16 878 PRO A N 1
ATOM 6886 C CA . PRO A 1 878 ? -10.005 -5.747 -26.245 1.00 63.16 878 PRO A CA 1
ATOM 6887 C C . PRO A 1 878 ? -9.300 -4.565 -26.920 1.00 63.16 878 PRO A C 1
ATOM 6889 O O . PRO A 1 878 ? -8.384 -4.719 -27.724 1.00 63.16 878 PRO A O 1
ATOM 6892 N N . ILE A 1 879 ? -9.729 -3.365 -26.538 1.00 73.56 879 ILE A N 1
ATOM 6893 C CA . ILE A 1 879 ? -9.196 -2.088 -27.010 1.00 73.56 879 ILE A CA 1
ATOM 6894 C C . ILE A 1 879 ? -9.083 -1.191 -25.773 1.00 73.56 879 ILE A C 1
ATOM 6896 O O . ILE A 1 879 ? -10.071 -1.010 -25.056 1.00 73.56 879 ILE A O 1
ATOM 6900 N N . LYS A 1 880 ? -7.902 -0.620 -25.509 1.00 72.56 880 LYS A N 1
ATOM 6901 C CA . LYS A 1 880 ? -7.665 0.248 -24.339 1.00 72.56 880 LYS A CA 1
ATOM 6902 C C . LYS A 1 880 ? -8.673 1.401 -24.281 1.00 72.56 880 LYS A C 1
ATOM 6904 O O . LYS A 1 880 ? -9.306 1.632 -23.252 1.00 72.56 880 LYS A O 1
ATOM 6909 N N . ASP A 1 881 ? -8.856 2.085 -25.404 1.00 78.94 881 ASP A N 1
ATOM 6910 C CA . ASP A 1 881 ? -9.650 3.314 -25.468 1.00 78.94 881 ASP A CA 1
ATOM 6911 C C . ASP A 1 881 ? -11.155 3.030 -25.390 1.00 78.94 881 ASP A C 1
ATOM 6913 O O . ASP A 1 881 ? -11.917 3.852 -24.883 1.00 78.94 881 ASP A O 1
ATOM 6917 N N . TYR A 1 882 ? -11.577 1.814 -25.755 1.00 84.56 882 TYR A N 1
ATOM 6918 C CA . TYR A 1 882 ? -12.934 1.322 -25.509 1.00 84.56 882 TYR A CA 1
ATOM 6919 C C . TYR A 1 882 ? -13.212 1.228 -24.005 1.00 84.56 882 TYR A C 1
ATOM 6921 O O . TYR A 1 882 ? -14.222 1.747 -23.533 1.00 84.56 882 TYR A O 1
ATOM 6929 N N . HIS A 1 883 ? -12.283 0.667 -23.221 1.00 76.94 883 HIS A N 1
ATOM 6930 C CA . HIS A 1 883 ? -12.423 0.632 -21.764 1.00 76.94 883 HIS A CA 1
ATOM 6931 C C . HIS A 1 883 ? -12.443 2.041 -21.149 1.00 76.94 883 HIS A C 1
ATOM 6933 O O . HIS A 1 883 ? -13.281 2.332 -20.294 1.00 76.94 883 HIS A O 1
ATOM 6939 N N . LEU A 1 884 ? -11.571 2.947 -21.609 1.00 80.31 884 LEU A N 1
ATOM 6940 C CA . LEU A 1 884 ? -11.570 4.343 -21.151 1.00 80.31 884 LEU A CA 1
ATOM 6941 C C . LEU A 1 884 ? -12.908 5.040 -21.451 1.00 80.31 884 LEU A C 1
ATOM 6943 O O . LEU A 1 884 ? -13.449 5.731 -20.587 1.00 80.31 884 LEU A O 1
ATOM 6947 N N . CYS A 1 885 ? -13.493 4.801 -22.627 1.00 87.44 885 CYS A N 1
ATOM 6948 C CA . CYS A 1 885 ? -14.820 5.311 -22.966 1.00 87.44 885 CYS A CA 1
ATOM 6949 C C . CYS A 1 885 ? -15.929 4.690 -22.108 1.00 87.44 885 CYS A C 1
ATOM 6951 O O . CYS A 1 885 ? -16.829 5.413 -21.692 1.00 87.44 885 CYS A O 1
ATOM 6953 N N . GLN A 1 886 ? -15.863 3.395 -21.776 1.00 83.75 886 GLN A N 1
ATOM 6954 C CA . GLN A 1 886 ? -16.806 2.766 -20.840 1.00 83.75 886 GLN A CA 1
ATOM 6955 C C . GLN A 1 886 ? -16.746 3.406 -19.442 1.00 83.75 886 GLN A C 1
ATOM 6957 O O . GLN A 1 886 ? -17.793 3.650 -18.842 1.00 83.75 886 GLN A O 1
ATOM 6962 N N . GLN A 1 887 ? -15.554 3.744 -18.933 1.00 79.62 887 GLN A N 1
ATOM 6963 C CA . GLN A 1 887 ? -15.427 4.489 -17.671 1.00 79.62 887 GLN A CA 1
ATOM 6964 C C . GLN A 1 887 ? -16.002 5.909 -17.792 1.00 79.62 887 GLN A C 1
ATOM 6966 O O . GLN A 1 887 ? -16.717 6.354 -16.894 1.00 79.62 887 GLN A O 1
ATOM 6971 N N . GLY A 1 888 ? -15.770 6.589 -18.920 1.00 82.50 888 GLY A N 1
ATOM 6972 C CA . GLY A 1 888 ? -16.385 7.881 -19.239 1.00 82.50 888 GLY A CA 1
ATOM 6973 C C . GLY A 1 888 ? -17.918 7.830 -19.230 1.00 82.50 888 GLY A C 1
ATOM 6974 O O . GLY A 1 888 ? -18.557 8.624 -18.538 1.00 82.50 888 GLY A O 1
ATOM 6975 N N . VAL A 1 889 ? -18.515 6.840 -19.909 1.00 87.50 889 VAL A N 1
ATOM 6976 C CA . VAL A 1 889 ? -19.963 6.552 -19.865 1.00 87.50 889 VAL A CA 1
ATOM 6977 C C . VAL A 1 889 ? -20.428 6.326 -18.427 1.00 87.50 889 VAL A C 1
ATOM 6979 O O . VAL A 1 889 ? -21.398 6.954 -18.005 1.00 87.50 889 VAL A O 1
ATOM 6982 N N . ARG A 1 890 ? -19.730 5.483 -17.651 1.00 83.38 890 ARG A N 1
ATOM 6983 C CA . ARG A 1 890 ? -20.083 5.187 -16.252 1.00 83.38 890 ARG A CA 1
ATOM 6984 C C . ARG A 1 890 ? -20.123 6.454 -15.398 1.00 83.38 890 ARG A C 1
ATOM 6986 O O . ARG A 1 890 ? -21.080 6.646 -14.654 1.00 83.38 890 ARG A O 1
ATOM 6993 N N . LEU A 1 891 ? -19.113 7.317 -15.510 1.00 78.38 891 LEU A N 1
ATOM 6994 C CA . LEU A 1 891 ? -19.045 8.583 -14.773 1.00 78.38 891 LEU A CA 1
ATOM 6995 C C . LEU A 1 891 ? -20.175 9.537 -15.179 1.00 78.38 891 LEU A C 1
ATOM 6997 O O . LEU A 1 891 ? -20.821 10.112 -14.306 1.00 78.38 891 LEU A O 1
ATOM 7001 N N . CYS A 1 892 ? -20.479 9.649 -16.476 1.00 83.75 892 CYS A N 1
ATOM 7002 C CA . CYS A 1 892 ? -21.610 10.453 -16.941 1.00 83.75 892 CYS A CA 1
ATOM 7003 C C . CYS A 1 892 ? -22.946 9.928 -16.392 1.00 83.75 892 CYS A C 1
ATOM 7005 O O . CYS A 1 892 ? -23.738 10.705 -15.868 1.00 83.75 892 CYS A O 1
ATOM 7007 N N . MET A 1 893 ? -23.185 8.615 -16.467 1.00 80.62 893 MET A N 1
ATOM 7008 C CA . MET A 1 893 ? -24.419 7.988 -15.980 1.00 80.62 893 MET A CA 1
ATOM 7009 C C . MET A 1 893 ? -24.579 8.148 -14.461 1.00 80.62 893 MET A C 1
ATOM 7011 O O . MET A 1 893 ? -25.657 8.512 -14.004 1.00 80.62 893 MET A O 1
ATOM 7015 N N . LEU A 1 894 ? -23.508 7.979 -13.676 1.00 74.00 894 LEU A N 1
ATOM 7016 C CA . LEU A 1 894 ? -23.529 8.203 -12.221 1.00 74.00 894 LEU A CA 1
ATOM 7017 C C . LEU A 1 894 ? -23.908 9.643 -11.833 1.00 74.00 894 LEU A C 1
ATOM 7019 O O . LEU A 1 894 ? -24.515 9.847 -10.783 1.00 74.00 894 LEU A O 1
ATOM 7023 N N . SER A 1 895 ? -23.578 10.634 -12.666 1.00 74.44 895 SER A N 1
ATOM 7024 C CA . SER A 1 895 ? -24.017 12.022 -12.467 1.00 74.44 895 SER A CA 1
ATOM 7025 C C . SER A 1 895 ? -25.445 12.303 -12.950 1.00 74.44 895 SER A C 1
ATOM 7027 O O . SER A 1 895 ? -26.050 13.262 -12.478 1.00 74.44 895 SER A O 1
ATOM 7029 N N . LEU A 1 896 ? -25.980 11.502 -13.879 1.00 76.31 896 LEU A N 1
ATOM 7030 C CA . LEU A 1 896 ? -27.291 11.696 -14.523 1.00 76.31 896 LEU A CA 1
ATOM 7031 C C . LEU A 1 896 ? -28.444 10.903 -13.881 1.00 76.31 896 LEU A C 1
ATOM 7033 O O . LEU A 1 896 ? -29.585 11.070 -14.295 1.00 76.31 896 LEU A O 1
ATOM 7037 N N . VAL A 1 897 ? -28.154 10.044 -12.898 1.00 65.50 897 VAL A N 1
ATOM 7038 C CA . VAL A 1 897 ? -29.141 9.255 -12.124 1.00 65.50 897 VAL A CA 1
ATOM 7039 C C . VAL A 1 897 ? -29.598 9.998 -10.844 1.00 65.50 897 VAL A C 1
ATOM 7041 O O . VAL A 1 897 ? -30.225 9.419 -9.960 1.00 65.50 897 VAL A O 1
ATOM 7044 N N . LYS A 1 898 ? -29.294 11.299 -10.749 1.00 49.34 898 LYS A N 1
ATOM 7045 C CA . LYS A 1 898 ? -29.929 12.247 -9.819 1.00 49.34 898 LYS A CA 1
ATOM 7046 C C . LYS A 1 898 ? -31.111 12.939 -10.492 1.00 49.34 898 LYS A C 1
ATOM 7048 O O . LYS A 1 898 ? -32.091 13.186 -9.764 1.00 49.34 898 LYS A O 1
#

Secondary structure (DSSP, 8-state):
------HHHHHHHHHHHHHHHHHHHTT-HHHHTTTTTTSHHHHHHHHHHHHHHHHHHHHHHHHTS--STT-PPPHHHHHHHHHHHHHHHHHHHHHHHHHHHHH-TT-------S-SS----SHHHHHHHHHTTSS-HHHHHHHHHHHHHHHHHHHHHHHHHT-TTT---S--GGGGGGGGG-----TT--HHHHHHHHHHHHHHHHHHHHHHH-TT--TTTTTHHHHHHHHHHHHHHHHHHHH-----HHHHHHHHHHHT--TTTHHHHHHHHHHHGGGTTTTSSSSTTTSHHHHHHHHHHHHH--HHHHHHHHH--SHHHHHHHHHTSGGGTSS----S---TTSB--HHHHHHHHHHHHHHHHTT-HHHHHHHHHHHHHH--HHHHHHHHHHHHHHHHHTT-HHHHHHHHHHHHHTT--GGGHHHHHHHHHHHHHHTT-HHHHHHHHHHHHHTTSS----HHHHHHHHHHHHHHHHHHHHHHHHHTTS--PPP-----S--------SSB-SSSTTBBTTEEEEE--TTT-EEEEESS---TT---B----SEEEE-GGGTTTB-TTT-PBPSSPEEPS-SSB-S-EESSHHHHHHHHHHHHHHTTTHHHHHHTT--HHHHHHHHHHHTS-HHHHHTTTTS-TTS-----SSS---TT-SSTT------S-------SSTTS---GGG--HHHHHHHHHHHHHHHHHHTTSS-S-TTT---SSSS-PPPHHHHHHHHHHHHHHHHHHHHEEEEEEEE--TT-SSSTT-EEEEEEEEE-TTGGGS-----TTEEEEEPTT-TTT--EEEEETT----EEE-TTT--EEE-HHHHHHHHHHHHHHHHHHHHHHTT-HHHHHHHHHHHHHHHHHHBPSP-HHHHHHHHHHHHHHHHH--

Sequence (898 aa):
MKNHVNCWEDWKHWLKACQIFVQKLLGAKDFVGLEEVTKVEFLVMLLAETLGTFLLVLIGCASCITWTASNPPTVVHIAFTFGLAVASLAHSQKLLALLIRSMIESIKYQDVLGPVSGCHVNPAVSMGLLVSGNCSFLKTVCYIVCQCCGAIAGSGVLKAAISNNCCNLLIPKEAIGQGLGATGLGEKVSESQGIFMEAIITFLLLLVVHAVTDPKRTDTKGWAPLAIGLTITVSHMAAVPVTGSSMNPARTLGPAVILGEWKNLWTYKMILRILENRSKGWRMLEDNEISDYFRSNFHRLQNAITPQDMKKFISLNSNSERIDFMLRYPQVYDLAIKIGEVEDQMLKNGEKALKLKDVGNKYFGRGEFIKALEIYSNAVLLAPQKDVGVVLANRSATLYHLEKHSYALTDAEEALRMGYPQELRYKIEERRARCLLALKRHDEAVLAFRSALKALDDGKLSGEKKQKLEADIRIMLAVIEKSNQLARKGPKIPEKRNMIEPEKPTLKIEDCNPLYPSCSKAVEIRDEGGNIGRHAIATKDIEPGEILAIEKPYSAFLLAEYRLINCFYCLTKIFVPIPAVCQTCSCVAYCSISCRDKDAKIHENECPILPTLWASKTSINCFLALRIIVRQSFDKLYKLKDVNSKDKFEVSASEPYRSDDFKIMFRLDCQKYDICTLDTFLHIVTHEDKRTVEDLFHRSYIASWLLRLLKKSPYFPKHVKTPDTVEAKLSDGELYIGGLILHNLMTIQFNAHEISELVIPKADNNLANAKSKFIGGGLYPTISLFNHSCNPGIIRFKCETGKECGNVLPVKADSNEFMIQCSKCGKCINIFKGLKALQETDTIFKIASRNLEQGNHREALKSYLKILKLLDETLALPIKDYHLCQQGVRLCMLSLVK